Protein 4IV6 (pdb70)

Structure (mmCIF, N/CA/C/O backbone):
data_4IV6
#
_entry.id   4IV6
#
_cell.length_a   105.820
_cell.length_b   105.820
_cell.length_c   169.490
_cell.angle_alpha   90.000
_cell.angle_beta   90.000
_cell.angle_gamma   90.000
#
_symmetry.space_group_name_H-M   'P 41 21 2'
#
loop_
_entity.id
_entity.type
_entity.pdbx_description
1 polymer 'Acyl-CoA dehydrogenase FadE3'
2 non-polymer 'DIHYDROFLAVINE-ADENINE DINUCLEOTIDE'
3 water water
#
loop_
_atom_site.group_PDB
_atom_site.id
_atom_site.type_symbol
_atom_site.label_atom_id
_atom_site.label_alt_id
_atom_site.label_comp_id
_atom_site.label_asym_id
_atom_site.label_entity_id
_atom_site.label_seq_id
_atom_site.pdbx_PDB_ins_code
_atom_site.Cartn_x
_atom_site.Cartn_y
_atom_site.Cartn_z
_atom_site.occupancy
_atom_site.B_iso_or_equiv
_atom_site.auth_seq_id
_atom_site.auth_comp_id
_atom_site.auth_asym_id
_atom_site.auth_atom_id
_atom_site.pdbx_PDB_model_num
ATOM 1 N N . LEU A 1 7 ? 47.717 8.442 45.886 1.00 47.70 3 LEU A N 1
ATOM 2 C CA . LEU A 1 7 ? 46.663 8.335 44.830 1.00 45.89 3 LEU A CA 1
ATOM 3 C C . LEU A 1 7 ? 46.003 6.975 44.883 1.00 46.79 3 LEU A C 1
ATOM 4 O O . LEU A 1 7 ? 46.652 5.992 45.217 1.00 48.56 3 LEU A O 1
ATOM 9 N N . THR A 1 8 ? 44.735 6.908 44.493 1.00 47.19 4 THR A N 1
ATOM 10 C CA . THR A 1 8 ? 44.039 5.622 44.294 1.00 48.39 4 THR A CA 1
ATOM 11 C C . THR A 1 8 ? 44.639 4.826 43.125 1.00 47.08 4 THR A C 1
ATOM 12 O O . THR A 1 8 ? 45.269 5.399 42.218 1.00 44.49 4 THR A O 1
ATOM 16 N N . ALA A 1 9 ? 44.424 3.514 43.120 1.00 48.12 5 ALA A N 1
ATOM 17 C CA . ALA A 1 9 ? 44.934 2.664 42.038 1.00 48.09 5 ALA A CA 1
ATOM 18 C C . ALA A 1 9 ? 44.511 3.155 40.640 1.00 46.70 5 ALA A C 1
ATOM 19 O O . ALA A 1 9 ? 45.319 3.134 39.697 1.00 44.57 5 ALA A O 1
ATOM 21 N N . GLU A 1 10 ? 43.256 3.592 40.503 1.00 47.21 6 GLU A N 1
ATOM 22 C CA . GLU A 1 10 ? 42.775 4.102 39.215 1.00 45.92 6 GLU A CA 1
ATOM 23 C C . GLU A 1 10 ? 43.572 5.337 38.825 1.00 42.18 6 GLU A C 1
ATOM 24 O O . GLU A 1 10 ? 43.914 5.528 37.659 1.00 40.52 6 GLU A O 1
ATOM 26 N N . GLU A 1 11 ? 43.875 6.184 39.803 1.00 41.07 7 GLU A N 1
ATOM 27 C CA . GLU A 1 11 ? 44.600 7.410 39.504 1.00 37.84 7 GLU A CA 1
ATOM 28 C C . GLU A 1 11 ? 46.081 7.130 39.218 1.00 36.98 7 GLU A C 1
ATOM 29 O O . GLU A 1 11 ? 46.659 7.730 38.306 1.00 34.42 7 GLU A O 1
ATOM 35 N N . GLU A 1 12 ? 46.677 6.203 39.960 1.00 39.11 8 GLU A N 1
ATOM 36 C CA . GLU A 1 12 ? 48.037 5.746 39.670 1.00 40.00 8 GLU A CA 1
ATOM 37 C C . GLU A 1 12 ? 48.154 5.215 38.241 1.00 38.60 8 GLU A C 1
ATOM 38 O O . GLU A 1 12 ? 49.139 5.469 37.548 1.00 35.91 8 GLU A O 1
ATOM 44 N N . THR A 1 13 ? 47.144 4.452 37.825 1.00 39.04 9 THR A N 1
ATOM 45 C CA . THR A 1 13 ? 47.125 3.828 36.501 1.00 39.03 9 THR A CA 1
ATOM 46 C C . THR A 1 13 ? 47.072 4.875 35.391 1.00 36.41 9 THR A C 1
ATOM 47 O O . THR A 1 13 ? 47.750 4.751 34.378 1.00 35.13 9 THR A O 1
ATOM 51 N N . ILE A 1 14 ? 46.259 5.903 35.602 1.00 35.32 10 ILE A N 1
ATOM 52 C CA . ILE A 1 14 ? 46.175 7.029 34.667 1.00 33.78 10 ILE A CA 1
ATOM 53 C C . ILE A 1 14 ? 47.548 7.735 34.508 1.00 30.40 10 ILE A C 1
ATOM 54 O O . ILE A 1 14 ? 48.019 7.935 33.389 1.00 28.20 10 ILE A O 1
ATOM 59 N N . VAL A 1 15 ? 48.188 8.077 35.628 1.00 29.06 11 VAL A N 1
ATOM 60 C CA . VAL A 1 15 ? 49.518 8.693 35.580 1.00 27.44 11 VAL A CA 1
ATOM 61 C C . VAL A 1 15 ? 50.479 7.770 34.828 1.00 27.72 11 VAL A C 1
ATOM 62 O O . VAL A 1 15 ? 51.227 8.216 33.983 1.00 26.44 11 VAL A O 1
ATOM 66 N N . LYS A 1 16 ? 50.412 6.476 35.090 1.00 29.66 12 LYS A N 1
ATOM 67 C CA . LYS A 1 16 ? 51.308 5.545 34.417 1.00 31.77 12 LYS A CA 1
ATOM 68 C C . LYS A 1 16 ? 51.010 5.440 32.925 1.00 31.54 12 LYS A C 1
ATOM 69 O O . LYS A 1 16 ? 51.934 5.350 32.123 1.00 31.49 12 LYS A O 1
ATOM 75 N N . THR A 1 17 ? 49.734 5.440 32.549 1.00 31.72 13 THR A N 1
ATOM 76 C CA . THR A 1 17 ? 49.380 5.390 31.131 1.00 31.95 13 THR A CA 1
ATOM 77 C C . THR A 1 17 ? 49.970 6.609 30.414 1.00 29.01 13 THR A C 1
ATOM 78 O O . THR A 1 17 ? 50.498 6.480 29.322 1.00 28.62 13 THR A O 1
ATOM 82 N N . VAL A 1 18 ? 49.894 7.788 31.026 1.00 27.18 14 VAL A N 1
ATOM 83 C CA . VAL A 1 18 ? 50.463 8.984 30.401 1.00 25.53 14 VAL A CA 1
ATOM 84 C C . VAL A 1 18 ? 51.994 8.915 30.326 1.00 25.15 14 VAL A C 1
ATOM 85 O O . VAL A 1 18 ? 52.591 9.291 29.315 1.00 25.61 14 VAL A O 1
ATOM 89 N N . HIS A 1 19 ? 52.633 8.425 31.379 1.00 25.57 15 HIS A N 1
ATOM 90 C CA . HIS A 1 19 ? 54.092 8.302 31.381 1.00 26.10 15 HIS A CA 1
ATOM 91 C C . HIS A 1 19 ? 54.534 7.390 30.260 1.00 27.55 15 HIS A C 1
ATOM 92 O O . HIS A 1 19 ? 55.485 7.703 29.516 1.00 27.95 15 HIS A O 1
ATOM 99 N N . ASP A 1 20 ? 53.843 6.257 30.136 1.00 29.14 16 ASP A N 1
ATOM 100 C CA . ASP A 1 20 ? 54.164 5.283 29.094 1.00 31.31 16 ASP A CA 1
ATOM 101 C C . ASP A 1 20 ? 53.887 5.848 27.699 1.00 30.49 16 ASP A C 1
ATOM 102 O O . ASP A 1 20 ? 54.648 5.588 26.773 1.00 31.44 16 ASP A O 1
ATOM 107 N N . PHE A 1 21 ? 52.817 6.638 27.572 1.00 28.79 17 PHE A N 1
ATOM 108 C CA . PHE A 1 21 ? 52.487 7.337 26.325 1.00 28.47 17 PHE A CA 1
ATOM 109 C C . PHE A 1 21 ? 53.633 8.282 25.911 1.00 27.01 17 PHE A C 1
ATOM 110 O O . PHE A 1 21 ? 54.077 8.295 24.745 1.00 27.73 17 PHE A O 1
ATOM 118 N N . VAL A 1 22 ? 54.123 9.045 26.880 1.00 24.50 18 VAL A N 1
ATOM 119 C CA . VAL A 1 22 ? 55.243 9.936 26.650 1.00 23.83 18 VAL A CA 1
ATOM 120 C C . VAL A 1 22 ? 56.501 9.165 26.268 1.00 25.56 18 VAL A C 1
ATOM 121 O O . VAL A 1 22 ? 57.177 9.546 25.322 1.00 26.41 18 VAL A O 1
ATOM 125 N N . GLU A 1 23 ? 56.825 8.100 26.991 1.00 27.33 19 GLU A N 1
ATOM 126 C CA . GLU A 1 23 ? 58.033 7.344 26.690 1.00 30.21 19 GLU A CA 1
ATOM 127 C C . GLU A 1 23 ? 57.949 6.611 25.344 1.00 32.50 19 GLU A C 1
ATOM 128 O O . GLU A 1 23 ? 58.943 6.507 24.635 1.00 33.98 19 GLU A O 1
ATOM 134 N N . LYS A 1 24 ? 56.782 6.066 25.016 1.00 33.02 20 LYS A N 1
ATOM 135 C CA . LYS A 1 24 ? 56.672 5.161 23.865 1.00 36.55 20 LYS A CA 1
ATOM 136 C C . LYS A 1 24 ? 56.250 5.893 22.588 1.00 36.09 20 LYS A C 1
ATOM 137 O O . LYS A 1 24 ? 56.630 5.501 21.480 1.00 38.60 20 LYS A O 1
ATOM 139 N N . GLN A 1 25 ? 55.487 6.968 22.743 1.00 33.57 21 GLN A N 1
ATOM 140 C CA . GLN A 1 25 ? 54.884 7.653 21.601 1.00 33.98 21 GLN A CA 1
ATOM 141 C C . GLN A 1 25 ? 55.412 9.061 21.377 1.00 31.13 21 GLN A C 1
ATOM 142 O O . GLN A 1 25 ? 55.668 9.443 20.246 1.00 31.31 21 GLN A O 1
ATOM 148 N N . VAL A 1 26 ? 55.599 9.825 22.448 1.00 28.40 22 VAL A N 1
ATOM 149 C CA . VAL A 1 26 ? 55.978 11.219 22.292 1.00 26.61 22 VAL A CA 1
ATOM 150 C C . VAL A 1 26 ? 57.469 11.359 21.978 1.00 27.90 22 VAL A C 1
ATOM 151 O O . VAL A 1 26 ? 57.849 11.955 20.962 1.00 27.17 22 VAL A O 1
ATOM 155 N N . LYS A 1 27 ? 58.298 10.807 22.852 1.00 29.14 23 LYS A N 1
ATOM 156 C CA . LYS A 1 27 ? 59.710 11.082 22.816 1.00 31.47 23 LYS A CA 1
ATOM 157 C C . LYS A 1 27 ? 60.385 10.655 21.513 1.00 33.26 23 LYS A C 1
ATOM 158 O O . LYS A 1 27 ? 61.230 11.371 21.048 1.00 34.62 23 LYS A O 1
ATOM 164 N N . PRO A 1 28 ? 59.979 9.527 20.909 1.00 34.52 24 PRO A N 1
ATOM 165 C CA . PRO A 1 28 ? 60.553 9.181 19.600 1.00 37.43 24 PRO A CA 1
ATOM 166 C C . PRO A 1 28 ? 60.287 10.196 18.487 1.00 36.13 24 PRO A C 1
ATOM 167 O O . PRO A 1 28 ? 61.048 10.249 17.541 1.00 38.19 24 PRO A O 1
ATOM 171 N N . VAL A 1 29 ? 59.221 10.990 18.584 1.00 32.94 25 VAL A N 1
ATOM 172 C CA . VAL A 1 29 ? 58.840 11.858 17.456 1.00 32.57 25 VAL A CA 1
ATOM 173 C C . VAL A 1 29 ? 58.952 13.355 17.703 1.00 30.04 25 VAL A C 1
ATOM 174 O O . VAL A 1 29 ? 58.962 14.139 16.748 1.00 29.88 25 VAL A O 1
ATOM 178 N N . VAL A 1 30 ? 59.032 13.746 18.971 1.00 28.19 26 VAL A N 1
ATOM 179 C CA . VAL A 1 30 ? 58.959 15.158 19.329 1.00 27.04 26 VAL A CA 1
ATOM 180 C C . VAL A 1 30 ? 60.017 16.015 18.619 1.00 27.64 26 VAL A C 1
ATOM 181 O O . VAL A 1 30 ? 59.692 17.075 18.096 1.00 27.05 26 VAL A O 1
ATOM 185 N N . ARG A 1 31 ? 61.258 15.546 18.550 1.00 29.82 27 ARG A N 1
ATOM 186 C CA . ARG A 1 31 ? 62.311 16.356 17.948 1.00 30.82 27 ARG A CA 1
ATOM 187 C C . ARG A 1 31 ? 61.941 16.825 16.555 1.00 31.22 27 ARG A C 1
ATOM 188 O O . ARG A 1 31 ? 61.940 18.032 16.308 1.00 30.81 27 ARG A O 1
ATOM 190 N N . GLU A 1 32 ? 61.610 15.884 15.650 1.00 32.21 28 GLU A N 1
ATOM 191 C CA . GLU A 1 32 ? 61.254 16.204 14.265 1.00 32.56 28 GLU A CA 1
ATOM 192 C C . GLU A 1 32 ? 60.003 17.082 14.173 1.00 30.59 28 GLU A C 1
ATOM 193 O O . GLU A 1 32 ? 59.999 18.101 13.475 1.00 31.55 28 GLU A O 1
ATOM 195 N N . LEU A 1 33 ? 58.952 16.745 14.910 1.00 28.39 29 LEU A N 1
ATOM 196 C CA . LEU A 1 33 ? 57.753 17.574 14.862 1.00 27.09 29 LEU A CA 1
ATOM 197 C C . LEU A 1 33 ? 58.006 19.010 15.356 1.00 26.11 29 LEU A C 1
ATOM 198 O O . LEU A 1 33 ? 57.588 19.968 14.720 1.00 27.31 29 LEU A O 1
ATOM 203 N N . GLU A 1 34 ? 58.666 19.143 16.500 1.00 25.51 30 GLU A N 1
ATOM 204 C CA . GLU A 1 34 ? 58.877 20.482 17.170 1.00 24.64 30 GLU A CA 1
ATOM 205 C C . GLU A 1 34 ? 59.767 21.341 16.302 1.00 26.57 30 GLU A C 1
ATOM 206 O O . GLU A 1 34 ? 59.560 22.536 16.196 1.00 27.47 30 GLU A O 1
ATOM 212 N N . HIS A 1 35 ? 60.763 20.720 15.684 1.00 29.33 31 HIS A N 1
ATOM 213 C CA . HIS A 1 35 ? 61.656 21.415 14.739 1.00 32.54 31 HIS A CA 1
ATOM 214 C C . HIS A 1 35 ? 60.899 22.042 13.566 1.00 32.26 31 HIS A C 1
ATOM 215 O O . HIS A 1 35 ? 61.168 23.177 13.161 1.00 31.38 31 HIS A O 1
ATOM 222 N N . ALA A 1 36 ? 59.943 21.306 13.031 1.00 28.48 32 ALA A N 1
ATOM 223 C CA . ALA A 1 36 ? 59.202 21.784 11.844 1.00 28.83 32 ALA A CA 1
ATOM 224 C C . ALA A 1 36 ? 57.911 22.524 12.229 1.00 28.22 32 ALA A C 1
ATOM 225 O O . ALA A 1 36 ? 57.110 22.860 11.375 1.00 28.70 32 ALA A O 1
ATOM 227 N N . ASN A 1 37 ? 57.690 22.754 13.522 1.00 27.11 33 ASN A N 1
ATOM 228 C CA . ASN A 1 37 ? 56.446 23.370 13.965 1.00 26.79 33 ASN A CA 1
ATOM 229 C C . ASN A 1 37 ? 55.198 22.603 13.457 1.00 27.18 33 ASN A C 1
ATOM 230 O O . ASN A 1 37 ? 54.166 23.213 13.167 1.00 27.56 33 ASN A O 1
ATOM 235 N N . THR A 1 38 ? 55.305 21.275 13.363 1.00 27.00 34 THR A N 1
ATOM 236 C CA . THR A 1 38 ? 54.217 20.418 12.886 1.00 27.70 34 THR A CA 1
ATOM 237 C C . THR A 1 38 ? 53.198 20.185 13.983 1.00 27.28 34 THR A C 1
ATOM 238 O O . THR A 1 38 ? 53.546 19.782 15.093 1.00 25.85 34 THR A O 1
ATOM 242 N N . TYR A 1 39 ? 51.928 20.428 13.677 1.00 28.07 35 TYR A N 1
ATOM 243 C CA . TYR A 1 39 ? 50.864 20.176 14.643 1.00 27.47 35 TYR A CA 1
ATOM 244 C C . TYR A 1 39 ? 50.762 18.668 14.902 1.00 26.46 35 TYR A C 1
ATOM 245 O O . TYR A 1 39 ? 50.538 17.899 13.980 1.00 26.56 35 TYR A O 1
ATOM 254 N N . PRO A 1 40 ? 50.955 18.246 16.163 1.00 25.97 36 PRO A N 1
ATOM 255 C CA . PRO A 1 40 ? 51.030 16.816 16.490 1.00 25.86 36 PRO A CA 1
ATOM 256 C C . PRO A 1 40 ? 49.652 16.117 16.554 1.00 26.19 36 PRO A C 1
ATOM 257 O O . PRO A 1 40 ? 49.189 15.710 17.638 1.00 24.77 36 PRO A O 1
ATOM 261 N N . GLU A 1 41 ? 49.014 15.965 15.390 1.00 27.39 37 GLU A N 1
ATOM 262 C CA . GLU A 1 41 ? 47.653 15.469 15.325 1.00 28.91 37 GLU A CA 1
ATOM 263 C C . GLU A 1 41 ? 47.508 14.079 15.949 1.00 29.48 37 GLU A C 1
ATOM 264 O O . GLU A 1 41 ? 46.634 13.863 16.792 1.00 28.44 37 GLU A O 1
ATOM 270 N N . GLU A 1 42 ? 48.362 13.142 15.555 1.00 30.89 38 GLU A N 1
ATOM 271 C CA . GLU A 1 42 ? 48.282 11.783 16.092 1.00 33.14 38 GLU A CA 1
ATOM 272 C C . GLU A 1 42 ? 48.426 11.748 17.624 1.00 30.17 38 GLU A C 1
ATOM 273 O O . GLU A 1 42 ? 47.668 11.060 18.320 1.00 30.59 38 GLU A O 1
ATOM 279 N N . LEU A 1 43 ? 49.416 12.459 18.139 1.00 28.18 39 LEU A N 1
ATOM 280 C CA . LEU A 1 43 ? 49.647 12.484 19.589 1.00 27.36 39 LEU A CA 1
ATOM 281 C C . LEU A 1 43 ? 48.463 13.093 20.326 1.00 25.85 39 LEU A C 1
ATOM 282 O O . LEU A 1 43 ? 48.059 12.587 21.368 1.00 24.92 39 LEU A O 1
ATOM 287 N N . ILE A 1 44 ? 47.904 14.165 19.773 1.00 25.37 40 ILE A N 1
ATOM 288 C CA . ILE A 1 44 ? 46.754 14.815 20.391 1.00 25.46 40 ILE A CA 1
ATOM 289 C C . ILE A 1 44 ? 45.577 13.838 20.372 1.00 26.08 40 ILE A C 1
ATOM 290 O O . ILE A 1 44 ? 44.872 13.690 21.358 1.00 26.20 40 ILE A O 1
ATOM 295 N N . GLU A 1 45 ? 45.378 13.167 19.248 1.00 26.68 41 GLU A N 1
ATOM 296 C CA . GLU A 1 45 ? 44.288 12.205 19.134 1.00 28.59 41 GLU A CA 1
ATOM 297 C C . GLU A 1 45 ? 44.384 11.086 20.170 1.00 27.64 41 GLU A C 1
ATOM 298 O O . GLU A 1 45 ? 43.377 10.685 20.754 1.00 27.15 41 GLU A O 1
ATOM 304 N N . THR A 1 46 ? 45.600 10.599 20.414 1.00 26.70 42 THR A N 1
ATOM 305 C CA . THR A 1 46 ? 45.810 9.583 21.441 1.00 27.10 42 THR A CA 1
ATOM 306 C C . THR A 1 46 ? 45.453 10.163 22.818 1.00 25.89 42 THR A C 1
ATOM 307 O O . THR A 1 46 ? 44.850 9.495 23.665 1.00 26.16 42 THR A O 1
ATOM 311 N N . MET A 1 47 ? 45.805 11.423 23.016 1.00 24.41 43 MET A N 1
ATOM 312 C CA . MET A 1 47 ? 45.507 12.107 24.275 1.00 24.18 43 MET A CA 1
ATOM 313 C C . MET A 1 47 ? 43.993 12.172 24.518 1.00 24.14 43 MET A C 1
ATOM 314 O O . MET A 1 47 ? 43.525 11.932 25.643 1.00 24.54 43 MET A O 1
ATOM 319 N N . LYS A 1 48 ? 43.230 12.438 23.459 1.00 24.67 44 LYS A N 1
ATOM 320 C CA . LYS A 1 48 ? 41.775 12.412 23.545 1.00 25.61 44 LYS A CA 1
ATOM 321 C C . LYS A 1 48 ? 41.292 11.012 23.959 1.00 27.42 44 LYS A C 1
ATOM 322 O O . LYS A 1 48 ? 40.416 10.883 24.815 1.00 27.14 44 LYS A O 1
ATOM 328 N N . GLU A 1 49 ? 41.893 9.987 23.361 1.00 29.15 45 GLU A N 1
ATOM 329 C CA . GLU A 1 49 ? 41.480 8.611 23.588 1.00 32.02 45 GLU A CA 1
ATOM 330 C C . GLU A 1 49 ? 41.749 8.205 25.016 1.00 31.25 45 GLU A C 1
ATOM 331 O O . GLU A 1 49 ? 40.947 7.498 25.593 1.00 31.54 45 GLU A O 1
ATOM 337 N N . ILE A 1 50 ? 42.859 8.640 25.615 1.00 29.92 46 ILE A N 1
ATOM 338 C CA A ILE A 1 50 ? 43.152 8.214 26.987 0.50 30.56 46 ILE A CA 1
ATOM 339 C CA B ILE A 1 50 ? 43.167 8.216 26.992 0.50 30.63 46 ILE A CA 1
ATOM 340 C C . ILE A 1 50 ? 42.410 9.038 28.038 1.00 29.46 46 ILE A C 1
ATOM 341 O O . ILE A 1 50 ? 42.407 8.698 29.202 1.00 30.36 46 ILE A O 1
ATOM 350 N N . GLY A 1 51 ? 41.758 10.123 27.617 1.00 28.27 47 GLY A N 1
ATOM 351 C CA . GLY A 1 51 ? 40.928 10.920 28.508 1.00 27.77 47 GLY A CA 1
ATOM 352 C C . GLY A 1 51 ? 41.517 12.229 29.024 1.00 26.29 47 GLY A C 1
ATOM 353 O O . GLY A 1 51 ? 40.967 12.832 29.954 1.00 26.67 47 GLY A O 1
ATOM 354 N N . ILE A 1 52 ? 42.570 12.718 28.387 1.00 24.91 48 ILE A N 1
ATOM 355 C CA . ILE A 1 52 ? 43.262 13.916 28.876 1.00 24.74 48 ILE A CA 1
ATOM 356 C C . ILE A 1 52 ? 42.359 15.144 28.863 1.00 23.63 48 ILE A C 1
ATOM 357 O O . ILE A 1 52 ? 42.484 16.015 29.729 1.00 22.40 48 ILE A O 1
ATOM 362 N N . PHE A 1 53 ? 41.437 15.197 27.905 1.00 23.09 49 PHE A N 1
ATOM 363 C CA . PHE A 1 53 ? 40.570 16.360 27.764 1.00 22.93 49 PHE A CA 1
ATOM 364 C C . PHE A 1 53 ? 39.335 16.338 28.696 1.00 23.08 49 PHE A C 1
ATOM 365 O O . PHE A 1 53 ? 38.585 17.321 28.777 1.00 22.67 49 PHE A O 1
ATOM 373 N N . GLY A 1 54 ? 39.168 15.248 29.437 1.00 23.14 50 GLY A N 1
ATOM 374 C CA . GLY A 1 54 ? 38.113 15.160 30.448 1.00 24.16 50 GLY A CA 1
ATOM 375 C C . GLY A 1 54 ? 38.584 14.929 31.875 1.00 24.63 50 GLY A C 1
ATOM 376 O O . GLY A 1 54 ? 37.815 14.459 32.719 1.00 25.19 50 GLY A O 1
ATOM 377 N N . LEU A 1 55 ? 39.837 15.256 32.176 1.00 24.48 51 LEU A N 1
ATOM 378 C CA . LEU A 1 55 ? 40.366 15.002 33.516 1.00 25.15 51 LEU A CA 1
ATOM 379 C C . LEU A 1 55 ? 39.637 15.787 34.613 1.00 25.42 51 LEU A C 1
ATOM 380 O O . LEU A 1 55 ? 39.622 15.366 35.766 1.00 26.02 51 LEU A O 1
ATOM 385 N N . ALA A 1 56 ? 39.052 16.928 34.266 1.00 24.92 52 ALA A N 1
ATOM 386 C CA . ALA A 1 56 ? 38.308 17.738 35.259 1.00 26.58 52 ALA A CA 1
ATOM 387 C C . ALA A 1 56 ? 36.778 17.646 35.128 1.00 27.16 52 ALA A C 1
ATOM 388 O O . ALA A 1 56 ? 36.045 18.372 35.804 1.00 28.41 52 ALA A O 1
ATOM 390 N N . ILE A 1 57 ? 36.292 16.722 34.303 1.00 27.36 53 ILE A N 1
ATOM 391 C CA . ILE A 1 57 ? 34.875 16.653 33.989 1.00 27.64 53 ILE A CA 1
ATOM 392 C C . ILE A 1 57 ? 34.223 15.431 34.629 1.00 28.82 53 ILE A C 1
ATOM 393 O O . ILE A 1 57 ? 34.500 14.290 34.256 1.00 28.43 53 ILE A O 1
ATOM 398 N N . PRO A 1 58 ? 33.351 15.672 35.608 1.00 30.40 54 PRO A N 1
ATOM 399 C CA . PRO A 1 58 ? 32.739 14.571 36.321 1.00 32.31 54 PRO A CA 1
ATOM 400 C C . PRO A 1 58 ? 31.492 14.023 35.635 1.00 33.75 54 PRO A C 1
ATOM 401 O O . PRO A 1 58 ? 30.999 14.585 34.650 1.00 32.66 54 PRO A O 1
ATOM 405 N N . GLU A 1 59 ? 30.992 12.921 36.171 1.00 36.08 55 GLU A N 1
ATOM 406 C CA . GLU A 1 59 ? 29.688 12.410 35.797 1.00 38.31 55 GLU A CA 1
ATOM 407 C C . GLU A 1 59 ? 28.644 13.479 36.113 1.00 38.12 55 GLU A C 1
ATOM 408 O O . GLU A 1 59 ? 28.788 14.221 37.087 1.00 37.70 55 GLU A O 1
ATOM 414 N N . PRO A 1 60 ? 27.574 13.560 35.309 1.00 38.00 56 PRO A N 1
ATOM 415 C CA . PRO A 1 60 ? 27.211 12.678 34.195 1.00 38.48 56 PRO A CA 1
ATOM 416 C C . PRO A 1 60 ? 27.855 13.050 32.859 1.00 36.36 56 PRO A C 1
ATOM 417 O O . PRO A 1 60 ? 27.709 12.321 31.885 1.00 35.73 56 PRO A O 1
ATOM 421 N N . TYR A 1 61 ? 28.588 14.152 32.826 1.00 34.56 57 TYR A N 1
ATOM 422 C CA . TYR A 1 61 ? 29.077 14.688 31.555 1.00 34.29 57 TYR A CA 1
ATOM 423 C C . TYR A 1 61 ? 30.250 13.892 31.002 1.00 34.71 57 TYR A C 1
ATOM 424 O O . TYR A 1 61 ? 30.362 13.698 29.787 1.00 33.66 57 TYR A O 1
ATOM 433 N N . GLY A 1 62 ? 31.110 13.420 31.898 1.00 36.07 58 GLY A N 1
ATOM 434 C CA . GLY A 1 62 ? 32.294 12.656 31.505 1.00 38.15 58 GLY A CA 1
ATOM 435 C C . GLY A 1 62 ? 32.537 11.492 32.436 1.00 40.32 58 GLY A C 1
ATOM 436 O O . GLY A 1 62 ? 31.729 11.231 33.313 1.00 44.38 58 GLY A O 1
ATOM 437 N N . PHE A 1 63 ? 33.649 10.793 32.234 1.00 40.79 59 PHE A N 1
ATOM 438 C CA . PHE A 1 63 ? 33.968 9.598 33.006 1.00 44.54 59 PHE A CA 1
ATOM 439 C C . PHE A 1 63 ? 34.340 9.894 34.461 1.00 46.54 59 PHE A C 1
ATOM 440 O O . PHE A 1 63 ? 34.288 8.985 35.287 1.00 51.05 59 PHE A O 1
ATOM 442 N N . GLY A 1 64 ? 34.739 11.133 34.778 1.00 44.19 60 GLY A N 1
ATOM 443 C CA . GLY A 1 64 ? 35.117 11.492 36.149 1.00 43.11 60 GLY A CA 1
ATOM 444 C C . GLY A 1 64 ? 36.257 12.515 36.272 1.00 41.16 60 GLY A C 1
ATOM 445 O O . GLY A 1 64 ? 37.230 12.489 35.511 1.00 38.02 60 GLY A O 1
ATOM 446 N N . ALA A 1 65 ? 36.123 13.405 37.258 1.00 39.58 61 ALA A N 1
ATOM 447 C CA . ALA A 1 65 ? 37.121 14.420 37.554 1.00 39.58 61 ALA A CA 1
ATOM 448 C C . ALA A 1 65 ? 38.174 13.810 38.469 1.00 39.99 61 ALA A C 1
ATOM 449 O O . ALA A 1 65 ? 37.864 13.527 39.639 1.00 40.69 61 ALA A O 1
ATOM 451 N N . VAL A 1 66 ? 39.403 13.612 37.966 1.00 31.22 62 VAL A N 1
ATOM 452 C CA . VAL A 1 66 ? 40.463 13.074 38.819 1.00 28.68 62 VAL A CA 1
ATOM 453 C C . VAL A 1 66 ? 40.792 14.089 39.894 1.00 26.26 62 VAL A C 1
ATOM 454 O O . VAL A 1 66 ? 40.460 15.268 39.771 1.00 25.20 62 VAL A O 1
ATOM 458 N N . SER A 1 67 ? 41.462 13.649 40.948 1.00 24.36 63 SER A N 1
ATOM 459 C CA . SER A 1 67 ? 41.916 14.578 41.974 1.00 23.23 63 SER A CA 1
ATOM 460 C C . SER A 1 67 ? 42.995 15.517 41.395 1.00 22.29 63 SER A C 1
ATOM 461 O O . SER A 1 67 ? 43.675 15.189 40.399 1.00 21.39 63 SER A O 1
ATOM 464 N N . MET A 1 68 ? 43.140 16.682 42.021 1.00 21.21 64 MET A N 1
ATOM 465 C CA . MET A 1 68 ? 44.117 17.647 41.558 1.00 20.85 64 MET A CA 1
ATOM 466 C C . MET A 1 68 ? 45.541 17.076 41.647 1.00 20.09 64 MET A C 1
ATOM 467 O O . MET A 1 68 ? 46.322 17.280 40.743 1.00 19.41 64 MET A O 1
ATOM 472 N N . PRO A 1 69 ? 45.874 16.339 42.717 1.00 20.29 65 PRO A N 1
ATOM 473 C CA . PRO A 1 69 ? 47.208 15.711 42.724 1.00 20.37 65 PRO A CA 1
ATOM 474 C C . PRO A 1 69 ? 47.429 14.807 41.538 1.00 20.22 65 PRO A C 1
ATOM 475 O O . PRO A 1 69 ? 48.500 14.814 40.998 1.00 21.09 65 PRO A O 1
ATOM 479 N N . CYS A 1 70 ? 46.416 14.068 41.109 1.00 21.15 66 CYS A N 1
ATOM 480 C CA . CYS A 1 70 ? 46.507 13.234 39.915 1.00 21.22 66 CYS A CA 1
ATOM 481 C C . CYS A 1 70 ? 46.670 14.116 38.679 1.00 20.76 66 CYS A C 1
ATOM 482 O O . CYS A 1 70 ? 47.553 13.887 37.855 1.00 19.94 66 CYS A O 1
ATOM 485 N N . TYR A 1 71 ? 45.874 15.172 38.611 1.00 20.69 67 TYR A N 1
ATOM 486 C CA . TYR A 1 71 ? 45.903 16.086 37.471 1.00 20.66 67 TYR A CA 1
ATOM 487 C C . TYR A 1 71 ? 47.299 16.714 37.243 1.00 19.93 67 TYR A C 1
ATOM 488 O O . TYR A 1 71 ? 47.834 16.679 36.122 1.00 19.39 67 TYR A O 1
ATOM 497 N N . VAL A 1 72 ? 47.890 17.283 38.292 1.00 19.00 68 VAL A N 1
ATOM 498 C CA . VAL A 1 72 ? 49.209 17.884 38.158 1.00 18.32 68 VAL A CA 1
ATOM 499 C C . VAL A 1 72 ? 50.255 16.859 37.753 1.00 18.01 68 VAL A C 1
ATOM 500 O O . VAL A 1 72 ? 51.148 17.174 36.987 1.00 18.32 68 VAL A O 1
ATOM 504 N N . GLN A 1 73 ? 50.146 15.621 38.221 1.00 18.28 69 GLN A N 1
ATOM 505 C CA . GLN A 1 73 ? 51.086 14.594 37.782 1.00 18.57 69 GLN A CA 1
ATOM 506 C C . GLN A 1 73 ? 50.928 14.265 36.299 1.00 18.21 69 GLN A C 1
ATOM 507 O O . GLN A 1 73 ? 51.922 14.042 35.606 1.00 18.10 69 GLN A O 1
ATOM 513 N N . VAL A 1 74 ? 49.692 14.253 35.814 1.00 17.83 70 VAL A N 1
ATOM 514 C CA . VAL A 1 74 ? 49.423 14.030 34.390 1.00 18.02 70 VAL A CA 1
ATOM 515 C C . VAL A 1 74 ? 49.991 15.151 33.532 1.00 17.06 70 VAL A C 1
ATOM 516 O O . VAL A 1 74 ? 50.658 14.891 32.513 1.00 15.97 70 VAL A O 1
ATOM 520 N N . ALA A 1 75 ? 49.759 16.390 33.973 1.00 16.33 71 ALA A N 1
ATOM 521 C CA . ALA A 1 75 ? 50.212 17.532 33.229 1.00 16.03 71 ALA A CA 1
ATOM 522 C C . ALA A 1 75 ? 51.729 17.557 33.223 1.00 15.85 71 ALA A C 1
ATOM 523 O O . ALA A 1 75 ? 52.346 17.824 32.202 1.00 15.03 71 ALA A O 1
ATOM 525 N N . GLU A 1 76 ? 52.335 17.221 34.363 1.00 15.97 72 GLU A N 1
ATOM 526 C CA . GLU A 1 76 ? 53.787 17.157 34.470 1.00 15.80 72 GLU A CA 1
ATOM 527 C C . GLU A 1 76 ? 54.392 16.128 33.520 1.00 16.66 72 GLU A C 1
ATOM 528 O O . GLU A 1 76 ? 55.373 16.409 32.819 1.00 15.69 72 GLU A O 1
ATOM 534 N N . GLU A 1 77 ? 53.821 14.930 33.523 1.00 17.94 73 GLU A N 1
ATOM 535 C CA . GLU A 1 77 ? 54.271 13.883 32.619 1.00 19.35 73 GLU A CA 1
ATOM 536 C C . GLU A 1 77 ? 54.207 14.325 31.163 1.00 18.97 73 GLU A C 1
ATOM 537 O O . GLU A 1 77 ? 55.155 14.122 30.423 1.00 18.89 73 GLU A O 1
ATOM 543 N N . LEU A 1 78 ? 53.090 14.922 30.754 1.00 18.64 74 LEU A N 1
ATOM 544 C CA . LEU A 1 78 ? 52.963 15.398 29.385 1.00 18.53 74 LEU A CA 1
ATOM 545 C C . LEU A 1 78 ? 54.070 16.415 29.081 1.00 17.81 74 LEU A C 1
ATOM 546 O O . LEU A 1 78 ? 54.747 16.304 28.055 1.00 16.95 74 LEU A O 1
ATOM 551 N N . ALA A 1 79 ? 54.240 17.401 29.963 1.00 16.51 75 ALA A N 1
ATOM 552 C CA . ALA A 1 79 ? 55.206 18.461 29.723 1.00 15.92 75 ALA A CA 1
ATOM 553 C C . ALA A 1 79 ? 56.642 17.976 29.674 1.00 16.24 75 ALA A C 1
ATOM 554 O O . ALA A 1 79 ? 57.502 18.553 28.975 1.00 16.17 75 ALA A O 1
ATOM 556 N N . ARG A 1 80 ? 56.915 16.946 30.465 1.00 16.33 76 ARG A N 1
ATOM 557 C CA . ARG A 1 80 ? 58.203 16.323 30.466 1.00 17.07 76 ARG A CA 1
ATOM 558 C C . ARG A 1 80 ? 58.523 15.744 29.083 1.00 17.08 76 ARG A C 1
ATOM 559 O O . ARG A 1 80 ? 59.652 15.838 28.625 1.00 16.73 76 ARG A O 1
ATOM 567 N N . GLY A 1 81 ? 57.533 15.199 28.393 1.00 17.51 77 GLY A N 1
ATOM 568 C CA . GLY A 1 81 ? 57.771 14.756 27.009 1.00 17.86 77 GLY A CA 1
ATOM 569 C C . GLY A 1 81 ? 57.870 15.942 26.057 1.00 17.97 77 GLY A C 1
ATOM 570 O O . GLY A 1 81 ? 58.809 16.035 25.247 1.00 17.97 77 GLY A O 1
ATOM 571 N N . TRP A 1 82 ? 56.881 16.837 26.135 1.00 17.53 78 TRP A N 1
ATOM 572 C CA . TRP A 1 82 ? 56.835 18.032 25.280 1.00 17.78 78 TRP A CA 1
ATOM 573 C C . TRP A 1 82 ? 55.883 19.056 25.891 1.00 16.82 78 TRP A C 1
ATOM 574 O O . TRP A 1 82 ? 54.693 18.792 26.072 1.00 15.74 78 TRP A O 1
ATOM 585 N N . MET A 1 83 ? 56.414 20.221 26.239 1.00 16.14 79 MET A N 1
ATOM 586 C CA A MET A 1 83 ? 55.610 21.229 26.923 0.50 15.85 79 MET A CA 1
ATOM 587 C CA B MET A 1 83 ? 55.620 21.222 26.921 0.50 15.67 79 MET A CA 1
ATOM 588 C C . MET A 1 83 ? 54.324 21.545 26.143 1.00 15.84 79 MET A C 1
ATOM 589 O O . MET A 1 83 ? 53.235 21.708 26.719 1.00 15.24 79 MET A O 1
ATOM 598 N N . SER A 1 84 ? 54.441 21.596 24.832 1.00 16.56 80 SER A N 1
ATOM 599 C CA . SER A 1 84 ? 53.326 21.945 23.974 1.00 16.72 80 SER A CA 1
ATOM 600 C C . SER A 1 84 ? 52.116 21.037 24.166 1.00 17.44 80 SER A C 1
ATOM 601 O O . SER A 1 84 ? 50.955 21.477 23.989 1.00 17.06 80 SER A O 1
ATOM 604 N N . LEU A 1 85 ? 52.349 19.775 24.499 1.00 18.16 81 LEU A N 1
ATOM 605 C CA . LEU A 1 85 ? 51.226 18.851 24.679 1.00 19.01 81 LEU A CA 1
ATOM 606 C C . LEU A 1 85 ? 50.420 19.173 25.932 1.00 18.67 81 LEU A C 1
ATOM 607 O O . LEU A 1 85 ? 49.203 19.074 25.921 1.00 19.22 81 LEU A O 1
ATOM 612 N N . ALA A 1 86 ? 51.101 19.570 27.005 1.00 18.38 82 ALA A N 1
ATOM 613 C CA . ALA A 1 86 ? 50.426 20.012 28.208 1.00 18.84 82 ALA A CA 1
ATOM 614 C C . ALA A 1 86 ? 49.729 21.345 27.923 1.00 18.81 82 ALA A C 1
ATOM 615 O O . ALA A 1 86 ? 48.612 21.573 28.371 1.00 19.21 82 ALA A O 1
ATOM 617 N N . GLY A 1 87 ? 50.370 22.198 27.134 1.00 18.60 83 GLY A N 1
ATOM 618 C CA . GLY A 1 87 ? 49.749 23.458 26.714 1.00 18.57 83 GLY A CA 1
ATOM 619 C C . GLY A 1 87 ? 48.478 23.264 25.920 1.00 19.14 83 GLY A C 1
ATOM 620 O O . GLY A 1 87 ? 47.540 24.075 26.014 1.00 19.33 83 GLY A O 1
ATOM 621 N N . ALA A 1 88 ? 48.419 22.171 25.153 1.00 19.35 84 ALA A N 1
ATOM 622 C CA . ALA A 1 88 ? 47.241 21.860 24.320 1.00 19.81 84 ALA A CA 1
ATOM 623 C C . ALA A 1 88 ? 45.977 21.603 25.133 1.00 20.04 84 ALA A C 1
ATOM 624 O O . ALA A 1 88 ? 44.880 21.778 24.618 1.00 21.05 84 ALA A O 1
ATOM 626 N N . MET A 1 89 ? 46.125 21.216 26.392 1.00 20.50 85 MET A N 1
ATOM 627 C CA . MET A 1 89 ? 44.980 20.920 27.265 1.00 22.38 85 MET A CA 1
ATOM 628 C C . MET A 1 89 ? 44.817 21.842 28.471 1.00 21.73 85 MET A C 1
ATOM 629 O O . MET A 1 89 ? 43.829 21.714 29.200 1.00 22.05 85 MET A O 1
ATOM 634 N N . GLY A 1 90 ? 45.732 22.804 28.642 1.00 20.82 86 GLY A N 1
ATOM 635 C CA . GLY A 1 90 ? 45.725 23.695 29.790 1.00 19.74 86 GLY A CA 1
ATOM 636 C C . GLY A 1 90 ? 44.487 24.568 29.852 1.00 19.47 86 GLY A C 1
ATOM 637 O O . GLY A 1 90 ? 43.677 24.433 30.767 1.00 18.81 86 GLY A O 1
ATOM 638 N N . GLY A 1 91 ? 44.341 25.459 28.876 1.00 19.50 87 GLY A N 1
ATOM 639 C CA . GLY A 1 91 ? 43.170 26.317 28.784 1.00 19.17 87 GLY A CA 1
ATOM 640 C C . GLY A 1 91 ? 41.851 25.563 28.758 1.00 19.75 87 GLY A C 1
ATOM 641 O O . GLY A 1 91 ? 40.864 25.986 29.362 1.00 19.36 87 GLY A O 1
ATOM 642 N N . HIS A 1 92 ? 41.850 24.446 28.049 1.00 19.78 88 HIS A N 1
ATOM 643 C CA . HIS A 1 92 ? 40.700 23.564 27.978 1.00 20.83 88 HIS A CA 1
ATOM 644 C C . HIS A 1 92 ? 40.249 23.077 29.352 1.00 20.69 88 HIS A C 1
ATOM 645 O O . HIS A 1 92 ? 39.039 23.033 29.642 1.00 20.54 88 HIS A O 1
ATOM 652 N N . THR A 1 93 ? 41.211 22.731 30.201 1.00 20.26 89 THR A N 1
ATOM 653 C CA . THR A 1 93 ? 40.879 22.289 31.559 1.00 20.74 89 THR A CA 1
ATOM 654 C C . THR A 1 93 ? 40.271 23.475 32.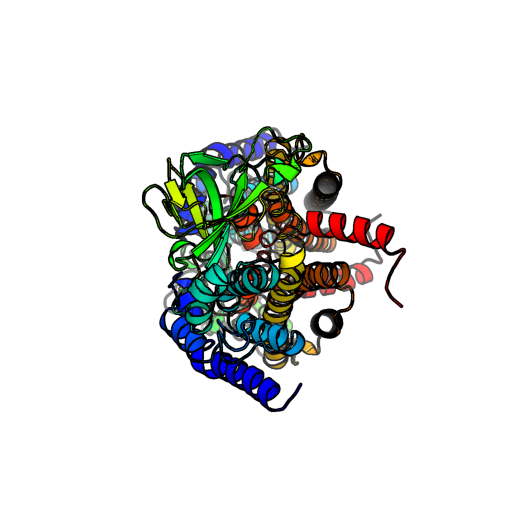330 1.00 20.12 89 THR A C 1
ATOM 655 O O . THR A 1 93 ? 39.318 23.307 33.086 1.00 19.63 89 THR A O 1
ATOM 659 N N . VAL A 1 94 ? 40.844 24.663 32.148 1.00 18.88 90 VAL A N 1
ATOM 660 C CA . VAL A 1 94 ? 40.327 25.858 32.852 1.00 18.77 90 VAL A CA 1
ATOM 661 C C . VAL A 1 94 ? 38.885 26.157 32.425 1.00 19.49 90 VAL A C 1
ATOM 662 O O . VAL A 1 94 ? 38.045 26.398 33.280 1.00 19.44 90 VAL A O 1
ATOM 666 N N . VAL A 1 95 ? 38.600 26.092 31.119 1.00 19.81 91 VAL A N 1
ATOM 667 C CA . VAL A 1 95 ? 37.232 26.307 30.615 1.00 20.35 91 VAL A CA 1
ATOM 668 C C . VAL A 1 95 ? 36.313 25.256 31.205 1.00 20.72 91 VAL A C 1
ATOM 669 O O . VAL A 1 95 ? 35.229 25.606 31.683 1.00 21.06 91 VAL A O 1
ATOM 673 N N . SER A 1 96 ? 36.743 23.984 31.201 1.00 20.58 92 SER A N 1
ATOM 674 C CA . SER A 1 96 ? 35.987 22.903 31.843 1.00 21.50 92 SER A CA 1
ATOM 675 C C . SER A 1 96 ? 35.592 23.314 33.261 1.00 21.32 92 SER A C 1
ATOM 676 O O . SER A 1 96 ? 34.422 23.300 33.627 1.00 21.35 92 SER A O 1
ATOM 679 N N . LYS A 1 97 ? 36.588 23.736 34.032 1.00 21.56 93 LYS A N 1
ATOM 680 C CA . LYS A 1 97 ? 36.375 24.138 35.412 1.00 22.74 93 LYS A CA 1
ATOM 681 C C . LYS A 1 97 ? 35.425 25.337 35.540 1.00 22.46 93 LYS A C 1
ATOM 682 O O . LYS A 1 97 ? 34.504 25.320 36.371 1.00 22.20 93 LYS A O 1
ATOM 688 N N . LEU A 1 98 ? 35.612 26.352 34.697 1.00 21.55 94 LEU A N 1
ATOM 689 C CA . LEU A 1 98 ? 34.692 27.495 34.686 1.00 21.91 94 LEU A CA 1
ATOM 690 C C . LEU A 1 98 ? 33.272 27.077 34.390 1.00 22.22 94 LEU A C 1
ATOM 691 O O . LEU A 1 98 ? 32.346 27.572 35.007 1.00 23.41 94 LEU A O 1
ATOM 696 N N . LEU A 1 99 ? 33.087 26.182 33.429 1.00 22.42 95 LEU A N 1
ATOM 697 C CA . LEU A 1 99 ? 31.738 25.676 33.140 1.00 23.25 95 LEU A CA 1
ATOM 698 C C . LEU A 1 99 ? 31.129 24.998 34.355 1.00 23.69 95 LEU A C 1
ATOM 699 O O . LEU A 1 99 ? 29.985 25.284 34.712 1.00 23.12 95 LEU A O 1
ATOM 704 N N . LEU A 1 100 ? 31.901 24.125 35.017 1.00 23.53 96 LEU A N 1
ATOM 705 C CA . LEU A 1 100 ? 31.380 23.420 36.167 1.00 24.35 96 LEU A CA 1
ATOM 706 C C . LEU A 1 100 ? 31.009 24.343 37.299 1.00 24.79 96 LEU A C 1
ATOM 707 O O . LEU A 1 100 ? 29.934 24.180 37.889 1.00 25.60 96 LEU A O 1
ATOM 712 N N . LEU A 1 101 ? 31.880 25.302 37.607 1.00 23.89 97 LEU A N 1
ATOM 713 C CA . LEU A 1 101 ? 31.629 26.239 38.700 1.00 24.35 97 LEU A CA 1
ATOM 714 C C . LEU A 1 101 ? 30.500 27.233 38.462 1.00 24.85 97 LEU A C 1
ATOM 715 O O . LEU A 1 101 ? 29.755 27.532 39.387 1.00 24.69 97 LEU A O 1
ATOM 720 N N . PHE A 1 102 ? 30.405 27.763 37.241 1.00 24.10 98 PHE A N 1
ATOM 721 C CA . PHE A 1 102 ? 29.573 28.949 36.970 1.00 24.46 98 PHE A CA 1
ATOM 722 C C . PHE A 1 102 ? 28.555 28.793 35.847 1.00 24.86 98 PHE A C 1
ATOM 723 O O . PHE A 1 102 ? 27.718 29.665 35.675 1.00 25.58 98 PHE A O 1
ATOM 731 N N . GLY A 1 103 ? 28.653 27.721 35.067 1.00 24.60 99 GLY A N 1
ATOM 732 C CA . GLY A 1 103 ? 27.800 27.537 33.898 1.00 25.52 99 GLY A CA 1
ATOM 733 C C . GLY A 1 103 ? 26.365 27.145 34.250 1.00 26.83 99 GLY A C 1
ATOM 734 O O . GLY A 1 103 ? 26.108 26.479 35.249 1.00 25.95 99 GLY A O 1
ATOM 735 N N . THR A 1 104 ? 25.421 27.569 33.419 1.00 27.91 100 THR A N 1
ATOM 736 C CA . THR A 1 104 ? 24.058 27.099 33.544 1.00 29.60 100 THR A CA 1
ATOM 737 C C . THR A 1 104 ? 24.029 25.589 33.299 1.00 30.53 100 THR A C 1
ATOM 738 O O . THR A 1 104 ? 24.962 25.000 32.751 1.00 28.88 100 THR A O 1
ATOM 742 N N . GLU A 1 105 ? 22.937 24.963 33.698 1.00 32.05 101 GLU A N 1
ATOM 743 C CA . GLU A 1 105 ? 22.724 23.556 33.386 1.00 33.42 101 GLU A CA 1
ATOM 744 C C . GLU A 1 105 ? 22.724 23.321 31.867 1.00 32.79 101 GLU A C 1
ATOM 745 O O . GLU A 1 105 ? 23.328 22.362 31.399 1.00 31.98 101 GLU A O 1
ATOM 751 N N . GLU A 1 106 ? 22.058 24.198 31.110 1.00 32.58 102 GLU A N 1
ATOM 752 C CA . GLU A 1 106 ? 22.038 24.104 29.650 1.00 32.40 102 GLU A CA 1
ATOM 753 C C . GLU A 1 106 ? 23.440 24.153 29.049 1.00 31.26 102 GLU A C 1
ATOM 754 O O . GLU A 1 106 ? 23.769 23.358 28.183 1.00 31.40 102 GLU A O 1
ATOM 756 N N . GLN A 1 107 ? 24.267 25.078 29.507 1.00 30.99 103 GLN A N 1
ATOM 757 C CA . GLN A 1 107 ? 25.630 25.217 28.966 1.00 31.26 103 GLN A CA 1
ATOM 758 C C . GLN A 1 107 ? 26.503 24.019 29.236 1.00 29.93 103 GLN A C 1
ATOM 759 O O . GLN A 1 107 ? 27.315 23.619 28.398 1.00 28.77 103 GLN A O 1
ATOM 765 N N . LYS A 1 108 ? 26.405 23.536 30.465 1.00 29.72 104 LYS A N 1
ATOM 766 C CA . LYS A 1 108 ? 27.193 22.404 30.924 1.00 29.61 104 LYS A CA 1
ATOM 767 C C . LYS A 1 108 ? 26.826 21.202 30.094 1.00 31.20 104 LYS A C 1
ATOM 768 O O . LYS A 1 108 ? 27.678 20.470 29.619 1.00 30.36 104 LYS A O 1
ATOM 774 N N . GLN A 1 109 ? 25.527 21.033 29.900 1.00 32.84 105 GLN A N 1
ATOM 775 C CA . GLN A 1 109 ? 25.015 19.931 29.135 1.00 35.57 105 GLN A CA 1
ATOM 776 C C . GLN A 1 109 ? 25.389 20.043 27.659 1.00 34.66 105 GLN A C 1
ATOM 777 O O . GLN A 1 109 ? 25.725 19.056 27.022 1.00 33.76 105 GLN A O 1
ATOM 783 N N . LYS A 1 110 ? 25.354 21.256 27.123 1.00 34.26 106 LYS A N 1
ATOM 784 C CA . LYS A 1 110 ? 25.704 21.479 25.724 1.00 33.86 106 LYS A CA 1
ATOM 785 C C . LYS A 1 110 ? 27.176 21.156 25.407 1.00 32.44 106 LYS A C 1
ATOM 786 O O . LYS A 1 110 ? 27.495 20.545 24.374 1.00 31.36 106 LYS A O 1
ATOM 792 N N . TYR A 1 111 ? 28.075 21.561 26.300 1.00 29.87 107 TYR A N 1
ATOM 793 C CA . TYR A 1 111 ? 29.494 21.555 25.988 1.00 28.64 107 TYR A CA 1
ATOM 794 C C . TYR A 1 111 ? 30.335 20.484 26.691 1.00 27.75 107 TYR A C 1
ATOM 795 O O . TYR A 1 111 ? 31.250 19.940 26.086 1.00 27.56 107 TYR A O 1
ATOM 804 N N . LEU A 1 112 ? 30.052 20.192 27.954 1.00 27.35 108 LEU A N 1
ATOM 805 C CA . LEU A 1 112 ? 30.951 19.331 28.729 1.00 27.19 108 LEU A CA 1
ATOM 806 C C . LEU A 1 112 ? 31.092 17.889 28.202 1.00 27.75 108 LEU A C 1
ATOM 807 O O . LEU A 1 112 ? 32.187 17.351 28.226 1.00 27.59 108 LEU A O 1
ATOM 812 N N . PRO A 1 113 ? 30.007 17.267 27.721 1.00 28.63 109 PRO A N 1
ATOM 813 C CA . PRO A 1 113 ? 30.190 15.904 27.221 1.00 29.37 109 PRO A CA 1
ATOM 814 C C . PRO A 1 113 ? 31.178 15.788 26.052 1.00 29.43 109 PRO A C 1
ATOM 815 O O . PRO A 1 113 ? 31.981 14.866 26.039 1.00 29.63 109 PRO A O 1
ATOM 819 N N . ARG A 1 114 ? 31.118 16.701 25.085 1.00 28.99 110 ARG A N 1
ATOM 820 C CA . ARG A 1 114 ? 32.059 16.677 23.954 1.00 29.19 110 ARG A CA 1
ATOM 821 C C . ARG A 1 114 ? 33.458 17.184 24.319 1.00 27.13 110 ARG A C 1
ATOM 822 O O . ARG A 1 114 ? 34.437 16.802 23.694 1.00 26.59 110 ARG A O 1
ATOM 830 N N . MET A 1 115 ? 33.538 18.082 25.292 1.00 25.86 111 MET A N 1
ATOM 831 C CA . MET A 1 115 ? 34.829 18.517 25.777 1.00 25.09 111 MET A CA 1
ATOM 832 C C . MET A 1 115 ? 35.571 17.367 26.435 1.00 25.01 111 MET A C 1
ATOM 833 O O . MET A 1 115 ? 36.789 17.241 26.249 1.00 24.54 111 MET A O 1
ATOM 838 N N . ALA A 1 116 ? 34.859 16.515 27.176 1.00 25.30 112 ALA A N 1
ATOM 839 C CA . ALA A 1 116 ? 35.512 15.402 27.890 1.00 25.79 112 ALA A CA 1
ATOM 840 C C . ALA A 1 116 ? 36.197 14.402 26.973 1.00 26.55 112 ALA A C 1
ATOM 841 O O . ALA A 1 116 ? 37.226 13.823 27.327 1.00 27.19 112 ALA A O 1
ATOM 843 N N . THR A 1 117 ? 35.652 14.204 25.784 1.00 27.52 113 THR A N 1
ATOM 844 C CA . THR A 1 117 ? 36.289 13.317 24.812 1.00 28.19 113 THR A CA 1
ATOM 845 C C . THR A 1 117 ? 37.298 14.045 23.950 1.00 27.91 113 THR A C 1
ATOM 846 O O . THR A 1 117 ? 38.007 13.419 23.164 1.00 28.05 113 THR A O 1
ATOM 850 N N . GLY A 1 118 ? 37.354 15.366 24.083 1.00 26.94 114 GLY A N 1
ATOM 851 C CA . GLY A 1 118 ? 38.147 16.167 23.190 1.00 26.95 114 GLY A CA 1
ATOM 852 C C . GLY A 1 118 ? 37.509 16.382 21.825 1.00 27.43 114 GLY A C 1
ATOM 853 O O . GLY A 1 118 ? 38.141 16.955 20.970 1.00 27.94 114 GLY A O 1
ATOM 854 N N . GLU A 1 119 ? 36.281 15.930 21.596 1.00 28.56 115 GLU A N 1
ATOM 855 C CA . GLU A 1 119 ? 35.595 16.241 20.339 1.00 29.47 115 GLU A CA 1
ATOM 856 C C . GLU A 1 119 ? 35.497 17.751 20.181 1.00 28.74 115 GLU A C 1
ATOM 857 O O . GLU A 1 119 ? 35.631 18.276 19.091 1.00 27.83 115 GLU A O 1
ATOM 863 N N . LEU A 1 120 ? 35.247 18.446 21.287 1.00 28.71 116 LEU A N 1
ATOM 864 C CA . LEU A 1 120 ? 35.185 19.905 21.314 1.00 28.39 116 LEU A CA 1
ATOM 865 C C . LEU A 1 120 ? 36.294 20.357 22.230 1.00 27.02 116 LEU A C 1
ATOM 866 O O . LEU A 1 120 ? 36.376 19.903 23.367 1.00 27.01 116 LEU A O 1
ATOM 871 N N . ARG A 1 121 ? 37.159 21.229 21.732 1.00 25.53 117 ARG A N 1
ATOM 872 C CA . ARG A 1 121 ? 38.214 21.779 22.551 1.00 24.43 117 ARG A CA 1
ATOM 873 C C . ARG A 1 121 ? 37.902 23.240 22.797 1.00 23.39 117 ARG A C 1
ATOM 874 O O . ARG A 1 121 ? 37.308 23.910 21.932 1.00 23.79 117 ARG A O 1
ATOM 882 N N . ALA A 1 122 ? 38.295 23.710 23.976 1.00 22.18 118 ALA A N 1
ATOM 883 C CA . ALA A 1 122 ? 38.117 25.078 24.408 1.00 21.49 118 ALA A CA 1
ATOM 884 C C . ALA A 1 122 ? 39.437 25.712 24.797 1.00 20.81 118 ALA A C 1
ATOM 885 O O . ALA A 1 122 ? 40.381 25.033 25.200 1.00 20.36 118 ALA A O 1
ATOM 887 N N . THR A 1 123 ? 39.470 27.039 24.728 1.00 20.65 119 THR A N 1
ATOM 888 C CA . THR A 1 123 ? 40.616 27.814 25.173 1.00 19.76 119 THR A CA 1
ATOM 889 C C . THR A 1 123 ? 40.142 29.143 25.743 1.00 19.53 119 THR A C 1
ATOM 890 O O . THR 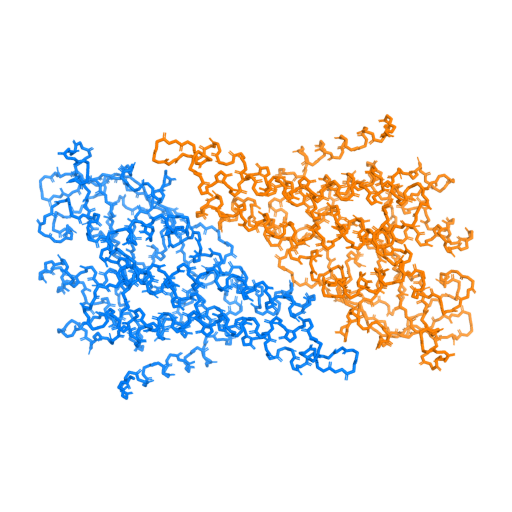A 1 123 ? 38.996 29.513 25.574 1.00 19.74 119 THR A O 1
ATOM 894 N N . MET A 1 124 ? 41.049 29.842 26.417 1.00 19.62 120 MET A N 1
ATOM 895 C CA . MET A 1 124 ? 40.753 31.076 27.167 1.00 20.09 120 MET A CA 1
ATOM 896 C C . MET A 1 124 ? 41.225 32.239 26.340 1.00 19.15 120 MET A C 1
ATOM 897 O O . MET A 1 124 ? 42.383 32.266 25.929 1.00 19.94 120 MET A O 1
ATOM 902 N N . ALA A 1 125 ? 40.367 33.217 26.099 1.00 18.37 121 ALA A N 1
ATOM 903 C CA . ALA A 1 125 ? 40.804 34.430 25.403 1.00 18.07 121 ALA A CA 1
ATOM 904 C C . ALA A 1 125 ? 40.640 35.674 26.256 1.00 17.66 121 ALA A C 1
ATOM 905 O O . ALA A 1 125 ? 39.561 36.296 26.278 1.00 18.24 121 ALA A O 1
ATOM 907 N N . LEU A 1 126 ? 41.705 36.026 26.968 1.00 17.34 122 LEU A N 1
ATOM 908 C CA . LEU A 1 126 ? 41.750 37.253 27.780 1.00 17.56 122 LEU A CA 1
ATOM 909 C C . LEU A 1 126 ? 42.587 38.368 27.162 1.00 16.77 122 LEU A C 1
ATOM 910 O O . LEU A 1 126 ? 42.135 39.501 27.031 1.00 17.11 122 LEU A O 1
ATOM 915 N N . THR A 1 127 ? 43.815 38.020 26.800 1.00 15.91 123 THR A N 1
ATOM 916 C CA . THR A 1 127 ? 44.835 38.967 26.384 1.00 15.46 123 THR A CA 1
ATOM 917 C C . THR A 1 127 ? 44.476 39.761 25.137 1.00 15.82 123 THR A C 1
ATOM 918 O O . THR A 1 127 ? 44.036 39.204 24.138 1.00 15.57 123 THR A O 1
ATOM 922 N N . GLU A 1 128 ? 44.664 41.073 25.230 1.00 16.38 124 GLU A N 1
ATOM 923 C CA . GLU A 1 128 ? 44.494 41.990 24.110 1.00 16.97 124 GLU A CA 1
ATOM 924 C C . GLU A 1 128 ? 45.853 42.471 23.633 1.00 17.36 124 GLU A C 1
ATOM 925 O O . GLU A 1 128 ? 46.836 42.467 24.390 1.00 16.32 124 GLU A O 1
ATOM 931 N N . PRO A 1 129 ? 45.927 42.937 22.379 1.00 18.80 125 PRO A N 1
ATOM 932 C CA . PRO A 1 129 ? 47.196 43.502 21.916 1.00 18.67 125 PRO A CA 1
ATOM 933 C C . PRO A 1 129 ? 47.646 44.652 22.826 1.00 18.38 125 PRO A C 1
ATOM 934 O O . PRO A 1 129 ? 48.826 44.811 23.071 1.00 18.91 125 PRO A O 1
ATOM 938 N N . GLY A 1 130 ? 46.703 45.435 23.339 1.00 19.15 126 GLY A N 1
ATOM 939 C CA . GLY A 1 130 ? 47.045 46.569 24.207 1.00 18.99 126 GLY A CA 1
ATOM 940 C C . GLY A 1 130 ? 47.456 46.173 25.619 1.00 18.36 126 GLY A C 1
ATOM 941 O O . GLY A 1 130 ? 47.906 47.017 26.409 1.00 18.29 126 GLY A O 1
ATOM 942 N N . GLY A 1 131 ? 47.303 44.908 25.964 1.00 17.78 127 GLY A N 1
ATOM 943 C CA . GLY A 1 131 ? 47.663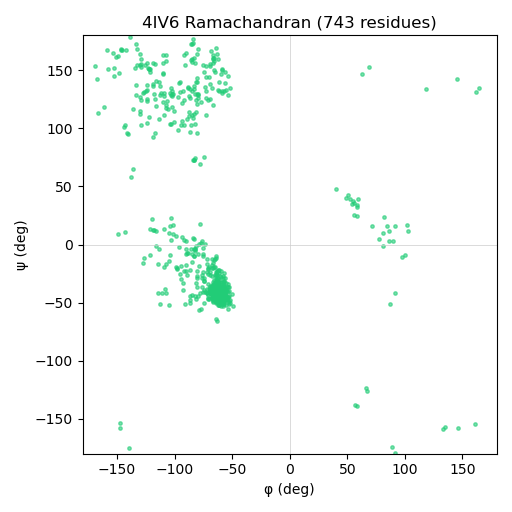 44.457 27.312 1.00 17.54 127 GLY A CA 1
ATOM 944 C C . GLY A 1 131 ? 47.074 43.134 27.763 1.00 16.87 127 GLY A C 1
ATOM 945 O O . GLY A 1 131 ? 45.874 42.885 27.642 1.00 16.60 127 GLY A O 1
ATOM 946 N N . GLY A 1 132 ? 47.946 42.287 28.285 1.00 16.52 128 GLY A N 1
ATOM 947 C CA . GLY A 1 132 ? 47.540 41.035 28.932 1.00 16.96 128 GLY A CA 1
ATOM 948 C C . GLY A 1 132 ? 47.454 41.098 30.450 1.00 16.83 128 GLY A C 1
ATOM 949 O O . GLY A 1 132 ? 46.808 40.242 31.070 1.00 17.74 128 GLY A O 1
ATOM 950 N N . SER A 1 133 ? 48.128 42.077 31.046 1.00 16.35 129 SER A N 1
ATOM 951 C CA . SER A 1 133 ? 48.142 42.255 32.497 1.00 15.92 129 SER A CA 1
ATOM 952 C C . SER A 1 133 ? 46.981 43.197 32.908 1.00 16.10 129 SER A C 1
ATOM 953 O O . SER A 1 133 ? 46.157 42.854 33.762 1.00 15.82 129 SER A O 1
ATOM 956 N N . ASP A 1 134 ? 46.905 44.347 32.251 1.00 15.81 130 ASP A N 1
ATOM 957 C CA . ASP A 1 134 ? 45.874 45.367 32.510 1.00 16.18 130 ASP A CA 1
ATOM 958 C C . ASP A 1 134 ? 44.600 45.025 31.753 1.00 16.11 130 ASP A C 1
ATOM 959 O O . ASP A 1 134 ? 44.260 45.675 30.774 1.00 16.85 130 ASP A O 1
ATOM 964 N N . LEU A 1 135 ? 43.895 44.004 32.214 1.00 16.05 131 LEU A N 1
ATOM 965 C CA . LEU A 1 135 ? 42.669 43.529 31.545 1.00 16.55 131 LEU A CA 1
ATOM 966 C C . LEU A 1 135 ? 41.479 44.499 31.630 1.00 17.01 131 LEU A C 1
ATOM 967 O O . LEU A 1 135 ? 40.604 44.513 30.743 1.00 16.70 131 LEU A O 1
ATOM 972 N N . GLN A 1 136 ? 41.452 45.330 32.670 1.00 17.54 132 GLN A N 1
ATOM 973 C CA . GLN A 1 136 ? 40.365 46.282 32.838 1.00 18.43 132 GLN A CA 1
ATOM 974 C C . GLN A 1 136 ? 40.384 47.287 31.695 1.00 18.41 132 GLN A C 1
ATOM 975 O O . GLN A 1 136 ? 39.339 47.837 31.337 1.00 18.20 132 GLN A O 1
ATOM 981 N N . ALA A 1 137 ? 41.563 47.507 31.105 1.00 17.60 133 ALA A N 1
ATOM 982 C CA . ALA A 1 137 ? 41.695 48.436 29.990 1.00 18.17 133 ALA A CA 1
ATOM 983 C C . ALA A 1 137 ? 41.320 47.796 28.650 1.00 18.40 133 ALA A C 1
ATOM 984 O O . ALA A 1 137 ? 41.469 48.443 27.629 1.00 18.34 133 ALA A O 1
ATOM 986 N N . MET A 1 138 ? 40.838 46.546 28.651 1.00 18.34 134 MET A N 1
ATOM 987 C CA . MET A 1 138 ? 40.523 45.838 27.405 1.00 19.34 134 MET A CA 1
ATOM 988 C C . MET A 1 138 ? 39.532 46.614 26.528 1.00 20.83 134 MET A C 1
ATOM 989 O O . MET A 1 138 ? 38.647 47.330 27.038 1.00 20.59 134 MET A O 1
ATOM 994 N N . ARG A 1 139 ? 39.664 46.458 25.210 1.00 23.32 135 ARG A N 1
ATOM 995 C CA . ARG A 1 139 ? 38.759 47.143 24.267 1.00 24.45 135 ARG A CA 1
ATOM 996 C C . ARG A 1 139 ? 37.670 46.263 23.631 1.00 23.07 135 ARG A C 1
ATOM 997 O O . ARG A 1 139 ? 36.815 46.774 22.926 1.00 23.29 135 ARG A O 1
ATOM 1005 N N . THR A 1 140 ? 37.725 44.952 23.818 1.00 21.35 136 THR A N 1
ATOM 1006 C CA . THR A 1 140 ? 36.738 44.068 23.211 1.00 21.73 136 THR A CA 1
ATOM 1007 C C . THR A 1 140 ? 35.405 44.228 23.932 1.00 22.13 136 THR A C 1
ATOM 1008 O O . THR A 1 140 ? 35.351 44.152 25.137 1.00 22.03 136 THR A O 1
ATOM 1012 N N . VAL A 1 141 ? 34.357 44.513 23.171 1.00 23.65 137 VAL A N 1
ATOM 1013 C CA . VAL A 1 141 ? 33.034 44.806 23.728 1.00 24.38 137 VAL A CA 1
ATOM 1014 C C . VAL A 1 141 ? 32.001 43.843 23.185 1.00 24.70 137 VAL A C 1
ATOM 1015 O O . VAL A 1 141 ? 32.136 43.345 22.074 1.00 25.23 137 VAL A O 1
ATOM 1019 N N . ALA A 1 142 ? 30.975 43.583 23.989 1.00 24.80 138 ALA A N 1
ATOM 1020 C CA . ALA A 1 142 ? 29.866 42.738 23.599 1.00 25.76 138 ALA A CA 1
ATOM 1021 C C . ALA A 1 142 ? 28.604 43.501 23.898 1.00 26.80 138 ALA A C 1
ATOM 1022 O O . ALA A 1 142 ? 28.183 43.603 25.056 1.00 26.55 138 ALA A O 1
ATOM 1024 N N . ARG A 1 143 ? 28.026 44.044 22.837 1.00 27.96 139 ARG A N 1
ATOM 1025 C CA . ARG A 1 143 ? 26.879 44.945 22.927 1.00 29.98 139 ARG A CA 1
ATOM 1026 C C . ARG A 1 143 ? 25.611 44.149 22.686 1.00 31.70 139 ARG A C 1
ATOM 1027 O O . ARG A 1 143 ? 25.473 43.447 21.675 1.00 32.01 139 ARG A O 1
ATOM 1029 N N . ARG A 1 144 ? 24.670 44.260 23.612 1.00 33.29 140 ARG A N 1
ATOM 1030 C CA . ARG A 1 144 ? 23.429 43.540 23.470 1.00 35.45 140 ARG A CA 1
ATOM 1031 C C . ARG A 1 144 ? 22.534 44.134 22.375 1.00 36.54 140 ARG A C 1
ATOM 1032 O O . ARG A 1 144 ? 22.312 45.330 22.334 1.00 37.13 140 ARG A O 1
ATOM 1040 N N . ASP A 1 145 ? 22.016 43.284 21.504 1.00 36.95 141 ASP A N 1
ATOM 1041 C CA . ASP A 1 145 ? 21.095 43.712 20.456 1.00 39.01 141 ASP A CA 1
ATOM 1042 C C . ASP A 1 145 ? 20.055 42.608 20.286 1.00 40.60 141 ASP A C 1
ATOM 1043 O O . ASP A 1 145 ? 20.340 41.572 19.705 1.00 41.28 141 ASP A O 1
ATOM 1048 N N . GLY A 1 146 ? 18.862 42.819 20.831 1.00 42.21 142 GLY A N 1
ATOM 1049 C CA . GLY A 1 146 ? 17.835 41.786 20.854 1.00 43.55 142 GLY A CA 1
ATOM 1050 C C . GLY A 1 146 ? 18.271 40.626 21.730 1.00 42.52 142 GLY A C 1
ATOM 1051 O O . GLY A 1 146 ? 18.591 40.819 22.911 1.00 42.12 142 GLY A O 1
ATOM 1052 N N . ASP A 1 147 ? 18.304 39.427 21.153 1.00 42.60 143 ASP A N 1
ATOM 1053 C CA . ASP A 1 147 ? 18.702 38.231 21.878 1.00 42.66 143 ASP A CA 1
ATOM 1054 C C . ASP A 1 147 ? 20.145 37.836 21.553 1.00 40.08 143 ASP A C 1
ATOM 1055 O O . ASP A 1 147 ? 20.539 36.710 21.823 1.00 39.09 143 ASP A O 1
ATOM 1060 N N . ASP A 1 148 ? 20.914 38.766 20.975 1.00 38.92 144 ASP A N 1
ATOM 1061 C CA . ASP A 1 148 ? 22.336 38.568 20.675 1.00 37.30 144 ASP A CA 1
ATOM 1062 C C . ASP A 1 148 ? 23.256 39.562 21.401 1.00 34.55 144 ASP A C 1
ATOM 1063 O O . ASP A 1 148 ? 22.843 40.675 21.759 1.00 34.42 144 ASP A O 1
ATOM 1068 N N . TYR A 1 149 ? 24.514 39.148 21.582 1.00 31.78 145 TYR A N 1
ATOM 1069 C CA . TYR A 1 149 ? 25.607 40.082 21.775 1.00 29.62 145 TYR A CA 1
ATOM 1070 C C . TYR A 1 149 ? 26.276 40.290 20.417 1.00 29.81 145 TYR A C 1
ATOM 1071 O O . TYR A 1 149 ? 26.483 39.321 19.667 1.00 30.28 145 TYR A O 1
ATOM 1080 N N . VAL A 1 150 ? 26.638 41.533 20.120 1.00 29.18 146 VAL A N 1
ATOM 1081 C CA . VAL A 1 150 ? 27.440 41.847 18.963 1.00 29.10 146 VAL A CA 1
ATOM 1082 C C . VAL A 1 150 ? 28.830 42.218 19.461 1.00 27.27 146 VAL A C 1
ATOM 1083 O O . VAL A 1 150 ? 28.989 43.218 20.172 1.00 27.59 146 VAL A O 1
ATOM 1087 N N . ILE A 1 151 ? 29.827 41.428 19.072 1.00 25.85 147 ILE A N 1
ATOM 1088 C CA . ILE A 1 151 ? 31.173 41.535 19.618 1.00 24.50 147 ILE A CA 1
ATOM 1089 C C . ILE A 1 151 ? 32.070 42.246 18.625 1.00 24.63 147 ILE A C 1
ATOM 1090 O O . ILE A 1 151 ? 32.116 41.874 17.450 1.00 25.24 147 ILE A O 1
ATOM 1095 N N . ASN A 1 152 ? 32.770 43.276 19.098 1.00 24.26 148 ASN A N 1
ATOM 1096 C CA . ASN A 1 152 ? 33.793 43.946 18.314 1.00 24.22 148 ASN A CA 1
ATOM 1097 C C . ASN A 1 152 ? 35.070 44.065 19.143 1.00 23.75 148 ASN A C 1
ATOM 1098 O O . ASN A 1 152 ? 35.041 44.568 20.263 1.00 24.02 148 ASN A O 1
ATOM 1103 N N . GLY A 1 153 ? 36.185 43.602 18.585 1.00 23.24 149 GLY A N 1
ATOM 1104 C CA . GLY A 1 153 ? 37.460 43.818 19.220 1.00 22.42 149 GLY A CA 1
ATOM 1105 C C . GLY A 1 153 ? 38.496 42.871 18.713 1.00 22.14 149 GLY A C 1
ATOM 1106 O O . GLY A 1 153 ? 38.417 42.391 17.579 1.00 22.30 149 GLY A O 1
ATOM 1107 N N . SER A 1 154 ? 39.490 42.628 19.562 1.00 20.99 150 SER A N 1
ATOM 1108 C CA . SER A 1 154 ? 40.580 41.766 19.210 1.00 20.49 150 SER A CA 1
ATOM 1109 C C . SER A 1 154 ? 41.259 41.214 20.453 1.00 19.74 150 SER A C 1
ATOM 1110 O O . SER A 1 154 ? 41.268 41.848 21.533 1.00 19.09 150 SER A O 1
ATOM 1113 N N . LYS A 1 155 ? 41.813 40.023 20.276 1.00 19.06 151 LYS A N 1
ATOM 1114 C CA . LYS A 1 155 ? 42.666 39.395 21.267 1.00 18.26 151 LYS A CA 1
ATOM 1115 C C . LYS A 1 155 ? 43.932 38.935 20.583 1.00 18.37 151 LYS A C 1
ATOM 1116 O O . LYS A 1 155 ? 44.002 38.889 19.338 1.00 18.38 151 LYS A O 1
ATOM 1122 N N . THR A 1 156 ? 44.965 38.642 21.378 1.00 17.79 152 THR A N 1
ATOM 1123 C CA . THR A 1 156 ? 46.172 38.060 20.810 1.00 18.01 152 THR A CA 1
ATOM 1124 C C . THR A 1 156 ? 46.849 37.077 21.768 1.00 17.73 152 THR A C 1
ATOM 1125 O O . THR A 1 156 ? 46.478 36.986 22.962 1.00 17.19 152 THR A O 1
ATOM 1129 N N . TRP A 1 157 ? 47.796 36.326 21.210 1.00 18.07 153 TRP A N 1
ATOM 1130 C CA . TRP A 1 157 ? 48.490 35.251 21.892 1.00 18.33 153 TRP A CA 1
ATOM 1131 C C . TRP A 1 157 ? 47.519 34.189 22.391 1.00 17.98 153 TRP A C 1
ATOM 1132 O O . TRP A 1 157 ? 47.778 33.519 23.389 1.00 18.39 153 TRP A O 1
ATOM 1143 N N . ILE A 1 158 ? 46.437 33.980 21.669 1.00 17.56 154 ILE A N 1
ATOM 1144 C CA . ILE A 1 158 ? 45.474 32.992 22.074 1.00 17.77 154 ILE A CA 1
ATOM 1145 C C . ILE A 1 158 ? 45.852 31.570 21.616 1.00 18.28 154 ILE A C 1
ATOM 1146 O O . ILE A 1 158 ? 45.774 31.241 20.427 1.00 19.09 154 ILE A O 1
ATOM 1151 N N . SER A 1 159 ? 46.250 30.738 22.581 1.00 18.07 155 SER A N 1
ATOM 1152 C CA . SER A 1 159 ? 46.743 29.402 22.304 1.00 18.25 155 SER A CA 1
ATOM 1153 C C . SER A 1 159 ? 45.615 28.475 21.890 1.00 18.40 155 SER A C 1
ATOM 1154 O O . SER A 1 159 ? 44.506 28.551 22.411 1.00 18.05 155 SER A O 1
ATOM 1157 N N . ASN A 1 160 ? 45.929 27.570 20.968 1.00 19.25 156 ASN A N 1
ATOM 1158 C CA . ASN A 1 160 ? 44.967 26.590 20.470 1.00 20.04 156 ASN A CA 1
ATOM 1159 C C . ASN A 1 160 ? 43.727 27.211 19.855 1.00 20.60 156 ASN A C 1
ATOM 1160 O O . ASN A 1 160 ? 42.664 26.584 19.805 1.00 20.74 156 ASN A O 1
ATOM 1165 N N . ALA A 1 161 ? 43.860 28.444 19.385 1.00 20.93 157 ALA A N 1
ATOM 1166 C CA . ALA A 1 161 ? 42.710 29.169 18.879 1.00 22.20 157 ALA A CA 1
ATOM 1167 C C . ALA A 1 161 ? 42.083 28.576 17.616 1.00 23.58 157 ALA A C 1
ATOM 1168 O O . ALA A 1 161 ? 40.880 28.652 17.473 1.00 23.74 157 ALA A O 1
ATOM 1170 N N . ARG A 1 162 ? 42.877 27.981 16.726 1.00 24.84 158 ARG A N 1
ATOM 1171 C CA . ARG A 1 162 ? 42.348 27.362 15.493 1.00 26.93 158 ARG A CA 1
ATOM 1172 C C . ARG A 1 162 ? 41.661 26.026 15.765 1.00 26.96 158 ARG A C 1
ATOM 1173 O O . ARG A 1 162 ? 40.600 25.741 15.212 1.00 26.28 158 ARG A O 1
ATOM 1181 N N . ARG A 1 163 ? 42.245 25.226 16.643 1.00 26.64 159 ARG A N 1
ATOM 1182 C CA . ARG A 1 163 ? 41.728 23.888 16.890 1.00 27.88 159 ARG A CA 1
ATOM 1183 C C . ARG A 1 163 ? 40.616 23.882 17.913 1.00 27.15 159 ARG A C 1
ATOM 1184 O O . ARG A 1 163 ? 39.929 22.878 18.028 1.00 27.89 159 ARG A O 1
ATOM 1192 N N . SER A 1 164 ? 40.461 24.975 18.666 1.00 25.42 160 SER A N 1
ATOM 1193 C CA . SER A 1 164 ? 39.395 25.096 19.657 1.00 25.55 160 SER A CA 1
ATOM 1194 C C . SER A 1 164 ? 38.166 25.735 19.038 1.00 26.48 160 SER A C 1
ATOM 1195 O O . SER A 1 164 ? 38.242 26.853 18.514 1.00 26.51 160 SER A O 1
ATOM 1198 N N . ASP A 1 165 ? 37.031 25.050 19.125 1.00 27.30 161 ASP A N 1
ATOM 1199 C CA . ASP A 1 165 ? 35.800 25.596 18.570 1.00 28.04 161 ASP A CA 1
ATOM 1200 C C . ASP A 1 165 ? 34.904 26.200 19.631 1.00 27.13 161 ASP A C 1
ATOM 1201 O O . ASP A 1 165 ? 33.788 26.595 19.339 1.00 26.45 161 ASP A O 1
ATOM 1206 N N . LEU A 1 166 ? 35.433 26.322 20.848 1.00 25.46 162 LEU A N 1
ATOM 1207 C CA . LEU A 1 166 ? 34.800 27.133 21.886 1.00 25.21 162 LEU A CA 1
ATOM 1208 C C . LEU A 1 166 ? 35.861 27.998 22.544 1.00 23.93 162 LEU A C 1
ATOM 1209 O O . LEU A 1 166 ? 36.890 27.498 22.991 1.00 23.14 162 LEU A O 1
ATOM 1214 N N . VAL A 1 167 ? 35.595 29.297 22.624 1.00 23.63 163 VAL A N 1
ATOM 1215 C CA . VAL A 1 167 ? 36.524 30.239 23.212 1.00 22.69 163 VAL A CA 1
ATOM 1216 C C . VAL A 1 167 ? 35.814 30.980 24.335 1.00 22.40 163 VAL A C 1
ATOM 1217 O O . VAL A 1 167 ? 34.715 31.529 24.131 1.00 23.20 163 VAL A O 1
ATOM 1221 N N . ALA A 1 168 ? 36.406 30.949 25.526 1.00 21.33 164 ALA A N 1
ATOM 1222 C CA . ALA A 1 168 ? 35.886 31.674 26.679 1.00 20.47 164 ALA A CA 1
ATOM 1223 C C . ALA A 1 168 ? 36.464 33.084 26.577 1.00 19.70 164 ALA A C 1
ATOM 1224 O O . ALA A 1 168 ? 37.651 33.305 26.840 1.00 18.76 164 ALA A O 1
ATOM 1226 N N . LEU A 1 169 ? 35.629 34.014 26.135 1.00 19.49 165 LEU A N 1
ATOM 1227 C CA . LEU A 1 169 ? 36.075 35.349 25.775 1.00 18.93 165 LEU A CA 1
ATOM 1228 C C . LEU A 1 169 ? 35.780 36.325 26.894 1.00 18.75 165 LEU A C 1
ATOM 1229 O O . LEU A 1 169 ? 34.620 36.590 27.185 1.00 18.35 165 LEU A O 1
ATOM 1234 N N . MET A 1 170 ? 36.823 36.887 27.505 1.00 18.35 166 MET A N 1
ATOM 1235 C CA . MET A 1 170 ? 36.600 37.947 28.472 1.00 18.71 166 MET A CA 1
ATOM 1236 C C . MET A 1 170 ? 36.437 39.228 27.679 1.00 18.34 166 MET A C 1
ATOM 1237 O O . MET A 1 170 ? 37.242 39.521 26.805 1.00 17.33 166 MET A O 1
ATOM 1242 N N . CYS A 1 171 ? 35.360 39.950 27.975 1.00 18.87 167 CYS A N 1
ATOM 1243 C CA . CYS A 1 171 ? 34.975 41.140 27.230 1.00 19.80 167 CYS A CA 1
ATOM 1244 C C . CYS A 1 1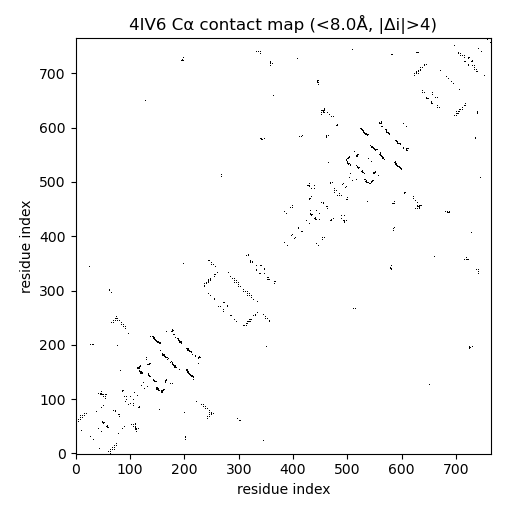71 ? 34.051 42.069 28.014 1.00 20.04 167 CYS A C 1
ATOM 1245 O O . CYS A 1 171 ? 33.519 41.707 29.066 1.00 19.85 167 CYS A O 1
ATOM 1248 N N . LYS A 1 172 ? 33.887 43.280 27.489 1.00 20.28 168 LYS A N 1
ATOM 1249 C CA . LYS A 1 172 ? 33.110 44.304 28.154 1.00 20.64 168 LYS A CA 1
ATOM 1250 C C . LYS A 1 172 ? 31.666 44.321 27.645 1.00 21.23 168 LYS A C 1
ATOM 1251 O O . LYS A 1 172 ? 31.370 44.833 26.539 1.00 21.78 168 LYS A O 1
ATOM 1257 N N . THR A 1 173 ? 30.781 43.751 28.455 1.00 21.46 169 THR A N 1
ATOM 1258 C CA . THR A 1 173 ? 29.351 43.790 28.201 1.00 22.75 169 THR A CA 1
ATOM 1259 C C . THR A 1 173 ? 28.789 45.171 28.524 1.00 24.11 169 THR A C 1
ATOM 1260 O O . THR A 1 173 ? 27.748 45.551 28.003 1.00 25.45 169 THR A O 1
ATOM 1264 N N . ASP A 1 174 ? 29.464 45.919 29.393 1.00 24.54 170 ASP A N 1
ATOM 1265 C CA . ASP A 1 174 ? 29.151 47.339 29.583 1.00 25.96 170 ASP A CA 1
ATOM 1266 C C . ASP A 1 174 ? 30.436 48.165 29.753 1.00 26.52 170 ASP A C 1
ATOM 1267 O O . ASP A 1 174 ? 30.967 48.289 30.866 1.00 26.28 170 ASP A O 1
ATOM 1272 N N . PRO A 1 175 ? 30.939 48.756 28.649 1.00 27.01 171 PRO A N 1
ATOM 1273 C CA . PRO A 1 175 ? 32.176 49.520 28.757 1.00 27.42 171 PRO A CA 1
ATOM 1274 C C . PRO A 1 175 ? 32.082 50.784 29.627 1.00 29.21 171 PRO A C 1
ATOM 1275 O O . PRO A 1 175 ? 33.116 51.339 29.983 1.00 28.88 171 PRO A O 1
ATOM 1279 N N . ASP A 1 176 ? 30.875 51.229 29.967 1.00 30.49 172 ASP A N 1
ATOM 1280 C CA . ASP A 1 176 ? 30.699 52.437 30.770 1.00 32.96 172 ASP A CA 1
ATOM 1281 C C . ASP A 1 176 ? 30.356 52.163 32.240 1.00 32.50 172 ASP A C 1
ATOM 1282 O O . ASP A 1 176 ? 30.115 53.098 32.995 1.00 33.45 172 ASP A O 1
ATOM 1287 N N . ALA A 1 177 ? 30.337 50.892 32.646 1.00 31.70 173 ALA A N 1
ATOM 1288 C CA . ALA A 1 177 ? 29.984 50.510 34.025 1.00 31.84 173 ALA A CA 1
ATOM 1289 C C . ALA A 1 177 ? 30.805 51.238 35.100 1.00 32.80 173 ALA A C 1
ATOM 1290 O O . ALA A 1 177 ? 31.975 51.527 34.913 1.00 32.07 173 ALA A O 1
ATOM 1292 N N . GLN A 1 178 ? 30.165 51.528 36.222 1.00 35.63 174 GLN A N 1
ATOM 1293 C CA . GLN A 1 178 ? 30.817 52.149 37.380 1.00 37.67 174 GLN A CA 1
ATOM 1294 C C . GLN A 1 178 ? 30.317 51.401 38.589 1.00 36.17 174 GLN A C 1
ATOM 1295 O O . GLN A 1 178 ? 29.130 51.418 38.833 1.00 38.27 174 GLN A O 1
ATOM 1301 N N . PRO A 1 179 ? 31.212 50.710 39.330 1.00 32.94 175 PRO A N 1
ATOM 1302 C CA . PRO A 1 179 ? 32.634 50.597 39.020 1.00 30.79 175 PRO A CA 1
ATOM 1303 C C . PRO A 1 179 ? 32.855 49.799 37.734 1.00 28.16 175 PRO A C 1
ATOM 1304 O O . PRO A 1 179 ? 31.979 49.062 37.295 1.00 27.59 175 PRO A O 1
ATOM 1308 N N . ALA A 1 180 ? 34.029 49.954 37.143 1.00 26.56 176 ALA A N 1
ATOM 1309 C CA . ALA A 1 180 ? 34.326 49.384 35.853 1.00 25.04 176 ALA A CA 1
ATOM 1310 C C . ALA A 1 180 ? 34.291 47.855 35.829 1.00 23.65 176 ALA A C 1
ATOM 1311 O O . ALA A 1 180 ? 33.929 47.267 34.811 1.00 22.33 176 ALA A O 1
ATOM 1313 N N . HIS A 1 181 ? 34.634 47.196 36.941 1.00 23.19 177 HIS A N 1
ATOM 1314 C CA . HIS A 1 181 ? 34.550 45.712 36.975 1.00 22.56 177 HIS A CA 1
ATOM 1315 C C . HIS A 1 181 ? 33.159 45.125 36.687 1.00 22.98 177 HIS A C 1
ATOM 1316 O O . HIS A 1 181 ? 33.060 44.014 36.180 1.00 22.78 177 HIS A O 1
ATOM 1323 N N . LYS A 1 182 ? 32.099 45.870 36.977 1.00 25.27 178 LYS A N 1
ATOM 1324 C CA . LYS A 1 182 ? 30.715 45.442 36.651 1.00 26.31 178 LYS A CA 1
ATOM 1325 C C . LYS A 1 182 ? 30.460 45.320 35.151 1.00 24.90 178 LYS A C 1
ATOM 1326 O O . LYS A 1 182 ? 29.451 44.788 34.750 1.00 24.12 178 LYS A O 1
ATOM 1332 N N . GLY A 1 183 ? 31.378 45.811 34.325 1.00 23.64 179 GLY A N 1
ATOM 1333 C CA . GLY A 1 183 ? 31.182 45.814 32.884 1.00 22.80 179 GLY A CA 1
ATOM 1334 C C . GLY A 1 183 ? 31.829 44.644 32.179 1.00 21.68 179 GLY A C 1
ATOM 1335 O O . GLY A 1 183 ? 31.698 44.516 30.960 1.00 21.11 179 GLY A O 1
ATOM 1336 N N . VAL A 1 184 ? 32.529 43.789 32.934 1.00 20.84 180 VAL A N 1
ATOM 1337 C CA . VAL A 1 184 ? 33.325 42.723 32.338 1.00 19.68 180 VAL A CA 1
ATOM 1338 C C . VAL A 1 184 ? 32.732 41.362 32.583 1.00 19.88 180 VAL A C 1
ATOM 1339 O O . VAL A 1 184 ? 32.477 40.970 33.730 1.00 20.58 180 VAL A O 1
ATOM 1343 N N . SER A 1 185 ? 32.557 40.619 31.498 1.00 19.38 181 SER A N 1
ATOM 1344 C CA . SER A 1 185 ? 31.907 39.313 31.532 1.00 19.90 181 SER A CA 1
ATOM 1345 C C . SER A 1 185 ? 32.719 38.298 30.755 1.00 19.16 181 SER A C 1
ATOM 1346 O O . SER A 1 185 ? 33.648 38.649 30.027 1.00 18.50 181 SER A O 1
ATOM 1349 N N . ILE A 1 186 ? 32.363 37.029 30.916 1.00 19.77 182 ILE A N 1
ATOM 1350 C CA . ILE A 1 186 ? 32.924 35.996 30.068 1.00 19.52 182 ILE A CA 1
ATOM 1351 C C . ILE A 1 186 ? 31.824 35.435 29.187 1.00 20.43 182 ILE A C 1
ATOM 1352 O O . ILE A 1 186 ? 30.751 35.082 29.684 1.00 20.87 182 ILE A O 1
ATOM 1357 N N . LEU A 1 187 ? 32.083 35.392 27.880 1.00 20.66 183 LEU A N 1
ATOM 1358 C CA . LEU A 1 187 ? 31.146 34.806 26.923 1.00 22.06 183 LEU A CA 1
ATOM 1359 C C . LEU A 1 187 ? 31.762 33.563 26.335 1.00 22.45 183 LEU A C 1
ATOM 1360 O O . LEU A 1 187 ? 32.947 33.551 26.019 1.00 21.46 183 LEU A O 1
ATOM 1365 N N . LEU A 1 188 ? 30.952 32.521 26.165 1.00 24.22 184 LEU A N 1
ATOM 1366 C CA . LEU A 1 188 ? 31.403 31.299 25.507 1.00 24.50 184 LEU A CA 1
ATOM 1367 C C . LEU A 1 188 ? 31.057 31.368 24.037 1.00 25.23 184 LEU A C 1
ATOM 1368 O O . LEU A 1 188 ? 29.906 31.201 23.636 1.00 26.02 184 LEU A O 1
ATOM 1373 N N . VAL A 1 189 ? 32.083 31.590 23.230 1.00 24.79 185 VAL A N 1
ATOM 1374 C CA . VAL A 1 189 ? 31.921 31.985 21.854 1.00 25.90 185 VAL A CA 1
ATOM 1375 C C . VAL A 1 189 ? 32.336 30.866 20.906 1.00 26.07 185 VAL A C 1
ATOM 1376 O O . VAL A 1 189 ? 33.492 30.402 20.944 1.00 24.58 185 VAL A O 1
ATOM 1380 N N . GLU A 1 190 ? 31.395 30.461 20.058 1.00 26.97 186 GLU A N 1
ATOM 1381 C CA . GLU A 1 190 ? 31.661 29.497 18.997 1.00 28.38 186 GLU A CA 1
ATOM 1382 C C . GLU A 1 190 ? 32.238 30.202 17.751 1.00 28.15 186 GLU A C 1
ATOM 1383 O O . GLU A 1 190 ? 32.384 31.418 17.745 1.00 27.51 186 GLU A O 1
ATOM 1389 N N . LYS A 1 191 ? 32.592 29.435 16.725 1.00 29.06 187 LYS A N 1
ATOM 1390 C CA . LYS A 1 191 ? 33.210 29.996 15.526 1.00 29.12 187 LYS A CA 1
ATOM 1391 C C . LYS A 1 191 ? 32.156 30.569 14.556 1.00 30.49 187 LYS A C 1
ATOM 1392 O O . LYS A 1 191 ? 31.897 30.014 13.497 1.00 31.37 187 LYS A O 1
ATOM 1398 N N . VAL A 1 192 ? 31.616 31.723 14.924 1.00 30.19 188 VAL A N 1
ATOM 1399 C CA . VAL A 1 192 ? 30.553 32.391 14.179 1.00 31.28 188 VAL A CA 1
ATOM 1400 C C . VAL A 1 192 ? 31.097 33.350 13.127 1.00 30.87 188 VAL A C 1
ATOM 1401 O O . VAL A 1 192 ? 32.259 33.723 13.177 1.00 29.16 188 VAL A O 1
ATOM 1405 N N . PRO A 1 193 ? 30.245 33.782 12.179 1.00 31.86 189 PRO A N 1
ATOM 1406 C CA . PRO A 1 193 ? 30.748 34.774 11.211 1.00 32.17 189 PRO A CA 1
ATOM 1407 C C . PRO A 1 193 ? 31.175 36.077 11.893 1.00 30.88 189 PRO A C 1
ATOM 1408 O O . PRO A 1 193 ? 30.547 36.502 12.845 1.00 30.02 189 PRO A O 1
ATOM 1412 N N . GLY A 1 194 ? 32.282 36.656 11.442 1.00 30.88 190 GLY A N 1
ATOM 1413 C CA . GLY A 1 194 ? 32.796 37.888 12.015 1.00 30.30 190 GLY A CA 1
ATOM 1414 C C . GLY A 1 194 ? 33.893 37.644 13.043 1.00 28.86 190 GLY A C 1
ATOM 1415 O O . GLY A 1 194 ? 34.556 38.578 13.481 1.00 27.77 190 GLY A O 1
ATOM 1416 N N . PHE A 1 195 ? 34.071 36.385 13.424 1.00 29.08 191 PHE A N 1
ATOM 1417 C CA . PHE A 1 195 ? 35.115 35.964 14.346 1.00 28.06 191 PHE A CA 1
ATOM 1418 C C . PHE A 1 195 ? 36.195 35.331 13.504 1.00 28.07 191 PHE A C 1
ATOM 1419 O O . PHE A 1 195 ? 36.041 34.214 13.067 1.00 28.02 191 PHE A O 1
ATOM 1427 N N . ASP A 1 196 ? 37.288 36.056 13.296 1.00 27.49 192 ASP A N 1
ATOM 1428 C CA A ASP A 1 196 ? 38.412 35.594 12.492 0.50 28.00 192 ASP A CA 1
ATOM 1429 C CA B ASP A 1 196 ? 38.383 35.540 12.507 0.50 27.73 192 ASP A CA 1
ATOM 1430 C C . ASP A 1 196 ? 39.572 35.194 13.395 1.00 26.66 192 ASP A C 1
ATOM 1431 O O . ASP A 1 196 ? 39.897 35.929 14.342 1.00 24.83 192 ASP A O 1
ATOM 1440 N N . VAL A 1 197 ? 40.183 34.047 13.096 1.00 27.00 193 VAL A N 1
ATOM 1441 C CA . VAL A 1 197 ? 41.450 33.628 13.704 1.00 27.21 193 VAL A CA 1
ATOM 1442 C C . VAL A 1 197 ? 42.462 34.057 12.666 1.00 29.00 193 VAL A C 1
ATOM 1443 O O . VAL A 1 197 ? 42.625 33.412 11.620 1.00 27.34 193 VAL A O 1
ATOM 1447 N N . SER A 1 198 ? 43.070 35.213 12.907 1.00 30.77 194 SER A N 1
ATOM 1448 C CA . SER A 1 198 ? 43.564 36.014 11.780 1.00 33.78 194 SER A CA 1
ATOM 1449 C C . SER A 1 198 ? 44.981 35.646 11.413 1.00 34.52 194 SER A C 1
ATOM 1450 O O . SER A 1 198 ? 45.396 35.850 10.253 1.00 36.15 194 SER A O 1
ATOM 1453 N N . ARG A 1 199 ? 45.737 35.133 12.377 1.00 32.85 195 ARG A N 1
ATOM 1454 C CA . ARG A 1 199 ? 47.168 34.911 12.149 1.00 34.54 195 ARG A CA 1
ATOM 1455 C C . ARG A 1 199 ? 47.786 34.047 13.238 1.00 32.73 195 ARG A C 1
ATOM 1456 O O . ARG A 1 199 ? 47.373 34.177 14.387 1.00 31.04 195 ARG A O 1
ATOM 1464 N N . ASP A 1 200 ? 48.717 33.168 12.841 1.00 31.59 196 ASP A N 1
ATOM 1465 C CA . ASP A 1 200 ? 49.549 32.382 13.750 1.00 32.92 196 ASP A CA 1
ATOM 1466 C C . ASP A 1 200 ? 50.827 33.160 14.106 1.00 30.52 196 ASP A C 1
ATOM 1467 O O . ASP A 1 200 ? 51.471 33.728 13.225 1.00 30.19 196 ASP A O 1
ATOM 1472 N N . LEU A 1 201 ? 51.204 33.181 15.379 1.00 25.62 197 LEU A N 1
ATOM 1473 C CA . LEU A 1 201 ? 52.330 33.998 15.788 1.00 23.83 197 LEU A CA 1
ATOM 1474 C C . LEU A 1 201 ? 53.571 33.130 15.977 1.00 22.92 197 LEU A C 1
ATOM 1475 O O . LEU A 1 201 ? 53.511 32.099 16.663 1.00 22.69 197 LEU A O 1
ATOM 1480 N N . PRO A 1 202 ? 54.711 33.552 15.409 1.00 22.40 198 PRO A N 1
ATOM 1481 C CA . PRO A 1 202 ? 55.925 32.745 15.474 1.00 21.27 198 PRO A CA 1
ATOM 1482 C C . PRO A 1 202 ? 56.629 32.928 16.815 1.00 19.79 198 PRO A C 1
ATOM 1483 O O . PRO A 1 202 ? 56.865 34.040 17.223 1.00 18.46 198 PRO A O 1
ATOM 1487 N N . LYS A 1 203 ? 56.960 31.811 17.447 1.00 18.94 199 LYS A N 1
ATOM 1488 C CA . LYS A 1 203 ? 57.312 31.725 18.848 1.00 18.77 199 LYS A CA 1
ATOM 1489 C C . LYS A 1 203 ? 58.700 31.094 18.984 1.00 17.50 199 LYS A C 1
ATOM 1490 O O . LYS A 1 203 ? 59.089 30.259 18.168 1.00 17.05 199 LYS A O 1
ATOM 1496 N N . LEU A 1 204 ? 59.381 31.457 20.059 1.00 16.15 200 LEU A N 1
ATOM 1497 C CA . LEU A 1 204 ? 60.666 30.851 20.481 1.00 15.75 200 LEU A CA 1
ATOM 1498 C C . LEU A 1 204 ? 60.601 29.344 20.754 1.00 15.77 200 LEU A C 1
ATOM 1499 O O . LEU A 1 204 ? 61.503 28.579 20.347 1.00 15.17 200 LEU A O 1
ATOM 1504 N N . GLY A 1 205 ? 59.539 28.933 21.460 1.00 15.54 201 GLY A N 1
ATOM 1505 C CA . GLY A 1 205 ? 59.292 27.526 21.788 1.00 16.06 201 GLY A CA 1
ATOM 1506 C C . GLY A 1 205 ? 57.779 27.346 21.807 1.00 16.85 201 GLY A C 1
ATOM 1507 O O . GLY A 1 205 ? 57.079 28.089 21.132 1.00 16.62 201 GLY A O 1
ATOM 1508 N N . TYR A 1 206 ? 57.267 26.379 22.572 1.00 17.53 202 TYR A N 1
ATOM 1509 C CA . TYR A 1 206 ? 55.819 26.062 22.576 1.00 18.53 202 TYR A CA 1
ATOM 1510 C C . TYR A 1 206 ? 55.354 25.781 21.134 1.00 19.95 202 TYR A C 1
ATOM 1511 O O . TYR A 1 206 ? 54.242 26.162 20.727 1.00 20.02 202 TYR A O 1
ATOM 1520 N N . LYS A 1 207 ? 56.217 25.128 20.361 1.00 20.88 203 LYS A N 1
ATOM 1521 C CA . LYS A 1 207 ? 55.953 24.914 18.934 1.00 23.37 203 LYS A CA 1
ATOM 1522 C C . LYS A 1 207 ? 54.999 23.734 18.716 1.00 24.01 203 LYS A C 1
ATOM 1523 O O . LYS A 1 207 ? 54.733 22.965 19.623 1.00 24.56 203 LYS A O 1
ATOM 1529 N N . GLY A 1 208 ? 54.425 23.636 17.536 1.00 25.37 204 GLY A N 1
ATOM 1530 C CA . GLY A 1 208 ? 53.418 22.595 17.284 1.00 27.01 204 GLY A CA 1
ATOM 1531 C C . GLY A 1 208 ? 52.006 23.072 17.581 1.00 27.88 204 GLY A C 1
ATOM 1532 O O . GLY A 1 208 ? 51.085 22.780 16.818 1.00 31.75 204 GLY A O 1
ATOM 1533 N N . VAL A 1 209 ? 51.849 23.805 18.683 1.00 26.48 205 VAL A N 1
ATOM 1534 C CA . VAL A 1 209 ? 50.594 24.461 19.070 1.00 25.62 205 VAL A CA 1
ATOM 1535 C C . VAL A 1 209 ? 50.569 25.897 18.548 1.00 24.19 205 VAL A C 1
ATOM 1536 O O . VAL A 1 209 ? 51.509 26.649 18.738 1.00 22.51 205 VAL A O 1
ATOM 1540 N N . GLU A 1 210 ? 49.463 26.265 17.934 1.00 23.74 206 GLU A N 1
ATOM 1541 C CA . GLU A 1 210 ? 49.288 27.580 17.397 1.00 23.58 206 GLU A CA 1
ATOM 1542 C C . GLU A 1 210 ? 48.872 28.583 18.505 1.00 22.73 206 GLU A C 1
ATOM 1543 O O . GLU A 1 210 ? 48.093 28.257 19.403 1.00 23.12 206 GLU A O 1
ATOM 1549 N N . SER A 1 211 ? 49.422 29.788 18.441 1.00 21.86 207 SER A N 1
ATOM 1550 C CA . SER A 1 211 ? 48.943 30.903 19.249 1.00 21.64 207 SER A CA 1
ATOM 1551 C C . SER A 1 211 ? 48.615 32.042 18.284 1.00 21.37 207 SER A C 1
ATOM 1552 O O . SER A 1 211 ? 49.397 32.332 17.395 1.00 20.52 207 SER A O 1
ATOM 1555 N N . CYS A 1 212 ? 47.443 32.653 18.443 1.00 21.46 208 CYS A N 1
ATOM 1556 C CA . CYS A 1 212 ? 46.848 33.455 17.366 1.00 21.92 208 CYS A CA 1
ATOM 1557 C C . CYS A 1 212 ? 46.338 34.825 17.793 1.00 21.66 208 CYS A C 1
ATOM 1558 O O . CYS A 1 212 ? 45.979 35.041 18.956 1.00 20.26 208 CYS A O 1
ATOM 1561 N N . GLU A 1 213 ? 46.296 35.734 16.818 1.00 21.98 209 GLU A N 1
ATOM 1562 C CA . GLU A 1 213 ? 45.496 36.938 16.901 1.00 23.09 209 GLU A CA 1
ATOM 1563 C C . GLU A 1 213 ? 44.059 36.590 16.552 1.00 23.14 209 GLU A C 1
ATOM 1564 O O . GLU A 1 213 ? 43.818 35.801 15.623 1.00 23.04 209 GLU A O 1
ATOM 1570 N N . LEU A 1 214 ? 43.124 37.184 17.294 1.00 22.76 210 LEU A N 1
ATOM 1571 C CA . LEU A 1 214 ? 41.685 37.061 17.065 1.00 23.13 210 LEU A CA 1
ATOM 1572 C C . LEU A 1 214 ? 41.113 38.442 16.758 1.00 23.82 210 LEU A C 1
ATOM 1573 O O . LEU A 1 214 ? 41.467 39.429 17.414 1.00 24.03 210 LEU A O 1
ATOM 1578 N N . ASN A 1 215 ? 40.248 38.502 15.764 1.00 24.50 211 ASN A N 1
ATOM 1579 C CA . ASN A 1 215 ? 39.531 39.723 15.421 1.00 26.14 211 ASN A CA 1
ATOM 1580 C C . ASN A 1 215 ? 38.048 39.476 15.376 1.00 25.39 211 ASN A C 1
ATOM 1581 O O . ASN A 1 215 ? 37.594 38.511 14.744 1.00 26.10 211 ASN A O 1
ATOM 1586 N N . PHE A 1 216 ? 37.298 40.347 16.037 1.00 24.65 212 PHE A N 1
ATOM 1587 C CA . PHE A 1 216 ? 35.849 40.260 16.055 1.00 24.99 212 PHE A CA 1
ATOM 1588 C C . PHE A 1 216 ? 35.290 41.487 15.371 1.00 25.55 212 PHE A C 1
ATOM 1589 O O . PHE A 1 216 ? 35.540 42.601 15.821 1.00 25.37 212 PHE A O 1
ATOM 1597 N N . THR A 1 217 ? 34.555 41.266 14.278 1.00 26.12 213 THR A N 1
ATOM 1598 C CA . THR A 1 217 ? 33.938 42.335 13.505 1.00 26.95 213 THR A CA 1
ATOM 1599 C C . THR A 1 217 ? 32.450 42.015 13.460 1.00 27.98 213 THR A C 1
ATOM 1600 O O . THR A 1 217 ? 32.036 41.058 12.790 1.00 28.07 213 THR A O 1
ATOM 1604 N N . ASP A 1 218 ? 31.684 42.760 14.263 1.00 28.64 214 ASP A N 1
ATOM 1605 C CA . ASP A 1 218 ? 30.267 42.529 14.477 1.00 29.84 214 ASP A CA 1
ATOM 1606 C C . ASP A 1 218 ? 29.900 41.062 14.594 1.00 30.11 214 ASP A C 1
ATOM 1607 O O . ASP A 1 218 ? 28.958 40.606 13.970 1.00 30.23 214 ASP A O 1
ATOM 1612 N N . ALA A 1 219 ? 30.642 40.309 15.399 1.00 29.26 215 ALA A N 1
ATOM 1613 C CA . ALA A 1 219 ? 30.363 38.894 15.523 1.00 29.65 215 ALA A CA 1
ATOM 1614 C C . ALA A 1 219 ? 29.197 38.703 16.488 1.00 29.86 215 ALA A C 1
ATOM 1615 O O . ALA A 1 219 ? 29.269 39.114 17.661 1.00 29.38 215 ALA A O 1
ATOM 1617 N N . ARG A 1 220 ? 28.123 38.088 15.990 1.00 30.83 216 ARG A N 1
ATOM 1618 C CA . ARG A 1 220 ? 26.890 37.919 16.760 1.00 31.09 216 ARG A CA 1
ATOM 1619 C C . ARG A 1 220 ? 26.868 36.567 17.424 1.00 30.60 216 ARG A C 1
ATOM 1620 O O . ARG A 1 220 ? 27.112 35.561 16.779 1.00 30.53 216 ARG A O 1
ATOM 1628 N N . VAL A 1 221 ? 26.559 36.538 18.713 1.00 30.58 217 VAL A N 1
ATOM 1629 C CA . VAL A 1 221 ? 26.316 35.287 19.413 1.00 31.10 217 VAL A CA 1
ATOM 1630 C C . VAL A 1 221 ? 25.077 35.425 20.253 1.00 31.57 217 VAL A C 1
ATOM 1631 O O . VAL A 1 221 ? 24.750 36.520 20.709 1.00 31.86 217 VAL A O 1
ATOM 1635 N N . PRO A 1 222 ? 24.377 34.313 20.485 1.00 32.76 218 PRO A N 1
ATOM 1636 C CA . PRO A 1 222 ? 23.217 34.393 21.358 1.00 32.70 218 PRO A CA 1
ATOM 1637 C C . PRO A 1 222 ? 23.602 34.903 22.740 1.00 32.25 218 PRO A C 1
ATOM 1638 O O . PRO A 1 222 ? 24.737 34.668 23.211 1.00 30.67 218 PRO A O 1
ATOM 1642 N N . VAL A 1 223 ? 22.667 35.585 23.394 1.00 32.33 219 VAL A N 1
ATOM 1643 C CA . VAL A 1 223 ? 22.912 36.061 24.740 1.00 32.17 219 VAL A CA 1
ATOM 1644 C C . VAL A 1 223 ? 23.092 34.921 25.725 1.00 31.85 219 VAL A C 1
ATOM 1645 O O . VAL A 1 223 ? 23.687 35.110 26.772 1.00 30.15 219 VAL A O 1
ATOM 1649 N N . SER A 1 224 ? 22.628 33.726 25.354 1.00 32.32 220 SER A N 1
ATOM 1650 C CA . SER A 1 224 ? 22.871 32.513 26.144 1.00 32.61 220 SER A CA 1
ATOM 1651 C C . SER A 1 224 ? 24.365 32.135 26.199 1.00 30.54 220 SER A C 1
ATOM 1652 O O . SER A 1 224 ? 24.787 31.290 27.005 1.00 30.67 220 SER A O 1
ATOM 1655 N N . SER A 1 225 ? 25.182 32.765 25.357 1.00 29.43 221 SER A N 1
ATOM 1656 C CA A SER A 1 225 ? 26.631 32.555 25.404 0.50 28.11 221 SER A CA 1
ATOM 1657 C CA B SER A 1 225 ? 26.635 32.572 25.398 0.50 28.23 221 SER A CA 1
ATOM 1658 C C . SER A 1 225 ? 27.257 33.041 26.721 1.00 27.23 221 SER A C 1
ATOM 1659 O O . SER A 1 225 ? 28.358 32.620 27.084 1.00 25.91 221 SER A O 1
ATOM 1664 N N . LEU A 1 226 ? 26.576 33.925 27.445 1.00 26.80 222 LEU A N 1
ATOM 1665 C CA . LEU A 1 226 ? 27.092 34.366 28.762 1.00 25.84 222 LEU A CA 1
ATOM 1666 C C . LEU A 1 226 ? 27.394 33.192 29.667 1.00 25.74 222 LEU A C 1
ATOM 1667 O O . LEU A 1 226 ? 26.539 32.333 29.874 1.00 25.11 222 LEU A O 1
ATOM 1672 N N . LEU A 1 227 ? 28.607 33.159 30.227 1.00 24.77 223 LEU A N 1
ATOM 1673 C CA . LEU A 1 227 ? 28.922 32.217 31.288 1.00 24.83 223 LEU A CA 1
ATOM 1674 C C . LEU A 1 227 ? 28.221 32.648 32.584 1.00 25.57 223 LEU A C 1
ATOM 1675 O O . LEU A 1 227 ? 28.566 33.675 33.180 1.00 25.55 223 LEU A O 1
ATOM 1680 N N . GLY A 1 228 ? 27.244 31.849 33.005 1.00 27.27 224 GLY A N 1
ATOM 1681 C CA . GLY A 1 228 ? 26.454 32.116 34.205 1.00 28.07 224 GLY A CA 1
ATOM 1682 C C . GLY A 1 228 ? 25.241 32.974 33.887 1.00 29.44 224 GLY A C 1
ATOM 1683 O O . GLY A 1 228 ? 24.985 33.281 32.735 1.00 30.41 224 GLY A O 1
ATOM 1684 N N . ASP A 1 229 ? 24.517 33.368 34.924 1.00 30.85 225 ASP A N 1
ATOM 1685 C CA . ASP A 1 229 ? 23.253 34.092 34.777 1.00 32.56 225 ASP A CA 1
ATOM 1686 C C . ASP A 1 229 ? 23.470 35.599 34.736 1.00 32.11 225 ASP A C 1
ATOM 1687 O O . ASP A 1 229 ? 22.617 36.317 34.209 1.00 31.51 225 ASP A O 1
ATOM 1692 N N . ASP A 1 230 ? 24.596 36.070 35.288 1.00 29.56 226 ASP A N 1
ATOM 1693 C CA . ASP A 1 230 ? 24.813 37.501 35.490 1.00 29.35 226 ASP A CA 1
ATOM 1694 C C . ASP A 1 230 ? 26.014 38.061 34.734 1.00 28.12 226 ASP A C 1
ATOM 1695 O O . ASP A 1 230 ? 27.109 37.461 34.724 1.00 26.33 226 ASP A O 1
ATOM 1700 N N . GLU A 1 231 ? 25.815 39.250 34.164 1.00 26.81 227 GLU A N 1
ATOM 1701 C CA . GLU A 1 231 ? 26.901 40.027 33.574 1.00 26.17 227 GLU A CA 1
ATOM 1702 C C . GLU A 1 231 ? 27.730 40.646 34.692 1.00 25.60 227 GLU A C 1
ATOM 1703 O O . GLU A 1 231 ? 27.229 40.831 35.804 1.00 26.24 227 GLU A O 1
ATOM 1709 N N . GLY A 1 232 ? 29.001 40.930 34.410 1.00 24.39 228 GLY A N 1
ATOM 1710 C CA . GLY A 1 232 ? 29.888 41.591 35.360 1.00 24.18 228 GLY A CA 1
ATOM 1711 C C . GLY A 1 232 ? 30.544 40.734 36.436 1.00 23.95 228 GLY A C 1
ATOM 1712 O O . GLY A 1 232 ? 30.901 41.253 37.492 1.00 23.80 228 GLY A O 1
ATOM 1713 N N . ARG A 1 233 ? 30.688 39.429 36.199 1.00 23.94 229 ARG A N 1
ATOM 1714 C CA A ARG A 1 233 ? 31.332 38.518 37.139 0.50 24.07 229 ARG A CA 1
ATOM 1715 C CA B ARG A 1 233 ? 31.373 38.571 37.173 0.50 24.04 229 ARG A CA 1
ATOM 1716 C C . ARG A 1 233 ? 32.637 37.953 36.547 1.00 23.30 229 ARG A C 1
ATOM 1717 O O . ARG A 1 233 ? 33.239 37.083 37.117 1.00 22.78 229 ARG A O 1
ATOM 1732 N N . GLY A 1 234 ? 33.035 38.453 35.381 1.00 22.26 230 GLY A N 1
ATOM 1733 C CA . GLY A 1 234 ? 34.162 37.938 34.630 1.00 21.90 230 GLY A CA 1
ATOM 1734 C C . GLY A 1 234 ? 35.457 37.886 35.405 1.00 21.26 230 GLY A C 1
ATOM 1735 O O . GLY A 1 234 ? 36.142 36.859 35.382 1.00 21.01 230 GLY A O 1
ATOM 1736 N N . PHE A 1 235 ? 35.795 38.972 36.095 1.00 20.87 231 PHE A N 1
ATOM 1737 C CA . PHE A 1 235 ? 37.020 38.992 36.891 1.00 20.99 231 PHE A CA 1
ATOM 1738 C C . PHE A 1 235 ? 37.008 37.972 38.021 1.00 20.27 231 PHE A C 1
ATOM 1739 O O . PHE A 1 235 ? 37.952 37.227 38.184 1.00 19.13 231 PHE A O 1
ATOM 1747 N N . ALA A 1 236 ? 35.932 37.956 38.796 1.00 19.90 232 ALA A N 1
ATOM 1748 C CA . ALA A 1 236 ? 35.808 37.008 39.907 1.00 19.97 232 ALA A CA 1
ATOM 1749 C C . ALA A 1 236 ? 35.860 35.584 39.396 1.00 20.34 232 ALA A C 1
ATOM 1750 O O . ALA A 1 236 ? 36.546 34.754 39.951 1.00 20.18 232 ALA A O 1
ATOM 1752 N N . GLN A 1 237 ? 35.141 35.314 38.315 1.00 20.74 233 GLN A N 1
ATOM 1753 C CA . GLN A 1 237 ? 35.231 34.007 37.666 1.00 21.01 233 GLN A CA 1
ATOM 1754 C C . GLN A 1 237 ? 36.649 33.631 37.232 1.00 21.51 233 GLN A C 1
ATOM 1755 O O . GLN A 1 237 ? 37.099 32.516 37.537 1.00 20.90 233 GLN A O 1
ATOM 1761 N N . MET A 1 238 ? 37.325 34.521 36.497 1.00 21.89 234 MET A N 1
ATOM 1762 C CA A MET A 1 238 ? 38.715 34.287 36.054 0.50 22.49 234 MET A CA 1
ATOM 1763 C CA B MET A 1 238 ? 38.677 34.225 36.061 0.50 22.94 234 MET A CA 1
ATOM 1764 C C . MET A 1 238 ? 39.593 33.950 37.252 1.00 22.80 234 MET A C 1
ATOM 1765 O O . MET A 1 238 ? 40.396 33.036 37.208 1.00 22.17 234 MET A O 1
ATOM 1774 N N . MET A 1 239 ? 39.462 34.735 38.309 1.00 24.46 235 MET A N 1
ATOM 1775 C CA . MET A 1 239 ? 40.317 34.571 39.476 1.00 25.91 235 MET A CA 1
ATOM 1776 C C . MET A 1 239 ? 40.167 33.171 40.060 1.00 25.36 235 MET A C 1
ATOM 1777 O O . MET A 1 239 ? 41.157 32.550 40.428 1.00 25.31 235 MET A O 1
ATOM 1782 N N . LYS A 1 240 ? 38.951 32.635 40.085 1.00 24.47 236 LYS A N 1
ATOM 1783 C CA . LYS A 1 240 ? 38.735 31.268 40.513 1.00 23.84 236 LYS A CA 1
ATOM 1784 C C . LYS A 1 240 ? 39.319 30.264 39.508 1.00 23.44 236 LYS A C 1
ATOM 1785 O O . LYS A 1 240 ? 39.935 29.279 39.895 1.00 22.99 236 LYS A O 1
ATOM 1791 N N . GLY A 1 241 ? 39.140 30.533 38.220 1.00 21.96 237 GLY A N 1
ATOM 1792 C CA . GLY A 1 241 ? 39.760 29.729 37.166 1.00 22.02 237 GLY A CA 1
ATOM 1793 C C . GLY A 1 241 ? 41.284 29.594 37.314 1.00 21.27 237 GLY A C 1
ATOM 1794 O O . GLY A 1 241 ? 41.851 28.555 36.984 1.00 20.49 237 GLY A O 1
ATOM 1795 N N . LEU A 1 242 ? 41.918 30.635 37.822 1.00 21.27 238 LEU A N 1
ATOM 1796 C CA . LEU A 1 242 ? 43.372 30.672 37.978 1.00 21.99 238 LEU A CA 1
ATOM 1797 C C . LEU A 1 242 ? 43.926 29.771 39.087 1.00 20.88 238 LEU A C 1
ATOM 1798 O O . LEU A 1 242 ? 45.119 29.482 39.073 1.00 20.19 238 LEU A O 1
ATOM 1803 N N . GLU A 1 243 ? 43.095 29.306 40.017 1.00 19.78 239 GLU A N 1
ATOM 1804 C CA . GLU A 1 243 ? 43.561 28.263 40.926 1.00 19.91 239 GLU A CA 1
ATOM 1805 C C . GLU A 1 243 ? 44.020 27.044 40.102 1.00 19.53 239 GLU A C 1
ATOM 1806 O O . GLU A 1 243 ? 45.132 26.574 40.266 1.00 19.30 239 GLU A O 1
ATOM 1812 N N . VAL A 1 244 ? 43.179 26.586 39.175 1.00 18.87 240 VAL A N 1
ATOM 1813 C CA . VAL A 1 244 ? 43.508 25.450 38.310 1.00 18.80 240 VAL A CA 1
ATOM 1814 C C . VAL A 1 244 ? 44.559 25.878 37.292 1.00 18.06 240 VAL A C 1
ATOM 1815 O O . VAL A 1 244 ? 45.507 25.125 37.042 1.00 17.93 240 VAL A O 1
ATOM 1819 N N . GLY A 1 245 ? 44.414 27.076 36.732 1.00 17.30 241 GLY A N 1
ATOM 1820 C CA . GLY A 1 245 ? 45.375 27.567 35.735 1.00 17.14 241 GLY A CA 1
ATOM 1821 C C . GLY A 1 245 ? 46.808 27.632 36.244 1.00 16.67 241 GLY A C 1
ATOM 1822 O O . GLY A 1 245 ? 47.753 27.131 35.606 1.00 16.15 241 GLY A O 1
ATOM 1823 N N . ARG A 1 246 ? 46.971 28.218 37.416 1.00 16.06 242 ARG A N 1
ATOM 1824 C CA . ARG A 1 246 ? 48.280 28.330 38.018 1.00 16.20 242 ARG A CA 1
ATOM 1825 C C . ARG A 1 246 ? 48.885 26.954 38.396 1.00 15.75 242 ARG A C 1
ATOM 1826 O O . ARG A 1 246 ? 50.091 26.740 38.191 1.00 15.07 242 ARG A O 1
ATOM 1834 N N . LEU A 1 247 ? 48.067 26.053 38.941 1.00 15.35 243 LEU A N 1
ATOM 1835 C CA . LEU A 1 247 ? 48.525 24.691 39.214 1.00 15.50 243 LEU A CA 1
ATOM 1836 C C . LEU A 1 247 ? 48.981 23.957 37.951 1.00 16.09 243 LEU A C 1
ATOM 1837 O O . LEU A 1 247 ? 50.024 23.281 37.984 1.00 15.22 243 LEU A O 1
ATOM 1842 N N . GLN A 1 248 ? 48.231 24.081 36.845 1.00 16.81 244 GLN A N 1
ATOM 1843 C CA . GLN A 1 248 ? 48.642 23.374 35.596 1.00 17.82 244 GLN A CA 1
ATOM 1844 C C . GLN A 1 248 ? 49.919 23.936 34.976 1.00 16.86 244 GLN A C 1
ATOM 1845 O O . GLN A 1 248 ? 50.755 23.183 34.480 1.00 16.20 244 GLN A O 1
ATOM 1851 N N . VAL A 1 249 ? 50.083 25.260 35.031 1.00 16.10 245 VAL A N 1
ATOM 1852 C CA . VAL A 1 249 ? 51.299 25.899 34.540 1.00 15.42 245 VAL A CA 1
ATOM 1853 C C . VAL A 1 249 ? 52.495 25.492 35.402 1.00 14.89 245 VAL A C 1
ATOM 1854 O O . VAL A 1 249 ? 53.581 25.226 34.885 1.00 14.95 245 VAL A O 1
ATOM 1858 N N . ALA A 1 250 ? 52.282 25.411 36.708 1.00 14.22 246 ALA A N 1
ATOM 1859 C CA . ALA A 1 250 ? 53.333 24.962 37.615 1.00 13.97 246 ALA A CA 1
ATOM 1860 C C . ALA A 1 250 ? 53.732 23.523 37.282 1.00 14.02 246 ALA A C 1
ATOM 1861 O O . ALA A 1 250 ? 54.922 23.204 37.264 1.00 14.20 246 ALA A O 1
ATOM 1863 N N . ALA A 1 251 ? 52.751 22.665 37.039 1.00 14.13 247 ALA A N 1
ATOM 1864 C CA . ALA A 1 251 ? 53.045 21.287 36.625 1.00 14.68 247 ALA A CA 1
ATOM 1865 C C . ALA A 1 251 ? 53.780 21.226 35.277 1.00 14.87 247 ALA A C 1
ATOM 1866 O O . ALA A 1 251 ? 54.626 20.377 35.057 1.00 15.10 247 ALA A O 1
ATOM 1868 N N . ARG A 1 252 ? 53.460 22.135 34.370 1.00 15.13 248 ARG A N 1
ATOM 1869 C CA . ARG A 1 252 ? 54.170 22.208 33.116 1.00 15.95 248 ARG A CA 1
ATOM 1870 C C . ARG A 1 252 ? 55.664 22.522 33.360 1.00 14.77 248 ARG A C 1
ATOM 1871 O O . ARG A 1 252 ? 56.547 21.943 32.731 1.00 14.44 248 ARG A O 1
ATOM 1879 N N . ALA A 1 253 ? 55.929 23.421 34.306 1.00 13.64 249 ALA A N 1
ATOM 1880 C CA . ALA A 1 253 ? 57.260 23.823 34.608 1.00 13.17 249 ALA A CA 1
ATOM 1881 C C . ALA A 1 253 ? 58.022 22.690 35.298 1.00 12.88 249 ALA A C 1
ATOM 1882 O O . ALA A 1 253 ? 59.167 22.444 34.976 1.00 12.65 249 ALA A O 1
ATOM 1884 N N . THR A 1 254 ? 57.429 22.040 36.294 1.00 12.79 250 THR A N 1
ATOM 1885 C CA . THR A 1 254 ? 58.158 20.933 36.919 1.00 12.79 250 THR A CA 1
ATOM 1886 C C . THR A 1 254 ? 58.369 19.822 35.895 1.00 12.96 250 THR A C 1
ATOM 1887 O O . THR A 1 254 ? 59.342 19.082 35.981 1.00 12.89 250 THR A O 1
ATOM 1891 N N . GLY A 1 255 ? 57.495 19.724 34.911 1.00 12.94 251 GLY A N 1
ATOM 1892 C CA . GLY A 1 255 ? 57.660 18.748 33.849 1.00 13.31 251 GLY A CA 1
ATOM 1893 C C . GLY A 1 255 ? 58.854 19.015 32.966 1.00 13.24 251 GLY A C 1
ATOM 1894 O O . GLY A 1 255 ? 59.678 18.131 32.741 1.00 13.69 251 GLY A O 1
ATOM 1895 N N . VAL A 1 256 ? 58.978 20.250 32.502 1.00 13.03 252 VAL A N 1
ATOM 1896 C CA . VAL A 1 256 ? 60.120 20.642 31.701 1.00 13.09 252 VAL A CA 1
ATOM 1897 C C . VAL A 1 256 ? 61.398 20.523 32.548 1.00 13.03 252 VAL A C 1
ATOM 1898 O O . VAL A 1 256 ? 62.462 20.085 32.069 1.00 12.88 252 VAL A O 1
ATOM 1902 N N . ALA A 1 257 ? 61.299 20.893 33.825 1.00 12.80 253 ALA A N 1
ATOM 1903 C CA . ALA A 1 257 ? 62.453 20.765 34.695 1.00 12.66 253 ALA A CA 1
ATOM 1904 C C . ALA A 1 257 ? 62.904 19.330 34.869 1.00 12.88 253 ALA A C 1
ATOM 1905 O O . ALA A 1 257 ? 64.095 19.087 34.928 1.00 13.22 253 ALA A O 1
ATOM 1907 N N . ARG A 1 258 ? 61.967 18.399 35.002 1.00 13.19 254 ARG A N 1
ATOM 1908 C CA . ARG A 1 258 ? 62.295 16.979 35.120 1.00 13.48 254 ARG A CA 1
ATOM 1909 C C . ARG A 1 258 ? 63.047 16.516 33.890 1.00 13.47 254 ARG A C 1
ATOM 1910 O O . ARG A 1 258 ? 64.053 15.830 33.984 1.00 13.24 254 ARG A O 1
ATOM 1918 N N . ALA A 1 259 ? 62.546 16.895 32.722 1.00 13.70 255 ALA A N 1
ATOM 1919 C CA . ALA A 1 259 ? 63.206 16.488 31.459 1.00 13.95 255 ALA A CA 1
ATOM 1920 C C . ALA A 1 259 ? 64.641 16.981 31.407 1.00 13.73 255 ALA A C 1
ATOM 1921 O O . ALA A 1 259 ? 65.535 16.235 31.050 1.00 13.98 255 ALA A O 1
ATOM 1923 N N . ALA A 1 260 ? 64.847 18.262 31.699 1.00 13.43 256 ALA A N 1
ATOM 1924 C CA . ALA A 1 260 ? 66.172 18.850 31.615 1.00 13.11 256 ALA A CA 1
ATOM 1925 C C . ALA A 1 260 ? 67.110 18.232 32.657 1.00 13.07 256 ALA A C 1
ATOM 1926 O O . ALA A 1 260 ? 68.271 17.947 32.352 1.00 12.97 256 ALA A O 1
ATOM 1928 N N . PHE A 1 261 ? 66.612 18.035 33.868 1.00 13.20 257 PHE A N 1
ATOM 1929 C CA . PHE A 1 261 ? 67.433 17.461 34.945 1.00 13.65 257 PHE A CA 1
ATOM 1930 C C . PHE A 1 261 ? 67.840 16.026 34.603 1.00 14.20 257 PHE A C 1
ATOM 1931 O O . PHE A 1 261 ? 68.994 15.653 34.768 1.00 14.21 257 PHE A O 1
ATOM 1939 N N . GLU A 1 262 ? 66.892 15.246 34.093 1.00 14.85 258 GLU A N 1
ATOM 1940 C CA . GLU A 1 262 ? 67.134 13.850 33.714 1.00 15.85 258 GLU A CA 1
ATOM 1941 C C . GLU A 1 262 ? 68.209 13.729 32.627 1.00 15.20 258 GLU A C 1
ATOM 1942 O O . GLU A 1 262 ? 69.110 12.934 32.776 1.00 14.73 258 GLU A O 1
ATOM 1948 N N . ASP A 1 263 ? 68.105 14.526 31.567 1.00 14.69 259 ASP A N 1
ATOM 1949 C CA . ASP A 1 263 ? 69.140 14.576 30.532 1.00 14.82 259 ASP A CA 1
ATOM 1950 C C . ASP A 1 263 ? 70.498 14.992 31.068 1.00 13.90 259 ASP A C 1
ATOM 1951 O O . ASP A 1 263 ? 71.487 14.395 30.755 1.00 13.77 259 ASP A O 1
ATOM 1956 N N . ALA A 1 264 ? 70.529 16.025 31.892 1.00 13.16 260 ALA A N 1
ATOM 1957 C CA . ALA A 1 264 ? 71.765 16.474 32.501 1.00 12.75 260 ALA A CA 1
ATOM 1958 C C . ALA A 1 264 ? 72.408 15.398 33.378 1.00 12.78 260 ALA A C 1
ATOM 1959 O O . ALA A 1 264 ? 73.599 15.110 33.236 1.00 12.75 260 ALA A O 1
ATOM 1961 N N . LEU A 1 265 ? 71.631 14.814 34.282 1.00 12.81 261 LEU A N 1
ATOM 1962 C CA . LEU A 1 265 ? 72.154 13.763 35.163 1.00 13.20 261 LEU A CA 1
ATOM 1963 C C . LEU A 1 265 ? 72.674 12.570 34.335 1.00 13.85 261 LEU A C 1
ATOM 1964 O O . LEU A 1 265 ? 73.783 12.036 34.602 1.00 13.71 261 LEU A O 1
ATOM 1969 N N . ARG A 1 266 ? 71.914 12.167 33.317 1.00 14.63 262 ARG A N 1
ATOM 1970 C CA . ARG A 1 266 ? 72.343 11.051 32.468 1.00 16.08 262 ARG A CA 1
ATOM 1971 C C . ARG A 1 266 ? 73.666 11.396 31.751 1.00 15.04 262 ARG A C 1
ATOM 1972 O O . ARG A 1 266 ? 74.612 10.627 31.799 1.00 14.84 262 ARG A O 1
ATOM 1980 N N . TYR A 1 267 ? 73.712 12.553 31.081 1.00 14.44 263 TYR A N 1
ATOM 1981 C CA . TYR A 1 267 ? 74.904 12.978 30.318 1.00 13.96 263 TYR A CA 1
ATOM 1982 C C . TYR A 1 267 ? 76.158 13.065 31.223 1.00 13.80 263 TYR A C 1
ATOM 1983 O O . TYR A 1 267 ? 77.277 12.688 30.808 1.00 13.45 263 TYR A O 1
ATOM 1992 N N . SER A 1 268 ? 75.961 13.496 32.468 1.00 13.37 264 SER A N 1
ATOM 1993 C CA . SER A 1 268 ? 77.080 13.653 33.417 1.00 13.55 264 SER A CA 1
ATOM 1994 C C . SER A 1 268 ? 77.710 12.332 33.818 1.00 14.12 264 SER A C 1
ATOM 1995 O O . SER A 1 268 ? 78.818 12.320 34.368 1.00 14.13 264 SER A O 1
ATOM 1998 N N . GLN A 1 269 ? 76.994 11.231 33.594 1.00 14.73 265 GLN A N 1
ATOM 1999 C CA . GLN A 1 269 ? 77.559 9.900 33.812 1.00 15.58 265 GLN A CA 1
ATOM 2000 C C . GLN A 1 269 ? 78.186 9.327 32.563 1.00 16.41 265 GLN A C 1
ATOM 2001 O O . GLN A 1 269 ? 79.054 8.463 32.666 1.00 17.64 265 GLN A O 1
ATOM 2007 N N . GLU A 1 270 ? 77.781 9.803 31.400 1.00 16.59 266 GLU A N 1
ATOM 2008 C CA . GLU A 1 270 ? 78.207 9.201 30.140 1.00 17.89 266 GLU A CA 1
ATOM 2009 C C . GLU A 1 270 ? 79.374 9.969 29.514 1.00 17.38 266 GLU A C 1
ATOM 2010 O O . GLU A 1 270 ? 80.135 9.431 28.772 1.00 17.84 266 GLU A O 1
ATOM 2016 N N . ARG A 1 271 ? 79.565 11.222 29.889 1.00 16.23 267 ARG A N 1
ATOM 2017 C CA . ARG A 1 271 ? 80.625 12.021 29.335 1.00 15.82 267 ARG A CA 1
ATOM 2018 C C . ARG A 1 271 ? 81.729 12.083 30.383 1.00 15.68 267 ARG A C 1
ATOM 2019 O O . ARG A 1 271 ? 81.450 12.297 31.554 1.00 15.47 267 ARG A O 1
ATOM 2027 N N . GLU A 1 272 ? 82.967 11.890 29.965 1.00 15.76 268 GLU A N 1
ATOM 2028 C CA . GLU A 1 272 ? 84.105 11.931 30.881 1.00 16.30 268 GLU A CA 1
ATOM 2029 C C . GLU A 1 272 ? 85.073 13.003 30.427 1.00 15.76 268 GLU A C 1
ATOM 2030 O O . GLU A 1 272 ? 85.118 13.358 29.243 1.00 15.32 268 GLU A O 1
ATOM 2036 N N . SER A 1 273 ? 85.792 13.566 31.402 1.00 15.39 269 SER A N 1
ATOM 2037 C CA . SER A 1 273 ? 86.895 14.464 31.125 1.00 15.28 269 SER A CA 1
ATOM 2038 C C . SER A 1 273 ? 87.927 14.294 32.242 1.00 15.44 269 SER A C 1
ATOM 2039 O O . SER A 1 273 ? 87.589 13.989 33.388 1.00 15.15 269 SER A O 1
ATOM 2042 N N . PHE A 1 274 ? 89.183 14.464 31.887 1.00 15.58 270 PHE A N 1
ATOM 2043 C CA . PHE A 1 274 ? 90.296 14.287 32.830 1.00 16.03 270 PHE A CA 1
ATOM 2044 C C . PHE A 1 274 ? 90.203 12.979 33.603 1.00 16.99 270 PHE A C 1
ATOM 2045 O O . PHE A 1 274 ? 90.519 12.904 34.807 1.00 17.07 270 PHE A O 1
ATOM 2053 N N . GLY A 1 275 ? 89.805 11.925 32.891 1.00 17.16 271 GLY A N 1
ATOM 2054 C CA . GLY A 1 275 ? 89.839 10.582 33.449 1.00 17.44 271 GLY A CA 1
ATOM 2055 C C . GLY A 1 275 ? 88.621 10.159 34.242 1.00 17.46 271 GLY A C 1
ATOM 2056 O O . GLY A 1 275 ? 88.586 9.065 34.780 1.00 17.38 271 GLY A O 1
ATOM 2057 N N . LYS A 1 276 ? 87.596 10.987 34.334 1.00 17.24 272 LYS A N 1
ATOM 2058 C CA . LYS A 1 276 ? 86.410 10.532 35.060 1.00 17.23 272 LYS A CA 1
ATOM 2059 C C . LYS A 1 276 ? 85.101 11.091 34.574 1.00 16.19 272 LYS A C 1
ATOM 2060 O O . LYS A 1 276 ? 85.093 12.101 33.873 1.00 15.64 272 LYS A O 1
ATOM 2066 N N . PRO A 1 277 ? 83.984 10.434 34.944 1.00 15.44 273 PRO A N 1
ATOM 2067 C CA . PRO A 1 277 ? 82.664 10.975 34.591 1.00 14.94 273 PRO A CA 1
ATOM 2068 C C . PRO A 1 277 ? 82.518 12.399 35.115 1.00 14.05 273 PRO A C 1
ATOM 2069 O O . PRO A 1 277 ? 82.997 12.701 36.210 1.00 13.82 273 PRO A O 1
ATOM 2073 N N . ILE A 1 278 ? 81.925 13.276 34.320 1.00 13.41 274 ILE A N 1
ATOM 2074 C CA . ILE A 1 278 ? 82.006 14.706 34.630 1.00 12.94 274 ILE A CA 1
ATOM 2075 C C . ILE A 1 278 ? 81.245 15.095 35.899 1.00 12.88 274 ILE A C 1
ATOM 2076 O O . ILE A 1 278 ? 81.598 16.113 36.517 1.00 12.78 274 ILE A O 1
ATOM 2081 N N . TRP A 1 279 ? 80.287 14.273 36.346 1.00 12.99 275 TRP A N 1
ATOM 2082 C CA . TRP A 1 279 ? 79.625 14.553 37.625 1.00 13.18 275 TRP A CA 1
ATOM 2083 C C . TRP A 1 279 ? 80.585 14.575 38.796 1.00 13.51 275 TRP A C 1
ATOM 2084 O O . TRP A 1 279 ? 80.292 15.203 39.808 1.00 13.42 275 TRP A O 1
ATOM 2095 N N . GLN A 1 280 ? 81.731 13.918 38.639 1.00 14.11 276 GLN A N 1
ATOM 2096 C CA . GLN A 1 280 ? 82.738 13.824 39.703 1.00 14.62 276 GLN A CA 1
ATOM 2097 C C . GLN A 1 280 ? 83.639 15.054 39.758 1.00 14.24 276 GLN A C 1
ATOM 2098 O O . GLN A 1 280 ? 84.402 15.229 40.713 1.00 14.67 276 GLN A O 1
ATOM 2104 N N . HIS A 1 281 ? 83.550 15.932 38.764 1.00 13.73 277 HIS A N 1
ATOM 2105 C CA . HIS A 1 281 ? 84.049 17.302 38.928 1.00 13.46 277 HIS A CA 1
ATOM 2106 C C . HIS A 1 281 ? 83.025 18.082 39.751 1.00 12.98 277 HIS A C 1
ATOM 2107 O O . HIS A 1 281 ? 81.846 18.170 39.389 1.00 12.73 277 HIS A O 1
ATOM 2114 N N . GLN A 1 282 ? 83.463 18.635 40.877 1.00 12.91 278 GLN A N 1
ATOM 2115 C CA . GLN A 1 282 ? 82.540 19.312 41.804 1.00 12.57 278 GLN A CA 1
ATOM 2116 C C . GLN A 1 282 ? 81.759 20.400 41.141 1.00 12.15 278 GLN A C 1
ATOM 2117 O O . GLN A 1 282 ? 80.565 20.610 41.446 1.00 12.03 278 GLN A O 1
ATOM 2123 N N . SER A 1 283 ? 82.384 21.121 40.227 1.00 12.03 279 SER A N 1
ATOM 2124 C CA . SER A 1 283 ? 81.631 22.157 39.496 1.00 11.90 279 SER A CA 1
ATOM 2125 C C . SER A 1 283 ? 80.360 21.627 38.818 1.00 11.81 279 SER A C 1
ATOM 2126 O O . SER A 1 283 ? 79.327 22.315 38.814 1.00 11.81 279 SER A O 1
ATOM 2129 N N . VAL A 1 284 ? 80.423 20.429 38.239 1.00 11.87 280 VAL A N 1
ATOM 2130 C CA . VAL A 1 284 ? 79.258 19.801 37.600 1.00 11.78 280 VAL A CA 1
ATOM 2131 C C . VAL A 1 284 ? 78.348 19.115 38.650 1.00 11.82 280 VAL A C 1
ATOM 2132 O O . VAL A 1 284 ? 77.139 19.281 38.631 1.00 11.34 280 VAL A O 1
ATOM 2136 N N . GLY A 1 285 ? 78.937 18.344 39.561 1.00 12.09 281 GLY A N 1
ATOM 2137 C CA . GLY A 1 285 ? 78.183 17.759 40.654 1.00 12.28 281 GLY A CA 1
ATOM 2138 C C . GLY A 1 285 ? 77.367 18.772 41.464 1.00 12.19 281 GLY A C 1
ATOM 2139 O O . GLY A 1 285 ? 76.213 18.517 41.820 1.00 12.04 281 GLY A O 1
ATOM 2140 N N . ASN A 1 286 ? 77.949 19.933 41.714 1.00 12.23 282 ASN A N 1
ATOM 2141 C CA . ASN A 1 286 ? 77.290 21.020 42.433 1.00 12.28 282 ASN A CA 1
ATOM 2142 C C . ASN A 1 286 ? 76.038 21.493 41.681 1.00 12.58 282 ASN A C 1
ATOM 2143 O O . ASN A 1 286 ? 74.955 21.654 42.284 1.00 12.34 282 ASN A O 1
ATOM 2148 N N . MET A 1 287 ? 76.154 21.657 40.354 1.00 12.89 283 MET A N 1
ATOM 2149 C CA . MET A 1 287 ? 74.991 21.967 39.527 1.00 13.17 283 MET A CA 1
ATOM 2150 C C . MET A 1 287 ? 73.922 20.891 39.632 1.00 13.15 283 MET A C 1
ATOM 2151 O O . MET A 1 287 ? 72.740 21.205 39.784 1.00 13.18 283 MET A O 1
ATOM 2156 N N . LEU A 1 288 ? 74.322 19.631 39.527 1.00 12.94 284 LEU A N 1
ATOM 2157 C CA . LEU A 1 288 ? 73.367 18.555 39.628 1.00 12.93 284 LEU A CA 1
ATOM 2158 C C . LEU A 1 288 ? 72.687 18.577 40.993 1.00 12.55 284 LEU A C 1
ATOM 2159 O O . LEU A 1 288 ? 71.489 18.439 41.068 1.00 12.29 284 LEU A O 1
ATOM 2164 N N . ALA A 1 289 ? 73.460 18.754 42.056 1.00 12.64 285 ALA A N 1
ATOM 2165 C CA . ALA A 1 289 ? 72.887 18.800 43.411 1.00 12.76 285 ALA A CA 1
ATOM 2166 C C . ALA A 1 289 ? 71.885 19.952 43.533 1.00 12.69 285 ALA A C 1
ATOM 2167 O O . ALA A 1 289 ? 70.791 19.784 44.058 1.00 12.61 285 ALA A O 1
ATOM 2169 N N . ASP A 1 290 ? 72.259 21.119 43.042 1.00 12.79 286 ASP A N 1
ATOM 2170 C CA A ASP A 1 290 ? 71.353 22.278 43.117 0.50 12.58 286 ASP A CA 1
ATOM 2171 C CA B ASP A 1 290 ? 71.415 22.327 43.049 0.50 13.31 286 ASP A CA 1
ATOM 2172 C C . ASP A 1 290 ? 70.095 22.069 42.304 1.00 12.95 286 ASP A C 1
ATOM 2173 O O . ASP A 1 290 ? 68.987 22.330 42.798 1.00 12.50 286 ASP A O 1
ATOM 2182 N N . MET A 1 291 ? 70.238 21.556 41.090 1.00 12.76 287 MET A N 1
ATOM 2183 C CA . MET A 1 291 ? 69.096 21.282 40.221 1.00 12.73 287 MET A CA 1
ATOM 2184 C C . MET A 1 291 ? 68.113 20.302 40.848 1.00 12.63 287 MET A C 1
ATOM 2185 O O . MET A 1 291 ? 66.912 20.520 40.824 1.00 12.78 287 MET A O 1
ATOM 2190 N N . GLY A 1 292 ? 68.625 19.204 41.380 1.00 12.53 288 GLY A N 1
ATOM 2191 C CA . GLY A 1 292 ? 67.795 18.184 41.955 1.00 12.58 288 GLY A CA 1
ATOM 2192 C C . GLY A 1 292 ? 67.089 18.688 43.186 1.00 12.48 288 GLY A C 1
ATOM 2193 O O . GLY A 1 292 ? 65.900 18.413 43.383 1.00 12.39 288 GLY A O 1
ATOM 2194 N N . THR A 1 293 ? 67.832 19.422 44.019 1.00 12.19 289 THR A N 1
ATOM 2195 C CA . THR A 1 293 ? 67.293 19.966 45.265 1.00 12.25 289 THR A CA 1
ATOM 2196 C C . THR A 1 293 ? 66.185 20.979 44.957 1.00 12.60 289 THR A C 1
ATOM 2197 O O . THR A 1 293 ? 65.122 20.926 45.551 1.00 12.24 289 THR A O 1
ATOM 2201 N N . LYS A 1 294 ? 66.434 21.933 44.058 1.00 13.08 290 LYS A N 1
ATOM 2202 C CA . LYS A 1 294 ? 65.373 22.877 43.702 1.00 14.03 290 LYS A CA 1
ATOM 2203 C C . LYS A 1 294 ? 64.173 22.202 43.052 1.00 13.62 290 LYS A C 1
ATOM 2204 O O . LYS A 1 294 ? 63.052 22.592 43.291 1.00 14.10 290 LYS A O 1
ATOM 2210 N N . LEU A 1 295 ? 64.397 21.221 42.183 1.00 13.29 291 LEU A N 1
ATOM 2211 C CA . LEU A 1 295 ? 63.279 20.478 41.600 1.00 13.20 291 LEU A CA 1
ATOM 2212 C C . LEU A 1 295 ? 62.449 19.740 42.678 1.00 13.29 291 LEU A C 1
ATOM 2213 O O . LEU A 1 295 ? 61.217 19.764 42.654 1.00 13.06 291 LEU A O 1
ATOM 2218 N N . TYR A 1 296 ? 63.123 19.132 43.643 1.00 13.28 292 TYR A N 1
ATOM 2219 C CA . TYR A 1 296 ? 62.415 18.483 44.758 1.00 13.73 292 TYR A CA 1
ATOM 2220 C C . TYR A 1 296 ? 61.599 19.518 45.534 1.00 13.45 292 TYR A C 1
ATOM 2221 O O . TYR A 1 296 ? 60.456 19.275 45.895 1.00 13.57 292 TYR A O 1
ATOM 2230 N N . ALA A 1 297 ? 62.174 20.703 45.761 1.00 13.18 293 ALA A N 1
ATOM 2231 C CA . ALA A 1 297 ? 61.415 21.753 46.446 1.00 12.94 293 ALA A CA 1
ATOM 2232 C C . ALA A 1 297 ? 60.174 22.126 45.647 1.00 12.82 293 ALA A C 1
ATOM 2233 O O . ALA A 1 297 ? 59.074 22.231 46.204 1.00 12.43 293 ALA A O 1
ATOM 2235 N N . ALA A 1 298 ? 60.358 22.286 44.339 1.00 12.41 294 ALA A N 1
ATOM 2236 C CA . ALA A 1 298 ? 59.286 22.735 43.454 1.00 12.31 294 ALA A CA 1
ATOM 2237 C C . ALA A 1 298 ? 58.133 21.757 43.374 1.00 12.97 294 ALA A C 1
ATOM 2238 O O . ALA A 1 298 ? 56.962 22.167 43.458 1.00 13.05 294 ALA A O 1
ATOM 2240 N N . ARG A 1 299 ? 58.453 20.477 43.255 1.00 13.14 295 ARG A N 1
ATOM 2241 C CA . ARG A 1 299 ? 57.425 19.453 43.205 1.00 13.66 295 ARG A CA 1
ATOM 2242 C C . ARG A 1 299 ? 56.724 19.311 44.551 1.00 13.81 295 ARG A C 1
ATOM 2243 O O . ARG A 1 299 ? 55.530 19.087 44.609 1.00 13.89 295 ARG A O 1
ATOM 2251 N N . SER A 1 300 ? 57.482 19.454 45.633 1.00 13.77 296 SER A N 1
ATOM 2252 C CA . SER A 1 300 ? 56.944 19.354 46.978 1.00 13.98 296 SER A CA 1
ATOM 2253 C C . SER A 1 300 ? 55.940 20.440 47.225 1.00 14.04 296 SER A C 1
ATOM 2254 O O . SER A 1 300 ? 54.863 20.176 47.769 1.00 13.98 296 SER A O 1
ATOM 2257 N N . LEU A 1 301 ? 56.288 21.664 46.845 1.00 13.71 297 LEU A N 1
ATOM 2258 C CA . LEU A 1 301 ? 55.353 22.764 46.928 1.00 14.06 297 LEU A CA 1
ATOM 2259 C C . LEU A 1 301 ? 54.091 22.504 46.053 1.00 14.71 297 LEU A C 1
ATOM 2260 O O . LEU A 1 301 ? 52.928 22.615 46.531 1.00 14.23 297 LEU A O 1
ATOM 2265 N N . LEU A 1 302 ? 54.317 22.130 44.790 1.00 15.10 298 LEU A N 1
ATOM 2266 C CA . LEU A 1 302 ? 53.217 21.850 43.853 1.00 15.70 298 LEU A CA 1
ATOM 2267 C C . LEU A 1 302 ? 52.270 20.828 44.442 1.00 16.20 298 LEU A C 1
ATOM 2268 O O . LEU A 1 302 ? 51.056 21.053 44.469 1.00 16.08 298 LEU A O 1
ATOM 2273 N N . LEU A 1 303 ? 52.822 19.721 44.933 1.00 16.75 299 LEU A N 1
ATOM 2274 C CA . LEU A 1 303 ? 52.002 18.654 45.480 1.00 17.67 299 LEU A CA 1
ATOM 2275 C C . LEU A 1 303 ? 51.250 19.140 46.709 1.00 17.46 299 LEU A C 1
ATOM 2276 O O . LEU A 1 303 ? 50.075 18.804 46.868 1.00 17.38 299 LEU A O 1
ATOM 2281 N N . SER A 1 304 ? 51.892 19.965 47.540 1.00 16.50 300 SER A N 1
ATOM 2282 C CA . SER A 1 304 ? 51.218 20.521 48.709 1.00 16.39 300 SER A CA 1
ATOM 2283 C C . SER A 1 304 ? 50.020 21.418 48.304 1.00 15.95 300 SER A C 1
ATOM 2284 O O . SER A 1 304 ? 48.916 21.317 48.885 1.00 15.58 300 SER A O 1
ATOM 2287 N N . ALA A 1 305 ? 50.209 22.254 47.287 1.00 15.18 301 ALA A N 1
ATOM 2288 C CA . ALA A 1 305 ? 49.144 23.160 46.831 1.00 15.47 301 ALA A CA 1
ATOM 2289 C C . ALA A 1 305 ? 47.967 22.372 46.244 1.00 16.08 301 ALA A C 1
ATOM 2290 O O . ALA A 1 305 ? 46.769 22.674 46.489 1.00 16.09 301 ALA A O 1
ATOM 2292 N N . ALA A 1 306 ? 48.311 21.322 45.507 1.00 16.50 302 ALA A N 1
ATOM 2293 C CA . ALA A 1 306 ? 47.316 20.459 44.896 1.00 17.45 302 ALA A CA 1
ATOM 2294 C C . ALA A 1 306 ? 46.470 19.763 45.967 1.00 18.29 302 ALA A C 1
ATOM 2295 O O . ALA A 1 306 ? 45.265 19.641 45.801 1.00 17.97 302 ALA A O 1
ATOM 2297 N N . GLU A 1 307 ? 47.097 19.307 47.050 1.00 19.62 303 GLU A N 1
ATOM 2298 C CA . GLU A 1 307 ? 46.359 18.686 48.144 1.00 21.49 303 GLU A CA 1
ATOM 2299 C C . GLU A 1 307 ? 45.428 19.664 48.817 1.00 21.55 303 GLU A C 1
ATOM 2300 O O . GLU A 1 307 ? 44.317 19.293 49.185 1.00 20.75 303 GLU A O 1
ATOM 2306 N N . LYS A 1 308 ? 45.882 20.907 48.990 1.00 21.48 304 LYS A N 1
ATOM 2307 C CA . LYS A 1 308 ? 45.023 21.928 49.579 1.00 22.65 304 LYS A CA 1
ATOM 2308 C C . LYS A 1 308 ? 43.791 22.154 48.711 1.00 22.61 304 LYS A C 1
ATOM 2309 O O . LYS A 1 308 ? 42.676 22.213 49.211 1.00 22.04 304 LYS A O 1
ATOM 2315 N N . PHE A 1 309 ? 44.016 22.290 47.409 1.00 22.32 305 PHE A N 1
ATOM 2316 C CA . PHE A 1 309 ? 42.943 22.433 46.439 1.00 23.14 305 PHE A CA 1
ATOM 2317 C C . PHE A 1 309 ? 41.960 21.308 46.631 1.00 25.28 305 PHE A C 1
ATOM 2318 O O . PHE A 1 309 ? 40.761 21.553 46.777 1.00 25.72 305 PHE A O 1
ATOM 2326 N N . ASP A 1 310 ? 42.472 20.080 46.657 1.00 26.48 306 ASP A N 1
ATOM 2327 C CA . ASP A 1 310 ? 41.621 18.894 46.755 1.00 28.85 306 ASP A CA 1
ATOM 2328 C C . ASP A 1 310 ? 40.850 18.861 48.050 1.00 28.01 306 ASP A C 1
ATOM 2329 O O . ASP A 1 310 ? 39.702 18.468 48.067 1.00 28.37 306 ASP A O 1
ATOM 2334 N N . ALA A 1 311 ? 41.483 19.251 49.147 1.00 27.22 307 ALA A N 1
ATOM 2335 C CA . ALA A 1 311 ? 40.812 19.271 50.441 1.00 27.95 307 ALA A CA 1
ATOM 2336 C C . ALA A 1 311 ? 39.796 20.425 50.581 1.00 29.91 307 ALA A C 1
ATOM 2337 O O . ALA A 1 311 ? 39.176 20.563 51.621 1.00 29.58 307 ALA A O 1
ATOM 2339 N N . GLY A 1 312 ? 39.646 21.244 49.537 1.00 34.20 308 GLY A N 1
ATOM 2340 C CA . GLY A 1 312 ? 38.720 22.375 49.541 1.00 34.63 308 GLY A CA 1
ATOM 2341 C C . GLY A 1 312 ? 39.159 23.527 50.425 1.00 33.64 308 GLY A C 1
ATOM 2342 O O . GLY A 1 312 ? 38.362 24.376 50.757 1.00 34.15 308 GLY A O 1
ATOM 2343 N N . GLN A 1 313 ? 40.422 23.560 50.826 1.00 33.49 309 GLN A N 1
ATOM 2344 C CA . GLN A 1 313 ? 40.938 24.697 51.580 1.00 32.99 309 GLN A CA 1
ATOM 2345 C C . GLN A 1 313 ? 41.389 25.822 50.649 1.00 29.39 309 GLN A C 1
ATOM 2346 O O . GLN A 1 313 ? 41.700 25.600 49.481 1.00 27.94 309 GLN A O 1
ATOM 2352 N N . ARG A 1 314 ? 41.477 27.023 51.195 1.00 26.92 310 ARG A N 1
ATOM 2353 C CA . ARG A 1 314 ? 41.967 28.151 50.424 1.00 24.54 310 ARG A CA 1
ATOM 2354 C C . ARG A 1 314 ? 43.391 27.827 49.934 1.00 21.91 310 ARG A C 1
ATOM 2355 O O . ARG A 1 314 ? 44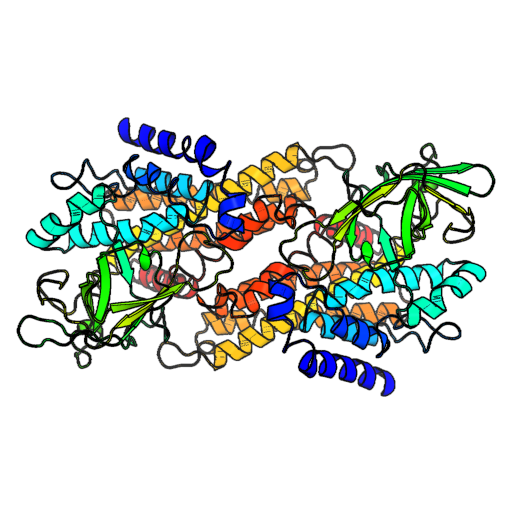.247 27.294 50.650 1.00 21.72 310 ARG A O 1
ATOM 2363 N N . CYS A 1 315 ? 43.590 28.069 48.662 1.00 20.02 311 CYS A N 1
ATOM 2364 C CA . CYS A 1 315 ? 44.776 27.583 47.976 1.00 19.21 311 CYS A CA 1
ATOM 2365 C C . CYS A 1 315 ? 45.167 28.531 46.861 1.00 18.28 311 CYS A C 1
ATOM 2366 O O . CYS A 1 315 ? 46.065 28.214 46.107 1.00 17.74 311 CYS A O 1
ATOM 2369 N N . ASP A 1 316 ? 44.530 29.706 46.779 1.00 17.97 312 ASP A N 1
ATOM 2370 C CA . ASP A 1 316 ? 44.831 30.621 45.703 1.00 17.82 312 ASP A CA 1
ATOM 2371 C C . ASP A 1 316 ? 46.268 31.161 45.735 1.00 16.63 312 ASP A C 1
ATOM 2372 O O . ASP A 1 316 ? 46.952 31.151 44.697 1.00 17.17 312 ASP A O 1
ATOM 2377 N N . MET A 1 317 ? 46.719 31.589 46.911 1.00 15.56 313 MET A N 1
ATOM 2378 C CA . MET A 1 317 ? 48.099 32.016 47.103 1.00 14.62 313 MET A CA 1
ATOM 2379 C C . MET A 1 317 ? 49.105 30.892 46.831 1.00 13.96 313 MET A C 1
ATOM 2380 O O . MET A 1 317 ? 50.127 31.096 46.162 1.00 13.17 313 MET A O 1
ATOM 2385 N N . GLU A 1 318 ? 48.791 29.710 47.336 1.00 13.80 314 GLU A N 1
ATOM 2386 C CA . GLU A 1 318 ? 49.618 28.543 47.196 1.00 13.62 314 GLU A CA 1
ATOM 2387 C C . GLU A 1 318 ? 49.795 28.148 45.738 1.00 13.41 314 GLU A C 1
ATOM 2388 O O . GLU A 1 318 ? 50.898 27.787 45.335 1.00 13.19 314 GLU A O 1
ATOM 2394 N N . ALA A 1 319 ? 48.726 28.200 44.950 1.00 13.34 315 ALA A N 1
ATOM 2395 C CA . ALA A 1 319 ? 48.779 27.892 43.538 1.00 13.54 315 ALA A CA 1
ATOM 2396 C C . ALA A 1 319 ? 49.652 28.890 42.776 1.00 13.20 315 ALA A C 1
ATOM 2397 O O . ALA A 1 319 ? 50.462 28.513 41.904 1.00 13.00 315 ALA A O 1
ATOM 2399 N N . GLY A 1 320 ? 49.551 30.150 43.181 1.00 13.11 316 GLY A N 1
ATOM 2400 C CA . GLY A 1 320 ? 50.388 31.213 42.614 1.00 12.92 316 GLY A CA 1
ATOM 2401 C C . GLY A 1 320 ? 51.859 31.046 42.958 1.00 12.45 316 GLY A C 1
ATOM 2402 O O . GLY A 1 320 ? 52.730 31.256 42.105 1.00 12.20 316 GLY A O 1
ATOM 2403 N N . MET A 1 321 ? 52.129 30.711 44.214 1.00 12.30 317 MET A N 1
ATOM 2404 C CA . MET A 1 321 ? 53.493 30.437 44.666 1.00 12.04 317 MET A CA 1
ATOM 2405 C C . MET A 1 321 ? 54.070 29.232 43.908 1.00 12.00 317 MET A C 1
ATOM 2406 O O . MET A 1 321 ? 55.241 29.232 43.511 1.00 11.72 317 MET A O 1
ATOM 2411 N N . ALA A 1 322 ? 53.237 28.228 43.673 1.00 12.20 318 ALA A N 1
ATOM 2412 C CA . ALA A 1 322 ? 53.635 27.058 42.894 1.00 12.33 318 ALA A CA 1
ATOM 2413 C C . ALA A 1 322 ? 54.056 27.445 41.490 1.00 12.35 318 ALA A C 1
ATOM 2414 O O . ALA A 1 322 ? 55.118 27.032 41.016 1.00 12.36 318 ALA A O 1
ATOM 2416 N N . LYS A 1 323 ? 53.251 28.292 40.858 1.00 12.59 319 LYS A N 1
ATOM 2417 C CA . LYS A 1 323 ? 53.520 28.757 39.513 1.00 12.68 319 LYS A CA 1
ATOM 2418 C C . LYS A 1 323 ? 54.805 29.606 39.430 1.00 12.27 319 LYS A C 1
ATOM 2419 O O . LYS A 1 323 ? 55.663 29.397 38.551 1.00 12.26 319 LYS A O 1
ATOM 2425 N N . LEU A 1 324 ? 54.945 30.559 40.348 1.00 12.32 320 LEU A N 1
ATOM 2426 C CA . LEU A 1 324 ? 56.124 31.390 40.423 1.00 12.16 320 LEU A CA 1
ATOM 2427 C C . LEU A 1 324 ? 57.402 30.584 40.655 1.00 11.94 320 LEU A C 1
ATOM 2428 O O . LEU A 1 324 ? 58.364 30.701 39.913 1.00 11.66 320 LEU A O 1
ATOM 2433 N N . PHE A 1 325 ? 57.394 29.744 41.684 1.00 12.04 321 PHE A N 1
ATOM 2434 C CA . PHE A 1 325 ? 58.555 28.970 42.034 1.00 11.68 321 PHE A CA 1
ATOM 2435 C C . PHE A 1 325 ? 58.938 27.936 40.975 1.00 11.68 321 PHE A C 1
ATOM 2436 O O . PHE A 1 325 ? 60.117 27.822 40.607 1.00 11.78 321 PHE A O 1
ATOM 2444 N N . ALA A 1 326 ? 57.973 27.184 40.483 1.00 11.60 322 ALA A N 1
ATOM 2445 C CA . ALA A 1 326 ? 58.256 26.151 39.467 1.00 11.88 322 ALA A CA 1
ATOM 2446 C C . ALA A 1 326 ? 58.770 26.746 38.188 1.00 11.89 322 ALA A C 1
ATOM 2447 O O . ALA A 1 326 ? 59.658 26.205 37.553 1.00 11.78 322 ALA A O 1
ATOM 2449 N N . SER A 1 327 ? 58.159 27.846 37.773 1.00 12.25 323 SER A N 1
ATOM 2450 C CA . SER A 1 327 ? 58.509 28.449 36.496 1.00 12.44 323 SER A CA 1
ATOM 2451 C C . SER A 1 327 ? 59.929 29.025 36.531 1.00 12.69 323 SER A C 1
ATOM 2452 O O . SER A 1 327 ? 60.717 28.788 35.595 1.00 12.67 323 SER A O 1
ATOM 2455 N N . GLU A 1 328 ? 60.261 29.759 37.596 1.00 12.70 324 GLU A N 1
ATOM 2456 C CA . GLU A 1 328 ? 61.632 30.242 37.776 1.00 12.83 324 GLU A CA 1
ATOM 2457 C C . GLU A 1 328 ? 62.618 29.091 37.912 1.00 12.63 324 GLU A C 1
ATOM 2458 O O . GLU A 1 328 ? 63.718 29.132 37.362 1.00 11.95 324 GLU A O 1
ATOM 2464 N N . THR A 1 329 ? 62.223 28.060 38.652 1.00 13.01 325 THR A N 1
ATOM 2465 C CA . THR A 1 329 ? 63.073 26.890 38.829 1.00 13.45 325 THR A CA 1
ATOM 2466 C C . THR A 1 329 ? 63.391 26.164 37.532 1.00 13.22 325 THR A C 1
ATOM 2467 O O . THR A 1 329 ? 64.532 25.754 37.309 1.00 13.15 325 THR A O 1
ATOM 2471 N N . ALA A 1 330 ? 62.384 26.008 36.678 1.00 13.00 326 ALA A N 1
ATOM 2472 C CA . ALA A 1 330 ? 62.550 25.298 35.397 1.00 12.83 326 ALA A CA 1
ATOM 2473 C C . ALA A 1 330 ? 63.518 26.054 34.465 1.00 12.83 326 ALA A C 1
ATOM 2474 O O . ALA A 1 330 ? 64.317 25.459 33.787 1.00 12.49 326 ALA A O 1
ATOM 2476 N N . MET A 1 331 ? 63.436 27.386 34.479 1.00 13.21 327 MET A N 1
ATOM 2477 C CA . MET A 1 331 ? 64.343 28.231 33.709 1.00 13.70 327 MET A CA 1
ATOM 2478 C C . MET A 1 331 ? 65.779 28.031 34.203 1.00 13.26 327 MET A C 1
ATOM 2479 O O . MET A 1 331 ? 66.673 27.827 33.411 1.00 12.63 327 MET A O 1
ATOM 2484 N N . GLN A 1 332 ? 65.977 28.062 35.517 1.00 13.03 328 GLN A N 1
ATOM 2485 C CA . GLN A 1 332 ? 67.307 27.883 36.080 1.00 13.43 328 GLN A CA 1
ATOM 2486 C C . GLN A 1 332 ? 67.880 26.493 35.710 1.00 12.95 328 GLN A C 1
ATOM 2487 O O . GLN A 1 332 ? 69.031 26.382 35.278 1.00 12.50 328 GLN A O 1
ATOM 2493 N N . ILE A 1 333 ? 67.071 25.465 35.921 1.00 12.35 329 ILE A N 1
ATOM 2494 C CA . ILE A 1 333 ? 67.436 24.067 35.614 1.00 12.59 329 ILE A CA 1
ATOM 2495 C C . ILE A 1 333 ? 67.744 23.904 34.117 1.00 12.41 329 ILE A C 1
ATOM 2496 O O . ILE A 1 333 ? 68.742 23.298 33.787 1.00 12.05 329 ILE A O 1
ATOM 2501 N N . ALA A 1 334 ? 66.899 24.463 33.238 1.00 12.31 330 ALA A N 1
ATOM 2502 C CA . ALA A 1 334 ? 67.132 24.393 31.803 1.00 12.20 330 ALA A CA 1
ATOM 2503 C C . ALA A 1 334 ? 68.480 24.979 31.400 1.00 12.20 330 ALA A C 1
ATOM 2504 O O . ALA A 1 334 ? 69.188 24.362 30.597 1.00 12.05 330 ALA A O 1
ATOM 2506 N N . LEU A 1 335 ? 68.831 26.160 31.918 1.00 12.32 331 LEU A N 1
ATOM 2507 C CA . LEU A 1 335 ? 70.120 26.748 31.560 1.00 12.78 331 LEU A CA 1
ATOM 2508 C C . LEU A 1 335 ? 71.239 25.863 32.090 1.00 12.77 331 LEU A C 1
ATOM 2509 O O . LEU A 1 335 ? 72.239 25.610 31.395 1.00 12.51 331 LEU A O 1
ATOM 2514 N N . ASP A 1 336 ? 71.109 25.398 33.334 1.00 13.06 332 ASP A N 1
ATOM 2515 C CA . ASP A 1 336 ? 72.191 24.571 33.897 1.00 13.47 332 ASP A CA 1
ATOM 2516 C C . ASP A 1 336 ? 72.333 23.229 33.164 1.00 13.01 332 ASP A C 1
ATOM 2517 O O . ASP A 1 336 ? 73.453 22.685 33.052 1.00 13.12 332 ASP A O 1
ATOM 2522 N N . ALA A 1 337 ? 71.231 22.705 32.642 1.00 12.22 333 ALA A N 1
ATOM 2523 C CA . ALA A 1 337 ? 71.308 21.473 31.847 1.00 12.28 333 ALA A CA 1
ATOM 2524 C C . ALA A 1 337 ? 72.112 21.696 30.590 1.00 12.14 333 ALA A C 1
ATOM 2525 O O . ALA A 1 337 ? 72.882 20.812 30.191 1.00 12.79 333 ALA A O 1
ATOM 2527 N N . VAL A 1 338 ? 71.926 22.868 29.973 1.00 11.82 334 VAL A N 1
ATOM 2528 C CA . VAL A 1 338 ? 72.745 23.291 28.844 1.00 11.67 334 VAL A CA 1
ATOM 2529 C C . VAL A 1 338 ? 74.233 23.356 29.265 1.00 11.82 334 VAL A C 1
ATOM 2530 O O . VAL A 1 338 ? 75.069 22.774 28.599 1.00 11.79 334 VAL A O 1
ATOM 2534 N N . ARG A 1 339 ? 74.551 24.020 30.381 1.00 11.70 335 ARG A N 1
ATOM 2535 C CA . ARG A 1 339 ? 75.937 24.070 30.850 1.00 12.08 335 ARG A CA 1
ATOM 2536 C C . ARG A 1 339 ? 76.569 22.683 30.993 1.00 12.26 335 ARG A C 1
ATOM 2537 O O . ARG A 1 339 ? 77.728 22.472 30.628 1.00 12.41 335 ARG A O 1
ATOM 2545 N N . VAL A 1 340 ? 75.827 21.765 31.584 1.00 12.30 336 VAL A N 1
ATOM 2546 C CA . VAL A 1 340 ? 76.334 20.410 31.837 1.00 12.64 336 VAL A CA 1
ATOM 2547 C C . VAL A 1 340 ? 76.754 19.710 30.522 1.00 12.69 336 VAL A C 1
ATOM 2548 O O . VAL A 1 340 ? 77.698 18.926 30.527 1.00 13.12 336 VAL A O 1
ATOM 2552 N N . HIS A 1 341 ? 76.075 20.009 29.411 1.00 12.55 337 HIS A N 1
ATOM 2553 C CA . HIS A 1 341 ? 76.372 19.388 28.123 1.00 12.90 337 HIS A CA 1
ATOM 2554 C C . HIS A 1 341 ? 77.551 20.072 27.401 1.00 13.04 337 HIS A C 1
ATOM 2555 O O . HIS A 1 341 ? 77.955 19.633 26.340 1.00 12.93 337 HIS A O 1
ATOM 2562 N N . GLY A 1 342 ? 78.078 21.156 27.976 1.00 12.94 338 GLY A N 1
ATOM 2563 C CA . GLY A 1 342 ? 79.140 21.885 27.311 1.00 13.44 338 GLY A CA 1
ATOM 2564 C C . GLY A 1 342 ? 78.656 22.357 25.962 1.00 13.05 338 GLY A C 1
ATOM 2565 O O . GLY A 1 342 ? 77.503 22.774 25.832 1.00 12.92 338 GLY A O 1
ATOM 2566 N N . GLY A 1 343 ? 79.518 22.263 24.954 1.00 13.20 339 GLY A N 1
ATOM 2567 C CA . GLY A 1 343 ? 79.158 22.700 23.620 1.00 13.16 339 GLY A CA 1
ATOM 2568 C C . GLY A 1 343 ? 77.924 22.019 23.052 1.00 13.13 339 GLY A C 1
ATOM 2569 O O . GLY A 1 343 ? 77.192 22.625 22.271 1.00 12.54 339 GLY A O 1
ATOM 2570 N N . TYR A 1 344 ? 77.698 20.759 23.432 1.00 13.52 340 TYR A N 1
ATOM 2571 C CA . TYR A 1 344 ? 76.561 19.994 22.908 1.00 13.99 340 TYR A CA 1
ATOM 2572 C C . TYR A 1 344 ? 75.211 20.496 23.431 1.00 13.79 340 TYR A C 1
ATOM 2573 O O . TYR A 1 344 ? 74.169 20.282 22.811 1.00 13.51 340 TYR A O 1
ATOM 2582 N N . GLY A 1 345 ? 75.249 21.231 24.543 1.00 13.70 341 GLY A N 1
ATOM 2583 C CA . GLY A 1 345 ? 74.090 21.933 25.019 1.00 13.61 341 GLY A CA 1
ATOM 2584 C C . GLY A 1 345 ? 73.508 22.892 23.992 1.00 13.52 341 GLY A C 1
ATOM 2585 O O . GLY A 1 345 ? 72.293 23.169 24.008 1.00 13.71 341 GLY A O 1
ATOM 2586 N N . TYR A 1 346 ? 74.382 23.391 23.122 1.00 13.30 342 TYR A N 1
ATOM 2587 C CA . TYR A 1 346 ? 74.033 24.380 22.094 1.00 13.70 342 TYR A CA 1
ATOM 2588 C C . TYR A 1 346 ? 73.578 23.710 20.778 1.00 14.09 342 TYR A C 1
ATOM 2589 O O . TYR A 1 346 ? 73.100 24.384 19.865 1.00 14.48 342 TYR A O 1
ATOM 2598 N N . SER A 1 347 ? 73.698 22.389 20.705 1.00 14.33 343 SER A N 1
ATOM 2599 C CA . SER A 1 347 ? 73.303 21.622 19.513 1.00 15.10 343 SER A CA 1
ATOM 2600 C C . SER A 1 347 ? 71.830 21.232 19.520 1.00 15.71 343 SER A C 1
ATOM 2601 O O . SER A 1 347 ? 71.303 20.714 20.520 1.00 15.40 343 SER A O 1
ATOM 2604 N N . THR A 1 348 ? 71.174 21.442 18.382 1.00 17.13 344 THR A N 1
ATOM 2605 C CA . THR A 1 348 ? 69.788 21.041 18.228 1.00 18.31 344 THR A CA 1
ATOM 2606 C C . THR A 1 348 ? 69.620 19.537 18.020 1.00 20.14 344 THR A C 1
ATOM 2607 O O . THR A 1 348 ? 68.492 19.049 17.838 1.00 20.12 344 THR A O 1
ATOM 2611 N N . GLU A 1 349 ? 70.713 18.786 18.068 1.00 21.50 345 GLU A N 1
ATOM 2612 C CA . GLU A 1 349 ? 70.596 17.334 18.073 1.00 24.18 345 GLU A CA 1
ATOM 2613 C C . GLU A 1 349 ? 70.509 16.801 19.512 1.00 23.01 345 GLU A C 1
ATOM 2614 O O . GLU A 1 349 ? 70.284 15.619 19.719 1.00 23.25 345 GLU A O 1
ATOM 2620 N N . TYR A 1 350 ? 70.633 17.678 20.502 1.00 20.53 346 TYR A N 1
ATOM 2621 C CA . TYR A 1 350 ? 70.331 17.314 21.882 1.00 20.50 346 TYR A CA 1
ATOM 2622 C C . TYR A 1 350 ? 69.037 18.045 22.300 1.00 19.02 346 TYR A C 1
ATOM 2623 O O . TYR A 1 350 ? 68.624 18.982 21.630 1.00 18.53 346 TYR A O 1
ATOM 2632 N N . ASP A 1 351 ? 68.391 17.604 23.376 1.00 18.06 347 ASP A N 1
ATOM 2633 C CA . ASP A 1 351 ? 67.064 18.130 23.754 1.00 17.71 347 ASP A CA 1
ATOM 2634 C C . ASP A 1 351 ? 67.119 19.342 24.693 1.00 16.05 347 ASP A C 1
ATOM 2635 O O . ASP A 1 351 ? 66.144 20.074 24.798 1.00 15.61 347 ASP A O 1
ATOM 2640 N N . VAL A 1 352 ? 68.254 19.577 25.341 1.00 14.72 348 VAL A N 1
ATOM 2641 C CA . VAL A 1 352 ? 68.318 20.616 26.370 1.00 13.93 348 VAL A CA 1
ATOM 2642 C C . VAL A 1 352 ? 68.071 22.031 25.815 1.00 13.40 348 VAL A C 1
ATOM 2643 O O . VAL A 1 352 ? 67.491 22.866 26.498 1.00 13.08 348 VAL A O 1
ATOM 2647 N N . GLU A 1 353 ? 68.453 22.280 24.570 1.00 13.47 349 GLU A N 1
ATOM 2648 C CA . GLU A 1 353 ? 68.199 23.569 23.948 1.00 13.21 349 GLU A CA 1
ATOM 2649 C C . GLU A 1 353 ? 66.703 23.816 23.824 1.00 13.26 349 GLU A C 1
ATOM 2650 O O . GLU A 1 353 ? 66.245 24.930 24.018 1.00 13.06 349 GLU A O 1
ATOM 2656 N N . ARG A 1 354 ? 65.956 22.779 23.515 1.00 13.58 350 ARG A N 1
ATOM 2657 C CA . ARG A 1 354 ? 64.501 22.886 23.456 1.00 14.33 350 ARG A CA 1
ATOM 2658 C C . ARG A 1 354 ? 63.889 23.221 24.835 1.00 13.73 350 ARG A C 1
ATOM 2659 O O . ARG A 1 354 ? 63.005 24.079 24.945 1.00 13.74 350 ARG A O 1
ATOM 2667 N N . TYR A 1 355 ? 64.351 22.568 25.894 1.00 13.32 351 TYR A N 1
ATOM 2668 C CA . TYR A 1 355 ? 63.796 22.894 27.224 1.00 13.21 351 TYR A CA 1
ATOM 2669 C C . TYR A 1 355 ? 64.087 24.343 27.592 1.00 12.44 351 TYR A C 1
ATOM 2670 O O . TYR A 1 355 ? 63.257 25.016 28.199 1.00 12.49 351 TYR A O 1
ATOM 2679 N N . PHE A 1 356 ? 65.269 24.808 27.189 1.00 12.28 352 PHE A N 1
ATOM 2680 C CA . PHE A 1 356 ? 65.746 26.197 27.366 1.00 12.24 352 PHE A CA 1
ATOM 2681 C C . PHE A 1 356 ? 64.859 27.195 26.631 1.00 12.47 352 PHE A C 1
ATOM 2682 O O . PHE A 1 356 ? 64.554 28.247 27.175 1.00 12.19 352 PHE A O 1
ATOM 2690 N N . ARG A 1 357 ? 64.405 26.830 25.431 1.00 12.66 353 ARG A N 1
ATOM 2691 C CA . ARG A 1 357 ? 63.487 27.649 24.658 1.00 13.16 353 ARG A CA 1
ATOM 2692 C C . ARG A 1 357 ? 62.051 27.637 25.198 1.00 13.40 353 ARG A C 1
ATOM 2693 O O . ARG A 1 357 ? 61.337 28.627 25.092 1.00 13.68 353 ARG A O 1
ATOM 2701 N N . ASP A 1 358 ? 61.652 26.518 25.793 1.00 13.57 354 ASP A N 1
ATOM 2702 C CA . ASP A 1 358 ? 60.309 26.310 26.287 1.00 13.63 354 ASP A CA 1
ATOM 2703 C C . ASP A 1 358 ? 60.091 26.976 27.656 1.00 13.39 354 ASP A C 1
ATOM 2704 O O . ASP A 1 358 ? 59.013 27.520 27.922 1.00 13.37 354 ASP A O 1
ATOM 2709 N N . ALA A 1 359 ? 61.108 26.970 28.511 1.00 12.85 355 ALA A N 1
ATOM 2710 C CA . ALA A 1 359 ? 60.950 27.438 29.913 1.00 12.67 355 ALA A CA 1
ATOM 2711 C C . ALA A 1 359 ? 60.421 28.861 30.072 1.00 12.87 355 ALA A C 1
ATOM 2712 O O . ALA A 1 359 ? 59.572 29.115 30.935 1.00 13.23 355 ALA A O 1
ATOM 2714 N N . PRO A 1 360 ? 60.877 29.791 29.235 1.00 13.08 356 PRO A N 1
ATOM 2715 C CA . PRO A 1 360 ? 60.419 31.167 29.419 1.00 13.37 356 PRO A CA 1
ATOM 2716 C C . PRO A 1 360 ? 58.917 31.343 29.232 1.00 13.91 356 PRO A C 1
ATOM 2717 O O . PRO A 1 360 ? 58.343 32.297 29.766 1.00 14.14 356 PRO A O 1
ATOM 2721 N N . LEU A 1 361 ? 58.282 30.443 28.480 1.00 15.22 357 LEU A N 1
ATOM 2722 C CA . LEU A 1 361 ? 56.844 30.553 28.229 1.00 15.95 357 LEU A CA 1
ATOM 2723 C C . LEU A 1 361 ? 56.060 30.681 29.540 1.00 15.86 357 LEU A C 1
ATOM 2724 O O . LEU A 1 361 ? 55.155 31.533 29.676 1.00 15.67 357 LEU A O 1
ATOM 2729 N N . MET A 1 362 ? 56.432 29.861 30.517 1.00 15.91 358 MET A N 1
ATOM 2730 C CA A MET A 1 362 ? 55.722 29.784 31.803 0.50 15.82 358 MET A CA 1
ATOM 2731 C CA B MET A 1 362 ? 55.682 29.827 31.760 0.50 16.35 358 MET A CA 1
ATOM 2732 C C . MET A 1 362 ? 56.005 31.006 32.672 1.00 15.80 358 MET A C 1
ATOM 2733 O O . MET A 1 362 ? 55.266 31.279 33.595 1.00 16.09 358 MET A O 1
ATOM 2742 N N . ILE A 1 363 ? 57.074 31.744 32.356 1.00 16.36 359 ILE A N 1
ATOM 2743 C CA . ILE A 1 363 ? 57.460 32.975 33.077 1.00 16.50 359 ILE A CA 1
ATOM 2744 C C . ILE A 1 363 ? 56.745 34.230 32.522 1.00 17.69 359 ILE A C 1
ATOM 2745 O O . ILE A 1 363 ? 56.264 35.092 33.291 1.00 17.91 359 ILE A O 1
ATOM 2750 N N . VAL A 1 364 ? 56.698 34.354 31.197 1.00 18.35 360 VAL A N 1
ATOM 2751 C CA . VAL A 1 364 ? 56.203 35.578 30.545 1.00 19.01 360 VAL A CA 1
ATOM 2752 C C . VAL A 1 364 ? 54.878 35.426 29.858 1.00 19.38 360 VAL A C 1
ATOM 2753 O O . VAL A 1 364 ? 54.231 36.429 29.606 1.00 20.02 360 VAL A O 1
ATOM 2757 N N . GLY A 1 365 ? 54.490 34.181 29.565 1.00 19.96 361 GLY A N 1
ATOM 2758 C CA . GLY A 1 365 ? 53.375 33.888 28.668 1.00 20.82 361 GLY A CA 1
ATOM 2759 C C . GLY A 1 365 ? 52.203 33.151 29.287 1.00 21.26 361 GLY A C 1
ATOM 2760 O O . GLY A 1 365 ? 51.331 32.657 28.564 1.00 22.56 361 GLY A O 1
ATOM 2761 N N . GLU A 1 366 ? 52.170 33.058 30.610 1.00 20.39 362 GLU A N 1
ATOM 2762 C CA . GLU A 1 366 ? 51.039 32.415 31.296 1.00 20.21 362 GLU A CA 1
ATOM 2763 C C . GLU A 1 366 ? 50.718 33.283 32.499 1.00 19.69 362 GLU A C 1
ATOM 2764 O O . GLU A 1 366 ? 50.784 32.837 33.675 1.00 20.00 362 GLU A O 1
ATOM 2770 N N . GLY A 1 367 ? 50.425 34.544 32.199 1.00 18.88 363 GLY A N 1
ATOM 2771 C CA . GLY A 1 367 ? 50.552 35.644 33.162 1.00 17.57 363 GLY A CA 1
ATOM 2772 C C . GLY A 1 367 ? 52.049 35.849 33.431 1.00 16.15 363 GLY A C 1
ATOM 2773 O O . GLY A 1 367 ? 52.850 34.904 33.296 1.00 16.45 363 GLY A O 1
ATOM 2774 N N . THR A 1 368 ? 52.452 37.062 33.797 1.00 14.38 364 THR A N 1
ATOM 2775 C CA . THR A 1 368 ? 53.879 37.294 34.067 1.00 13.45 364 THR A CA 1
ATOM 2776 C C . THR A 1 368 ? 54.176 37.059 35.536 1.00 12.81 364 THR A C 1
ATOM 2777 O O . THR A 1 368 ? 53.314 37.216 36.406 1.00 12.26 364 THR A O 1
ATOM 2781 N N . ASN A 1 369 ? 55.420 36.716 35.819 1.00 12.56 365 ASN A N 1
ATOM 2782 C CA . ASN A 1 369 ? 55.820 36.544 37.186 1.00 12.55 365 ASN A CA 1
ATOM 2783 C C . ASN A 1 369 ? 55.871 37.848 37.978 1.00 12.56 365 ASN A C 1
ATOM 2784 O O . ASN A 1 369 ? 55.777 37.824 39.235 1.00 12.79 365 ASN A O 1
ATOM 2789 N N . GLU A 1 370 ? 56.030 38.987 37.297 1.00 12.60 366 GLU A N 1
ATOM 2790 C CA . GLU A 1 370 ? 55.978 40.258 38.029 1.00 12.94 366 GLU A CA 1
ATOM 2791 C C . GLU A 1 370 ? 54.554 40.461 38.579 1.00 13.12 366 GLU A C 1
ATOM 2792 O O . GLU A 1 370 ? 54.377 40.897 39.727 1.00 13.22 366 GLU A O 1
ATOM 2798 N N . ILE A 1 371 ? 53.551 40.159 37.757 1.00 13.21 367 ILE A N 1
ATOM 2799 C CA . ILE A 1 371 ? 52.167 40.280 38.186 1.00 13.80 367 ILE A CA 1
ATOM 2800 C C . ILE A 1 371 ? 51.935 39.231 39.285 1.00 13.74 367 ILE A C 1
ATOM 2801 O O . ILE A 1 371 ? 51.293 39.509 40.292 1.00 14.10 367 ILE A O 1
ATOM 2806 N N . GLN A 1 372 ? 52.469 38.042 39.089 1.00 13.48 368 GLN A N 1
ATOM 2807 C CA . GLN A 1 372 ? 52.274 36.963 40.054 1.00 14.18 368 GLN A CA 1
ATOM 2808 C C . GLN A 1 372 ? 52.809 37.343 41.465 1.00 14.03 368 GLN A C 1
ATOM 2809 O O . GLN A 1 372 ? 52.166 37.026 42.476 1.00 13.81 368 GLN A O 1
ATOM 2815 N N . ARG A 1 373 ? 53.961 38.018 41.511 1.00 14.17 369 ARG A N 1
ATOM 2816 C CA . ARG A 1 373 ? 54.501 38.526 42.769 1.00 14.25 369 ARG A CA 1
ATOM 2817 C C . ARG A 1 373 ? 53.596 39.596 43.418 1.00 13.76 369 ARG A C 1
ATOM 2818 O O . ARG A 1 373 ? 53.356 39.580 44.636 1.00 13.54 369 ARG A O 1
ATOM 2826 N N . ASN A 1 374 ? 53.081 40.512 42.619 1.00 13.44 370 ASN A N 1
ATOM 2827 C CA . ASN A 1 374 ? 52.161 41.501 43.127 1.00 13.56 370 ASN A CA 1
ATOM 2828 C C . ASN A 1 374 ? 50.942 40.833 43.778 1.00 13.13 370 ASN A C 1
ATOM 2829 O O . ASN A 1 374 ? 50.509 41.272 44.842 1.00 13.13 370 ASN A O 1
ATOM 2834 N N . VAL A 1 375 ? 50.403 39.792 43.129 1.00 12.65 371 VAL A N 1
ATOM 2835 C CA . VAL A 1 375 ? 49.212 39.095 43.618 1.00 12.94 371 VAL A CA 1
ATOM 2836 C C . VAL A 1 375 ? 49.527 38.362 44.952 1.00 12.48 371 VAL A C 1
ATOM 2837 O O . VAL A 1 375 ? 48.770 38.433 45.908 1.00 12.49 371 VAL A O 1
ATOM 2841 N N . ILE A 1 376 ? 50.678 37.712 45.005 1.00 11.98 372 ILE A N 1
ATOM 2842 C CA . ILE A 1 376 ? 51.125 37.002 46.198 1.00 11.97 372 ILE A CA 1
ATOM 2843 C C . ILE A 1 376 ? 51.326 37.977 47.370 1.00 12.20 372 ILE A C 1
ATOM 2844 O O . ILE A 1 376 ? 50.934 37.685 48.489 1.00 12.11 372 ILE A O 1
ATOM 2849 N N . ALA A 1 377 ? 51.865 39.163 47.105 1.00 12.55 373 ALA A N 1
ATOM 2850 C CA . ALA A 1 377 ? 52.056 40.130 48.184 1.00 13.07 373 ALA A CA 1
ATOM 2851 C C . ALA A 1 377 ? 50.706 40.559 48.794 1.00 13.67 373 ALA A C 1
ATOM 2852 O O . ALA A 1 377 ? 50.556 40.613 50.011 1.00 13.33 373 ALA A O 1
ATOM 2854 N N . LYS A 1 378 ? 49.740 40.875 47.930 1.00 14.38 374 LYS A N 1
ATOM 2855 C CA . LYS A 1 378 ? 48.390 41.186 48.376 1.00 15.36 374 LYS A CA 1
ATOM 2856 C C . LYS A 1 378 ? 47.812 40.027 49.185 1.00 14.53 374 LYS A C 1
ATOM 2857 O O . LYS A 1 378 ? 47.148 40.241 50.198 1.00 14.43 374 LYS A O 1
ATOM 2863 N N . GLN A 1 379 ? 48.019 38.809 48.702 1.00 13.76 375 GLN A N 1
ATOM 2864 C CA . GLN A 1 379 ? 47.475 37.627 49.405 1.00 13.72 375 GLN A CA 1
ATOM 2865 C C . GLN A 1 379 ? 48.105 37.407 50.773 1.00 13.44 375 GLN A C 1
ATOM 2866 O O . GLN A 1 379 ? 47.407 37.091 51.754 1.00 13.68 375 GLN A O 1
ATOM 2872 N N . LEU A 1 380 ? 49.418 37.584 50.862 1.00 13.11 376 LEU A N 1
ATOM 2873 C CA . LEU A 1 380 ? 50.100 37.481 52.147 1.00 13.22 376 LEU A CA 1
ATOM 2874 C C . LEU A 1 380 ? 49.548 38.465 53.170 1.00 13.49 376 LEU A C 1
ATOM 2875 O O . LEU A 1 380 ? 49.337 38.089 54.317 1.00 13.43 376 LEU A O 1
ATOM 2880 N N . VAL A 1 381 ? 49.311 39.705 52.745 1.00 13.61 377 VAL A N 1
ATOM 2881 C CA . VAL A 1 381 ? 48.731 40.725 53.624 1.00 14.09 377 VAL A CA 1
ATOM 2882 C C . VAL A 1 381 ? 47.290 40.365 54.033 1.00 14.66 377 VAL A C 1
ATOM 2883 O O . VAL A 1 381 ? 46.909 40.470 55.208 1.00 14.88 377 VAL A O 1
ATOM 2887 N N . ALA A 1 382 ? 46.498 39.905 53.082 1.00 14.94 378 ALA A N 1
ATOM 2888 C CA . ALA A 1 382 ? 45.151 39.464 53.392 1.00 15.56 378 ALA A CA 1
ATOM 2889 C C . ALA A 1 382 ? 45.097 38.282 54.402 1.00 16.07 378 ALA A C 1
ATOM 2890 O O . ALA A 1 382 ? 44.222 38.243 55.265 1.00 16.36 378 ALA A O 1
ATOM 2892 N N . ARG A 1 383 ? 45.986 37.322 54.230 1.00 16.27 379 ARG A N 1
ATOM 2893 C CA . ARG A 1 383 ? 46.049 36.124 55.065 1.00 17.45 379 ARG A CA 1
ATOM 2894 C C . ARG A 1 383 ? 46.751 36.369 56.380 1.00 17.60 379 ARG A C 1
ATOM 2895 O O . ARG A 1 383 ? 46.526 35.645 57.321 1.00 17.67 379 ARG A O 1
ATOM 2903 N N . GLY A 1 384 ? 47.684 37.311 56.397 1.00 17.29 380 GLY A N 1
ATOM 2904 C CA . GLY A 1 384 ? 48.553 37.528 57.562 1.00 17.75 380 GLY A CA 1
ATOM 2905 C C . GLY A 1 384 ? 49.770 36.612 57.590 1.00 18.11 380 GLY A C 1
ATOM 2906 O O . GLY A 1 384 ? 50.407 36.476 58.608 1.00 18.97 380 GLY A O 1
ATOM 2907 N N . GLY A 1 385 ? 50.102 35.975 56.475 1.00 17.84 381 GLY A N 1
ATOM 2908 C CA . GLY A 1 385 ? 51.258 35.111 56.423 1.00 18.29 381 GLY A CA 1
ATOM 2909 C C . GLY A 1 385 ? 50.965 33.780 55.757 1.00 18.80 381 GLY A C 1
ATOM 2910 O O . GLY A 1 385 ? 49.984 33.636 54.989 1.00 18.20 381 GLY A O 1
ATOM 2911 N N . LEU A 1 386 ? 51.807 32.804 56.050 1.00 19.71 382 LEU A N 1
ATOM 2912 C CA . LEU A 1 386 ? 51.608 31.468 55.517 1.00 21.36 382 LEU A CA 1
ATOM 2913 C C . LEU A 1 386 ? 50.661 30.717 56.396 1.00 23.29 382 LEU A C 1
ATOM 2914 O O . LEU A 1 386 ? 50.540 31.036 57.580 1.00 22.96 382 LEU A O 1
ATOM 2919 N N . ASP A 1 387 ? 50.013 29.699 55.837 1.00 26.19 383 ASP A N 1
ATOM 2920 C CA . ASP A 1 387 ? 49.079 28.889 56.625 1.00 30.34 383 ASP A CA 1
ATOM 2921 C C . ASP A 1 387 ? 49.895 27.795 57.291 1.00 32.20 383 ASP A C 1
ATOM 2922 O O . ASP A 1 387 ? 50.188 26.777 56.668 1.00 34.22 383 ASP A O 1
ATOM 2927 N N . ILE A 1 388 ? 50.270 28.020 58.550 1.00 32.96 384 ILE A N 1
ATOM 2928 C CA . ILE A 1 388 ? 51.129 27.090 59.285 1.00 34.15 384 ILE A CA 1
ATOM 2929 C C . ILE A 1 388 ? 50.411 26.638 60.542 1.00 37.34 384 ILE A C 1
ATOM 2930 O O . ILE A 1 388 ? 50.066 25.467 60.624 1.00 38.27 384 ILE A O 1
ATOM 2936 N N . ALA B 1 6 ? 93.497 57.243 25.782 1.00 57.32 2 ALA B N 1
ATOM 2937 C CA . ALA B 1 6 ? 92.562 57.780 24.730 1.00 54.41 2 ALA B CA 1
ATOM 2938 C C . ALA B 1 6 ? 92.727 57.054 23.399 1.00 50.91 2 ALA B C 1
ATOM 2939 O O . ALA B 1 6 ? 93.855 56.723 23.002 1.00 49.62 2 ALA B O 1
ATOM 2941 N N . LEU B 1 7 ? 91.601 56.801 22.722 1.00 47.39 3 LEU B N 1
ATOM 2942 C CA . LEU B 1 7 ? 91.617 56.304 21.347 1.00 42.97 3 LEU B CA 1
ATOM 2943 C C . LEU B 1 7 ? 92.129 57.399 20.439 1.00 43.14 3 LEU B C 1
ATOM 2944 O O . LEU B 1 7 ? 91.770 58.556 20.586 1.00 43.59 3 LEU B O 1
ATOM 2949 N N . THR B 1 8 ? 92.978 57.019 19.496 1.00 42.70 4 THR B N 1
ATOM 2950 C CA . THR B 1 8 ? 93.394 57.920 18.463 1.00 41.28 4 THR B CA 1
ATOM 2951 C C . THR B 1 8 ? 92.168 58.260 17.642 1.00 39.84 4 THR B C 1
ATOM 2952 O O . THR B 1 8 ? 91.107 57.638 17.770 1.00 36.91 4 THR B O 1
ATOM 2956 N N . ALA B 1 9 ? 92.352 59.255 16.787 1.00 39.46 5 ALA B N 1
ATOM 2957 C CA . ALA B 1 9 ? 91.342 59.740 15.876 1.00 38.53 5 ALA B CA 1
ATOM 2958 C C . ALA B 1 9 ? 90.807 58.627 15.026 1.00 35.90 5 ALA B C 1
ATOM 2959 O O . ALA B 1 9 ? 89.586 58.437 14.950 1.00 35.74 5 ALA B O 1
ATOM 2961 N N . GLU B 1 10 ? 91.732 57.905 14.387 1.00 34.87 6 GLU B N 1
ATOM 2962 C CA . GLU B 1 10 ? 91.405 56.807 13.493 1.00 33.86 6 GLU B CA 1
ATOM 2963 C C . GLU B 1 10 ? 90.689 55.699 14.245 1.00 31.42 6 GLU B C 1
ATOM 2964 O O . GLU B 1 10 ? 89.842 55.009 13.690 1.00 30.33 6 GLU B O 1
ATOM 2966 N N . GLU B 1 11 ? 91.034 55.528 15.509 1.00 30.45 7 GLU B N 1
ATOM 2967 C CA . GLU B 1 11 ? 90.442 54.454 16.271 1.00 29.04 7 GLU B CA 1
ATOM 2968 C C . GLU B 1 11 ? 88.991 54.773 16.614 1.00 28.31 7 GLU B C 1
ATOM 2969 O O . GLU B 1 11 ? 88.127 53.917 16.504 1.00 26.53 7 GLU B O 1
ATOM 2975 N N . GLU B 1 12 ? 88.717 56.023 16.973 1.00 29.49 8 GLU B N 1
ATOM 2976 C CA . GLU B 1 12 ? 87.343 56.444 17.244 1.00 30.03 8 GLU B CA 1
ATOM 2977 C C . GLU B 1 12 ? 86.502 56.285 15.995 1.00 27.51 8 GLU B C 1
ATOM 2978 O O . GLU B 1 12 ? 85.358 55.844 16.040 1.00 25.52 8 GLU B O 1
ATOM 2984 N N . THR B 1 13 ? 87.088 56.674 14.876 1.00 26.82 9 THR B N 1
ATOM 2985 C CA . THR B 1 13 ? 86.417 56.603 13.602 1.00 26.14 9 THR B CA 1
ATOM 2986 C C . THR B 1 13 ? 86.032 55.171 13.245 1.00 24.94 9 THR B C 1
ATOM 2987 O O . THR B 1 13 ? 84.914 54.947 12.754 1.00 24.51 9 THR B O 1
ATOM 2991 N N . ILE B 1 14 ? 86.937 54.215 13.451 1.00 24.62 10 ILE B N 1
ATOM 2992 C CA . ILE B 1 14 ? 86.632 52.814 13.103 1.00 24.53 10 ILE B CA 1
ATOM 2993 C C . ILE B 1 14 ? 85.429 52.328 13.940 1.00 22.45 10 ILE B C 1
ATOM 2994 O O . ILE B 1 14 ? 84.502 51.722 13.396 1.00 21.19 10 ILE B O 1
ATOM 2999 N N . VAL B 1 15 ? 85.417 52.641 15.233 1.00 22.17 11 VAL B N 1
ATOM 3000 C CA . VAL B 1 15 ? 84.295 52.252 16.089 1.00 21.71 11 VAL B CA 1
ATOM 3001 C C . VAL B 1 15 ? 83.004 52.848 15.524 1.00 22.30 11 VAL B C 1
ATOM 3002 O O . VAL B 1 15 ? 82.023 52.134 15.358 1.00 21.58 11 VAL B O 1
ATOM 3006 N N . LYS B 1 16 ? 83.023 54.136 15.153 1.00 23.62 12 LYS B N 1
ATOM 3007 C CA . LYS B 1 16 ? 81.826 54.779 14.597 1.00 25.02 12 LYS B CA 1
ATOM 3008 C C . LYS B 1 16 ? 81.382 54.176 13.285 1.00 24.31 12 LYS B C 1
ATOM 3009 O O . LYS B 1 16 ? 80.192 54.015 13.029 1.00 23.88 12 LYS B O 1
ATOM 3015 N N . THR B 1 17 ? 82.356 53.870 12.442 1.00 24.28 13 THR B N 1
ATOM 3016 C CA . THR B 1 17 ? 82.092 53.233 11.164 1.00 24.03 13 THR B CA 1
ATOM 3017 C C . THR B 1 17 ? 81.402 51.897 11.352 1.00 22.02 13 THR B C 1
ATOM 3018 O O . THR B 1 17 ? 80.460 51.576 10.633 1.00 22.29 13 THR B O 1
ATOM 3022 N N . VAL B 1 18 ? 81.863 51.113 12.325 1.00 20.52 14 VAL B N 1
ATOM 3023 C CA . VAL B 1 18 ? 81.295 49.805 12.580 1.00 19.08 14 VAL B CA 1
ATOM 3024 C C . VAL B 1 18 ? 79.867 49.944 13.171 1.00 19.22 14 VAL B C 1
ATOM 3025 O O . VAL B 1 18 ? 78.960 49.245 12.750 1.00 18.62 14 VAL B O 1
ATOM 3029 N N . HIS B 1 19 ? 79.663 50.902 14.076 1.00 20.22 15 HIS B N 1
ATOM 3030 C CA . HIS B 1 19 ? 78.331 51.229 14.598 1.00 20.85 15 HIS B CA 1
ATOM 3031 C C . HIS B 1 19 ? 77.336 51.594 13.492 1.00 21.62 15 HIS B C 1
ATOM 3032 O O . HIS B 1 19 ? 76.196 51.126 13.484 1.00 21.29 15 HIS B O 1
ATOM 3039 N N . ASP B 1 20 ? 77.781 52.448 12.566 1.00 22.69 16 ASP B N 1
ATOM 3040 C CA A ASP B 1 20 ? 76.959 52.862 11.431 0.50 24.09 16 ASP B CA 1
ATOM 3041 C CA B ASP B 1 20 ? 76.948 52.875 11.450 0.50 23.78 16 ASP B CA 1
ATOM 3042 C C . ASP B 1 20 ? 76.620 51.695 10.521 1.00 23.38 16 ASP B C 1
ATOM 3043 O O . ASP B 1 20 ? 75.493 51.563 10.069 1.00 24.55 16 ASP B O 1
ATOM 3052 N N . PHE B 1 21 ? 77.606 50.847 10.259 1.00 22.39 17 PHE B N 1
ATOM 3053 C CA . PHE B 1 21 ? 77.427 49.627 9.470 1.00 22.13 17 PHE B CA 1
ATOM 3054 C C . PHE B 1 21 ? 76.379 48.744 10.132 1.00 21.51 17 PHE B C 1
ATOM 3055 O O . PHE B 1 21 ? 75.504 48.195 9.461 1.00 21.48 17 PHE B O 1
ATOM 3063 N N . VAL B 1 22 ? 76.437 48.664 11.459 1.00 20.93 18 VAL B N 1
ATOM 3064 C CA . VAL B 1 22 ? 75.478 47.851 12.201 1.00 20.57 18 VAL B CA 1
ATOM 3065 C C . VAL B 1 22 ? 74.064 48.448 12.087 1.00 21.76 18 VAL B C 1
ATOM 3066 O O . VAL B 1 22 ? 73.126 47.729 11.765 1.00 21.73 18 VAL B O 1
ATOM 3070 N N . GLU B 1 23 ? 73.935 49.745 12.329 1.00 22.65 19 GLU B N 1
ATOM 3071 C CA . GLU B 1 23 ? 72.656 50.410 12.250 1.00 24.83 19 GLU B CA 1
ATOM 3072 C C . GLU B 1 23 ? 72.053 50.398 10.838 1.00 25.88 19 GLU B C 1
ATOM 3073 O O . GLU B 1 23 ? 70.897 50.113 10.698 1.00 26.30 19 GLU B O 1
ATOM 3079 N N . LYS B 1 24 ? 72.844 50.679 9.808 1.00 26.42 20 LYS B N 1
ATOM 3080 C CA . LYS B 1 24 ? 72.293 50.862 8.450 1.00 28.71 20 LYS B CA 1
ATOM 3081 C C . LYS B 1 24 ? 72.272 49.587 7.608 1.00 27.95 20 LYS B C 1
ATOM 3082 O O . LYS B 1 24 ? 71.368 49.386 6.792 1.00 27.83 20 LYS B O 1
ATOM 3088 N N . GLN B 1 25 ? 73.258 48.717 7.803 1.00 26.44 21 GLN B N 1
ATOM 3089 C CA . GLN B 1 25 ? 73.379 47.529 6.951 1.00 26.40 21 GLN B CA 1
ATOM 3090 C C . GLN B 1 25 ? 73.004 46.241 7.652 1.00 24.87 21 GLN B C 1
ATOM 3091 O O . GLN B 1 25 ? 72.348 45.400 7.065 1.00 24.84 21 GLN B O 1
ATOM 3097 N N . VAL B 1 26 ? 73.403 46.059 8.902 1.00 23.79 22 VAL B N 1
ATOM 3098 C CA . VAL B 1 26 ? 73.141 44.788 9.573 1.00 22.73 22 VAL B CA 1
ATOM 3099 C C . VAL B 1 26 ? 71.697 44.655 10.046 1.00 24.09 22 VAL B C 1
ATOM 3100 O O . VAL B 1 26 ? 70.984 43.704 9.681 1.00 24.33 22 VAL B O 1
ATOM 3104 N N . LYS B 1 27 ? 71.253 45.608 10.841 1.00 25.58 23 LYS B N 1
ATOM 3105 C CA . LYS B 1 27 ? 69.935 45.502 11.482 1.00 27.41 23 LYS B CA 1
ATOM 3106 C C . LYS B 1 27 ? 68.732 45.322 10.562 1.00 29.03 23 LYS B C 1
ATOM 3107 O O . LYS B 1 27 ? 67.799 44.617 10.911 1.00 30.21 23 LYS B O 1
ATOM 3113 N N . PRO B 1 28 ? 68.743 45.941 9.392 1.00 30.61 24 PRO B N 1
ATOM 3114 C CA . PRO B 1 28 ? 67.606 45.727 8.499 1.00 32.44 24 PRO B CA 1
ATOM 3115 C C . PRO B 1 28 ? 67.522 44.347 7.839 1.00 31.30 24 PRO B C 1
ATOM 3116 O O . PRO B 1 28 ? 66.489 44.037 7.249 1.00 32.97 24 PRO B O 1
ATOM 3120 N N . VAL B 1 29 ? 68.576 43.534 7.899 1.00 27.89 25 VAL B N 1
ATOM 3121 C CA . VAL B 1 29 ? 68.540 42.230 7.233 1.00 27.26 25 VAL B CA 1
ATOM 3122 C C . VAL B 1 29 ? 68.760 41.057 8.166 1.00 25.42 25 VAL B C 1
ATOM 3123 O O . VAL B 1 29 ? 68.594 39.899 7.765 1.00 25.08 25 VAL B O 1
ATOM 3127 N N . VAL B 1 30 ? 69.140 41.339 9.407 1.00 24.63 26 VAL B N 1
ATOM 3128 C CA . VAL B 1 30 ? 69.563 40.288 10.323 1.00 23.21 26 VAL B CA 1
ATOM 3129 C C . VAL B 1 30 ? 68.447 39.269 10.604 1.00 23.68 26 VAL B C 1
ATOM 3130 O O . VAL B 1 30 ? 68.684 38.065 10.560 1.00 22.02 26 VAL B O 1
ATOM 3134 N N . ARG B 1 31 ? 67.209 39.724 10.805 1.00 26.02 27 ARG B N 1
ATOM 3135 C CA . ARG B 1 31 ? 66.155 38.768 11.124 1.00 27.56 27 ARG B CA 1
ATOM 3136 C C . ARG B 1 31 ? 65.993 37.734 10.033 1.00 27.56 27 ARG B C 1
ATOM 3137 O O . ARG B 1 31 ? 65.993 36.558 10.314 1.00 27.03 27 ARG B O 1
ATOM 3145 N N . GLU B 1 32 ? 65.854 38.180 8.791 1.00 28.66 28 GLU B N 1
ATOM 3146 C CA . GLU B 1 32 ? 65.615 37.268 7.688 1.00 29.92 28 GLU B CA 1
ATOM 3147 C C . GLU B 1 32 ? 66.801 36.326 7.523 1.00 28.45 28 GLU B C 1
ATOM 3148 O O . GLU B 1 32 ? 66.624 35.123 7.372 1.00 30.67 28 GLU B O 1
ATOM 3150 N N . LEU B 1 33 ? 68.010 36.857 7.547 1.00 26.80 29 LEU B N 1
ATOM 3151 C CA . LEU B 1 33 ? 69.182 36.022 7.351 1.00 26.10 29 LEU B CA 1
ATOM 3152 C C . LEU B 1 33 ? 69.317 35.004 8.490 1.00 26.04 29 LEU B C 1
ATOM 3153 O O . LEU B 1 33 ? 69.466 33.828 8.216 1.00 26.84 29 LEU B O 1
ATOM 3158 N N . GLU B 1 34 ? 69.240 35.486 9.744 1.00 26.44 30 GLU B N 1
ATOM 3159 C CA . GLU B 1 34 ? 69.510 34.679 10.976 1.00 25.89 30 GLU B CA 1
ATOM 3160 C C . GLU B 1 34 ? 68.466 33.601 11.081 1.00 27.61 30 GLU B C 1
ATOM 3161 O O . GLU B 1 34 ? 68.799 32.444 11.344 1.00 28.32 30 GLU B O 1
ATOM 3167 N N . HIS B 1 35 ? 67.211 33.976 10.844 1.00 30.37 31 HIS B N 1
ATOM 3168 C CA . HIS B 1 35 ? 66.117 33.009 10.874 1.00 34.04 31 HIS B CA 1
ATOM 3169 C C . HIS B 1 35 ? 66.346 31.924 9.810 1.00 32.75 31 HIS B C 1
ATOM 3170 O O . HIS B 1 35 ? 66.086 30.754 10.064 1.00 32.76 31 HIS B O 1
ATOM 3177 N N . ALA B 1 36 ? 66.865 32.298 8.649 1.00 30.41 32 ALA B N 1
ATOM 3178 C CA . ALA B 1 36 ? 67.055 31.318 7.538 1.00 30.02 32 ALA B CA 1
ATOM 3179 C C . ALA B 1 36 ? 68.421 30.616 7.560 1.00 28.17 32 ALA B C 1
ATOM 3180 O O . ALA B 1 36 ? 68.736 29.835 6.682 1.00 27.60 32 ALA B O 1
ATOM 3182 N N . ASN B 1 37 ? 69.234 30.906 8.566 1.00 27.54 33 ASN B N 1
ATOM 3183 C CA . ASN B 1 37 ? 70.614 30.413 8.642 1.00 26.07 33 ASN B CA 1
ATOM 3184 C C . ASN B 1 37 ? 71.414 30.709 7.375 1.00 26.00 33 ASN B C 1
ATOM 3185 O O . ASN B 1 37 ? 72.203 29.885 6.939 1.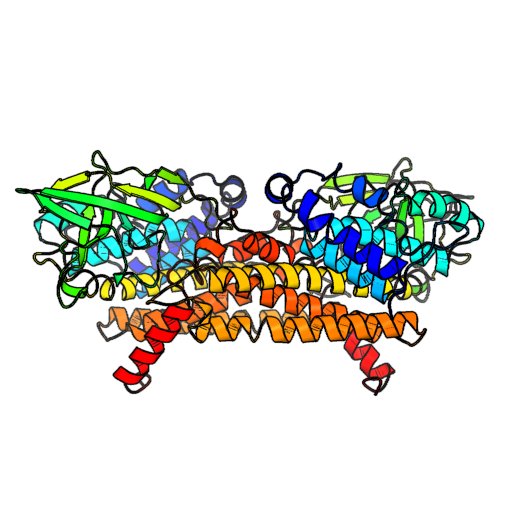00 25.09 33 ASN B O 1
ATOM 3190 N N . THR B 1 38 ? 71.211 31.900 6.799 1.00 25.16 34 THR B N 1
ATOM 3191 C CA . THR B 1 38 ? 71.863 32.292 5.553 1.00 24.73 34 THR B CA 1
ATOM 3192 C C . THR B 1 38 ? 73.233 32.867 5.838 1.00 23.34 34 THR B C 1
ATOM 3193 O O . THR B 1 38 ? 73.400 33.710 6.717 1.00 22.17 34 THR B O 1
ATOM 3197 N N . TYR B 1 39 ? 74.238 32.415 5.104 1.00 23.82 35 TYR B N 1
ATOM 3198 C CA . TYR B 1 39 ? 75.587 32.929 5.334 1.00 22.95 35 TYR B CA 1
ATOM 3199 C C . TYR B 1 39 ? 75.590 34.385 4.873 1.00 22.15 35 TYR B C 1
ATOM 3200 O O . TYR B 1 39 ? 75.163 34.667 3.772 1.00 22.43 35 TYR B O 1
ATOM 3209 N N . PRO B 1 40 ? 75.992 35.329 5.755 1.00 20.77 36 PRO B N 1
ATOM 3210 C CA . PRO B 1 40 ? 75.862 36.743 5.393 1.00 20.89 36 PRO B CA 1
ATOM 3211 C C . PRO B 1 40 ? 77.040 37.236 4.540 1.00 21.29 36 PRO B C 1
ATOM 3212 O O . PRO B 1 40 ? 77.901 37.989 5.004 1.00 20.36 36 PRO B O 1
ATOM 3216 N N . GLU B 1 41 ? 77.066 36.804 3.293 1.00 22.20 37 GLU B N 1
ATOM 3217 C CA . GLU B 1 41 ? 78.202 37.050 2.441 1.00 23.28 37 GLU B CA 1
ATOM 3218 C C . GLU B 1 41 ? 78.430 38.542 2.170 1.00 22.74 37 GLU B C 1
ATOM 3219 O O . GLU B 1 41 ? 79.554 39.014 2.243 1.00 22.64 37 GLU B O 1
ATOM 3225 N N . GLU B 1 42 ? 77.363 39.288 1.918 1.00 22.80 38 GLU B N 1
ATOM 3226 C CA . GLU B 1 42 ? 77.464 40.718 1.647 1.00 22.92 38 GLU B CA 1
ATOM 3227 C C . GLU B 1 42 ? 77.967 41.495 2.871 1.00 21.97 38 GLU B C 1
ATOM 3228 O O . GLU B 1 42 ? 78.854 42.336 2.759 1.00 21.66 38 GLU B O 1
ATOM 3230 N N . LEU B 1 43 ? 77.393 41.214 4.039 1.00 20.98 39 LEU B N 1
ATOM 3231 C CA . LEU B 1 43 ? 77.819 41.857 5.276 1.00 20.17 39 LEU B CA 1
ATOM 3232 C C . LEU B 1 43 ? 79.312 41.562 5.565 1.00 19.79 39 LEU B C 1
ATOM 3233 O O . LEU B 1 43 ? 80.072 42.462 5.917 1.00 19.52 39 LEU B O 1
ATOM 3238 N N . ILE B 1 44 ? 79.722 40.313 5.398 1.00 19.10 40 ILE B N 1
ATOM 3239 C CA A ILE B 1 44 ? 81.095 39.939 5.692 0.50 19.03 40 ILE B CA 1
ATOM 3240 C CA B ILE B 1 44 ? 81.098 39.894 5.654 0.50 19.10 40 ILE B CA 1
ATOM 3241 C C . ILE B 1 44 ? 82.063 40.624 4.708 1.00 19.81 40 ILE B C 1
ATOM 3242 O O . ILE B 1 44 ? 83.141 41.069 5.102 1.00 19.08 40 ILE B O 1
ATOM 3251 N N . GLU B 1 45 ? 81.654 40.748 3.455 1.00 21.12 41 GLU B N 1
ATOM 3252 C CA . GLU B 1 45 ? 82.460 41.432 2.453 1.00 23.49 41 GLU B CA 1
ATOM 3253 C C . GLU B 1 45 ? 82.659 42.909 2.821 1.00 22.77 41 GLU B C 1
ATOM 3254 O O . GLU B 1 45 ? 83.760 43.421 2.719 1.00 21.96 41 GLU B O 1
ATOM 3260 N N . THR B 1 46 ? 81.609 43.562 3.293 1.00 22.28 42 THR B N 1
ATOM 3261 C CA . THR B 1 46 ? 81.724 44.928 3.767 1.00 23.08 42 THR B CA 1
ATOM 3262 C C . THR B 1 46 ? 82.669 44.977 4.970 1.00 22.46 42 THR B C 1
ATOM 3263 O O . THR B 1 46 ? 83.463 45.895 5.102 1.00 22.47 42 THR B O 1
ATOM 3267 N N . MET B 1 47 ? 82.618 43.966 5.832 1.00 21.45 43 MET B N 1
ATOM 3268 C CA . MET B 1 47 ? 83.555 43.904 6.962 1.00 21.13 43 MET B CA 1
ATOM 3269 C C . MET B 1 47 ? 84.987 43.805 6.498 1.00 21.16 43 MET B C 1
ATOM 3270 O O . MET B 1 47 ? 85.876 44.475 7.038 1.00 21.08 43 MET B O 1
ATOM 3275 N N . LYS B 1 48 ? 85.219 43.012 5.465 1.00 22.00 44 LYS B N 1
ATOM 3276 C CA . LYS B 1 48 ? 86.551 42.958 4.883 1.00 22.49 44 LYS B CA 1
ATOM 3277 C C . LYS B 1 48 ? 87.038 44.356 4.413 1.00 23.88 44 LYS B C 1
ATOM 3278 O O . LYS B 1 48 ? 88.156 44.763 4.740 1.00 23.33 44 LYS B O 1
ATOM 3284 N N . GLU B 1 49 ? 86.204 45.083 3.680 1.00 25.02 45 GLU B N 1
ATOM 3285 C CA . GLU B 1 49 ? 86.566 46.418 3.169 1.00 27.40 45 GLU B CA 1
ATOM 3286 C C . GLU B 1 49 ? 86.859 47.416 4.307 1.00 26.53 45 GLU B C 1
ATOM 3287 O O . GLU B 1 49 ? 87.778 48.219 4.233 1.00 25.88 45 GLU B O 1
ATOM 3293 N N . ILE B 1 50 ? 86.041 47.344 5.349 1.00 26.13 46 ILE B N 1
ATOM 3294 C CA A ILE B 1 50 ? 86.196 48.158 6.563 0.50 25.88 46 ILE B CA 1
ATOM 3295 C CA B ILE B 1 50 ? 86.199 48.171 6.554 0.50 26.07 46 ILE B CA 1
ATOM 3296 C C . ILE B 1 50 ? 87.565 47.926 7.217 1.00 25.30 46 ILE B C 1
ATOM 3297 O O . ILE B 1 50 ? 88.084 48.796 7.882 1.00 24.90 46 ILE B O 1
ATOM 3306 N N . GLY B 1 51 ? 88.139 46.734 7.034 1.00 23.82 47 GLY B N 1
ATOM 3307 C CA . GLY B 1 51 ? 89.422 46.375 7.683 1.00 22.96 47 GLY B CA 1
ATOM 3308 C C . GLY B 1 51 ? 89.279 45.450 8.906 1.00 21.67 47 GLY B C 1
ATOM 3309 O O . GLY B 1 51 ? 90.246 45.250 9.639 1.00 20.43 47 GLY B O 1
ATOM 3310 N N . ILE B 1 52 ? 88.095 44.870 9.125 1.00 20.94 48 ILE B N 1
ATOM 3311 C CA . ILE B 1 52 ? 87.825 44.082 10.340 1.00 20.46 48 ILE B CA 1
ATOM 3312 C C . ILE B 1 52 ? 88.803 42.894 10.518 1.00 19.82 48 ILE B C 1
ATOM 3313 O O . ILE B 1 52 ? 89.204 42.522 11.649 1.00 19.09 48 ILE B O 1
ATOM 3318 N N . PHE B 1 53 ? 89.185 42.276 9.402 1.00 19.12 49 PHE B N 1
ATOM 3319 C CA . PHE B 1 53 ? 90.049 41.123 9.451 1.00 18.62 49 PHE B CA 1
ATOM 3320 C C . PHE B 1 53 ? 91.539 41.459 9.597 1.00 19.19 49 PHE B C 1
ATOM 3321 O O . PHE B 1 53 ? 92.359 40.537 9.696 1.00 19.89 49 PHE B O 1
ATOM 3329 N N . GLY B 1 54 ? 91.882 42.753 9.642 1.00 19.12 50 GLY B N 1
ATOM 3330 C CA . GLY B 1 54 ? 93.262 43.224 9.774 1.00 19.59 50 GLY B CA 1
ATOM 3331 C C . GLY B 1 54 ? 93.490 44.036 11.035 1.00 20.07 50 GLY B C 1
ATOM 3332 O O . GLY B 1 54 ? 94.519 44.677 11.191 1.00 20.98 50 GLY B O 1
ATOM 3333 N N . LEU B 1 55 ? 92.536 44.003 11.962 1.00 20.37 51 LEU B N 1
ATOM 3334 C CA . LEU B 1 55 ? 92.611 44.838 13.171 1.00 20.90 51 LEU B CA 1
ATOM 3335 C C . LEU B 1 55 ? 93.794 44.523 14.078 1.00 20.54 51 LEU B C 1
ATOM 3336 O O . LEU B 1 55 ? 94.179 45.350 14.879 1.00 20.36 51 LEU B O 1
ATOM 3341 N N . ALA B 1 56 ? 94.345 43.321 13.995 1.00 20.17 52 ALA B N 1
ATOM 3342 C CA . ALA B 1 56 ? 95.508 42.996 14.800 1.00 20.98 52 ALA B CA 1
ATOM 3343 C C . ALA B 1 56 ? 96.811 42.858 13.979 1.00 21.28 52 ALA B C 1
ATOM 3344 O O . ALA B 1 56 ? 97.812 42.381 14.491 1.00 22.04 52 ALA B O 1
ATOM 3346 N N . ILE B 1 57 ? 96.803 43.308 12.733 1.00 21.08 53 ILE B N 1
ATOM 3347 C CA . ILE B 1 57 ? 97.930 43.055 11.819 1.00 21.68 53 ILE B CA 1
ATOM 3348 C C . ILE B 1 57 ? 98.647 44.363 11.454 1.00 22.97 53 ILE B C 1
ATOM 3349 O O . ILE B 1 57 ? 98.112 45.182 10.704 1.00 22.77 53 ILE B O 1
ATOM 3354 N N . PRO B 1 58 ? 99.867 44.560 11.983 1.00 24.65 54 PRO B N 1
ATOM 3355 C CA . PRO B 1 58 ? 100.589 45.811 11.753 1.00 26.64 54 PRO B CA 1
ATOM 3356 C C . PRO B 1 58 ? 101.348 45.819 10.440 1.00 28.30 54 PRO B C 1
ATOM 3357 O O . PRO B 1 58 ? 101.428 44.803 9.757 1.00 27.24 54 PRO B O 1
ATOM 3361 N N . GLU B 1 59 ? 101.907 46.980 10.106 1.00 29.96 55 GLU B N 1
ATOM 3362 C CA . GLU B 1 59 ? 102.842 47.101 8.997 1.00 31.94 55 GLU B CA 1
ATOM 3363 C C . GLU B 1 59 ? 104.078 46.293 9.345 1.00 31.46 55 GLU B C 1
ATOM 3364 O O . GLU B 1 59 ? 104.433 46.192 10.499 1.00 31.22 55 GLU B O 1
ATOM 3370 N N . PRO B 1 60 ? 104.752 45.718 8.348 1.00 32.32 56 PRO B N 1
ATOM 3371 C CA . PRO B 1 60 ? 104.524 45.867 6.925 1.00 32.67 56 PRO B CA 1
ATOM 3372 C C . PRO B 1 60 ? 103.415 44.999 6.340 1.00 32.18 56 PRO B C 1
ATOM 3373 O O . PRO B 1 60 ? 103.084 45.163 5.174 1.00 32.23 56 PRO B O 1
ATOM 3377 N N . TYR B 1 61 ? 102.826 44.105 7.133 1.00 31.22 57 TYR B N 1
ATOM 3378 C CA . TYR B 1 61 ? 101.881 43.128 6.596 1.00 30.89 57 TYR B CA 1
ATOM 3379 C C . TYR B 1 61 ? 100.508 43.727 6.329 1.00 30.95 57 TYR B C 1
ATOM 3380 O O . TYR B 1 61 ? 99.879 43.415 5.334 1.00 32.07 57 TYR B O 1
ATOM 3389 N N . GLY B 1 62 ? 100.031 44.558 7.231 1.00 31.29 58 GLY B N 1
ATOM 3390 C CA . GLY B 1 62 ? 98.727 45.185 7.061 1.00 32.79 58 GLY B CA 1
ATOM 3391 C C . GLY B 1 62 ? 98.743 46.639 7.480 1.00 33.83 58 GLY B C 1
ATOM 3392 O O . GLY B 1 62 ? 99.741 47.138 7.987 1.00 36.41 58 GLY B O 1
ATOM 3393 N N . PHE B 1 63 ? 97.609 47.302 7.326 1.00 34.26 59 PHE B N 1
ATOM 3394 C CA . PHE B 1 63 ? 97.534 48.736 7.467 1.00 35.68 59 PHE B CA 1
ATOM 3395 C C . PHE B 1 63 ? 97.521 49.265 8.901 1.00 38.82 59 PHE B C 1
ATOM 3396 O O . PHE B 1 63 ? 97.091 50.423 9.098 1.00 39.66 59 PHE B O 1
ATOM 3398 N N . GLY B 1 64 ? 97.946 48.439 9.890 1.00 38.44 60 GLY B N 1
ATOM 3399 C CA . GLY B 1 64 ? 98.037 48.826 11.316 1.00 35.50 60 GLY B CA 1
ATOM 3400 C C . GLY B 1 64 ? 97.149 48.035 12.305 1.00 35.54 60 GLY B C 1
ATOM 3401 O O . GLY B 1 64 ? 95.953 47.801 12.078 1.00 30.76 60 GLY B O 1
ATOM 3402 N N . ALA B 1 65 ? 97.772 47.625 13.410 1.00 34.33 61 ALA B N 1
ATOM 3403 C CA . ALA B 1 65 ? 97.111 46.966 14.521 1.00 34.08 61 ALA B CA 1
ATOM 3404 C C . ALA B 1 65 ? 96.464 48.005 15.466 1.00 33.36 61 ALA B C 1
ATOM 3405 O O . ALA B 1 65 ? 97.220 48.721 16.151 1.00 36.27 61 ALA B O 1
ATOM 3407 N N . VAL B 1 66 ? 95.116 48.072 15.548 1.00 26.91 62 VAL B N 1
ATOM 3408 C CA . VAL B 1 66 ? 94.489 49.005 16.492 1.00 24.19 62 VAL B CA 1
ATOM 3409 C C . VAL B 1 66 ? 94.822 48.581 17.944 1.00 22.59 62 VAL B C 1
ATOM 3410 O O . VAL B 1 66 ? 95.225 47.441 18.202 1.00 21.85 62 VAL B O 1
ATOM 3414 N N . SER B 1 67 ? 94.683 49.499 18.886 1.00 20.77 63 SER B N 1
ATOM 3415 C CA . SER B 1 67 ? 94.870 49.143 20.279 1.00 20.04 63 SER B CA 1
ATOM 3416 C C . SER B 1 67 ? 93.813 48.090 20.702 1.00 18.36 63 SER B C 1
ATOM 3417 O O . SER B 1 67 ? 92.764 47.955 20.078 1.00 17.35 63 SER B O 1
ATOM 3420 N N . MET B 1 68 ? 94.090 47.369 21.775 1.00 17.83 64 MET B N 1
ATOM 3421 C CA . MET B 1 68 ? 93.142 46.406 22.298 1.00 16.99 64 MET B CA 1
ATOM 3422 C C . MET B 1 68 ? 91.855 47.076 22.800 1.00 16.77 64 MET B C 1
ATOM 3423 O O . MET B 1 68 ? 90.778 46.547 22.552 1.00 16.13 64 MET B O 1
ATOM 3428 N N . PRO B 1 69 ? 91.943 48.232 23.474 1.00 17.04 65 PRO B N 1
ATOM 3429 C CA . PRO B 1 69 ? 90.675 48.893 23.797 1.00 17.14 65 PRO B CA 1
ATOM 3430 C C . PRO B 1 69 ? 89.832 49.215 22.556 1.00 17.07 65 PRO B C 1
ATOM 3431 O O . PRO B 1 69 ? 88.608 49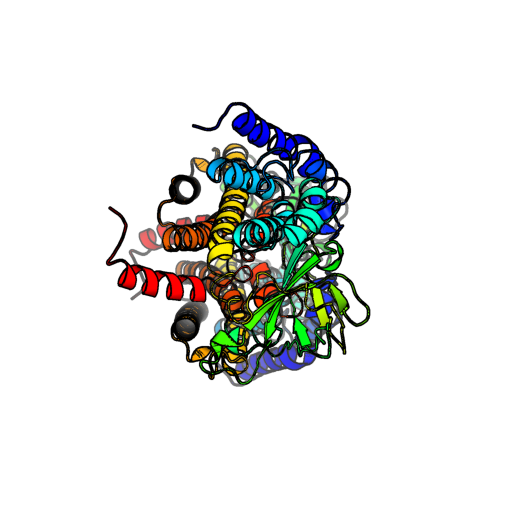.098 22.590 1.00 16.77 65 PRO B O 1
ATOM 3435 N N . CYS B 1 70 ? 90.468 49.548 21.445 1.00 17.51 66 CYS B N 1
ATOM 3436 C CA . CYS B 1 70 ? 89.714 49.821 20.217 1.00 17.57 66 CYS B CA 1
ATOM 3437 C C . CYS B 1 70 ? 89.146 48.515 19.686 1.00 17.14 66 CYS B C 1
ATOM 3438 O O . CYS B 1 70 ? 87.978 48.445 19.294 1.00 16.92 66 CYS B O 1
ATOM 3441 N N . TYR B 1 71 ? 89.964 47.477 19.698 1.00 16.93 67 TYR B N 1
ATOM 3442 C CA . TYR B 1 71 ? 89.550 46.178 19.174 1.00 16.73 67 TYR B CA 1
ATOM 3443 C C . TYR B 1 71 ? 88.271 45.667 19.897 1.00 16.10 67 TYR B C 1
ATOM 3444 O O . TYR B 1 71 ? 87.305 45.223 19.255 1.00 15.22 67 TYR B O 1
ATOM 3453 N N . VAL B 1 72 ? 88.264 45.740 21.225 1.00 15.89 68 VAL B N 1
ATOM 3454 C CA . VAL B 1 72 ? 87.109 45.227 21.977 1.00 15.86 68 VAL B CA 1
ATOM 3455 C C . VAL B 1 72 ? 85.858 46.042 21.684 1.00 16.05 68 VAL B C 1
ATOM 3456 O O . VAL B 1 72 ? 84.766 45.496 21.614 1.00 15.61 68 VAL B O 1
ATOM 3460 N N . GLN B 1 73 ? 86.021 47.346 21.485 1.00 17.01 69 GLN B N 1
ATOM 3461 C CA . GLN B 1 73 ? 84.889 48.171 21.131 1.00 17.39 69 GLN B CA 1
ATOM 3462 C C . GLN B 1 73 ? 84.359 47.824 19.737 1.00 16.30 69 GLN B C 1
ATOM 3463 O O . GLN B 1 73 ? 83.154 47.829 19.523 1.00 16.37 69 GLN B O 1
ATOM 3469 N N . VAL B 1 74 ? 85.240 47.483 18.809 1.00 15.81 70 VAL B N 1
ATOM 3470 C CA . VAL B 1 74 ? 84.799 47.083 17.454 1.00 15.38 70 VAL B CA 1
ATOM 3471 C C . VAL B 1 74 ? 84.055 45.760 17.536 1.00 14.33 70 VAL B C 1
ATOM 3472 O O . VAL B 1 74 ? 82.975 45.593 16.953 1.00 14.02 70 VAL B O 1
ATOM 3476 N N . ALA B 1 75 ? 84.621 44.823 18.277 1.00 13.39 71 ALA B N 1
ATOM 3477 C CA . ALA B 1 75 ? 83.983 43.512 18.443 1.00 13.13 71 ALA B CA 1
ATOM 3478 C C . ALA B 1 75 ? 82.615 43.647 19.134 1.00 13.03 71 ALA B C 1
ATOM 3479 O O . ALA B 1 75 ? 81.631 43.016 18.733 1.00 12.88 71 ALA B O 1
ATOM 3481 N N . GLU B 1 76 ? 82.532 44.541 20.111 1.00 13.28 72 GLU B N 1
ATOM 3482 C CA . GLU B 1 76 ? 81.299 44.762 20.836 1.00 13.30 72 GLU B CA 1
ATOM 3483 C C . GLU B 1 76 ? 80.223 45.359 19.903 1.00 13.85 72 GLU B C 1
ATOM 3484 O O . GLU B 1 76 ? 79.082 44.937 19.944 1.00 13.58 72 GLU B O 1
ATOM 3490 N N . GLU B 1 77 ? 80.604 46.322 19.057 1.00 14.68 73 GLU B N 1
ATOM 3491 C CA . GLU B 1 77 ? 79.665 46.942 18.139 1.00 15.33 73 GLU B CA 1
ATOM 3492 C C . GLU B 1 77 ? 79.101 45.926 17.185 1.00 15.21 73 GLU B C 1
ATOM 3493 O O . GLU B 1 77 ? 77.895 45.903 16.936 1.00 15.38 73 GLU B O 1
ATOM 3499 N N . LEU B 1 78 ? 79.981 45.101 16.632 1.00 14.86 74 LEU B N 1
ATOM 3500 C CA . LEU B 1 78 ? 79.568 44.038 15.725 1.00 14.77 74 LEU B CA 1
ATOM 3501 C C . LEU B 1 78 ? 78.569 43.118 16.391 1.00 14.67 74 LEU B C 1
ATOM 3502 O O . LEU B 1 78 ? 77.497 42.829 15.817 1.00 14.31 74 LEU B O 1
ATOM 3507 N N . ALA B 1 79 ? 78.909 42.677 17.608 1.00 14.45 75 ALA B N 1
ATOM 3508 C CA . ALA B 1 79 ? 78.057 41.722 18.349 1.00 14.25 75 ALA B CA 1
ATOM 3509 C C . ALA B 1 79 ? 76.731 42.290 18.771 1.00 14.94 75 ALA B C 1
ATOM 3510 O O . ALA B 1 79 ? 75.726 41.565 18.800 1.00 15.09 75 ALA B O 1
ATOM 3512 N N . ARG B 1 80 ? 76.715 43.585 19.090 1.00 15.04 76 ARG B N 1
ATOM 3513 C CA . ARG B 1 80 ? 75.495 44.288 19.331 1.00 16.10 76 ARG B CA 1
ATOM 3514 C C . ARG B 1 80 ? 74.505 44.127 18.164 1.00 16.37 76 ARG B C 1
ATOM 3515 O O . ARG B 1 80 ? 73.321 43.860 18.374 1.00 16.19 76 ARG B O 1
ATOM 3523 N N . GLY B 1 81 ? 74.991 44.269 16.934 1.00 16.21 77 GLY B N 1
ATOM 3524 C CA . GLY B 1 81 ? 74.126 44.030 15.769 1.00 16.27 77 GLY B CA 1
ATOM 3525 C C . GLY B 1 81 ? 73.781 42.558 15.554 1.00 15.97 77 GLY B C 1
ATOM 3526 O O . GLY B 1 81 ? 72.634 42.196 15.322 1.00 15.97 77 GLY B O 1
ATOM 3527 N N . TRP B 1 82 ? 74.783 41.705 15.630 1.00 15.61 78 TRP B N 1
ATOM 3528 C CA . TRP B 1 82 ? 74.602 40.272 15.406 1.00 15.54 78 TRP B CA 1
ATOM 3529 C C . TRP B 1 82 ? 75.843 39.548 15.895 1.00 15.00 78 TRP B C 1
ATOM 3530 O O . TRP B 1 82 ? 76.925 39.736 15.332 1.00 15.02 78 TRP B O 1
ATOM 3541 N N . MET B 1 83 ? 75.677 38.745 16.958 1.00 14.76 79 MET B N 1
ATOM 3542 C CA A MET B 1 83 ? 76.794 38.061 17.604 0.50 14.41 79 MET B CA 1
ATOM 3543 C CA B MET B 1 83 ? 76.814 38.101 17.590 0.50 14.13 79 MET B CA 1
ATOM 3544 C C . MET B 1 83 ? 77.640 37.327 16.564 1.00 14.16 79 MET B C 1
ATOM 3545 O O . MET B 1 83 ? 78.874 37.330 16.628 1.00 13.38 79 MET B O 1
ATOM 3554 N N . SER B 1 84 ? 76.954 36.693 15.614 1.00 14.36 80 SER B N 1
ATOM 3555 C CA . SER B 1 84 ? 77.619 35.895 14.583 1.00 14.66 80 SER B CA 1
ATOM 3556 C C . SER B 1 84 ? 78.686 36.681 13.782 1.00 14.62 80 SER B C 1
ATOM 3557 O O . SER B 1 84 ? 79.667 36.097 13.317 1.00 14.34 80 SER B O 1
ATOM 3560 N N . LEU B 1 85 ? 78.483 37.975 13.571 1.00 14.91 81 LEU B N 1
ATOM 3561 C CA . LEU B 1 85 ? 79.455 38.759 12.815 1.00 15.22 81 LEU B CA 1
ATOM 3562 C C . LEU B 1 85 ? 80.752 38.975 13.605 1.00 15.09 81 LEU B C 1
ATOM 3563 O O . LEU B 1 85 ? 81.857 38.984 13.021 1.00 15.23 81 LEU B O 1
ATOM 3568 N N . ALA B 1 86 ? 80.652 39.102 14.924 1.00 14.95 82 ALA B N 1
ATOM 3569 C CA . ALA B 1 86 ? 81.859 39.127 15.756 1.00 14.84 82 ALA B CA 1
ATOM 3570 C C . ALA B 1 86 ? 82.523 37.759 15.735 1.00 14.76 82 ALA B C 1
ATOM 3571 O O . ALA B 1 86 ? 83.743 37.640 15.645 1.00 14.60 82 ALA B O 1
ATOM 3573 N N . GLY B 1 87 ? 81.714 36.715 15.769 1.00 15.06 83 GLY B N 1
ATOM 3574 C CA . GLY B 1 87 ? 82.243 35.329 15.737 1.00 15.19 83 GLY B CA 1
ATOM 3575 C C . GLY B 1 87 ? 82.998 35.056 14.456 1.00 15.47 83 GLY B C 1
ATOM 3576 O O . GLY B 1 87 ? 83.980 34.317 14.436 1.00 15.49 83 GLY B O 1
ATOM 3577 N N . ALA B 1 88 ? 82.551 35.675 13.374 1.00 15.95 84 ALA B N 1
ATOM 3578 C CA . ALA B 1 88 ? 83.191 35.513 12.068 1.00 16.34 84 ALA B CA 1
ATOM 3579 C C . ALA B 1 88 ? 84.650 35.903 12.061 1.00 16.92 84 ALA B C 1
ATOM 3580 O O . ALA B 1 88 ? 85.426 35.361 11.259 1.00 17.23 84 ALA B O 1
ATOM 3582 N N . MET B 1 89 ? 85.034 36.842 12.924 1.00 17.42 85 MET B N 1
ATOM 3583 C CA . MET B 1 89 ? 86.415 37.373 12.932 1.00 18.82 85 MET B CA 1
ATOM 3584 C C . MET B 1 89 ? 87.254 37.049 14.185 1.00 17.65 85 MET B C 1
ATOM 3585 O O . MET B 1 89 ? 88.435 37.361 14.227 1.00 17.59 85 MET B O 1
ATOM 3590 N N . GLY B 1 90 ? 86.664 36.400 15.177 1.00 16.98 86 GLY B N 1
ATOM 3591 C CA . GLY B 1 90 ? 87.348 36.117 16.446 1.00 17.01 86 GLY B CA 1
ATOM 3592 C C . GLY B 1 90 ? 88.553 35.194 16.355 1.00 16.46 86 GLY B C 1
ATOM 3593 O O . GLY B 1 90 ? 89.697 35.602 16.632 1.00 16.06 86 GLY B O 1
ATOM 3594 N N . GLY B 1 91 ? 88.314 33.950 15.956 1.00 16.40 87 GLY B N 1
ATOM 3595 C CA . GLY B 1 91 ? 89.410 33.028 15.682 1.00 16.07 87 GLY B CA 1
ATOM 3596 C C . GLY B 1 91 ? 90.453 33.542 14.699 1.00 15.75 87 GLY B C 1
ATOM 3597 O O . GLY B 1 91 ? 91.645 33.284 14.862 1.00 15.57 87 GLY B O 1
ATOM 3598 N N . HIS B 1 92 ? 90.016 34.284 13.681 1.00 15.60 88 HIS B N 1
ATOM 3599 C CA . HIS B 1 92 ? 90.924 34.885 12.716 1.00 15.28 88 HIS B CA 1
ATOM 3600 C C . HIS B 1 92 ? 91.875 35.840 13.413 1.00 15.66 88 HIS B C 1
ATOM 3601 O O . HIS B 1 92 ? 93.074 35.837 13.164 1.00 15.39 88 HIS B O 1
ATOM 3608 N N . THR B 1 93 ? 91.347 36.651 14.313 1.00 15.57 89 THR B N 1
ATOM 3609 C CA . THR B 1 93 ? 92.195 37.547 15.111 1.00 16.05 89 THR B CA 1
ATOM 3610 C C . THR B 1 93 ? 93.208 36.779 15.990 1.00 16.10 89 THR B C 1
ATOM 3611 O O . THR B 1 93 ? 94.390 37.137 16.085 1.00 16.34 89 THR B O 1
ATOM 3615 N N . VAL B 1 94 ? 92.740 35.729 16.632 1.00 15.53 90 VAL B N 1
ATOM 3616 C CA . VAL B 1 94 ? 93.614 34.936 17.479 1.00 15.99 90 VAL B CA 1
ATOM 3617 C C . VAL B 1 94 ? 94.746 34.348 16.631 1.00 16.21 90 VAL B C 1
ATOM 3618 O O . VAL B 1 94 ? 95.898 34.411 17.033 1.00 16.32 90 VAL B O 1
ATOM 3622 N N . VAL B 1 95 ? 94.428 33.820 15.442 1.00 15.86 91 VAL B N 1
ATOM 3623 C CA . VAL B 1 95 ? 95.479 33.260 14.578 1.00 16.18 91 VAL B CA 1
ATOM 3624 C C . VAL B 1 95 ? 96.440 34.352 14.135 1.00 16.70 91 VAL B C 1
ATOM 3625 O O . VAL B 1 95 ? 97.662 34.118 14.096 1.00 16.97 91 VAL B O 1
ATOM 3629 N N . SER B 1 96 ? 95.906 35.535 13.790 1.00 17.15 92 SER B N 1
ATOM 3630 C CA . SER B 1 96 ? 96.737 36.674 13.447 1.00 17.52 92 SER B CA 1
ATOM 3631 C C . SER B 1 96 ? 97.761 36.911 14.553 1.00 18.38 92 SER B C 1
ATOM 3632 O O . SER B 1 96 ? 98.948 37.072 14.297 1.00 18.51 92 SER B O 1
ATOM 3635 N N . LYS B 1 97 ? 97.308 36.927 15.793 1.00 19.20 93 LYS B N 1
ATOM 3636 C CA . LYS B 1 97 ? 98.213 37.155 16.917 1.00 20.29 93 LYS B CA 1
ATOM 3637 C C . LYS B 1 97 ? 99.243 36.047 17.103 1.00 19.84 93 LYS B C 1
ATOM 3638 O O . LYS B 1 97 ? 100.408 36.317 17.385 1.00 19.47 93 LYS B O 1
ATOM 3644 N N . LEU B 1 98 ? 98.820 34.790 17.001 1.00 19.39 94 LEU B N 1
ATOM 3645 C CA . LEU B 1 98 ? 99.760 33.685 17.108 1.00 19.79 94 LEU B CA 1
ATOM 3646 C C . LEU B 1 98 ? 100.890 33.764 16.061 1.00 20.06 94 LEU B C 1
ATOM 3647 O O . LEU B 1 98 ? 102.058 33.507 16.376 1.00 19.73 94 LEU B O 1
ATOM 3652 N N . LEU B 1 99 ? 100.531 34.113 14.832 1.00 19.50 95 LEU B N 1
ATOM 3653 C CA . LEU B 1 99 ? 101.513 34.311 13.773 1.00 20.30 95 LEU B CA 1
ATOM 3654 C C . LEU B 1 99 ? 102.490 35.424 14.135 1.00 20.96 95 LEU B C 1
ATOM 3655 O O . LEU B 1 99 ? 103.698 35.259 14.006 1.00 21.64 95 LEU B O 1
ATOM 3660 N N . LEU B 1 100 ? 101.978 36.558 14.592 1.00 20.87 96 LEU B N 1
ATOM 3661 C CA . LEU B 1 100 ? 102.865 37.639 14.989 1.00 21.43 96 LEU B CA 1
ATOM 3662 C C . LEU B 1 100 ? 103.764 37.227 16.151 1.00 21.60 96 LEU B C 1
ATOM 3663 O O . LEU B 1 100 ? 104.941 37.507 16.118 1.00 21.82 96 LEU B O 1
ATOM 3668 N N . LEU B 1 101 ? 103.219 36.541 17.146 1.00 21.23 97 LEU B N 1
ATOM 3669 C CA . LEU B 1 101 ? 104.005 36.192 18.349 1.00 22.04 97 LEU B CA 1
ATOM 3670 C C . LEU B 1 101 ? 105.048 35.120 18.106 1.00 21.93 97 LEU B C 1
ATOM 3671 O O . LEU B 1 101 ? 106.149 35.204 18.631 1.00 22.23 97 LEU B O 1
ATOM 3676 N N . PHE B 1 102 ? 104.702 34.129 17.287 1.00 21.30 98 PHE B N 1
ATOM 3677 C CA . PHE B 1 102 ? 105.427 32.874 17.201 1.00 21.46 98 PHE B CA 1
ATOM 3678 C C . PHE B 1 102 ? 105.862 32.451 15.773 1.00 21.71 98 PHE B C 1
ATOM 3679 O O . PHE B 1 102 ? 106.669 31.548 15.613 1.00 21.83 98 PHE B O 1
ATOM 3687 N N . GLY B 1 103 ? 105.292 33.045 14.735 1.00 21.62 99 GLY B N 1
ATOM 3688 C CA . GLY B 1 103 ? 105.579 32.600 13.392 1.00 22.08 99 GLY B CA 1
ATOM 3689 C C . GLY B 1 103 ? 106.979 32.986 12.928 1.00 23.67 99 GLY B C 1
ATOM 3690 O O . GLY B 1 103 ? 107.539 33.989 13.369 1.00 22.78 99 GLY B O 1
ATOM 3691 N N . THR B 1 104 ? 107.520 32.212 11.998 1.00 24.28 100 THR B N 1
ATOM 3692 C CA . THR B 1 104 ? 108.710 32.626 11.276 1.00 26.13 100 THR B CA 1
ATOM 3693 C C . THR B 1 104 ? 108.378 33.816 10.370 1.00 26.85 100 THR B C 1
ATOM 3694 O O . THR B 1 104 ? 107.193 34.105 10.071 1.00 24.35 100 THR B O 1
ATOM 3698 N N . GLU B 1 105 ? 109.430 34.464 9.881 1.00 28.07 101 GLU B N 1
ATOM 3699 C CA . GLU B 1 105 ? 109.283 35.576 8.950 1.00 30.42 101 GLU B CA 1
ATOM 3700 C C . GLU B 1 105 ? 108.568 35.131 7.677 1.00 29.46 101 GLU B C 1
ATOM 3701 O O . GLU B 1 105 ? 107.715 35.844 7.147 1.00 29.21 101 GLU B O 1
ATOM 3707 N N . GLU B 1 106 ? 108.893 33.924 7.231 1.00 29.73 102 GLU B N 1
ATOM 3708 C CA . GLU B 1 106 ? 108.295 33.306 6.049 1.00 29.94 102 GLU B CA 1
ATOM 3709 C C . GLU B 1 106 ? 106.798 33.112 6.220 1.00 27.15 102 GLU B C 1
ATOM 3710 O O . GLU B 1 106 ? 106.036 33.418 5.313 1.00 25.45 102 GLU B O 1
ATOM 3716 N N . GLN B 1 107 ? 106.395 32.601 7.381 1.00 25.80 103 GLN B N 1
ATOM 3717 C CA . GLN B 1 107 ? 104.969 32.349 7.662 1.00 24.80 103 GLN B CA 1
ATOM 3718 C C . GLN B 1 107 ? 104.169 33.625 7.743 1.00 24.01 103 GLN B C 1
ATOM 3719 O O . GLN B 1 107 ? 103.060 33.719 7.194 1.00 23.33 103 GLN B O 1
ATOM 3725 N N . LYS B 1 108 ? 104.721 34.586 8.484 1.00 24.33 104 LYS B N 1
ATOM 3726 C CA . LYS B 1 108 ? 104.122 35.897 8.623 1.00 24.65 104 LYS B CA 1
ATOM 3727 C C . LYS B 1 108 ? 103.915 36.540 7.248 1.00 25.40 104 LYS B C 1
ATOM 3728 O O . LYS B 1 108 ? 102.813 37.011 6.946 1.00 24.41 104 LYS B O 1
ATOM 3734 N N . GLN B 1 109 ? 104.950 36.502 6.405 1.00 26.49 105 GLN B N 1
ATOM 3735 C CA . GLN B 1 109 ? 104.868 37.042 5.074 1.00 28.39 105 GLN B CA 1
ATOM 3736 C C . GLN B 1 109 ? 103.924 36.270 4.163 1.00 27.24 105 GLN B C 1
ATOM 3737 O O . GLN B 1 109 ? 103.261 36.849 3.321 1.00 25.63 105 GLN B O 1
ATOM 3743 N N . LYS B 1 110 ? 103.877 34.955 4.324 1.00 26.30 106 LYS B N 1
ATOM 3744 C CA . LYS B 1 110 ? 103.013 34.129 3.489 1.00 26.58 106 LYS B CA 1
ATOM 3745 C C . LYS B 1 110 ? 101.523 34.392 3.725 1.00 25.02 106 LYS B C 1
ATOM 3746 O O . LYS B 1 110 ? 100.735 34.387 2.780 1.00 25.60 106 LYS B O 1
ATOM 3752 N N . TYR B 1 111 ? 101.147 34.609 4.984 1.00 22.93 107 TYR B N 1
ATOM 3753 C CA . TYR B 1 111 ? 99.742 34.609 5.399 1.00 21.66 107 TYR B CA 1
ATOM 3754 C C . TYR B 1 111 ? 99.138 35.964 5.826 1.00 20.94 107 TYR B C 1
ATOM 3755 O O . TYR B 1 111 ? 97.994 36.261 5.478 1.00 20.32 107 TYR B O 1
ATOM 3764 N N . LEU B 1 112 ? 99.889 36.770 6.591 1.00 20.95 108 LEU B N 1
ATOM 3765 C CA . LEU B 1 112 ? 99.340 37.997 7.189 1.00 20.50 108 LEU B CA 1
ATOM 3766 C C . LEU B 1 112 ? 98.847 39.069 6.218 1.00 20.83 108 LEU B C 1
ATOM 3767 O O . LEU B 1 112 ? 97.815 39.701 6.508 1.00 19.88 108 LEU B O 1
ATOM 3772 N N . PRO B 1 113 ? 99.530 39.266 5.070 1.00 21.47 109 PRO B N 1
ATOM 3773 C CA . PRO B 1 113 ? 98.983 40.266 4.146 1.00 22.11 109 PRO B CA 1
ATOM 3774 C C . PRO B 1 113 ? 97.590 39.932 3.589 1.00 22.27 109 PRO B C 1
ATOM 3775 O O . PRO B 1 113 ? 96.724 40.803 3.557 1.00 22.28 109 PRO B O 1
ATOM 3779 N N . ARG B 1 114 ? 97.350 38.682 3.201 1.00 22.49 110 ARG B N 1
ATOM 3780 C CA . ARG B 1 114 ? 96.036 38.295 2.722 1.00 22.71 110 ARG B CA 1
ATOM 3781 C C . ARG B 1 114 ? 95.032 38.123 3.860 1.00 21.27 110 ARG B C 1
ATOM 3782 O O . ARG B 1 114 ? 93.835 38.288 3.659 1.00 21.13 110 ARG B O 1
ATOM 3790 N N . MET B 1 115 ? 95.509 37.813 5.052 1.00 19.93 111 MET B N 1
ATOM 3791 C CA . MET B 1 115 ? 94.621 37.795 6.224 1.00 19.29 111 MET B CA 1
ATOM 3792 C C . MET B 1 115 ? 94.092 39.186 6.566 1.00 19.40 111 MET B C 1
ATOM 3793 O O . MET B 1 115 ? 92.929 39.347 6.897 1.00 19.83 111 MET B O 1
ATOM 3798 N N . ALA B 1 116 ? 94.941 40.195 6.474 1.00 20.17 112 ALA B N 1
ATOM 3799 C CA . ALA B 1 116 ? 94.540 41.557 6.853 1.00 20.46 112 ALA B CA 1
ATOM 3800 C C . ALA B 1 116 ? 93.400 42.096 6.019 1.00 20.66 112 ALA B C 1
ATOM 3801 O O . ALA B 1 116 ? 92.616 42.892 6.512 1.00 20.71 112 ALA B O 1
ATOM 3803 N N . THR B 1 117 ? 93.307 41.665 4.761 1.00 21.31 113 THR B N 1
ATOM 3804 C CA . THR B 1 117 ? 92.238 42.094 3.860 1.00 21.89 113 THR B CA 1
ATOM 3805 C C . THR B 1 117 ? 91.012 41.209 3.909 1.00 21.45 113 THR B C 1
ATOM 3806 O O . THR B 1 117 ? 89.977 41.529 3.327 1.00 21.01 113 THR B O 1
ATOM 3810 N N . GLY B 1 118 ? 91.122 40.086 4.606 1.00 20.76 114 GLY B N 1
ATOM 3811 C CA . GLY B 1 118 ? 90.081 39.095 4.584 1.00 20.50 114 GLY B CA 1
ATOM 3812 C C . GLY B 1 118 ? 90.126 38.185 3.366 1.00 21.26 114 GLY B C 1
ATOM 3813 O O . GLY B 1 118 ? 89.315 37.300 3.288 1.00 21.19 114 GLY B O 1
ATOM 3814 N N . GLU B 1 119 ? 91.065 38.386 2.435 1.00 21.75 115 GLU B N 1
ATOM 3815 C CA . GLU B 1 119 ? 91.170 37.531 1.245 1.00 23.29 115 GLU B CA 1
ATOM 3816 C C . GLU B 1 119 ? 91.424 36.098 1.696 1.00 22.48 115 GLU B C 1
ATOM 3817 O O . GLU B 1 119 ? 90.854 35.175 1.141 1.00 21.39 115 GLU B O 1
ATOM 3823 N N . LEU B 1 120 ? 92.279 35.943 2.713 1.00 21.69 116 LEU B N 1
ATOM 3824 C CA . LEU B 1 120 ? 92.421 34.682 3.415 1.00 21.34 116 LEU B CA 1
ATOM 3825 C C . LEU B 1 120 ? 91.890 34.818 4.831 1.00 20.31 116 LEU B C 1
ATOM 3826 O O . LEU B 1 120 ? 92.291 35.716 5.544 1.00 20.71 116 LEU B O 1
ATOM 3831 N N . ARG B 1 121 ? 91.034 33.894 5.239 1.00 19.28 117 ARG B N 1
ATOM 3832 C CA . ARG B 1 121 ? 90.548 33.810 6.599 1.00 18.56 117 ARG B CA 1
ATOM 3833 C C . ARG B 1 121 ? 91.092 32.587 7.334 1.00 18.24 117 ARG B C 1
ATOM 3834 O O . ARG B 1 121 ? 91.335 31.525 6.727 1.00 17.72 117 ARG B O 1
ATOM 3842 N N . ALA B 1 122 ? 91.292 32.742 8.642 1.00 17.63 118 ALA B N 1
ATOM 3843 C CA . ALA B 1 122 ? 91.818 31.682 9.479 1.00 17.03 118 ALA B CA 1
ATOM 3844 C C . ALA B 1 122 ? 90.908 31.429 10.654 1.00 16.77 118 ALA B C 1
ATOM 3845 O O . ALA B 1 122 ? 90.174 32.317 11.120 1.00 16.08 118 ALA B O 1
ATOM 3847 N N . THR B 1 123 ? 90.984 30.201 11.167 1.00 16.18 119 THR B N 1
ATOM 3848 C CA . THR B 1 123 ? 90.264 29.851 12.378 1.00 15.69 119 THR B CA 1
ATOM 3849 C C . THR B 1 123 ? 91.108 28.921 13.249 1.00 15.68 119 THR B C 1
ATOM 3850 O O . THR B 1 123 ? 92.139 28.402 12.789 1.00 15.12 119 THR B O 1
ATOM 3854 N N . MET B 1 124 ? 90.679 28.732 14.498 1.00 16.35 120 MET B N 1
ATOM 3855 C CA . MET B 1 124 ? 91.383 27.864 15.464 1.00 17.43 120 MET B CA 1
ATOM 3856 C C . MET B 1 124 ? 90.700 26.521 15.581 1.00 16.19 120 MET B C 1
ATOM 3857 O O . MET B 1 124 ? 89.523 26.487 15.872 1.00 15.72 120 MET B O 1
ATOM 3862 N N . ALA B 1 125 ? 91.450 25.432 15.457 1.00 15.56 121 ALA B N 1
ATOM 3863 C CA . ALA B 1 125 ? 90.912 24.095 15.649 1.00 14.70 121 ALA B CA 1
ATOM 3864 C C . ALA B 1 125 ? 91.563 23.350 16.819 1.00 14.26 121 ALA B C 1
ATOM 3865 O O . ALA B 1 125 ? 92.620 22.713 16.675 1.00 14.10 121 ALA B O 1
ATOM 3867 N N . LEU B 1 126 ? 90.902 23.407 17.968 1.00 14.48 122 LEU B N 1
ATOM 3868 C CA . LEU B 1 126 ? 91.360 22.736 19.185 1.00 14.63 122 LEU B CA 1
ATOM 3869 C C . LEU B 1 126 ? 90.420 21.599 19.574 1.00 13.70 122 LEU B C 1
ATOM 3870 O O . LEU B 1 126 ? 90.866 20.498 19.809 1.00 13.71 122 LEU B O 1
ATOM 3875 N N . THR B 1 127 ? 89.120 21.901 19.646 1.00 13.38 123 THR B N 1
ATOM 3876 C CA . THR B 1 127 ? 88.124 21.004 20.198 1.00 13.13 123 THR B CA 1
ATOM 3877 C C . THR B 1 127 ? 88.008 19.703 19.426 1.00 13.00 123 THR B C 1
ATOM 3878 O O . THR B 1 127 ? 87.953 19.694 18.202 1.00 12.82 123 THR B O 1
ATOM 3882 N N . GLU B 1 128 ? 87.987 18.602 20.173 1.00 13.05 124 GLU B N 1
ATOM 3883 C CA . GLU B 1 128 ? 87.791 17.282 19.617 1.00 13.36 124 GLU B CA 1
ATOM 3884 C C . GLU B 1 128 ? 86.421 16.744 20.015 1.00 13.70 124 GLU B C 1
ATOM 3885 O O . GLU B 1 128 ? 85.899 17.136 21.049 1.00 13.59 124 GLU B O 1
ATOM 3891 N N . PRO B 1 129 ? 85.854 15.806 19.241 1.00 14.24 125 PRO B N 1
ATOM 3892 C CA . PRO B 1 129 ? 84.569 15.213 19.655 1.00 14.50 125 PRO B CA 1
ATOM 3893 C C . PRO B 1 129 ? 84.619 14.632 21.071 1.00 14.47 125 PRO B C 1
ATOM 3894 O O . PRO B 1 129 ? 83.638 14.740 21.810 1.00 14.47 125 PRO B O 1
ATOM 3898 N N . GLY B 1 130 ? 85.756 14.046 21.438 1.00 14.10 126 GLY B N 1
ATOM 3899 C CA . GLY B 1 130 ? 85.953 13.450 22.771 1.00 14.75 126 GLY B CA 1
ATOM 3900 C C . GLY B 1 130 ? 86.177 14.439 23.912 1.00 14.55 126 GLY B C 1
ATOM 3901 O O . GLY B 1 130 ? 86.149 14.048 25.085 1.00 15.32 126 GLY B O 1
ATOM 3902 N N . GLY B 1 131 ? 86.374 15.707 23.577 1.00 13.88 127 GLY B N 1
ATOM 3903 C CA . GLY B 1 131 ? 86.524 16.785 24.587 1.00 13.80 127 GLY B CA 1
ATOM 3904 C C . GLY B 1 131 ? 87.111 18.094 24.057 1.00 13.61 127 GLY B C 1
ATOM 3905 O O . GLY B 1 131 ? 88.144 18.132 23.340 1.00 13.53 127 GLY B O 1
ATOM 3906 N N . GLY B 1 132 ? 86.497 19.194 24.450 1.00 13.81 128 GLY B N 1
ATOM 3907 C CA . GLY B 1 132 ? 87.076 20.499 24.250 1.00 13.97 128 GLY B CA 1
ATOM 3908 C C . GLY B 1 132 ? 87.779 21.049 25.473 1.00 14.68 128 GLY B C 1
ATOM 3909 O O . GLY B 1 132 ? 88.625 21.946 25.347 1.00 14.94 128 GLY B O 1
ATOM 3910 N N . SER B 1 133 ? 87.476 20.518 26.657 1.00 14.96 129 SER B N 1
ATOM 3911 C CA . SER B 1 133 ? 88.183 20.958 27.865 1.00 15.42 129 SER B CA 1
ATOM 3912 C C . SER B 1 133 ? 89.473 20.187 28.083 1.00 15.85 129 SER B C 1
ATOM 3913 O O . SER B 1 133 ? 90.509 20.783 28.370 1.00 16.35 129 SER B O 1
ATOM 3916 N N . ASP B 1 134 ? 89.389 18.853 28.024 1.00 15.71 130 ASP B N 1
ATOM 3917 C CA . ASP B 1 134 ? 90.517 17.973 28.231 1.00 16.10 130 ASP B CA 1
ATOM 3918 C C . ASP B 1 134 ? 91.285 17.817 26.943 1.00 15.70 130 ASP B C 1
ATOM 3919 O O . ASP B 1 134 ? 91.232 16.767 26.277 1.00 15.74 130 ASP B O 1
ATOM 3924 N N . LEU B 1 135 ? 91.996 18.863 26.573 1.00 15.96 131 LEU B N 1
ATOM 3925 C CA . LEU B 1 135 ? 92.728 18.868 25.306 1.00 16.20 131 LEU B CA 1
ATOM 3926 C C . LEU B 1 135 ? 93.946 17.932 25.302 1.00 16.70 131 LEU B C 1
ATOM 3927 O O . LEU B 1 135 ? 94.366 17.447 24.227 1.00 16.00 131 LEU B O 1
ATOM 3932 N N . GLN B 1 136 ? 94.503 17.661 26.485 1.00 17.19 132 GLN B N 1
ATOM 3933 C CA . GLN B 1 136 ? 95.625 16.725 26.585 1.00 18.68 132 GLN B CA 1
ATOM 3934 C C . GLN B 1 136 ? 95.232 15.342 26.095 1.00 18.40 132 GLN B C 1
ATOM 3935 O O . GLN B 1 136 ? 96.080 14.586 25.637 1.00 18.52 132 GLN B O 1
ATOM 3941 N N . ALA B 1 137 ? 93.943 15.014 26.188 1.00 17.60 133 ALA B N 1
ATOM 3942 C CA . ALA B 1 137 ? 93.452 13.722 25.738 1.00 17.61 133 ALA B CA 1
ATOM 3943 C C . ALA B 1 137 ? 93.152 13.674 24.239 1.00 16.81 133 ALA B C 1
ATOM 3944 O O . ALA B 1 137 ? 92.649 12.663 23.766 1.00 16.54 133 ALA B O 1
ATOM 3946 N N . MET B 1 138 ? 93.466 14.735 23.490 1.00 16.64 134 MET B N 1
ATOM 3947 C CA . MET B 1 138 ? 93.118 14.803 22.081 1.00 16.15 134 MET B CA 1
ATOM 3948 C C . MET B 1 138 ? 93.738 13.640 21.297 1.00 16.72 134 MET B C 1
ATOM 3949 O O . MET B 1 138 ? 94.800 13.117 21.660 1.00 17.24 134 MET B O 1
ATOM 3954 N N . ARG B 1 139 ? 93.061 13.258 20.231 1.00 16.56 135 ARG B N 1
ATOM 3955 C CA . ARG B 1 139 ? 93.448 12.098 19.430 1.00 17.39 135 ARG B CA 1
ATOM 3956 C C . ARG B 1 139 ? 94.097 12.513 18.105 1.00 16.26 135 ARG B C 1
ATOM 3957 O O . ARG B 1 139 ? 94.751 11.693 17.443 1.00 15.67 135 ARG B O 1
ATOM 3965 N N . THR B 1 140 ? 93.969 13.784 17.722 1.00 14.68 136 THR B N 1
ATOM 3966 C CA . THR B 1 140 ? 94.553 14.214 16.464 1.00 14.29 136 THR B CA 1
ATOM 3967 C C . THR B 1 140 ? 96.067 14.238 16.584 1.00 14.76 136 THR B C 1
ATOM 3968 O O . THR B 1 140 ? 96.641 14.920 17.451 1.00 14.38 136 THR B O 1
ATOM 3972 N N . VAL B 1 141 ? 96.712 13.512 15.681 1.00 15.67 137 VAL B N 1
ATOM 3973 C CA . VAL B 1 141 ? 98.159 13.337 15.663 1.00 16.61 137 VAL B CA 1
ATOM 3974 C C . VAL B 1 141 ? 98.758 13.819 14.345 1.00 16.91 137 VAL B C 1
ATOM 3975 O O . VAL B 1 141 ? 98.116 13.724 13.281 1.00 16.40 137 VAL B O 1
ATOM 3979 N N . ALA B 1 142 ? 99.991 14.320 14.422 1.00 17.31 138 ALA B N 1
ATOM 3980 C CA . ALA B 1 142 ? 100.726 14.719 13.251 1.00 18.29 138 ALA B CA 1
ATOM 3981 C C . ALA B 1 142 ? 102.098 14.082 13.338 1.00 20.48 138 ALA B C 1
ATOM 3982 O O . ALA B 1 142 ? 102.897 14.419 14.212 1.00 21.83 138 ALA B O 1
ATOM 3984 N N . ARG B 1 143 ? 102.353 13.143 12.446 1.00 22.05 139 ARG B N 1
ATOM 3985 C CA A ARG B 1 143 ? 103.567 12.347 12.507 0.50 24.20 139 ARG B CA 1
ATOM 3986 C CA B ARG B 1 143 ? 103.556 12.310 12.482 0.50 24.17 139 ARG B CA 1
ATOM 3987 C C . ARG B 1 143 ? 104.496 12.699 11.350 1.00 24.98 139 ARG B C 1
ATOM 3988 O O . ARG B 1 143 ? 104.082 12.765 10.193 1.00 23.01 139 ARG B O 1
ATOM 4003 N N . ARG B 1 144 ? 105.758 12.951 11.682 1.00 26.65 140 ARG B N 1
ATOM 4004 C CA . ARG B 1 144 ? 106.719 13.338 10.675 1.00 29.35 140 ARG B CA 1
ATOM 4005 C C . ARG B 1 144 ? 106.997 12.168 9.729 1.00 29.11 140 ARG B C 1
ATOM 4006 O O . ARG B 1 144 ? 107.127 11.027 10.156 1.00 30.35 140 ARG B O 1
ATOM 4014 N N . ASP B 1 145 ? 107.008 12.456 8.434 1.00 28.14 141 ASP B N 1
ATOM 4015 C CA . ASP B 1 145 ? 107.407 11.499 7.415 1.00 28.35 141 ASP B CA 1
ATOM 4016 C C . ASP B 1 145 ? 108.134 12.313 6.351 1.00 28.40 141 ASP B C 1
ATOM 4017 O O . ASP B 1 145 ? 107.504 13.012 5.549 1.00 26.55 141 ASP B O 1
ATOM 4022 N N . GLY B 1 146 ? 109.465 12.255 6.381 1.00 29.47 142 GLY B N 1
ATOM 4023 C CA . GLY B 1 146 ? 110.292 13.044 5.478 1.00 29.49 142 GLY B CA 1
ATOM 4024 C C . GLY B 1 146 ? 110.128 14.505 5.831 1.00 29.19 142 GLY B C 1
ATOM 4025 O O . GLY B 1 146 ? 110.285 14.888 6.986 1.00 29.96 142 GLY B O 1
ATOM 4026 N N . ASP B 1 147 ? 109.766 15.323 4.855 1.00 29.04 143 ASP B N 1
ATOM 4027 C CA . ASP B 1 147 ? 109.538 16.732 5.113 1.00 29.35 143 ASP B CA 1
ATOM 4028 C C . ASP B 1 147 ? 108.082 17.094 5.182 1.00 26.68 143 ASP B C 1
ATOM 4029 O O . ASP B 1 147 ? 107.741 18.256 5.000 1.00 25.18 143 ASP B O 1
ATOM 4034 N N . ASP B 1 148 ? 107.235 16.102 5.473 1.00 24.73 144 ASP B N 1
ATOM 4035 C CA . ASP B 1 148 ? 105.820 16.320 5.753 1.00 22.74 144 ASP B CA 1
ATOM 4036 C C . ASP B 1 148 ? 105.461 15.912 7.173 1.00 21.09 144 ASP B C 1
ATOM 4037 O O . ASP B 1 148 ? 106.107 15.067 7.780 1.00 21.65 144 ASP B O 1
ATOM 4042 N N . TYR B 1 149 ? 104.396 16.516 7.675 1.00 19.14 145 TYR B N 1
ATOM 4043 C CA . TYR B 1 149 ? 103.603 15.914 8.732 1.00 18.48 145 TYR B CA 1
ATOM 4044 C C . TYR B 1 149 ? 102.437 15.184 8.066 1.00 17.72 145 TYR B C 1
ATOM 4045 O O . TYR B 1 149 ? 101.861 15.685 7.102 1.00 17.98 145 TYR B O 1
ATOM 4054 N N . VAL B 1 150 ? 102.126 14.005 8.590 1.00 17.35 146 VAL B N 1
ATOM 4055 C CA . VAL B 1 150 ? 100.949 13.263 8.234 1.00 16.97 146 VAL B CA 1
ATOM 4056 C C . VAL B 1 150 ? 99.962 13.368 9.379 1.00 15.97 146 VAL B C 1
ATOM 4057 O O . VAL B 1 150 ? 100.224 12.885 10.483 1.00 16.20 146 VAL B O 1
ATOM 4061 N N . ILE B 1 151 ? 98.822 13.987 9.077 1.00 14.91 147 ILE B N 1
ATOM 4062 C CA . ILE B 1 151 ? 97.782 14.271 10.065 1.00 14.18 147 ILE B CA 1
ATOM 4063 C C . ILE B 1 151 ? 96.624 13.281 9.962 1.00 13.80 147 ILE B C 1
ATOM 4064 O O . ILE B 1 151 ? 96.042 13.076 8.870 1.00 13.03 147 ILE B O 1
ATOM 4069 N N . ASN B 1 152 ? 96.276 12.710 11.132 1.00 13.74 148 ASN B N 1
ATOM 4070 C CA . ASN B 1 152 ? 95.115 11.871 11.295 1.00 13.76 148 ASN B CA 1
ATOM 4071 C C . ASN B 1 152 ? 94.321 12.239 12.529 1.00 13.52 148 ASN B C 1
ATOM 4072 O O . ASN B 1 152 ? 94.890 12.454 13.600 1.00 13.57 148 ASN B O 1
ATOM 4077 N N . GLY B 1 153 ? 93.003 12.274 12.419 1.00 13.42 149 GLY B N 1
ATOM 4078 C CA . GLY B 1 153 ? 92.181 12.523 13.563 1.00 13.32 149 GLY B CA 1
ATOM 4079 C C . GLY B 1 153 ? 90.925 13.305 13.239 1.00 13.88 149 GLY B C 1
ATOM 4080 O O . GLY B 1 153 ? 90.442 13.295 12.093 1.00 14.45 149 GLY B O 1
ATOM 4081 N N . SER B 1 154 ? 90.369 13.960 14.248 1.00 13.64 150 SER B N 1
ATOM 4082 C CA . SER B 1 154 ? 89.150 14.757 14.041 1.00 13.90 150 SER B CA 1
ATOM 4083 C C . SER B 1 154 ? 89.045 15.899 15.044 1.00 13.43 150 SER B C 1
ATOM 4084 O O . SER B 1 154 ? 89.560 15.801 16.156 1.00 13.40 150 SER B O 1
ATOM 4087 N N . LYS B 1 155 ? 88.373 16.961 14.611 1.00 13.08 151 LYS B N 1
ATOM 4088 C CA . LYS B 1 155 ? 88.015 18.112 15.456 1.00 12.88 151 LYS B CA 1
ATOM 4089 C C . LYS B 1 155 ? 86.527 18.359 15.257 1.00 13.06 151 LYS B C 1
ATOM 4090 O O . LYS B 1 155 ? 85.946 17.915 14.279 1.00 13.46 151 LYS B O 1
ATOM 4096 N N . THR B 1 156 ? 85.894 19.053 16.184 1.00 13.12 152 THR B N 1
ATOM 4097 C CA . THR B 1 156 ? 84.525 19.447 15.966 1.00 13.53 152 THR B CA 1
ATOM 4098 C C . THR B 1 156 ? 84.222 20.786 16.612 1.00 13.89 152 THR B C 1
ATOM 4099 O O . THR B 1 156 ? 85.034 21.316 17.382 1.00 13.47 152 THR B O 1
ATOM 4103 N N . TRP B 1 157 ? 83.060 21.323 16.255 1.00 14.70 153 TRP B N 1
ATOM 4104 C CA . TRP B 1 157 ? 82.635 22.680 16.606 1.00 15.29 153 TRP B CA 1
ATOM 4105 C C . TRP B 1 157 ? 83.594 23.738 16.101 1.00 15.32 153 TRP B C 1
ATOM 4106 O O . TRP B 1 157 ? 83.756 24.781 16.738 1.00 16.03 153 TRP B O 1
ATOM 4117 N N . ILE B 1 158 ? 84.207 23.524 14.945 1.00 14.89 154 ILE B N 1
ATOM 4118 C CA . ILE B 1 158 ? 85.180 24.492 14.467 1.00 14.78 154 ILE B CA 1
ATOM 4119 C C . ILE B 1 158 ? 84.483 25.583 13.663 1.00 15.91 154 ILE B C 1
ATOM 4120 O O . ILE B 1 158 ? 83.969 25.340 12.571 1.00 15.98 154 ILE B O 1
ATOM 4125 N N . SER B 1 159 ? 84.448 26.786 14.234 1.00 13.97 155 SER B N 1
ATOM 4126 C CA . SER B 1 159 ? 83.751 27.901 13.614 1.00 14.95 155 SER B CA 1
ATOM 4127 C C . SER B 1 159 ? 84.472 28.399 12.363 1.00 14.88 155 SER B C 1
ATOM 4128 O O . SER B 1 159 ? 85.700 28.427 12.290 1.00 14.40 155 SER B O 1
ATOM 4131 N N . ASN B 1 160 ? 83.674 28.811 11.389 1.00 15.79 156 ASN B N 1
ATOM 4132 C CA . ASN B 1 160 ? 84.165 29.332 10.129 1.00 16.35 156 ASN B CA 1
ATOM 4133 C C . ASN B 1 160 ? 85.110 28.378 9.386 1.00 16.32 156 ASN B C 1
ATOM 4134 O O . ASN B 1 160 ? 85.920 28.816 8.570 1.00 16.51 156 ASN B O 1
ATOM 4139 N N . ALA B 1 161 ? 84.998 27.074 9.638 1.00 17.05 157 ALA B N 1
ATOM 4140 C CA . ALA B 1 161 ? 85.888 26.097 9.020 1.00 17.05 157 ALA B CA 1
ATOM 4141 C C . ALA B 1 161 ? 85.799 25.997 7.507 1.00 17.63 157 ALA B C 1
ATOM 4142 O O . ALA B 1 161 ? 86.792 25.642 6.860 1.00 17.39 157 ALA B O 1
ATOM 4144 N N . ARG B 1 162 ? 84.637 26.272 6.939 1.00 19.08 158 ARG B N 1
ATOM 4145 C CA . ARG B 1 162 ? 84.424 26.168 5.492 1.00 21.88 158 ARG B CA 1
ATOM 4146 C C . ARG B 1 162 ? 84.983 27.414 4.780 1.00 21.73 158 ARG B C 1
ATOM 4147 O O . ARG B 1 162 ? 85.679 27.320 3.774 1.00 20.84 158 ARG B O 1
ATOM 4155 N N . ARG B 1 163 ? 84.696 28.577 5.339 1.00 21.76 159 ARG B N 1
ATOM 4156 C CA . ARG B 1 163 ? 85.112 29.854 4.747 1.00 22.27 159 ARG B CA 1
ATOM 4157 C C . ARG B 1 163 ? 86.595 30.166 5.028 1.00 20.77 159 ARG B C 1
ATOM 4158 O O . ARG B 1 163 ? 87.161 31.015 4.364 1.00 20.70 159 ARG B O 1
ATOM 4166 N N . SER B 1 164 ? 87.208 29.508 6.026 1.00 18.93 160 SER B N 1
ATOM 4167 C CA . SER B 1 164 ? 88.601 29.744 6.380 1.00 18.90 160 SER B CA 1
ATOM 4168 C C . SER B 1 164 ? 89.531 28.766 5.668 1.00 19.92 160 SER B C 1
ATOM 4169 O O . SER B 1 164 ? 89.416 27.548 5.847 1.00 20.60 160 SER B O 1
ATOM 4172 N N . ASP B 1 165 ? 90.471 29.278 4.890 1.00 19.89 161 ASP B N 1
ATOM 4173 C CA . ASP B 1 165 ? 91.395 28.377 4.227 1.00 21.02 161 ASP B CA 1
ATOM 4174 C C . ASP B 1 165 ? 92.758 28.213 4.911 1.00 19.48 161 ASP B C 1
ATOM 4175 O O . ASP B 1 165 ? 93.638 27.554 4.361 1.00 18.57 161 ASP B O 1
ATOM 4180 N N . LEU B 1 166 ? 92.914 28.784 6.106 1.00 18.21 162 LEU B N 1
ATOM 4181 C CA . LEU B 1 166 ? 94.030 28.419 6.995 1.00 17.84 162 LEU B CA 1
ATOM 4182 C C . LEU B 1 166 ? 93.468 28.062 8.350 1.00 17.57 162 LEU B C 1
ATOM 4183 O O . LEU B 1 166 ? 92.671 28.801 8.909 1.00 17.51 162 LEU B O 1
ATOM 4188 N N . VAL B 1 167 ? 93.877 26.919 8.879 1.00 16.80 163 VAL B N 1
ATOM 4189 C CA . VAL B 1 167 ? 93.373 26.445 10.167 1.00 16.36 163 VAL B CA 1
ATOM 4190 C C . VAL B 1 167 ? 94.582 26.217 11.082 1.00 15.63 163 VAL B C 1
ATOM 4191 O O . VAL B 1 167 ? 95.533 25.525 10.709 1.00 16.16 163 VAL B O 1
ATOM 4195 N N . ALA B 1 168 ? 94.583 26.875 12.230 1.00 15.08 164 ALA B N 1
ATOM 4196 C CA . ALA B 1 168 ? 95.584 26.643 13.251 1.00 14.93 164 ALA B CA 1
ATOM 4197 C C . ALA B 1 168 ? 95.154 25.418 14.061 1.00 14.23 164 ALA B C 1
ATOM 4198 O O . ALA B 1 168 ? 94.260 25.484 14.903 1.00 13.53 164 ALA B O 1
ATOM 4200 N N . LEU B 1 169 ? 95.810 24.299 13.788 1.00 14.23 165 LEU B N 1
ATOM 4201 C CA . LEU B 1 169 ? 95.386 22.999 14.293 1.00 13.90 165 LEU B CA 1
ATOM 4202 C C . LEU B 1 169 ? 96.250 22.582 15.462 1.00 14.34 165 LEU B C 1
ATOM 4203 O O . LEU B 1 169 ? 97.445 22.376 15.288 1.00 14.50 165 LEU B O 1
ATOM 4208 N N . MET B 1 170 ? 95.650 22.413 16.635 1.00 14.79 166 MET B N 1
ATOM 4209 C CA . MET B 1 170 ? 96.391 21.897 17.786 1.00 15.69 166 MET B CA 1
ATOM 4210 C C . MET B 1 170 ? 96.318 20.388 17.703 1.00 15.12 166 MET B C 1
ATOM 4211 O O . MET B 1 170 ? 95.223 19.814 17.582 1.00 15.05 166 MET B O 1
ATOM 4216 N N . CYS B 1 171 ? 97.485 19.757 17.729 1.00 14.77 167 CYS B N 1
ATOM 4217 C CA . CYS B 1 171 ? 97.599 18.318 17.504 1.00 14.78 167 CYS B CA 1
ATOM 4218 C C . CYS B 1 171 ? 98.831 17.753 18.188 1.00 14.75 167 CYS B C 1
ATOM 4219 O O . CYS B 1 171 ? 99.691 18.495 18.626 1.00 15.40 167 CYS B O 1
ATOM 4222 N N . LYS B 1 172 ? 98.883 16.432 18.332 1.00 15.28 168 LYS B N 1
ATOM 4223 C CA . LYS B 1 172 ? 100.000 15.764 18.972 1.00 15.73 168 LYS B CA 1
ATOM 4224 C C . LYS B 1 172 ? 101.079 15.420 17.964 1.00 16.05 168 LYS B C 1
ATOM 4225 O O . LYS B 1 172 ? 100.914 14.493 17.151 1.00 15.57 168 LYS B O 1
ATOM 4231 N N . THR B 1 173 ? 102.190 16.152 18.034 1.00 16.97 169 THR B N 1
ATOM 4232 C CA . THR B 1 173 ? 103.392 15.814 17.252 1.00 18.50 169 THR B CA 1
ATOM 4233 C C . THR B 1 173 ? 104.186 14.706 17.912 1.00 19.97 169 THR B C 1
ATOM 4234 O O . THR B 1 173 ? 104.962 14.043 17.237 1.00 20.11 169 THR B O 1
ATOM 4238 N N . ASP B 1 174 ? 104.014 14.522 19.217 1.00 20.59 170 ASP B N 1
ATOM 4239 C CA . ASP B 1 174 ? 104.584 13.352 19.884 1.00 23.01 170 ASP B CA 1
ATOM 4240 C C . ASP B 1 174 ? 103.609 12.823 20.923 1.00 24.26 170 ASP B C 1
ATOM 4241 O O . ASP B 1 174 ? 103.594 13.308 22.057 1.00 24.28 170 ASP B O 1
ATOM 4246 N N . PRO B 1 175 ? 102.807 11.805 20.549 1.00 26.00 171 PRO B N 1
ATOM 4247 C CA . PRO B 1 175 ? 101.846 11.280 21.518 1.00 27.56 171 PRO B CA 1
ATOM 4248 C C . PRO B 1 175 ? 102.489 10.559 22.715 1.00 29.59 171 PRO B C 1
ATOM 4249 O O . PRO B 1 175 ? 101.815 10.312 23.702 1.00 30.61 171 PRO B O 1
ATOM 4253 N N . ASP B 1 176 ? 103.777 10.260 22.644 1.00 31.43 172 ASP B N 1
ATOM 4254 C CA . ASP B 1 176 ? 104.479 9.557 23.714 1.00 34.20 172 ASP B CA 1
ATOM 4255 C C . ASP B 1 176 ? 105.357 10.486 24.554 1.00 36.03 172 ASP B C 1
ATOM 4256 O O . ASP B 1 176 ? 106.227 10.003 25.288 1.00 37.49 172 ASP B O 1
ATOM 4261 N N . ALA B 1 177 ? 105.158 11.805 24.456 1.00 34.15 173 ALA B N 1
ATOM 4262 C CA . ALA B 1 177 ? 106.083 12.753 25.083 1.00 35.17 173 ALA B CA 1
ATOM 4263 C C . ALA B 1 177 ? 106.085 12.678 26.607 1.00 37.40 173 ALA B C 1
ATOM 4264 O O . ALA B 1 177 ? 105.091 12.329 27.230 1.00 35.72 173 ALA B O 1
ATOM 4266 N N . GLN B 1 178 ? 107.236 13.002 27.195 1.00 41.27 174 GLN B N 1
ATOM 4267 C CA . GLN B 1 178 ? 107.376 13.081 28.641 1.00 43.60 174 GLN B CA 1
ATOM 4268 C C . GLN B 1 178 ? 108.030 14.407 28.999 1.00 43.36 174 GLN B C 1
ATOM 4269 O O . GLN B 1 178 ? 109.165 14.645 28.614 1.00 44.17 174 GLN B O 1
ATOM 4275 N N . PRO B 1 179 ? 107.303 15.296 29.699 1.00 43.36 175 PRO B N 1
ATOM 4276 C CA . PRO B 1 179 ? 105.882 15.162 30.070 1.00 42.29 175 PRO B CA 1
ATOM 4277 C C . PRO B 1 179 ? 104.944 15.203 28.847 1.00 40.15 175 PRO B C 1
ATOM 4278 O O . PRO B 1 179 ? 105.321 15.714 27.771 1.00 36.89 175 PRO B O 1
ATOM 4282 N N . ALA B 1 180 ? 103.730 14.684 29.028 1.00 37.76 176 ALA B N 1
ATOM 4283 C CA . ALA B 1 180 ? 102.808 14.497 27.923 1.00 34.28 176 ALA B CA 1
ATOM 4284 C C . ALA B 1 180 ? 102.411 15.821 27.239 1.00 32.55 176 ALA B C 1
ATOM 4285 O O . ALA B 1 180 ? 102.115 15.863 26.025 1.00 29.15 176 ALA B O 1
ATOM 4287 N N . HIS B 1 181 ? 102.414 16.908 27.999 1.00 31.85 177 HIS B N 1
ATOM 4288 C CA . HIS B 1 181 ? 101.976 18.186 27.435 1.00 30.83 177 HIS B CA 1
ATOM 4289 C C . HIS B 1 181 ? 102.998 18.736 26.429 1.00 28.78 177 HIS B C 1
ATOM 4290 O O . HIS B 1 181 ? 102.650 19.536 25.546 1.00 26.54 177 HIS B O 1
ATOM 4297 N N . LYS B 1 182 ? 104.242 18.260 26.530 1.00 28.33 178 LYS B N 1
ATOM 4298 C CA . LYS B 1 182 ? 105.277 18.631 25.576 1.00 28.30 178 LYS B CA 1
ATOM 4299 C C . LYS B 1 182 ? 105.164 17.905 24.231 1.00 25.84 178 LYS B C 1
ATOM 4300 O O . LYS B 1 182 ? 105.979 18.115 23.357 1.00 26.46 178 LYS B O 1
ATOM 4306 N N . GLY B 1 183 ? 104.165 17.057 24.060 1.00 23.46 179 GLY B N 1
ATOM 4307 C CA . GLY B 1 183 ? 103.908 16.443 22.758 1.00 22.13 179 GLY B CA 1
ATOM 4308 C C . GLY B 1 183 ? 102.920 17.183 21.852 1.00 20.18 179 GLY B C 1
ATOM 4309 O O . GLY B 1 183 ? 102.583 16.691 20.772 1.00 19.02 179 GLY B O 1
ATOM 4310 N N . VAL B 1 184 ? 102.449 18.346 22.283 1.00 18.92 180 VAL B N 1
ATOM 4311 C CA . VAL B 1 184 ? 101.380 19.085 21.578 1.00 17.68 180 VAL B CA 1
ATOM 4312 C C . VAL B 1 184 ? 101.913 20.333 20.912 1.00 17.41 180 VAL B C 1
ATOM 4313 O O . VAL B 1 184 ? 102.601 21.134 21.557 1.00 18.16 180 VAL B O 1
ATOM 4317 N N . SER B 1 185 ? 101.579 20.505 19.636 1.00 16.48 181 SER B N 1
ATOM 4318 C CA . SER B 1 185 ? 102.035 21.620 18.835 1.00 16.81 181 SER B CA 1
ATOM 4319 C C . SER B 1 185 ? 100.875 22.207 18.075 1.00 16.78 181 SER B C 1
ATOM 4320 O O . SER B 1 185 ? 99.778 21.650 18.071 1.00 17.19 181 SER B O 1
ATOM 4323 N N . ILE B 1 186 ? 101.121 23.331 17.423 1.00 17.17 182 ILE B N 1
ATOM 4324 C CA . ILE B 1 186 ? 100.142 23.936 16.545 1.00 16.99 182 ILE B CA 1
ATOM 4325 C C . ILE B 1 186 ? 100.708 23.970 15.130 1.00 17.05 182 ILE B C 1
ATOM 4326 O O . ILE B 1 186 ? 101.846 24.390 14.927 1.00 17.93 182 ILE B O 1
ATOM 4331 N N . LEU B 1 187 ? 99.926 23.490 14.170 1.00 16.91 183 LEU B N 1
ATOM 4332 C CA . LEU B 1 187 ? 100.308 23.501 12.772 1.00 17.42 183 LEU B CA 1
ATOM 4333 C C . LEU B 1 187 ? 99.342 24.392 12.017 1.00 17.46 183 LEU B C 1
ATOM 4334 O O . LEU B 1 187 ? 98.134 24.396 12.306 1.00 16.33 183 LEU B O 1
ATOM 4339 N N . LEU B 1 188 ? 99.874 25.155 11.064 1.00 18.01 184 LEU B N 1
ATOM 4340 C CA . LEU B 1 188 ? 99.072 26.002 10.202 1.00 18.71 184 LEU B CA 1
ATOM 4341 C C . LEU B 1 188 ? 98.734 25.177 8.966 1.00 18.18 184 LEU B C 1
ATOM 4342 O O . LEU B 1 188 ? 99.549 24.993 8.117 1.00 18.58 184 LEU B O 1
ATOM 4347 N N . VAL B 1 189 ? 97.513 24.686 8.897 1.00 17.49 185 VAL B N 1
ATOM 4348 C CA . VAL B 1 189 ? 97.076 23.725 7.895 1.00 17.10 185 VAL B CA 1
ATOM 4349 C C . VAL B 1 189 ? 96.180 24.378 6.853 1.00 17.45 185 VAL B C 1
ATOM 4350 O O . VAL B 1 189 ? 95.142 24.954 7.189 1.00 16.61 185 VAL B O 1
ATOM 4354 N N . GLU B 1 190 ? 96.579 24.265 5.598 1.00 17.54 186 GLU B N 1
ATOM 4355 C CA . GLU B 1 190 ? 95.735 24.649 4.487 1.00 18.33 186 GLU B CA 1
ATOM 4356 C C . GLU B 1 190 ? 94.781 23.499 4.089 1.00 17.64 186 GLU B C 1
ATOM 4357 O O . GLU B 1 190 ? 94.888 22.375 4.580 1.00 17.54 186 GLU B O 1
ATOM 4363 N N . LYS B 1 191 ? 93.857 23.798 3.192 1.00 18.35 187 LYS B N 1
ATOM 4364 C CA . LYS B 1 191 ? 92.877 22.823 2.720 1.00 18.56 187 LYS B CA 1
ATOM 4365 C C . LYS B 1 191 ? 93.505 21.784 1.753 1.00 18.94 187 LYS B C 1
ATOM 4366 O O . LYS B 1 191 ? 93.299 21.832 0.548 1.00 22.07 187 LYS B O 1
ATOM 4372 N N . VAL B 1 192 ? 94.263 20.846 2.312 1.00 17.69 188 VAL B N 1
ATOM 4373 C CA . VAL B 1 192 ? 94.989 19.842 1.568 1.00 17.67 188 VAL B CA 1
ATOM 4374 C C . VAL B 1 192 ? 94.154 18.555 1.391 1.00 16.98 188 VAL B C 1
ATOM 4375 O O . VAL B 1 192 ? 93.160 18.352 2.097 1.00 15.70 188 VAL B O 1
ATOM 4379 N N . PRO B 1 193 ? 94.554 17.697 0.441 1.00 17.20 189 PRO B N 1
ATOM 4380 C CA . PRO B 1 193 ? 93.883 16.417 0.292 1.00 17.59 189 PRO B CA 1
ATOM 4381 C C . PRO B 1 193 ? 93.898 15.653 1.621 1.00 16.90 189 PRO B C 1
ATOM 4382 O O . PRO B 1 193 ? 94.909 15.635 2.303 1.00 16.81 189 PRO B O 1
ATOM 4386 N N . GLY B 1 194 ? 92.759 15.117 2.025 1.00 16.73 190 GLY B N 1
ATOM 4387 C CA . GLY B 1 194 ? 92.680 14.381 3.281 1.00 16.46 190 GLY B CA 1
ATOM 4388 C C . GLY B 1 194 ? 92.088 15.216 4.420 1.00 15.88 190 GLY B C 1
ATOM 4389 O O . GLY B 1 194 ? 91.831 14.692 5.498 1.00 14.80 190 GLY B O 1
ATOM 4390 N N . PHE B 1 195 ? 91.902 16.515 4.193 1.00 15.97 191 PHE B N 1
ATOM 4391 C CA . PHE B 1 195 ? 91.329 17.402 5.211 1.00 15.89 191 PHE B CA 1
ATOM 4392 C C . PHE B 1 195 ? 89.880 17.653 4.790 1.00 16.22 191 PHE B C 1
ATOM 4393 O O . PHE B 1 195 ? 89.630 18.434 3.868 1.00 15.87 191 PHE B O 1
ATOM 4401 N N . ASP B 1 196 ? 88.944 17.002 5.463 1.00 15.63 192 ASP B N 1
ATOM 4402 C CA . ASP B 1 196 ? 87.536 17.097 5.120 1.00 17.10 192 ASP B CA 1
ATOM 4403 C C . ASP B 1 196 ? 86.815 17.999 6.115 1.00 16.78 192 ASP B C 1
ATOM 4404 O O . ASP B 1 196 ? 86.981 17.862 7.340 1.00 15.78 192 ASP B O 1
ATOM 4409 N N . VAL B 1 197 ? 86.055 18.948 5.580 1.00 17.92 193 VAL B N 1
ATOM 4410 C CA . VAL B 1 197 ? 85.172 19.796 6.381 1.00 18.77 193 VAL B CA 1
ATOM 4411 C C . VAL B 1 197 ? 83.794 19.194 6.201 1.00 21.12 193 VAL B C 1
ATOM 4412 O O . VAL B 1 197 ? 83.161 19.294 5.137 1.00 19.75 193 VAL B O 1
ATOM 4416 N N . SER B 1 198 ? 83.360 18.518 7.250 1.00 25.06 194 SER B N 1
ATOM 4417 C CA . SER B 1 198 ? 82.518 17.340 7.070 1.00 30.76 194 SER B CA 1
ATOM 4418 C C . SER B 1 198 ? 81.059 17.671 7.121 1.00 34.80 194 SER B C 1
ATOM 4419 O O . SER B 1 198 ? 80.281 17.066 6.356 1.00 41.44 194 SER B O 1
ATOM 4422 N N . ARG B 1 199 ? 80.649 18.579 8.003 1.00 36.29 195 ARG B N 1
ATOM 4423 C CA . ARG B 1 199 ? 79.227 19.047 7.992 1.00 38.47 195 ARG B CA 1
ATOM 4424 C C . ARG B 1 199 ? 79.019 20.269 8.900 1.00 32.79 195 ARG B C 1
ATOM 4425 O O . ARG B 1 199 ? 79.825 20.463 9.812 1.00 37.08 195 ARG B O 1
ATOM 4433 N N . ASP B 1 200 ? 78.024 21.094 8.593 1.00 27.23 196 ASP B N 1
ATOM 4434 C CA . ASP B 1 200 ? 77.614 22.231 9.438 1.00 28.13 196 ASP B CA 1
ATOM 4435 C C . ASP B 1 200 ? 76.756 21.730 10.583 1.00 24.85 196 ASP B C 1
ATOM 4436 O O . ASP B 1 200 ? 75.763 21.077 10.338 1.00 24.03 196 ASP B O 1
ATOM 4441 N N . LEU B 1 201 ? 77.119 22.049 11.818 1.00 22.13 197 LEU B N 1
ATOM 4442 C CA . LEU B 1 201 ? 76.422 21.497 12.955 1.00 21.17 197 LEU B CA 1
ATOM 4443 C C . LEU B 1 201 ? 75.216 22.389 13.304 1.00 21.16 197 LEU B C 1
ATOM 4444 O O . LEU B 1 201 ? 75.367 23.575 13.441 1.00 22.08 197 LEU B O 1
ATOM 4449 N N . PRO B 1 202 ? 74.011 21.823 13.426 1.00 21.14 198 PRO B N 1
ATOM 4450 C CA . PRO B 1 202 ? 72.880 22.693 13.736 1.00 20.67 198 PRO B CA 1
ATOM 4451 C C . PRO B 1 202 ? 72.867 23.182 15.191 1.00 19.08 198 PRO B C 1
ATOM 4452 O O . PRO B 1 202 ? 73.128 22.406 16.134 1.00 17.32 198 PRO B O 1
ATOM 4456 N N . LYS B 1 203 ? 72.591 24.477 15.344 1.00 18.96 199 LYS B N 1
ATOM 4457 C CA . LYS B 1 203 ? 72.872 25.234 16.580 1.00 18.20 199 LYS B CA 1
ATOM 4458 C C . LYS B 1 203 ? 71.642 26.016 17.060 1.00 16.76 199 LYS B C 1
ATOM 4459 O O . LYS B 1 203 ? 70.822 26.444 16.261 1.00 16.31 199 LYS B O 1
ATOM 4465 N N . LEU B 1 204 ? 71.593 26.297 18.362 1.00 15.08 200 LEU B N 1
ATOM 4466 C CA . LEU B 1 204 ? 70.533 27.104 18.973 1.00 15.11 200 LEU B CA 1
ATOM 4467 C C . LEU B 1 204 ? 70.567 28.567 18.505 1.00 15.11 200 LEU B C 1
ATOM 4468 O O . LEU B 1 204 ? 69.523 29.184 18.281 1.00 15.54 200 LEU B O 1
ATOM 4473 N N . GLY B 1 205 ? 71.779 29.108 18.406 1.00 14.89 201 GLY B N 1
ATOM 4474 C CA . GLY B 1 205 ? 72.025 30.494 17.957 1.00 15.46 201 GLY B CA 1
ATOM 4475 C C . GLY B 1 205 ? 73.361 30.531 17.217 1.00 15.78 201 GLY B C 1
ATOM 4476 O O . GLY B 1 205 ? 73.809 29.507 16.683 1.00 14.60 201 GLY B O 1
ATOM 4477 N N . TYR B 1 206 ? 73.971 31.714 17.140 1.00 16.45 202 TYR B N 1
ATOM 4478 C CA . TYR B 1 206 ? 75.222 31.872 16.409 1.00 17.15 202 TYR B CA 1
ATOM 4479 C C . TYR B 1 206 ? 74.983 31.458 14.961 1.00 17.63 202 TYR B C 1
ATOM 4480 O O . TYR B 1 206 ? 75.821 30.824 14.359 1.00 17.30 202 TYR B O 1
ATOM 4489 N N . LYS B 1 207 ? 73.832 31.813 14.419 1.00 18.53 203 LYS B N 1
ATOM 4490 C CA . LYS B 1 207 ? 73.457 31.352 13.085 1.00 20.67 203 LYS B CA 1
ATOM 4491 C C . LYS B 1 207 ? 74.149 32.163 11.971 1.00 21.83 203 LYS B C 1
ATOM 4492 O O . LYS B 1 207 ? 74.766 33.182 12.231 1.00 21.31 203 LYS B O 1
ATOM 4498 N N . GLY B 1 208 ? 74.078 31.683 10.746 1.00 23.39 204 GLY B N 1
ATOM 4499 C CA . GLY B 1 208 ? 74.786 32.355 9.631 1.00 26.22 204 GLY B CA 1
ATOM 4500 C C . GLY B 1 208 ? 76.230 31.892 9.468 1.00 26.87 204 GLY B C 1
ATOM 4501 O O . GLY B 1 208 ? 76.641 31.522 8.358 1.00 30.07 204 GLY B O 1
ATOM 4502 N N . VAL B 1 209 ? 76.984 31.922 10.569 1.00 26.15 205 VAL B N 1
ATOM 4503 C CA . VAL B 1 209 ? 78.337 31.326 10.669 1.00 25.38 205 VAL B CA 1
ATOM 4504 C C . VAL B 1 209 ? 78.292 29.815 10.879 1.00 22.76 205 VAL B C 1
ATOM 4505 O O . VAL B 1 209 ? 77.616 29.331 11.786 1.00 21.56 205 VAL B O 1
ATOM 4509 N N . GLU B 1 210 ? 79.038 29.080 10.056 1.00 22.01 206 GLU B N 1
ATOM 4510 C CA . GLU B 1 210 ? 79.090 27.626 10.157 1.00 20.41 206 GLU B CA 1
ATOM 4511 C C . GLU B 1 210 ? 80.049 27.201 11.272 1.00 18.76 206 GLU B C 1
ATOM 4512 O O . GLU B 1 210 ? 81.040 27.865 11.498 1.00 18.27 206 GLU B O 1
ATOM 4518 N N . SER B 1 211 ? 79.696 26.134 11.992 1.00 17.87 207 SER B N 1
ATOM 4519 C CA . SER B 1 211 ? 80.612 25.399 12.851 1.00 18.49 207 SER B CA 1
ATOM 4520 C C . SER B 1 211 ? 80.597 23.961 12.406 1.00 17.67 207 SER B C 1
ATOM 4521 O O . SER B 1 211 ? 79.518 23.397 12.198 1.00 17.80 207 SER B O 1
ATOM 4524 N N . CYS B 1 212 ? 81.778 23.382 12.252 1.00 16.86 208 CYS B N 1
ATOM 4525 C CA . CYS B 1 212 ? 81.928 22.113 11.553 1.00 17.51 208 CYS B CA 1
ATOM 4526 C C . CYS B 1 212 ? 82.734 21.033 12.257 1.00 16.69 208 CYS B C 1
ATOM 4527 O O . CYS B 1 212 ? 83.629 21.319 13.073 1.00 16.06 208 CYS B O 1
ATOM 4530 N N . GLU B 1 213 ? 82.419 19.798 11.898 1.00 16.58 209 GLU B N 1
ATOM 4531 C CA . GLU B 1 213 ? 83.297 18.678 12.146 1.00 17.94 209 GLU B CA 1
ATOM 4532 C C . GLU B 1 213 ? 84.354 18.571 11.049 1.00 16.27 209 GLU B C 1
ATOM 4533 O O . GLU B 1 213 ? 84.040 18.692 9.869 1.00 16.28 209 GLU B O 1
ATOM 4539 N N . LEU B 1 214 ? 85.591 18.381 11.479 1.00 14.67 210 LEU B N 1
ATOM 4540 C CA . LEU B 1 214 ? 86.740 18.176 10.620 1.00 14.64 210 LEU B CA 1
ATOM 4541 C C . LEU B 1 214 ? 87.289 16.757 10.780 1.00 14.83 210 LEU B C 1
ATOM 4542 O O . LEU B 1 214 ? 87.493 16.286 11.898 1.00 14.32 210 LEU B O 1
ATOM 4547 N N . ASN B 1 215 ? 87.617 16.123 9.661 1.00 14.93 211 ASN B N 1
ATOM 4548 C CA . ASN B 1 215 ? 88.207 14.794 9.661 1.00 15.08 211 ASN B CA 1
ATOM 4549 C C . ASN B 1 215 ? 89.458 14.782 8.812 1.00 15.06 211 ASN B C 1
ATOM 4550 O O . ASN B 1 215 ? 89.404 15.183 7.666 1.00 15.17 211 ASN B O 1
ATOM 4555 N N . PHE B 1 216 ? 90.577 14.367 9.410 1.00 14.48 212 PHE B N 1
ATOM 4556 C CA . PHE B 1 216 ? 91.863 14.262 8.750 1.00 14.50 212 PHE B CA 1
ATOM 4557 C C . PHE B 1 216 ? 92.209 12.789 8.530 1.00 15.08 212 PHE B C 1
ATOM 4558 O O . PHE B 1 216 ? 92.267 11.989 9.492 1.00 15.01 212 PHE B O 1
ATOM 4566 N N . THR B 1 217 ? 92.386 12.434 7.263 1.00 15.11 213 THR B N 1
ATOM 4567 C CA . THR B 1 217 ? 92.809 11.099 6.852 1.00 15.61 213 THR B CA 1
ATOM 4568 C C . THR B 1 217 ? 94.075 11.212 6.048 1.00 15.64 213 THR B C 1
ATOM 4569 O O . THR B 1 217 ? 94.051 11.699 4.936 1.00 15.16 213 THR B O 1
ATOM 4573 N N . ASP B 1 218 ? 95.193 10.763 6.619 1.00 16.11 214 ASP B N 1
ATOM 4574 C CA . ASP B 1 218 ? 96.480 10.709 5.902 1.00 16.09 214 ASP B CA 1
ATOM 4575 C C . ASP B 1 218 ? 96.758 12.065 5.249 1.00 16.30 214 ASP B C 1
ATOM 4576 O O . ASP B 1 218 ? 97.237 12.139 4.103 1.00 16.85 214 ASP B O 1
ATOM 4581 N N . ALA B 1 219 ? 96.486 13.137 5.982 1.00 15.63 215 ALA B N 1
ATOM 4582 C CA . ALA B 1 219 ? 96.546 14.503 5.408 1.00 16.00 215 ALA B CA 1
ATOM 4583 C C . ALA B 1 219 ? 97.957 15.045 5.538 1.00 16.36 215 ALA B C 1
ATOM 4584 O O . ALA B 1 219 ? 98.449 15.289 6.664 1.00 15.97 215 ALA B O 1
ATOM 4586 N N . ARG B 1 220 ? 98.605 15.244 4.394 1.00 17.15 216 ARG B N 1
ATOM 4587 C CA A ARG B 1 220 ? 100.011 15.636 4.349 0.50 18.08 216 ARG B CA 1
ATOM 4588 C CA B ARG B 1 220 ? 100.009 15.641 4.383 0.50 17.66 216 ARG B CA 1
ATOM 4589 C C . ARG B 1 220 ? 100.177 17.149 4.259 1.00 17.62 216 ARG B C 1
ATOM 4590 O O . ARG B 1 220 ? 99.616 17.777 3.374 1.00 17.76 216 ARG B O 1
ATOM 4605 N N . VAL B 1 221 ? 100.942 17.720 5.174 1.00 17.32 217 VAL B N 1
ATOM 4606 C CA . VAL B 1 221 ? 101.339 19.124 5.102 1.00 17.70 217 VAL B CA 1
ATOM 4607 C C . VAL B 1 221 ? 102.851 19.174 5.269 1.00 18.80 217 VAL B C 1
ATOM 4608 O O . VAL B 1 221 ? 103.432 18.306 5.877 1.00 18.31 217 VAL B O 1
ATOM 4612 N N . PRO B 1 222 ? 103.502 20.189 4.708 1.00 20.45 218 PRO B N 1
ATOM 4613 C CA . PRO B 1 222 ? 104.930 20.257 4.904 1.00 21.45 218 PRO B CA 1
ATOM 4614 C C . PRO B 1 222 ? 105.288 20.592 6.352 1.00 21.07 218 PRO B C 1
ATOM 4615 O O . PRO B 1 222 ? 104.481 21.214 7.073 1.00 19.66 218 PRO B O 1
ATOM 4619 N N . VAL B 1 223 ? 106.476 20.167 6.781 1.00 21.53 219 VAL B N 1
ATOM 4620 C CA . VAL B 1 223 ? 106.908 20.412 8.179 1.00 22.21 219 VAL B CA 1
ATOM 4621 C C . VAL B 1 223 ? 107.025 21.887 8.503 1.00 22.28 219 VAL B C 1
ATOM 4622 O O . VAL B 1 223 ? 106.894 22.273 9.667 1.00 21.15 219 VAL B O 1
ATOM 4626 N N . SER B 1 224 ? 107.190 22.720 7.465 1.00 22.68 220 SER B N 1
ATOM 4627 C CA . SER B 1 224 ? 107.188 24.182 7.636 1.00 23.14 220 SER B CA 1
ATOM 4628 C C . SER B 1 224 ? 105.839 24.733 8.126 1.00 22.15 220 SER B C 1
ATOM 4629 O O . SER B 1 224 ? 105.741 25.897 8.510 1.00 22.00 220 SER B O 1
ATOM 4632 N N . SER B 1 225 ? 104.797 23.901 8.144 1.00 20.63 221 SER B N 1
ATOM 4633 C CA A SER B 1 225 ? 103.503 24.323 8.694 0.50 19.69 221 SER B CA 1
ATOM 4634 C CA B SER B 1 225 ? 103.492 24.280 8.705 0.50 19.99 221 SER B CA 1
ATOM 4635 C C . SER B 1 225 ? 103.535 24.513 10.208 1.00 19.53 221 SER B C 1
ATOM 4636 O O . SER B 1 225 ? 102.618 25.108 10.765 1.00 18.58 221 SER B O 1
ATOM 4641 N N . LEU B 1 226 ? 104.561 23.979 10.868 1.00 19.50 222 LEU B N 1
ATOM 4642 C CA . LEU B 1 226 ? 104.699 24.098 12.312 1.00 19.60 222 LEU B CA 1
ATOM 4643 C C . LEU B 1 226 ? 104.719 25.553 12.698 1.00 20.06 222 LEU B C 1
ATOM 4644 O O . LEU B 1 226 ? 105.423 26.352 12.087 1.00 21.09 222 LEU B O 1
ATOM 4649 N N . LEU B 1 227 ? 103.936 25.924 13.701 1.00 20.14 223 LEU B N 1
ATOM 4650 C CA . LEU B 1 227 ? 103.978 27.299 14.211 1.00 21.09 223 LEU B CA 1
ATOM 4651 C C . LEU B 1 227 ? 105.150 27.401 15.165 1.00 22.51 223 LEU B C 1
ATOM 4652 O O . LEU B 1 227 ? 105.141 26.792 16.225 1.00 24.14 223 LEU B O 1
ATOM 4657 N N . GLY B 1 228 ? 106.137 28.184 14.786 1.00 25.89 224 GLY B N 1
ATOM 4658 C CA . GLY B 1 228 ? 107.383 28.348 15.539 1.00 27.83 224 GLY B CA 1
ATOM 4659 C C . GLY B 1 228 ? 108.432 27.353 15.077 1.00 28.51 224 GLY B C 1
ATOM 4660 O O . GLY B 1 228 ? 108.176 26.537 14.177 1.00 27.92 224 GLY B O 1
ATOM 4661 N N . ASP B 1 229 ? 109.608 27.412 15.705 1.00 29.72 225 ASP B N 1
ATOM 4662 C CA . ASP B 1 229 ? 110.726 26.548 15.338 1.00 30.49 225 ASP B CA 1
ATOM 4663 C C . ASP B 1 229 ? 110.716 25.197 16.035 1.00 29.37 225 ASP B C 1
ATOM 4664 O O . ASP B 1 229 ? 111.329 24.281 15.528 1.00 28.38 225 ASP B O 1
ATOM 4669 N N . ASP B 1 230 ? 110.038 25.076 17.184 1.00 28.05 226 ASP B N 1
ATOM 4670 C CA . ASP B 1 230 ? 110.122 23.872 18.019 1.00 27.91 226 ASP B CA 1
ATOM 4671 C C . ASP B 1 230 ? 108.749 23.273 18.260 1.00 26.32 226 ASP B C 1
ATOM 4672 O O . ASP B 1 230 ? 107.788 23.999 18.516 1.00 25.23 226 ASP B O 1
ATOM 4677 N N . GLU B 1 231 ? 108.672 21.946 18.160 1.00 25.00 227 GLU B N 1
ATOM 4678 C CA . GLU B 1 231 ? 107.493 21.185 18.564 1.00 23.94 227 GLU B CA 1
ATOM 4679 C C . GLU B 1 231 ? 107.323 21.218 20.069 1.00 23.04 227 GLU B C 1
ATOM 4680 O O . GLU B 1 231 ? 108.300 21.409 20.801 1.00 23.25 227 GLU B O 1
ATOM 4686 N N . GLY B 1 232 ? 106.089 21.036 20.528 1.00 21.05 228 GLY B N 1
ATOM 4687 C CA . GLY B 1 232 ? 105.821 20.890 21.932 1.00 21.50 228 GLY B CA 1
ATOM 4688 C C . GLY B 1 232 ? 105.512 22.148 22.719 1.00 21.84 228 GLY B C 1
ATOM 4689 O O . GLY B 1 232 ? 105.562 22.110 23.962 1.00 22.57 228 GLY B O 1
ATOM 4690 N N . ARG B 1 233 ? 105.185 23.246 22.026 1.00 21.53 229 ARG B N 1
ATOM 4691 C CA . ARG B 1 233 ? 104.867 24.513 22.679 1.00 22.42 229 ARG B CA 1
ATOM 4692 C C . ARG B 1 233 ? 103.435 24.975 22.460 1.00 21.48 229 ARG B C 1
ATOM 4693 O O . ARG B 1 233 ? 103.064 26.139 22.780 1.00 20.64 229 ARG B O 1
ATOM 4701 N N . GLY B 1 234 ? 102.630 24.064 21.929 1.00 19.87 230 GLY B N 1
ATOM 4702 C CA . GLY B 1 234 ? 101.256 24.350 21.606 1.00 19.22 230 GLY B CA 1
ATOM 4703 C C . GLY B 1 234 ? 100.430 24.937 22.732 1.00 19.04 230 GLY B C 1
ATOM 4704 O O . GLY B 1 234 ? 99.747 25.920 22.515 1.00 18.30 230 GLY B O 1
ATOM 4705 N N . PHE B 1 235 ? 100.487 24.341 23.926 1.00 19.82 231 PHE B N 1
ATOM 4706 C CA . PHE B 1 235 ? 99.720 24.850 25.068 1.00 20.73 231 PHE B CA 1
ATOM 4707 C C . PHE B 1 235 ? 100.176 26.240 25.506 1.00 21.14 231 PHE B C 1
ATOM 4708 O O . PHE B 1 235 ? 99.355 27.116 25.756 1.00 20.49 231 PHE B O 1
ATOM 4716 N N . ALA B 1 236 ? 101.482 26.451 25.568 1.00 21.19 232 ALA B N 1
ATOM 4717 C CA . ALA B 1 236 ? 102.012 27.753 25.930 1.00 22.31 232 ALA B CA 1
ATOM 4718 C C . ALA B 1 236 ? 101.566 28.812 24.934 1.00 22.09 232 ALA B C 1
ATOM 4719 O O . ALA B 1 236 ? 101.145 29.910 25.316 1.00 22.30 232 ALA B O 1
ATOM 4721 N N . GLN B 1 237 ? 101.647 28.483 23.648 1.00 21.48 233 GLN B N 1
ATOM 4722 C CA . GLN B 1 237 ? 101.229 29.404 22.593 1.00 20.89 233 GLN B CA 1
ATOM 4723 C C . GLN B 1 237 ? 99.735 29.697 22.693 1.00 20.96 233 GLN B C 1
ATOM 4724 O O . GLN B 1 237 ? 99.350 30.872 22.651 1.00 21.21 233 GLN B O 1
ATOM 4730 N N . MET B 1 238 ? 98.918 28.657 22.848 1.00 24.04 234 MET B N 1
ATOM 4731 C CA A MET B 1 238 ? 97.481 28.872 22.994 0.50 24.48 234 MET B CA 1
ATOM 4732 C CA B MET B 1 238 ? 97.445 28.795 23.051 0.50 24.81 234 MET B CA 1
ATOM 4733 C C . MET B 1 238 ? 97.157 29.754 24.205 1.00 24.95 234 MET B C 1
ATOM 4734 O O . MET B 1 238 ? 96.350 30.658 24.086 1.00 25.17 234 MET B O 1
ATOM 4743 N N . MET B 1 239 ? 97.800 29.537 25.349 1.00 27.60 235 MET B N 1
ATOM 4744 C CA . MET B 1 239 ? 97.549 30.412 26.508 1.00 29.99 235 MET B CA 1
ATOM 4745 C C . MET B 1 239 ? 97.662 31.881 26.141 1.00 28.25 235 MET B C 1
ATOM 4746 O O . MET B 1 239 ? 96.853 32.699 26.550 1.00 26.12 235 MET B O 1
ATOM 4751 N N . LYS B 1 240 ? 98.677 32.199 25.345 1.00 27.44 236 LYS B N 1
ATOM 4752 C CA . LYS B 1 240 ? 98.953 33.552 24.921 1.00 28.00 236 LYS B CA 1
ATOM 4753 C C . LYS B 1 240 ? 97.873 34.052 23.947 1.00 26.28 236 LYS B C 1
ATOM 4754 O O . LYS B 1 240 ? 97.365 35.171 24.069 1.00 26.35 236 LYS B O 1
ATOM 4760 N N . GLY B 1 241 ? 97.467 33.182 23.032 1.00 23.90 237 GLY B N 1
ATOM 4761 C CA . GLY B 1 241 ? 96.350 33.450 22.149 1.00 23.85 237 GLY B CA 1
ATOM 4762 C C . GLY B 1 241 ? 95.018 33.635 22.880 1.00 24.02 237 GLY B C 1
ATOM 4763 O O . GLY B 1 241 ? 94.200 34.442 22.443 1.00 22.79 237 GLY B O 1
ATOM 4764 N N . LEU B 1 242 ? 94.819 32.912 23.992 1.00 24.50 238 LEU B N 1
ATOM 4765 C CA . LEU B 1 242 ? 93.596 33.049 24.808 1.00 25.86 238 LEU B CA 1
ATOM 4766 C C . LEU B 1 242 ? 93.426 34.405 25.508 1.00 24.07 238 LEU B C 1
ATOM 4767 O O . LEU B 1 242 ? 92.334 34.768 25.898 1.00 23.60 238 LEU B O 1
ATOM 4772 N N . GLU B 1 243 ? 94.497 35.148 25.681 1.00 23.91 239 GLU B N 1
ATOM 4773 C CA . GLU B 1 243 ? 94.360 36.530 26.154 1.00 22.65 239 GLU B CA 1
ATOM 4774 C C . GLU B 1 243 ? 93.467 37.318 25.181 1.00 21.06 239 GLU B C 1
ATOM 4775 O O . GLU B 1 243 ? 92.464 37.918 25.586 1.00 20.52 239 GLU B O 1
ATOM 4781 N N . VAL B 1 244 ? 93.815 37.281 23.892 1.00 19.56 240 VAL B N 1
ATOM 4782 C CA . VAL B 1 244 ? 93.004 37.912 22.838 1.00 18.85 240 VAL B CA 1
ATOM 4783 C C . VAL B 1 244 ? 91.630 37.252 22.759 1.00 18.11 240 VAL B C 1
ATOM 4784 O O . VAL B 1 244 ? 90.589 37.937 22.689 1.00 17.46 240 VAL B O 1
ATOM 4788 N N . GLY B 1 245 ? 91.612 35.924 22.777 1.00 17.75 241 GLY B N 1
ATOM 4789 C CA . GLY B 1 245 ? 90.365 35.197 22.611 1.00 18.12 241 GLY B CA 1
ATOM 4790 C C . GLY B 1 245 ? 89.345 35.485 23.712 1.00 17.73 241 GLY B C 1
ATOM 4791 O O . GLY B 1 245 ? 88.176 35.725 23.445 1.00 17.64 241 GLY B O 1
ATOM 4792 N N . ARG B 1 246 ? 89.785 35.464 24.951 1.00 17.20 242 ARG B N 1
ATOM 4793 C CA . ARG B 1 246 ? 88.892 35.745 26.052 1.00 17.18 242 ARG B CA 1
ATOM 4794 C C . ARG B 1 246 ? 88.377 37.205 26.009 1.00 15.85 242 ARG B C 1
ATOM 4795 O O . ARG B 1 246 ? 87.217 37.454 26.281 1.00 14.17 242 ARG B O 1
ATOM 4803 N N . LEU B 1 247 ? 89.247 38.155 25.668 1.00 15.44 243 LEU B N 1
ATOM 4804 C CA . LEU B 1 247 ? 88.818 39.564 25.546 1.00 15.16 243 LEU B CA 1
ATOM 4805 C C . LEU B 1 247 ? 87.786 39.744 24.438 1.00 15.23 243 LEU B C 1
ATOM 4806 O O . LEU B 1 247 ? 86.793 40.457 24.625 1.00 15.12 243 LEU B O 1
ATOM 4811 N N . GLN B 1 248 ? 87.996 39.096 23.294 1.00 15.46 244 GLN B N 1
ATOM 4812 C CA . GLN B 1 248 ? 87.032 39.196 22.208 1.00 15.97 244 GLN B CA 1
ATOM 4813 C C . GLN B 1 248 ? 85.703 38.534 22.552 1.00 14.66 244 GLN B C 1
ATOM 4814 O O . GLN B 1 248 ? 84.652 39.059 22.221 1.00 14.06 244 GLN B O 1
ATOM 4820 N N . VAL B 1 249 ? 85.740 37.411 23.255 1.00 13.63 245 VAL B N 1
ATOM 4821 C CA . VAL B 1 249 ? 84.497 36.787 23.678 1.00 13.13 245 VAL B CA 1
ATOM 4822 C C . VAL B 1 249 ? 83.771 37.651 24.703 1.00 12.51 245 VAL B C 1
ATOM 4823 O O . VAL B 1 249 ? 82.541 37.772 24.620 1.00 12.32 245 VAL B O 1
ATOM 4827 N N . ALA B 1 250 ? 84.507 38.242 25.653 1.00 12.00 246 ALA B N 1
ATOM 4828 C CA . ALA B 1 250 ? 83.901 39.177 26.604 1.00 11.92 246 ALA B CA 1
ATOM 4829 C C . ALA B 1 250 ? 83.196 40.328 25.876 1.00 11.96 246 ALA B C 1
ATOM 4830 O O . ALA B 1 250 ? 82.097 40.724 26.244 1.00 12.06 246 ALA B O 1
ATOM 4832 N N . ALA B 1 251 ? 83.843 40.872 24.854 1.00 12.22 247 ALA B N 1
ATOM 4833 C CA . ALA B 1 251 ? 83.259 41.930 24.018 1.00 12.43 247 ALA B CA 1
ATOM 4834 C C . ALA B 1 251 ? 82.015 41.474 23.268 1.00 12.86 247 ALA B C 1
ATOM 4835 O O . ALA B 1 251 ? 81.073 42.247 23.116 1.00 12.96 247 ALA B O 1
ATOM 4837 N N . ARG B 1 252 ? 82.005 40.234 22.764 1.00 13.31 248 ARG B N 1
ATOM 4838 C CA . ARG B 1 252 ? 80.789 39.716 22.191 1.00 14.07 248 ARG B CA 1
ATOM 4839 C C . ARG B 1 252 ? 79.634 39.756 23.151 1.00 13.21 248 ARG B C 1
ATOM 4840 O O . ARG B 1 252 ? 78.501 40.055 22.767 1.00 13.06 248 ARG B O 1
ATOM 4848 N N . ALA B 1 253 ? 79.931 39.389 24.390 1.00 12.63 249 ALA B N 1
ATOM 4849 C CA . ALA B 1 253 ? 78.935 39.290 25.426 1.00 12.40 249 ALA B CA 1
ATOM 4850 C C . ALA B 1 253 ? 78.464 40.691 25.850 1.00 12.04 249 ALA B C 1
ATOM 4851 O O . ALA B 1 253 ? 77.272 40.915 26.017 1.00 11.91 249 ALA B O 1
ATOM 4853 N N . THR B 1 254 ? 79.367 41.663 25.985 1.00 11.94 250 THR B N 1
ATOM 4854 C CA . THR B 1 254 ? 78.887 42.993 26.291 1.00 11.71 250 THR B CA 1
ATOM 4855 C C . THR B 1 254 ? 78.094 43.599 25.137 1.00 11.77 250 THR B C 1
ATOM 4856 O O . THR B 1 254 ? 77.208 44.389 25.368 1.00 11.76 250 THR B O 1
ATOM 4860 N N . GLY B 1 255 ? 78.382 43.181 23.908 1.00 12.01 251 GLY B N 1
ATOM 4861 C CA . GLY B 1 255 ? 77.675 43.676 22.734 1.00 12.23 251 GLY B CA 1
ATOM 4862 C C . GLY B 1 255 ? 76.268 43.139 22.696 1.00 12.36 251 GLY B C 1
ATOM 4863 O O . GLY B 1 255 ? 75.314 43.906 22.504 1.00 12.23 251 GLY B O 1
ATOM 4864 N N . VAL B 1 256 ? 76.130 41.827 22.927 1.00 12.36 252 VAL B N 1
ATOM 4865 C CA . VAL B 1 256 ? 74.812 41.208 23.000 1.00 12.69 252 VAL B CA 1
ATOM 4866 C C . VAL B 1 256 ? 73.992 41.808 24.168 1.00 12.50 252 VAL B C 1
ATOM 4867 O O . VAL B 1 256 ? 72.827 42.152 24.011 1.00 12.40 252 VAL B O 1
ATOM 4871 N N . ALA B 1 257 ? 74.635 41.974 25.316 1.00 12.45 253 ALA B N 1
ATOM 4872 C CA . ALA B 1 257 ? 74.020 42.665 26.451 1.00 12.36 253 ALA B CA 1
ATOM 4873 C C . ALA B 1 257 ? 73.560 44.085 26.121 1.00 12.65 253 ALA B C 1
ATOM 4874 O O . ALA B 1 257 ? 72.452 44.475 26.534 1.00 12.94 253 ALA B O 1
ATOM 4876 N N . ARG B 1 258 ? 74.370 44.851 25.380 1.00 12.70 254 ARG B N 1
ATOM 4877 C CA . ARG B 1 258 ? 74.006 46.229 25.024 1.00 12.98 254 ARG B CA 1
ATOM 4878 C C . ARG B 1 258 ? 72.735 46.189 24.197 1.00 13.10 254 ARG B C 1
ATOM 4879 O O . ARG B 1 258 ? 71.831 46.979 24.418 1.00 12.76 254 ARG B O 1
ATOM 4887 N N . ALA B 1 259 ? 72.654 45.224 23.285 1.00 13.40 255 ALA B N 1
ATOM 4888 C CA . ALA B 1 259 ? 71.488 45.115 22.391 1.00 13.81 255 ALA B CA 1
ATOM 4889 C C . ALA B 1 259 ? 70.221 44.752 23.180 1.00 13.66 255 ALA B C 1
ATOM 4890 O O . ALA B 1 259 ? 69.179 45.355 22.995 1.00 13.77 255 ALA B O 1
ATOM 4892 N N . ALA B 1 260 ? 70.309 43.750 24.047 1.00 13.34 256 ALA B N 1
ATOM 4893 C CA . ALA B 1 260 ? 69.163 43.349 24.835 1.00 13.24 256 ALA B CA 1
ATOM 4894 C C . ALA B 1 260 ? 68.705 44.482 25.774 1.00 13.11 256 ALA B C 1
ATOM 4895 O O . ALA B 1 260 ? 67.517 44.790 25.860 1.00 13.11 256 ALA B O 1
ATOM 4897 N N . PHE B 1 261 ? 69.657 45.100 26.462 1.00 13.16 257 PHE B N 1
ATOM 4898 C CA . PHE B 1 261 ? 69.359 46.228 27.336 1.00 13.38 257 PHE B CA 1
ATOM 4899 C C . PHE B 1 261 ? 68.742 47.421 26.607 1.00 13.91 257 PHE B C 1
ATOM 4900 O O . PHE B 1 261 ? 67.727 47.966 27.061 1.00 13.66 257 PHE B O 1
ATOM 4908 N N . GLU B 1 262 ? 69.321 47.829 25.483 1.00 14.34 258 GLU B N 1
ATOM 4909 C CA . GLU B 1 262 ? 68.715 48.916 24.696 1.00 15.10 258 GLU B CA 1
ATOM 4910 C C . GLU B 1 262 ? 67.255 48.635 24.327 1.00 14.98 258 GLU B C 1
ATOM 4911 O O . GLU B 1 262 ? 66.394 49.522 24.473 1.00 14.76 258 GLU B O 1
ATOM 4917 N N . ASP B 1 263 ? 66.970 47.418 23.847 1.00 14.85 259 ASP B N 1
ATOM 4918 C CA . ASP B 1 263 ? 65.615 47.062 23.445 1.00 14.92 259 ASP B CA 1
ATOM 4919 C C . ASP B 1 263 ? 64.660 47.093 24.630 1.00 13.85 259 ASP B C 1
ATOM 4920 O O . ASP B 1 263 ? 63.548 47.588 24.528 1.00 13.82 259 ASP B O 1
ATOM 4925 N N . ALA B 1 264 ? 65.094 46.550 25.758 1.00 13.06 260 ALA B N 1
ATOM 4926 C CA . ALA B 1 264 ? 64.279 46.522 26.957 1.00 12.66 260 ALA B CA 1
ATOM 4927 C C . ALA B 1 264 ? 63.972 47.941 27.467 1.00 12.51 260 ALA B C 1
ATOM 4928 O O . ALA B 1 264 ? 62.844 48.254 27.810 1.00 12.38 260 ALA B O 1
ATOM 4930 N N . LEU B 1 265 ? 64.978 48.798 27.490 1.00 12.44 261 LEU B N 1
ATOM 4931 C CA . LEU B 1 265 ? 64.788 50.169 27.976 1.00 12.89 261 LEU B CA 1
ATOM 4932 C C . LEU B 1 265 ? 63.863 50.955 27.078 1.00 13.82 261 LEU B C 1
ATOM 4933 O O . LEU B 1 265 ? 62.965 51.640 27.562 1.00 13.91 261 LEU B O 1
ATOM 4938 N N . ARG B 1 266 ? 64.064 50.831 25.771 1.00 14.61 262 ARG B N 1
ATOM 4939 C CA . ARG B 1 266 ? 63.177 51.456 24.812 1.00 16.05 262 ARG B CA 1
ATOM 4940 C C . ARG B 1 266 ? 61.759 50.927 24.951 1.00 15.29 262 ARG B C 1
ATOM 4941 O O . ARG B 1 266 ? 60.812 51.702 25.059 1.00 15.34 262 ARG B O 1
ATOM 4949 N N . TYR B 1 267 ? 61.597 49.604 24.934 1.00 14.75 263 TYR B N 1
ATOM 4950 C CA . TYR B 1 267 ? 60.253 49.045 25.056 1.00 14.62 263 TYR B CA 1
ATOM 4951 C C . TYR B 1 267 ? 59.548 49.525 26.328 1.00 13.93 263 TYR B C 1
ATOM 4952 O O . TYR B 1 267 ? 58.361 49.774 26.296 1.00 14.09 263 TYR B O 1
ATOM 4961 N N . SER B 1 268 ? 60.282 49.652 27.424 1.00 13.28 264 SER B N 1
ATOM 4962 C CA . SER B 1 268 ? 59.710 50.018 28.733 1.00 13.06 264 SER B CA 1
ATOM 4963 C C . SER B 1 268 ? 59.156 51.448 28.782 1.00 13.75 264 SER B C 1
ATOM 4964 O O . SER B 1 268 ? 58.376 51.810 29.678 1.00 13.25 264 SER B O 1
ATOM 4967 N N . GLN B 1 269 ? 59.557 52.243 27.798 1.00 14.39 265 GLN B N 1
ATOM 4968 C CA . GLN B 1 269 ? 59.026 53.570 27.618 1.00 15.41 265 GLN B CA 1
ATOM 4969 C C . GLN B 1 269 ? 57.862 53.597 26.606 1.00 16.57 265 GLN B C 1
ATOM 4970 O O . GLN B 1 269 ? 57.030 54.459 26.682 1.00 16.95 265 GLN B O 1
ATOM 4976 N N . GLU B 1 270 ? 57.818 52.646 25.678 1.00 17.39 266 GLU B N 1
ATOM 4977 C CA . GLU B 1 270 ? 56.790 52.611 24.658 1.00 18.69 266 GLU B CA 1
ATOM 4978 C C . GLU B 1 270 ? 55.531 51.916 25.171 1.00 18.03 266 GLU B C 1
ATOM 4979 O O . GLU B 1 270 ? 54.465 52.366 24.920 1.00 18.60 266 GLU B O 1
ATOM 4985 N N . ARG B 1 271 ? 55.677 50.806 25.873 1.00 16.94 267 ARG B N 1
ATOM 4986 C CA . ARG B 1 271 ? 54.567 50.038 26.383 1.00 16.41 267 ARG B CA 1
ATOM 4987 C C . ARG B 1 271 ? 54.090 50.637 27.698 1.00 16.26 267 ARG B C 1
ATOM 4988 O O . ARG B 1 271 ? 54.923 50.953 28.574 1.00 15.25 267 ARG B O 1
ATOM 4996 N N . GLU B 1 272 ? 52.757 50.740 27.836 1.00 16.62 268 GLU B N 1
ATOM 4997 C CA . GLU B 1 272 ? 52.120 51.258 29.042 1.00 16.89 268 GLU B CA 1
ATOM 4998 C C . GLU B 1 272 ? 51.163 50.211 29.608 1.00 16.36 268 GLU B C 1
ATOM 4999 O O . GLU B 1 272 ? 50.644 49.367 28.875 1.00 16.75 268 GLU B O 1
ATOM 5005 N N . SER B 1 273 ? 50.969 50.245 30.916 1.00 15.39 269 SER B N 1
ATOM 5006 C CA . SER B 1 273 ? 49.974 49.436 31.582 1.00 15.41 269 SER B CA 1
ATOM 5007 C C . SER B 1 273 ? 49.535 50.153 32.843 1.00 15.41 269 SER B C 1
ATOM 5008 O O . SER B 1 273 ? 50.330 50.847 33.489 1.00 15.04 269 SER B O 1
ATOM 5011 N N . PHE B 1 274 ? 48.258 50.003 33.161 1.00 15.83 270 PHE B N 1
ATOM 5012 C CA . PHE B 1 274 ? 47.670 50.587 34.379 1.00 16.63 270 PHE B CA 1
ATOM 5013 C C . PHE B 1 274 ? 47.899 52.081 34.407 1.00 16.82 270 PHE B C 1
ATOM 5014 O O . PHE B 1 274 ? 48.135 52.635 35.440 1.00 17.20 270 PHE B O 1
ATOM 5022 N N . GLY B 1 275 ? 47.861 52.723 33.239 1.00 17.38 271 GLY B N 1
ATOM 5023 C CA . GLY B 1 275 ? 47.955 54.172 33.162 1.00 17.97 271 GLY B CA 1
ATOM 5024 C C . GLY B 1 275 ? 49.356 54.765 33.034 1.00 18.53 271 GLY B C 1
ATOM 5025 O O . GLY B 1 275 ? 49.492 55.983 33.014 1.00 18.67 271 GLY B O 1
ATOM 5026 N N . LYS B 1 276 ? 50.405 53.941 32.941 1.00 18.52 272 LYS B N 1
ATOM 5027 C CA . LYS B 1 276 ? 51.752 54.503 32.767 1.00 18.93 272 LYS B CA 1
ATOM 5028 C C . LYS B 1 276 ? 52.752 53.628 32.018 1.00 17.03 272 LYS B C 1
ATOM 5029 O O . LYS B 1 276 ? 52.546 52.422 31.889 1.00 16.18 272 LYS B O 1
ATOM 5035 N N . PRO B 1 277 ? 53.828 54.266 31.516 1.00 16.31 273 PRO B N 1
ATOM 5036 C CA . PRO B 1 277 ? 54.966 53.533 30.936 1.00 15.65 273 PRO B CA 1
ATOM 5037 C C . PRO B 1 277 ? 55.439 52.492 31.932 1.00 14.14 273 PRO B C 1
ATOM 5038 O O . PRO B 1 277 ? 55.519 52.772 33.127 1.00 13.74 273 PRO B O 1
ATOM 5042 N N . ILE B 1 278 ? 55.687 51.289 31.436 1.00 13.35 274 ILE B N 1
ATOM 5043 C CA . ILE B 1 278 ? 55.926 50.174 32.321 1.00 12.76 274 ILE B CA 1
ATOM 5044 C C . ILE B 1 278 ? 57.174 50.309 33.161 1.00 12.41 274 ILE B C 1
ATOM 5045 O O . ILE B 1 278 ? 57.222 49.700 34.234 1.00 12.36 274 ILE B O 1
ATOM 5050 N N . TRP B 1 279 ? 58.175 51.082 32.718 1.00 12.40 275 TRP B N 1
ATOM 5051 C CA . TRP B 1 279 ? 59.348 51.332 33.576 1.00 12.46 275 TRP B CA 1
ATOM 5052 C C . TRP B 1 279 ? 58.986 51.954 34.913 1.00 12.73 275 TRP B C 1
ATOM 5053 O O . TRP B 1 279 ? 59.724 51.806 35.879 1.00 12.60 275 TRP B O 1
ATOM 5064 N N . GLN B 1 280 ? 57.848 52.635 34.973 1.00 13.49 276 GLN B N 1
ATOM 5065 C CA . GLN B 1 280 ? 57.422 53.290 36.197 1.00 14.13 276 GLN B CA 1
ATOM 5066 C C . GLN B 1 280 ? 56.781 52.308 37.180 1.00 13.80 276 GLN B C 1
ATOM 5067 O O . GLN B 1 280 ? 56.482 52.694 38.302 1.00 13.88 276 GLN B O 1
ATOM 5073 N N . HIS B 1 281 ? 56.540 51.064 36.777 1.00 13.31 277 HIS B N 1
ATOM 5074 C CA . HIS B 1 281 ? 56.266 49.995 37.780 1.00 13.33 277 HIS B CA 1
ATOM 5075 C C . HIS B 1 281 ? 57.635 49.524 38.298 1.00 12.69 277 HIS B C 1
ATOM 5076 O O . HIS B 1 281 ? 58.518 49.152 37.496 1.00 12.04 277 HIS B O 1
ATOM 5083 N N . GLN B 1 282 ? 57.812 49.576 39.613 1.00 12.52 278 GLN B N 1
ATOM 5084 C CA . GLN B 1 282 ? 59.102 49.224 40.231 1.00 12.67 278 GLN B CA 1
ATOM 5085 C C . GLN B 1 282 ? 59.619 47.856 39.802 1.00 12.44 278 GLN B C 1
ATOM 5086 O O . GLN B 1 282 ? 60.807 47.679 39.624 1.00 12.33 278 GLN B O 1
ATOM 5092 N N . SER B 1 283 ? 58.736 46.883 39.616 1.00 12.23 279 SER B N 1
ATOM 5093 C CA . SER B 1 283 ? 59.197 45.553 39.210 1.00 12.19 279 SER B CA 1
ATOM 5094 C C . SER B 1 283 ? 59.968 45.614 37.895 1.00 11.90 279 SER B C 1
ATOM 5095 O O . SER B 1 283 ? 60.975 44.927 37.721 1.00 12.01 279 SER B O 1
ATOM 5098 N N . VAL B 1 284 ? 59.524 46.480 36.983 1.00 11.57 280 VAL B N 1
ATOM 5099 C CA . VAL B 1 284 ? 60.220 46.663 35.713 1.00 11.32 280 VAL B CA 1
ATOM 5100 C C . VAL B 1 284 ? 61.410 47.595 35.805 1.00 11.20 280 VAL B C 1
ATOM 5101 O O . VAL B 1 284 ? 62.485 47.308 35.284 1.00 11.03 280 VAL B O 1
ATOM 5105 N N . GLY B 1 285 ? 61.227 48.711 36.486 1.00 11.49 281 GLY B N 1
ATOM 5106 C CA . GLY B 1 285 ? 62.295 49.674 36.672 1.00 11.70 281 GLY B CA 1
ATOM 5107 C C . GLY B 1 285 ? 63.485 49.086 37.403 1.00 11.73 281 GLY B C 1
ATOM 5108 O O . GLY B 1 285 ? 64.637 49.397 37.101 1.00 11.69 281 GLY B O 1
ATOM 5109 N N . ASN B 1 286 ? 63.206 48.201 38.350 1.00 11.95 282 ASN B N 1
ATOM 5110 C CA . ASN B 1 286 ? 64.257 47.519 39.080 1.00 12.20 282 ASN B CA 1
ATOM 5111 C C . ASN B 1 286 ? 65.073 46.608 38.180 1.00 12.21 282 ASN B C 1
ATOM 5112 O O . ASN B 1 286 ? 66.312 46.516 38.313 1.00 12.26 282 ASN B O 1
ATOM 5117 N N . MET B 1 287 ? 64.401 45.899 37.282 1.00 12.28 283 MET B N 1
ATOM 5118 C CA . MET B 1 287 ? 65.120 45.058 36.323 1.00 12.56 283 MET B CA 1
ATOM 5119 C C . MET B 1 287 ? 66.015 45.939 35.461 1.00 12.25 283 MET B C 1
ATOM 5120 O O . MET B 1 287 ? 67.165 45.607 35.235 1.00 11.88 283 MET B O 1
ATOM 5125 N N . LEU B 1 288 ? 65.487 47.063 34.964 1.00 12.52 284 LEU B N 1
ATOM 5126 C CA . LEU B 1 288 ? 66.309 47.960 34.128 1.00 12.31 284 LEU B CA 1
ATOM 5127 C C . LEU B 1 288 ? 67.533 48.471 34.892 1.00 12.37 284 LEU B C 1
ATOM 5128 O O . LEU B 1 288 ? 68.633 48.564 34.336 1.00 11.84 284 LEU B O 1
ATOM 5133 N N . ALA B 1 289 ? 67.327 48.866 36.149 1.00 12.66 285 ALA B N 1
ATOM 5134 C CA . ALA B 1 289 ? 68.428 49.370 36.961 1.00 12.78 285 ALA B CA 1
ATOM 5135 C C . ALA B 1 289 ? 69.505 48.300 37.155 1.00 12.78 285 ALA B C 1
ATOM 5136 O O . ALA B 1 289 ? 70.692 48.587 37.040 1.00 12.37 285 ALA B O 1
ATOM 5138 N N . ASP B 1 290 ? 69.072 47.071 37.438 1.00 13.22 286 ASP B N 1
ATOM 5139 C CA A ASP B 1 290 ? 70.008 45.966 37.658 0.50 13.24 286 ASP B CA 1
ATOM 5140 C CA B ASP B 1 290 ? 69.971 45.949 37.667 0.50 13.81 286 ASP B CA 1
ATOM 5141 C C . ASP B 1 290 ? 70.744 45.637 36.369 1.00 13.27 286 ASP B C 1
ATOM 5142 O O . ASP B 1 290 ? 71.961 45.473 36.379 1.00 12.26 286 ASP B O 1
ATOM 5151 N N . MET B 1 291 ? 70.013 45.596 35.260 1.00 13.11 287 MET B N 1
ATOM 5152 C CA . MET B 1 291 ? 70.597 45.327 33.941 1.00 13.68 287 MET B CA 1
ATOM 5153 C C . MET B 1 291 ? 71.659 46.374 33.565 1.00 13.30 287 MET B C 1
ATOM 5154 O O . MET B 1 291 ? 72.791 46.044 33.144 1.00 13.78 287 MET B O 1
ATOM 5159 N N . GLY B 1 292 ? 71.289 47.642 33.697 1.00 13.05 288 GLY B N 1
ATOM 5160 C CA . GLY B 1 292 ? 72.174 48.728 33.333 1.00 12.77 288 GLY B CA 1
ATOM 5161 C C . GLY B 1 292 ? 73.400 48.773 34.228 1.00 12.78 288 GLY B C 1
ATOM 5162 O O . GLY B 1 292 ? 74.513 49.030 33.766 1.00 12.71 288 GLY B O 1
ATOM 5163 N N . THR B 1 293 ? 73.191 48.531 35.516 1.00 12.67 289 THR B N 1
ATOM 5164 C CA . THR B 1 293 ? 74.288 48.516 36.486 1.00 12.98 289 THR B CA 1
ATOM 5165 C C . THR B 1 293 ? 75.304 47.375 36.201 1.00 13.07 289 THR B C 1
ATOM 5166 O O . THR B 1 293 ? 76.516 47.598 36.204 1.00 12.98 289 THR B O 1
ATOM 5170 N N . LYS B 1 294 ? 74.806 46.162 35.994 1.00 13.64 290 LYS B N 1
ATOM 5171 C CA . LYS B 1 294 ? 75.657 45.013 35.632 1.00 14.44 290 LYS B CA 1
ATOM 5172 C C . LYS B 1 294 ? 76.373 45.235 34.308 1.00 13.25 290 LYS B C 1
ATOM 5173 O O . LYS B 1 294 ? 77.556 44.882 34.169 1.00 12.96 290 LYS B O 1
ATOM 5179 N N . LEU B 1 295 ? 75.680 45.824 33.340 1.00 12.60 291 LEU B N 1
ATOM 5180 C CA . LEU B 1 295 ? 76.289 46.070 32.026 1.00 12.66 291 LEU B CA 1
ATOM 5181 C C . LEU B 1 295 ? 77.446 47.053 32.175 1.00 12.64 291 LEU B C 1
ATOM 5182 O O . LEU B 1 295 ? 78.499 46.847 31.606 1.00 12.32 291 LEU B O 1
ATOM 5187 N N . TYR B 1 296 ? 77.229 48.126 32.950 1.00 12.97 292 TYR B N 1
ATOM 5188 C CA . TYR B 1 296 ? 78.278 49.112 33.237 1.00 13.30 292 TYR B CA 1
ATOM 5189 C C . TYR B 1 296 ? 79.450 48.430 33.933 1.00 12.99 292 TYR B C 1
ATOM 5190 O O . TYR B 1 296 ? 80.614 48.665 33.577 1.00 13.75 292 TYR B O 1
ATOM 5199 N N . ALA B 1 297 ? 79.162 47.565 34.898 1.00 12.55 293 ALA B N 1
ATOM 5200 C CA . ALA B 1 297 ? 80.245 46.812 35.579 1.00 12.53 293 ALA B CA 1
ATOM 5201 C C . ALA B 1 297 ? 81.051 45.977 34.592 1.00 12.22 293 ALA B C 1
ATOM 5202 O O . ALA B 1 297 ? 82.286 45.961 34.609 1.00 12.30 293 ALA B O 1
ATOM 5204 N N . ALA B 1 298 ? 80.345 45.287 33.708 1.00 11.93 294 ALA B N 1
ATOM 5205 C CA . ALA B 1 298 ? 80.984 44.382 32.778 1.00 11.77 294 ALA B CA 1
ATOM 5206 C C . ALA B 1 298 ? 81.808 45.117 31.756 1.00 11.96 294 ALA B C 1
ATOM 5207 O O . ALA B 1 298 ? 82.937 44.675 31.427 1.00 11.97 294 ALA B O 1
ATOM 5209 N N . ARG B 1 299 ? 81.294 46.251 31.248 1.00 12.21 295 ARG B N 1
ATOM 5210 C CA . ARG B 1 299 ? 82.081 47.024 30.279 1.00 12.54 295 ARG B CA 1
ATOM 5211 C C . ARG B 1 299 ? 83.300 47.667 30.963 1.00 12.79 295 ARG B C 1
ATOM 5212 O O . ARG B 1 299 ? 84.372 47.753 30.371 1.00 12.42 295 ARG B O 1
ATOM 5220 N N . SER B 1 300 ? 83.140 48.100 32.216 1.00 13.27 296 SER B N 1
ATOM 5221 C CA . SER B 1 300 ? 84.249 48.711 32.944 1.00 13.76 296 SER B CA 1
ATOM 5222 C C . SER B 1 300 ? 85.373 47.709 33.143 1.00 13.78 296 SER B C 1
ATOM 5223 O O . SER B 1 300 ? 86.559 48.012 32.905 1.00 13.86 296 SER B O 1
ATOM 5226 N N . LEU B 1 301 ? 85.001 46.498 33.532 1.00 13.60 297 LEU B N 1
ATOM 5227 C CA . LEU B 1 301 ? 85.959 45.413 33.691 1.00 13.81 297 LEU B CA 1
ATOM 5228 C C . LEU B 1 301 ? 86.676 45.096 32.354 1.00 13.57 297 LEU B C 1
ATOM 5229 O O . LEU B 1 301 ? 87.912 45.063 32.287 1.00 13.59 297 LEU B O 1
ATOM 5234 N N . LEU B 1 302 ? 85.895 44.942 31.295 1.00 13.50 298 LEU B N 1
ATOM 5235 C CA . LEU B 1 302 ? 86.421 44.695 29.956 1.00 14.01 298 LEU B CA 1
ATOM 5236 C C . LEU B 1 302 ? 87.448 45.751 29.492 1.00 14.58 298 LEU B C 1
ATOM 5237 O O . LEU B 1 302 ? 88.537 45.410 29.006 1.00 14.33 298 LEU B O 1
ATOM 5242 N N . LEU B 1 303 ? 87.101 47.026 29.663 1.00 14.99 299 LEU B N 1
ATOM 5243 C CA . LEU B 1 303 ? 87.956 48.100 29.203 1.00 15.90 299 LEU B CA 1
ATOM 5244 C C . LEU B 1 303 ? 89.214 48.140 30.076 1.00 15.77 299 LEU B C 1
ATOM 5245 O O . LEU B 1 303 ? 90.309 48.346 29.553 1.00 15.09 299 LEU B O 1
ATOM 5250 N N . SER B 1 304 ? 89.067 47.890 31.383 1.00 15.63 300 SER B N 1
ATOM 5251 C CA . SER B 1 304 ? 90.249 47.792 32.265 1.00 16.20 300 SER B CA 1
ATOM 5252 C C . SER B 1 304 ? 91.198 46.688 31.812 1.00 15.91 300 SER B C 1
ATOM 5253 O O . SER B 1 304 ? 92.426 46.899 31.668 1.00 15.82 300 SER B O 1
ATOM 5256 N N . ALA B 1 305 ? 90.648 45.506 31.558 1.00 15.78 301 ALA B N 1
ATOM 5257 C CA . ALA B 1 305 ? 91.471 44.406 31.075 1.00 16.16 301 ALA B CA 1
ATOM 5258 C C . ALA B 1 305 ? 92.089 44.692 29.710 1.00 16.55 301 ALA B C 1
ATOM 5259 O O . ALA B 1 305 ? 93.248 44.363 29.506 1.00 16.82 301 ALA B O 1
ATOM 5261 N N . ALA B 1 306 ? 91.362 45.346 28.792 1.00 17.11 302 ALA B N 1
ATOM 5262 C CA . ALA B 1 306 ? 91.941 45.699 27.506 1.00 17.26 302 ALA B CA 1
ATOM 5263 C C . ALA B 1 306 ? 93.121 46.672 27.638 1.00 18.84 302 ALA B C 1
ATOM 5264 O O . ALA B 1 306 ? 94.106 46.546 26.925 1.00 17.69 302 ALA B O 1
ATOM 5266 N N . GLU B 1 307 ? 93.000 47.667 28.517 1.00 20.02 303 GLU B N 1
ATOM 5267 C CA . GLU B 1 307 ? 94.084 48.616 28.728 1.00 22.31 303 GLU B CA 1
ATOM 5268 C C . GLU B 1 307 ? 95.297 47.911 29.320 1.00 22.32 303 GLU B C 1
ATOM 5269 O O . GLU B 1 307 ? 96.423 48.203 28.931 1.00 22.59 303 GLU B O 1
ATOM 5275 N N . LYS B 1 308 ? 95.092 46.997 30.269 1.00 22.04 304 LYS B N 1
ATOM 5276 C CA . LYS B 1 308 ? 96.235 46.243 30.835 1.00 23.29 304 LYS B CA 1
ATOM 5277 C C . LYS B 1 308 ? 96.974 45.470 29.745 1.00 24.03 304 LYS B C 1
ATOM 5278 O O . LYS B 1 308 ? 98.212 45.461 29.703 1.00 24.35 304 LYS B O 1
ATOM 5284 N N . PHE B 1 309 ? 96.204 44.812 28.873 1.00 23.20 305 PHE B N 1
ATOM 5285 C CA . PHE B 1 309 ? 96.774 44.081 27.742 1.00 23.50 305 PHE B CA 1
ATOM 5286 C C . PHE B 1 309 ? 97.698 45.027 26.999 1.00 25.10 305 PHE B C 1
ATOM 5287 O O . PHE B 1 309 ? 98.827 44.687 26.720 1.00 25.55 305 PHE B O 1
ATOM 5295 N N . ASP B 1 310 ? 97.181 46.209 26.691 1.00 27.51 306 ASP B N 1
ATOM 5296 C CA . ASP B 1 310 ? 97.839 47.153 25.811 1.00 31.69 306 ASP B CA 1
ATOM 5297 C C . ASP B 1 310 ? 99.018 47.852 26.474 1.00 34.52 306 ASP B C 1
ATOM 5298 O O . ASP B 1 310 ? 99.978 48.202 25.800 1.00 34.96 306 ASP B O 1
ATOM 5303 N N . ALA B 1 311 ? 98.940 48.049 27.792 1.00 35.90 307 ALA B N 1
ATOM 5304 C CA . ALA B 1 311 ? 100.027 48.655 28.547 1.00 37.68 307 ALA B CA 1
ATOM 5305 C C . ALA B 1 311 ? 101.167 47.655 28.745 1.00 37.84 307 ALA B C 1
ATOM 5306 O O . ALA B 1 311 ? 102.185 47.994 29.317 1.00 40.49 307 ALA B O 1
ATOM 5308 N N . GLY B 1 312 ? 100.994 46.423 28.294 1.00 43.48 308 GLY B N 1
ATOM 5309 C CA . GLY B 1 312 ? 102.042 45.417 28.407 1.00 43.58 308 GLY B CA 1
ATOM 5310 C C . GLY B 1 312 ? 102.073 44.803 29.786 1.00 43.55 308 GLY B C 1
ATOM 5311 O O . GLY B 1 312 ? 102.996 44.074 30.117 1.00 43.76 308 GLY B O 1
ATOM 5312 N N . GLN B 1 313 ? 101.062 45.093 30.596 1.00 43.39 309 GLN B N 1
ATOM 5313 C CA . GLN B 1 313 ? 100.981 44.538 31.941 1.00 43.22 309 GLN B CA 1
ATOM 5314 C C . GLN B 1 313 ? 100.376 43.129 31.876 1.00 40.05 309 GLN B C 1
ATOM 5315 O O . GLN B 1 313 ? 99.732 42.768 30.900 1.00 38.72 309 GLN B O 1
ATOM 5321 N N . ARG B 1 314 ? 100.593 42.340 32.913 1.00 36.22 310 ARG B N 1
ATOM 5322 C CA . ARG B 1 314 ? 99.956 41.036 33.005 1.00 35.24 310 ARG B CA 1
ATOM 5323 C C . ARG B 1 314 ? 98.435 41.202 32.979 1.00 30.60 310 ARG B C 1
ATOM 5324 O O . ARG B 1 314 ? 97.878 42.058 33.652 1.00 30.96 310 ARG B O 1
ATOM 5332 N N . CYS B 1 315 ? 97.798 40.424 32.125 1.00 27.03 311 CYS B N 1
ATOM 5333 C CA . CYS B 1 315 ? 96.369 40.554 31.866 1.00 25.84 311 CYS B CA 1
ATOM 5334 C C . CYS B 1 315 ? 95.703 39.209 31.640 1.00 23.45 311 CYS B C 1
ATOM 5335 O O . CYS B 1 315 ? 94.542 39.177 31.228 1.00 21.94 311 CYS B O 1
ATOM 5338 N N . ASP B 1 316 ? 96.412 38.101 31.909 1.00 22.23 312 ASP B N 1
ATOM 5339 C CA . ASP B 1 316 ? 95.871 36.790 31.600 1.00 21.63 312 ASP B CA 1
ATOM 5340 C C . ASP B 1 316 ? 94.662 36.456 32.498 1.00 19.23 312 ASP B C 1
ATOM 5341 O O . ASP B 1 316 ? 93.620 36.016 32.014 1.00 19.39 312 ASP B O 1
ATOM 5346 N N . MET B 1 317 ? 94.789 36.703 33.787 1.00 17.24 313 MET B N 1
ATOM 5347 C CA . MET B 1 317 ? 93.682 36.494 34.728 1.00 15.68 313 MET B CA 1
ATOM 5348 C C . MET B 1 317 ? 92.541 37.490 34.446 1.00 15.16 313 MET B C 1
ATOM 5349 O O . MET B 1 317 ? 91.365 37.139 34.481 1.00 14.38 313 MET B O 1
ATOM 5354 N N . GLU B 1 318 ? 92.904 38.731 34.169 1.00 14.95 314 GLU B N 1
ATOM 5355 C CA . GLU B 1 318 ? 91.923 39.784 33.975 1.00 14.91 314 GLU B CA 1
ATOM 5356 C C . GLU B 1 318 ? 91.068 39.520 32.714 1.00 14.21 314 GLU B C 1
ATOM 5357 O O . GLU B 1 318 ? 89.865 39.755 32.717 1.00 13.66 314 GLU B O 1
ATOM 5363 N N . ALA B 1 319 ? 91.701 39.003 31.661 1.00 14.12 315 ALA B N 1
ATOM 5364 C CA . ALA B 1 319 ? 90.976 38.575 30.465 1.00 13.72 315 ALA B CA 1
ATOM 5365 C C . ALA B 1 319 ? 89.961 37.464 30.736 1.00 13.01 315 ALA B C 1
ATOM 5366 O O . ALA B 1 319 ? 88.842 37.512 30.239 1.00 12.48 315 ALA B O 1
ATOM 5368 N N . GLY B 1 320 ? 90.352 36.457 31.506 1.00 12.79 316 GLY B N 1
ATOM 5369 C CA . GLY B 1 320 ? 89.435 35.390 31.909 1.00 12.27 316 GLY B CA 1
ATOM 5370 C C . GLY B 1 320 ? 88.294 35.914 32.783 1.00 12.01 316 GLY B C 1
ATOM 5371 O O . GLY B 1 320 ? 87.133 35.510 32.620 1.00 11.93 316 GLY B O 1
ATOM 5372 N N . MET B 1 321 ? 88.609 36.840 33.689 1.00 11.90 317 MET B N 1
ATOM 5373 C CA . MET B 1 321 ? 87.575 37.468 34.514 1.00 11.74 317 MET B CA 1
ATOM 5374 C C . MET B 1 321 ? 86.577 38.243 33.645 1.00 11.86 317 MET B C 1
ATOM 5375 O O . MET B 1 321 ? 85.354 38.177 33.868 1.00 11.53 317 MET B O 1
ATOM 5380 N N . ALA B 1 322 ? 87.098 38.933 32.630 1.00 12.23 318 ALA B N 1
ATOM 5381 C CA . ALA B 1 322 ? 86.251 39.698 31.749 1.00 12.49 318 ALA B CA 1
ATOM 5382 C C . ALA B 1 322 ? 85.304 38.762 31.009 1.00 12.40 318 ALA B C 1
ATOM 5383 O O . ALA B 1 322 ? 84.099 39.033 30.880 1.00 11.96 318 ALA B O 1
ATOM 5385 N N . LYS B 1 323 ? 85.849 37.646 30.529 1.00 12.50 319 LYS B N 1
ATOM 5386 C CA . LYS B 1 323 ? 85.035 36.682 29.780 1.00 12.51 319 LYS B CA 1
ATOM 5387 C C . LYS B 1 323 ? 83.958 36.070 30.665 1.00 11.97 319 LYS B C 1
ATOM 5388 O O . LYS B 1 323 ? 82.807 35.954 30.274 1.00 11.74 319 LYS B O 1
ATOM 5394 N N . LEU B 1 324 ? 84.353 35.636 31.859 1.00 11.62 320 LEU B N 1
ATOM 5395 C CA . LEU B 1 324 ? 83.432 35.024 32.811 1.00 11.41 320 LEU B CA 1
ATOM 5396 C C . LEU B 1 324 ? 82.335 36.008 33.215 1.00 11.21 320 LEU B C 1
ATOM 5397 O O . LEU B 1 324 ? 81.146 35.700 33.110 1.00 11.03 320 LEU B O 1
ATOM 5402 N N . PHE B 1 325 ? 82.724 37.202 33.649 1.00 11.17 321 PHE B N 1
ATOM 5403 C CA . PHE B 1 325 ? 81.742 38.155 34.111 1.00 11.14 321 PHE B CA 1
ATOM 5404 C C . PHE B 1 325 ? 80.804 38.614 32.986 1.00 11.19 321 PHE B C 1
ATOM 5405 O O . PHE B 1 325 ? 79.584 38.699 33.175 1.00 10.61 321 PHE B O 1
ATOM 5413 N N . ALA B 1 326 ? 81.374 38.957 31.833 1.00 11.31 322 ALA B N 1
ATOM 5414 C CA . ALA B 1 326 ? 80.556 39.505 30.768 1.00 11.73 322 ALA B CA 1
ATOM 5415 C C . ALA B 1 326 ? 79.569 38.465 30.218 1.00 11.83 322 ALA B C 1
ATOM 5416 O O . ALA B 1 326 ? 78.426 38.793 29.910 1.00 12.09 322 ALA B O 1
ATOM 5418 N N . SER B 1 327 ? 80.027 37.239 30.025 1.00 12.24 323 SER B N 1
ATOM 5419 C CA . SER B 1 327 ? 79.175 36.177 29.484 1.00 12.43 323 SER B CA 1
ATOM 5420 C C . SER B 1 327 ? 78.006 35.823 30.425 1.00 12.27 323 SER B C 1
ATOM 5421 O O . SER B 1 327 ? 76.858 35.646 29.952 1.00 12.14 323 SER B O 1
ATOM 5424 N N . GLU B 1 328 ? 78.271 35.750 31.731 1.00 12.28 324 GLU B N 1
ATOM 5425 C CA . GLU B 1 328 ? 77.200 35.477 32.707 1.00 12.52 324 GLU B CA 1
ATOM 5426 C C . GLU B 1 328 ? 76.235 36.669 32.735 1.00 12.75 324 GLU B C 1
ATOM 5427 O O . GLU B 1 328 ? 75.004 36.491 32.740 1.00 12.31 324 GLU B O 1
ATOM 5433 N N . THR B 1 329 ? 76.801 37.891 32.721 1.00 12.66 325 THR B N 1
ATOM 5434 C CA . THR B 1 329 ? 76.000 39.105 32.696 1.00 13.02 325 THR B CA 1
ATOM 5435 C C . THR B 1 329 ? 75.111 39.164 31.450 1.00 12.77 325 THR B C 1
ATOM 5436 O O . THR B 1 329 ? 73.930 39.485 31.562 1.00 12.49 325 THR B O 1
ATOM 5440 N N . ALA B 1 330 ? 75.657 38.856 30.273 1.00 12.51 326 ALA B N 1
ATOM 5441 C CA . ALA B 1 330 ? 74.840 38.907 29.044 1.00 12.56 326 ALA B CA 1
ATOM 5442 C C . ALA B 1 330 ? 73.658 37.947 29.091 1.00 12.55 326 ALA B C 1
ATOM 5443 O O . ALA B 1 330 ? 72.569 38.283 28.643 1.00 12.56 326 ALA B O 1
ATOM 5445 N N . MET B 1 331 ? 73.867 36.746 29.630 1.00 12.68 327 MET B N 1
ATOM 5446 C CA . MET B 1 331 ? 72.779 35.764 29.792 1.00 13.22 327 MET B CA 1
ATOM 5447 C C . MET B 1 331 ? 71.695 36.287 30.730 1.00 12.90 327 MET B C 1
ATOM 5448 O O . MET B 1 331 ? 70.496 36.180 30.429 1.00 13.02 327 MET B O 1
ATOM 5453 N N . GLN B 1 332 ? 72.103 36.890 31.845 1.00 12.52 328 GLN B N 1
ATOM 5454 C CA . GLN B 1 332 ? 71.135 37.472 32.799 1.00 12.61 328 GLN B CA 1
ATOM 5455 C C . GLN B 1 332 ? 70.328 38.608 32.157 1.00 12.03 328 GLN B C 1
ATOM 5456 O O . GLN B 1 332 ? 69.086 38.659 32.265 1.00 11.59 328 GLN B O 1
ATOM 5462 N N . ILE B 1 333 ? 71.036 39.500 31.465 1.00 11.54 329 ILE B N 1
ATOM 5463 C CA . ILE B 1 333 ? 70.398 40.620 30.817 1.00 11.83 329 ILE B CA 1
ATOM 5464 C C . ILE B 1 333 ? 69.479 40.146 29.691 1.00 12.03 329 ILE B C 1
ATOM 5465 O O . ILE B 1 333 ? 68.363 40.704 29.516 1.00 12.61 329 ILE B O 1
ATOM 5470 N N . ALA B 1 334 ? 69.905 39.124 28.933 1.00 11.93 330 ALA B N 1
ATOM 5471 C CA . ALA B 1 334 ? 69.077 38.630 27.824 1.00 11.90 330 ALA B CA 1
ATOM 5472 C C . ALA B 1 334 ? 67.741 38.097 28.339 1.00 12.03 330 ALA B C 1
ATOM 5473 O O . ALA B 1 334 ? 66.707 38.420 27.808 1.00 11.88 330 ALA B O 1
ATOM 5475 N N . LEU B 1 335 ? 67.768 37.323 29.419 1.00 12.17 331 LEU B N 1
ATOM 5476 C CA . LEU B 1 335 ? 66.528 36.791 29.977 1.00 12.63 331 LEU B CA 1
ATOM 5477 C C . LEU B 1 335 ? 65.639 37.909 30.488 1.00 12.82 331 LEU B C 1
ATOM 5478 O O . LEU B 1 335 ? 64.444 37.893 30.209 1.00 12.72 331 LEU B O 1
ATOM 5483 N N . ASP B 1 336 ? 66.216 38.876 31.199 1.00 12.86 332 ASP B N 1
ATOM 5484 C CA . ASP B 1 336 ? 65.426 39.968 31.788 1.00 13.20 332 ASP B CA 1
ATOM 5485 C C . ASP B 1 336 ? 64.828 40.858 30.697 1.00 12.83 332 ASP B C 1
ATOM 5486 O O . ASP B 1 336 ? 63.713 41.317 30.842 1.00 12.62 332 ASP B O 1
ATOM 5491 N N . ALA B 1 337 ? 65.529 41.014 29.571 1.00 12.53 333 ALA B N 1
ATOM 5492 C CA . ALA B 1 337 ? 64.972 41.751 28.430 1.00 12.55 333 ALA B CA 1
ATOM 5493 C C . ALA B 1 337 ? 63.746 41.038 27.855 1.00 12.60 333 ALA B C 1
ATOM 5494 O O . ALA B 1 337 ? 62.796 41.702 27.457 1.00 12.97 333 ALA B O 1
ATOM 5496 N N . VAL B 1 338 ? 63.756 39.691 27.852 1.00 12.38 334 VAL B N 1
ATOM 5497 C CA . VAL B 1 338 ? 62.604 38.915 27.440 1.00 12.50 334 VAL B CA 1
ATOM 5498 C C . VAL B 1 338 ? 61.458 39.244 28.408 1.00 12.48 334 VAL B C 1
ATOM 5499 O O . VAL B 1 338 ? 60.327 39.501 27.958 1.00 12.54 334 VAL B O 1
ATOM 5503 N N . ARG B 1 339 ? 61.770 39.264 29.713 1.00 12.33 335 ARG B N 1
ATOM 5504 C CA . ARG B 1 339 ? 60.749 39.474 30.755 1.00 12.54 335 ARG B CA 1
ATOM 5505 C C . ARG B 1 339 ? 60.100 40.852 30.557 1.00 12.53 335 ARG B C 1
ATOM 5506 O O . ARG B 1 339 ? 58.885 41.012 30.658 1.00 13.01 335 ARG B O 1
ATOM 5514 N N . VAL B 1 340 ? 60.929 41.842 30.280 1.00 12.26 336 VAL B N 1
ATOM 5515 C CA . VAL B 1 340 ? 60.455 43.217 30.087 1.00 12.40 336 VAL B CA 1
ATOM 5516 C C . VAL B 1 340 ? 59.436 43.325 28.966 1.00 12.58 336 VAL B C 1
ATOM 5517 O O . VAL B 1 340 ? 58.541 44.161 29.039 1.00 12.74 336 VAL B O 1
ATOM 5521 N N . HIS B 1 341 ? 59.571 42.490 27.937 1.00 12.68 337 HIS B N 1
ATOM 5522 C CA . HIS B 1 341 ? 58.661 42.492 26.793 1.00 13.10 337 HIS B CA 1
ATOM 5523 C C . HIS B 1 341 ? 57.350 41.701 27.031 1.00 13.38 337 HIS B C 1
ATOM 5524 O O . HIS B 1 341 ? 56.446 41.680 26.175 1.00 13.95 337 HIS B O 1
ATOM 5531 N N . GLY B 1 342 ? 57.217 41.064 28.178 1.00 13.61 338 GLY B N 1
ATOM 5532 C CA . GLY B 1 342 ? 56.054 40.242 28.425 1.00 13.99 338 GLY B CA 1
ATOM 5533 C C . GLY B 1 342 ? 55.934 39.177 27.338 1.00 14.18 338 GLY B C 1
ATOM 5534 O O . GLY B 1 342 ? 56.934 38.607 26.911 1.00 13.71 338 GLY B O 1
ATOM 5535 N N . GLY B 1 343 ? 54.714 38.936 26.864 1.00 14.57 339 GLY B N 1
ATOM 5536 C CA . GLY B 1 343 ? 54.490 37.886 25.872 1.00 14.82 339 GLY B CA 1
ATOM 5537 C C . GLY B 1 343 ? 55.274 38.096 24.597 1.00 14.81 339 GLY B C 1
ATOM 5538 O O . GLY B 1 343 ? 55.723 37.149 23.966 1.00 14.46 339 GLY B O 1
ATOM 5539 N N . TYR B 1 344 ? 55.436 39.350 24.205 1.00 15.01 340 TYR B N 1
ATOM 5540 C CA . TYR B 1 344 ? 56.146 39.673 22.980 1.00 15.38 340 TYR B CA 1
ATOM 5541 C C . TYR B 1 344 ? 57.630 39.303 23.046 1.00 14.73 340 TYR B C 1
ATOM 5542 O O . TYR B 1 344 ? 58.307 39.151 22.009 1.00 14.66 340 TYR B O 1
ATOM 5551 N N . GLY B 1 345 ? 58.141 39.132 24.255 1.00 14.41 341 GLY B N 1
ATOM 5552 C CA . GLY B 1 345 ? 59.503 38.642 24.404 1.00 13.93 341 GLY B CA 1
ATOM 5553 C C . GLY B 1 345 ? 59.698 37.271 23.778 1.00 13.82 341 GLY B C 1
ATOM 5554 O O . GLY B 1 345 ? 60.811 36.928 23.389 1.00 13.70 341 GLY B O 1
ATOM 5555 N N . TYR B 1 346 ? 58.616 36.501 23.721 1.00 13.66 342 TYR B N 1
ATOM 5556 C CA . TYR B 1 346 ? 58.592 35.141 23.201 1.00 13.78 342 TYR B CA 1
ATOM 5557 C C . TYR B 1 346 ? 58.426 35.098 21.662 1.00 14.36 342 TYR B C 1
ATOM 5558 O O . TYR B 1 346 ? 58.532 34.042 21.052 1.00 14.13 342 TYR B O 1
ATOM 5567 N N . SER B 1 347 ? 58.155 36.245 21.047 1.00 14.92 343 SER B N 1
ATOM 5568 C CA . SER B 1 347 ? 57.877 36.319 19.605 1.00 15.99 343 SER B CA 1
ATOM 5569 C C . SER B 1 347 ? 59.160 36.485 18.816 1.00 16.36 343 SER B C 1
ATOM 5570 O O . SER B 1 347 ? 59.979 37.317 19.168 1.00 16.37 343 SER B O 1
ATOM 5573 N N . THR B 1 348 ? 59.313 35.727 17.723 1.00 17.27 344 THR B N 1
ATOM 5574 C CA . THR B 1 348 ? 60.485 35.861 16.854 1.00 17.74 344 THR B CA 1
ATOM 5575 C C . THR B 1 348 ? 60.394 37.067 15.919 1.00 18.66 344 THR B C 1
ATOM 5576 O O . THR B 1 348 ? 61.318 37.289 15.132 1.00 18.72 344 THR B O 1
ATOM 5580 N N . GLU B 1 349 ? 59.304 37.838 16.010 1.00 19.52 345 GLU B N 1
ATOM 5581 C CA . GLU B 1 349 ? 59.181 39.149 15.369 1.00 20.46 345 GLU B CA 1
ATOM 5582 C C . GLU B 1 349 ? 59.806 40.275 16.202 1.00 19.94 345 GLU B C 1
ATOM 5583 O O . GLU B 1 349 ? 59.990 41.391 15.705 1.00 19.22 345 GLU B O 1
ATOM 5589 N N . TYR B 1 350 ? 60.170 39.962 17.443 1.00 18.91 346 TYR B N 1
ATOM 5590 C CA . TYR B 1 350 ? 60.982 40.847 18.286 1.00 18.98 346 TYR B CA 1
ATOM 5591 C C . TYR B 1 350 ? 62.387 40.230 18.390 1.00 17.55 346 TYR B C 1
ATOM 5592 O O . TYR B 1 350 ? 62.587 39.058 18.041 1.00 17.59 346 TYR B O 1
ATOM 5601 N N . ASP B 1 351 ? 63.358 41.019 18.812 1.00 16.71 347 ASP B N 1
ATOM 5602 C CA . ASP B 1 351 ? 64.766 40.621 18.724 1.00 16.38 347 ASP B CA 1
ATOM 5603 C C . ASP B 1 351 ? 65.303 39.981 20.011 1.00 14.94 347 ASP B C 1
ATOM 5604 O O . ASP B 1 351 ? 66.345 39.324 19.982 1.00 14.67 347 ASP B O 1
ATOM 5609 N N . VAL B 1 352 ? 64.617 40.188 21.132 1.00 13.99 348 VAL B N 1
ATOM 5610 C CA . VAL B 1 352 ? 65.148 39.761 22.412 1.00 13.35 348 VAL B CA 1
ATOM 5611 C C . VAL B 1 352 ? 65.280 38.231 22.467 1.00 13.04 348 VAL B C 1
ATOM 5612 O O . VAL B 1 352 ? 66.155 37.729 23.141 1.00 12.84 348 VAL B O 1
ATOM 5616 N N . GLU B 1 353 ? 64.430 37.487 21.761 1.00 13.01 349 GLU B N 1
ATOM 5617 C CA . GLU B 1 353 ? 64.559 36.031 21.745 1.00 12.95 349 GLU B CA 1
ATOM 5618 C C . GLU B 1 353 ? 65.851 35.595 21.087 1.00 13.09 349 GLU B C 1
ATOM 5619 O O . GLU B 1 353 ? 66.442 34.618 21.497 1.00 12.78 349 GLU B O 1
ATOM 5625 N N . ARG B 1 354 ? 66.313 36.350 20.093 1.00 13.43 350 ARG B N 1
ATOM 5626 C CA . ARG B 1 354 ? 67.572 36.040 19.457 1.00 13.93 350 ARG B CA 1
ATOM 5627 C C . ARG B 1 354 ? 68.745 36.261 20.434 1.00 13.58 350 ARG B C 1
ATOM 5628 O O . ARG B 1 354 ? 69.662 35.432 20.489 1.00 13.32 350 ARG B O 1
ATOM 5636 N N . TYR B 1 355 ? 68.746 37.381 21.161 1.00 13.10 351 TYR B N 1
ATOM 5637 C CA . TYR B 1 355 ? 69.827 37.600 22.126 1.00 13.21 351 TYR B CA 1
ATOM 5638 C C . TYR B 1 355 ? 69.852 36.490 23.164 1.00 12.79 351 TYR B C 1
ATOM 5639 O O . TYR B 1 355 ? 70.914 36.075 23.598 1.00 12.68 351 TYR B O 1
ATOM 5648 N N . PHE B 1 356 ? 68.669 36.050 23.572 1.00 12.57 352 PHE B N 1
ATOM 5649 C CA . PHE B 1 356 ? 68.506 34.983 24.550 1.00 12.52 352 PHE B CA 1
ATOM 5650 C C . PHE B 1 356 ? 69.111 33.674 24.007 1.00 12.59 352 PHE B C 1
ATOM 5651 O O . PHE B 1 356 ? 69.762 32.947 24.730 1.00 12.65 352 PHE B O 1
ATOM 5659 N N . ARG B 1 357 ? 68.902 33.395 22.726 1.00 12.76 353 ARG B N 1
ATOM 5660 C CA . ARG B 1 357 ? 69.455 32.186 22.104 1.00 12.91 353 ARG B CA 1
ATOM 5661 C C . ARG B 1 357 ? 70.963 32.303 21.862 1.00 12.80 353 ARG B C 1
ATOM 5662 O O . ARG B 1 357 ? 71.644 31.307 21.841 1.00 12.49 353 ARG B O 1
ATOM 5670 N N . ASP B 1 358 ? 71.462 33.521 21.650 1.00 12.82 354 ASP B N 1
ATOM 5671 C CA . ASP B 1 358 ? 72.882 33.735 21.349 1.00 13.17 354 ASP B CA 1
ATOM 5672 C C . ASP B 1 358 ? 73.773 33.741 22.611 1.00 13.11 354 ASP B C 1
ATOM 5673 O O . ASP B 1 358 ? 74.907 33.286 22.581 1.00 13.38 354 ASP B O 1
ATOM 5678 N N . ALA B 1 359 ? 73.234 34.223 23.721 1.00 12.86 355 ALA B N 1
ATOM 5679 C CA . ALA B 1 359 ? 74.023 34.434 24.933 1.00 12.75 355 ALA B CA 1
ATOM 5680 C C . ALA B 1 359 ? 74.705 33.184 25.518 1.00 12.79 355 ALA B C 1
ATOM 5681 O O . ALA B 1 359 ? 75.867 33.267 25.908 1.00 13.03 355 ALA B O 1
ATOM 5683 N N . PRO B 1 360 ? 74.032 32.036 25.526 1.00 12.90 356 PRO B N 1
ATOM 5684 C CA . PRO B 1 360 ? 74.675 30.837 26.033 1.00 13.32 356 PRO B CA 1
ATOM 5685 C C . PRO B 1 360 ? 75.929 30.402 25.272 1.00 13.86 356 PRO B C 1
ATOM 5686 O O . PRO B 1 360 ? 76.797 29.730 25.862 1.00 13.83 356 PRO B O 1
ATOM 5690 N N . LEU B 1 361 ? 76.069 30.830 24.024 1.00 14.35 357 LEU B N 1
ATOM 5691 C CA . LEU B 1 361 ? 77.265 30.485 23.245 1.00 15.14 357 LEU B CA 1
ATOM 5692 C C . LEU B 1 361 ? 78.535 30.903 23.963 1.00 15.46 357 LEU B C 1
ATOM 5693 O O . LEU B 1 361 ? 79.483 30.114 24.032 1.00 15.69 357 LEU B O 1
ATOM 5698 N N . MET B 1 362 ? 78.571 32.121 24.506 1.00 15.35 358 MET B N 1
ATOM 5699 C CA A MET B 1 362 ? 79.769 32.648 25.160 0.50 15.17 358 MET B CA 1
ATOM 5700 C CA B MET B 1 362 ? 79.802 32.583 25.130 0.50 16.28 358 MET B CA 1
ATOM 5701 C C . MET B 1 362 ? 80.039 31.989 26.505 1.00 15.96 358 MET B C 1
ATOM 5702 O O . MET B 1 362 ? 81.129 32.102 27.045 1.00 17.07 358 MET B O 1
ATOM 5711 N N . ILE B 1 363 ? 79.046 31.304 27.038 1.00 16.52 359 ILE B N 1
ATOM 5712 C CA . ILE B 1 363 ? 79.163 30.573 28.298 1.00 17.05 359 ILE B CA 1
ATOM 5713 C C . ILE B 1 363 ? 79.710 29.145 28.112 1.00 18.16 359 ILE B C 1
ATOM 5714 O O . ILE B 1 363 ? 80.617 28.738 28.850 1.00 18.79 359 ILE B O 1
ATOM 5719 N N . VAL B 1 364 ? 79.160 28.392 27.155 1.00 18.44 360 VAL B N 1
ATOM 5720 C CA . VAL B 1 364 ? 79.459 26.948 26.999 1.00 19.43 360 VAL B CA 1
ATOM 5721 C C . VAL B 1 364 ? 80.329 26.604 25.814 1.00 20.62 360 VAL B C 1
ATOM 5722 O O . VAL B 1 364 ? 80.864 25.489 25.746 1.00 22.09 360 VAL B O 1
ATOM 5726 N N . GLY B 1 365 ? 80.438 27.530 24.878 1.00 21.04 361 GLY B N 1
ATOM 5727 C CA . GLY B 1 365 ? 81.008 27.247 23.558 1.00 22.14 361 GLY B CA 1
ATOM 5728 C C . GLY B 1 365 ? 82.216 28.092 23.189 1.00 22.13 361 GLY B C 1
ATOM 5729 O O . GLY B 1 365 ? 82.631 28.124 22.022 1.00 24.29 361 GLY B O 1
ATOM 5730 N N . GLU B 1 366 ? 82.798 28.784 24.157 1.00 21.82 362 GLU B N 1
ATOM 5731 C CA . GLU B 1 366 ? 84.088 29.481 23.911 1.00 20.79 362 GLU B CA 1
ATOM 5732 C C . GLU B 1 366 ? 84.989 29.208 25.112 1.00 20.54 362 GLU B C 1
ATOM 5733 O O . GLU B 1 366 ? 85.363 30.119 25.878 1.00 19.48 362 GLU B O 1
ATOM 5739 N N . GLY B 1 367 ? 85.344 27.927 25.275 1.00 19.90 363 GLY B N 1
ATOM 5740 C CA . GLY B 1 367 ? 85.760 27.413 26.578 1.00 18.86 363 GLY B CA 1
ATOM 5741 C C . GLY B 1 367 ? 84.565 27.550 27.544 1.00 17.70 363 GLY B C 1
ATOM 5742 O O . GLY B 1 367 ? 83.758 28.486 27.433 1.00 18.59 363 GLY B O 1
ATOM 5743 N N . THR B 1 368 ? 84.411 26.630 28.485 1.00 15.76 364 THR B N 1
ATOM 5744 C CA . THR B 1 368 ? 83.304 26.760 29.423 1.00 14.47 364 THR B CA 1
ATOM 5745 C C . THR B 1 368 ? 83.615 27.649 30.632 1.00 13.45 364 THR B C 1
ATOM 5746 O O . THR B 1 368 ? 84.757 27.828 31.043 1.00 12.81 364 THR B O 1
ATOM 5750 N N . ASN B 1 369 ? 82.561 28.145 31.258 1.00 12.87 365 ASN B N 1
ATOM 5751 C CA . ASN B 1 369 ? 82.751 28.954 32.428 1.00 12.33 365 ASN B CA 1
ATOM 5752 C C . ASN B 1 369 ? 83.214 28.151 33.652 1.00 12.37 365 ASN B C 1
ATOM 5753 O O . ASN B 1 369 ? 83.873 28.719 34.524 1.00 12.08 365 ASN B O 1
ATOM 5758 N N . GLU B 1 370 ? 82.946 26.834 33.693 1.00 12.78 366 GLU B N 1
ATOM 5759 C CA . GLU B 1 370 ? 83.506 26.000 34.760 1.00 13.11 366 GLU B CA 1
ATOM 5760 C C . GLU B 1 370 ? 85.039 25.934 34.616 1.00 12.97 366 GLU B C 1
ATOM 5761 O O . GLU B 1 370 ? 85.777 26.143 35.587 1.00 12.66 366 GLU B O 1
ATOM 5767 N N . ILE B 1 371 ? 85.521 25.697 33.402 1.00 13.21 367 ILE B N 1
ATOM 5768 C CA . ILE B 1 371 ? 86.964 25.686 33.188 1.00 13.50 367 ILE B CA 1
ATOM 5769 C C . ILE B 1 371 ? 87.540 27.075 33.486 1.00 13.25 367 ILE B C 1
ATOM 5770 O O . ILE B 1 371 ? 88.593 27.198 34.101 1.00 12.55 367 ILE B O 1
ATOM 5775 N N . GLN B 1 372 ? 86.845 28.111 33.051 1.00 13.43 368 GLN B N 1
ATOM 5776 C CA . GLN B 1 372 ? 87.342 29.467 33.277 1.00 13.91 368 GLN B CA 1
ATOM 5777 C C . GLN B 1 372 ? 87.504 29.783 34.793 1.00 13.76 368 GLN B C 1
ATOM 5778 O O . GLN B 1 372 ? 88.475 30.428 35.199 1.00 12.95 368 GLN B O 1
ATOM 5784 N N . ARG B 1 373 ? 86.558 29.350 35.623 1.00 13.92 369 ARG B N 1
ATOM 5785 C CA . ARG B 1 373 ? 86.697 29.584 37.082 1.00 14.25 369 ARG B CA 1
ATOM 5786 C C . ARG B 1 373 ? 87.877 28.825 37.641 1.00 13.94 369 ARG B C 1
ATOM 5787 O O . ARG B 1 373 ? 88.589 29.341 38.499 1.00 13.73 369 ARG B O 1
ATOM 5795 N N . ASN B 1 374 ? 88.076 27.580 37.190 1.00 14.14 370 ASN B N 1
ATOM 5796 C CA . ASN B 1 374 ? 89.247 26.798 37.630 1.00 14.50 370 ASN B CA 1
ATOM 5797 C C . ASN B 1 374 ? 90.536 27.549 37.335 1.00 14.35 370 ASN B C 1
ATOM 5798 O O . ASN B 1 374 ? 91.462 27.571 38.149 1.00 14.23 370 ASN B O 1
ATOM 5803 N N . VAL B 1 375 ? 90.603 28.137 36.146 1.00 14.27 371 VAL B N 1
ATOM 5804 C CA . VAL B 1 375 ? 91.820 28.804 35.684 1.00 14.61 371 VAL B CA 1
ATOM 5805 C C . VAL B 1 375 ? 92.051 30.048 36.532 1.00 14.07 371 VAL B C 1
ATOM 5806 O O . VAL B 1 375 ? 93.162 30.313 36.978 1.00 13.88 371 VAL B O 1
ATOM 5810 N N . ILE B 1 376 ? 90.968 30.774 36.797 1.00 13.61 372 ILE B N 1
ATOM 5811 C CA . ILE B 1 376 ? 91.015 31.996 37.606 1.00 13.37 372 ILE B CA 1
ATOM 5812 C C . ILE B 1 376 ? 91.440 31.704 39.052 1.00 13.66 372 ILE B C 1
ATOM 5813 O O . ILE B 1 376 ? 92.274 32.437 39.614 1.00 13.87 372 ILE B O 1
ATOM 5818 N N . ALA B 1 377 ? 90.927 30.614 39.643 1.00 13.68 373 ALA B N 1
ATOM 5819 C CA . ALA B 1 377 ? 91.311 30.274 41.027 1.00 14.08 373 ALA B CA 1
ATOM 5820 C C . ALA B 1 377 ? 92.818 30.032 41.148 1.00 14.34 373 ALA B C 1
ATOM 5821 O O . ALA B 1 377 ? 93.468 30.511 42.059 1.00 13.82 373 ALA B O 1
ATOM 5823 N N . LYS B 1 378 ? 93.357 29.300 40.186 1.00 15.16 374 LYS B N 1
ATOM 5824 C CA . LYS B 1 378 ? 94.763 28.967 40.164 1.00 16.50 374 LYS B CA 1
ATOM 5825 C C . LYS B 1 378 ? 95.614 30.228 39.964 1.00 15.66 374 LYS B C 1
ATOM 5826 O O . LYS B 1 378 ? 96.654 30.401 40.631 1.00 15.45 374 LYS B O 1
ATOM 5832 N N . GLN B 1 379 ? 95.154 31.113 39.069 1.00 15.07 375 GLN B N 1
ATOM 5833 C CA . GLN B 1 379 ? 95.810 32.392 38.809 1.00 14.94 375 GLN B CA 1
ATOM 5834 C C . GLN B 1 379 ? 95.773 33.294 40.041 1.00 14.45 375 GLN B C 1
ATOM 5835 O O . GLN B 1 379 ? 96.775 33.918 40.398 1.00 14.11 375 GLN B O 1
ATOM 5841 N N . LEU B 1 380 ? 94.633 33.353 40.724 1.00 13.91 376 LEU B N 1
ATOM 5842 C CA . LEU B 1 380 ? 94.561 34.137 41.943 1.00 13.85 376 LEU B CA 1
ATOM 5843 C C . LEU B 1 380 ? 95.586 33.696 42.971 1.00 14.34 376 LEU B C 1
ATOM 5844 O O . LEU B 1 380 ? 96.214 34.526 43.616 1.00 14.56 376 LEU B O 1
ATOM 5849 N N . VAL B 1 381 ? 95.765 32.390 43.108 1.00 14.84 377 VAL B N 1
ATOM 5850 C CA . VAL B 1 381 ? 96.751 31.842 44.036 1.00 15.51 377 VAL B CA 1
ATOM 5851 C C . VAL B 1 381 ? 98.199 32.129 43.577 1.00 16.13 377 VAL B C 1
ATOM 5852 O O . VAL B 1 381 ? 99.052 32.511 44.388 1.00 16.15 377 VAL B O 1
ATOM 5856 N N . ALA B 1 382 ? 98.447 31.994 42.288 1.00 16.88 378 ALA B N 1
ATOM 5857 C CA . ALA B 1 382 ? 99.769 32.243 41.731 1.00 17.84 378 ALA B CA 1
ATOM 5858 C C . ALA B 1 382 ? 100.149 33.703 41.960 1.00 19.13 378 ALA B C 1
ATOM 5859 O O . ALA B 1 382 ? 101.278 34.017 42.310 1.00 18.92 378 ALA B O 1
ATOM 5861 N N . ARG B 1 383 ? 99.181 34.588 41.761 1.00 19.29 379 ARG B N 1
ATOM 5862 C CA . ARG B 1 383 ? 99.378 36.015 41.929 1.00 19.99 379 ARG B CA 1
ATOM 5863 C C . ARG B 1 383 ? 99.332 36.538 43.337 1.00 20.18 379 ARG B C 1
ATOM 5864 O O . ARG B 1 383 ? 99.925 37.583 43.606 1.00 19.97 379 ARG B O 1
ATOM 5872 N N . GLY B 1 384 ? 98.596 35.853 44.218 1.00 20.00 380 GLY B N 1
ATOM 5873 C CA . GLY B 1 384 ? 98.402 36.314 45.593 1.00 20.33 380 GLY B CA 1
ATOM 5874 C C . GLY B 1 384 ? 97.223 37.288 45.736 1.00 20.07 380 GLY B C 1
ATOM 5875 O O . GLY B 1 384 ? 97.041 37.898 46.773 1.00 19.85 380 GLY B O 1
ATOM 5876 N N . GLY B 1 385 ? 96.403 37.417 44.706 1.00 19.72 381 GLY B N 1
ATOM 5877 C CA . GLY B 1 385 ? 95.187 38.192 44.803 1.00 20.01 381 GLY B CA 1
ATOM 5878 C C . GLY B 1 385 ? 95.025 39.079 43.597 1.00 20.36 381 GLY B C 1
ATOM 5879 O O . GLY B 1 385 ? 95.606 38.810 42.554 1.00 19.57 381 GLY B O 1
ATOM 5880 N N . LEU B 1 386 ? 94.251 40.138 43.751 1.00 20.84 382 LEU B N 1
ATOM 5881 C CA . LEU B 1 386 ? 94.039 41.076 42.656 1.00 22.75 382 LEU B CA 1
ATOM 5882 C C . LEU B 1 386 ? 95.206 42.062 42.575 1.00 24.40 382 LEU B C 1
ATOM 5883 O O . LEU B 1 386 ? 95.859 42.354 43.563 1.00 23.45 382 LEU B O 1
ATOM 5888 N N . ASP B 1 387 ? 95.401 42.614 41.397 1.00 27.28 383 ASP B N 1
ATOM 5889 C CA . ASP B 1 387 ? 96.420 43.620 41.192 1.00 32.87 383 ASP B CA 1
ATOM 5890 C C . ASP B 1 387 ? 95.883 44.966 41.673 1.00 33.60 383 ASP B C 1
ATOM 5891 O O . ASP B 1 387 ? 95.145 45.642 40.954 1.00 34.50 383 ASP B O 1
ATOM 5896 N N . ILE B 1 388 ? 96.211 45.320 42.907 1.00 34.64 384 ILE B N 1
ATOM 5897 C CA . ILE B 1 388 ? 95.743 46.548 43.524 1.00 34.74 384 ILE B CA 1
ATOM 5898 C C . ILE B 1 388 ? 96.952 47.185 44.162 1.00 38.72 384 ILE B C 1
ATOM 5899 O O . ILE B 1 388 ? 97.372 48.279 43.779 1.00 38.62 384 ILE B O 1
#

Organism: Mycolicibacterium smegmatis (strain ATCC 700084 / mc(2)155) (NCBI:txid246196)

Radius of gyration: 28.94 Å; Cα contacts (8 Å, |Δi|>4): 1544; chains: 2; bounding box: 93×57×59 Å

Nearest PDB structures (foldseek):
  4iv6-assembly1_B  TM=1.002E+00  e=2.930E-59  Mycolicibacterium smegmatis MC2 155
  8i4p-assembly1_A  TM=9.637E-01  e=3.658E-30  Thermobifida fusca YX
  2pg0-assembly1_A  TM=9.557E-01  e=1.096E-30  Geobacillus kaustophilus HTA426
  8w0z-assembly2_H  TM=9.385E-01  e=7.926E-28  Homo sapiens
  8w0u-assembly1_B  TM=9.394E-01  e=2.003E-27  Homo sapiens

CATH classification: 1.10.540.10 (+2 more: 2.40.110.10, 1.20.140.10)

InterPro domains:
  IPR006089 Acyl-CoA dehydrogenase, conserved site [PS00072] (121-133)
  IPR006091 Acyl-CoA dehydrogenase/oxidase, middle domain [PF02770] (120-214)
  IPR009075 Acyl-CoA dehydrogenase/oxidase, C-terminal [PF00441] (228-376)
  IPR009100 Acyl-CoA dehydrogenase/oxidase, N-terminal and middle domain superfamily [SSF56645] (3-239)
  IPR013786 Acyl-CoA dehydrogenase/oxidase, N-terminal [PF02771] (4-115)
  IPR036250 Acyl-CoA dehydrogenase-like, C-terminal [SSF47203] (226-378)
  IPR037069 Acyl-CoA dehydrogenase/oxidase, N-terminal domain superfamily [G3DSA:1.10.540.10] (1-117)
  IPR046373 Acyl-CoA oxidase/dehydrogenase, middle domain superfamily [G3DSA:2.40.110.10] (118-226)

Sequence (765 aa):
LTAEEETIVKTVHDFVEKQVKPVVRELEHANTYPEELIETMKEIIGIFGLAIPEPYGFGAVSMPCYVQVAEELARGWMMSLAGAMGGHTVVSKLLLLFGTEEQKQKYLPRMATGELRATMALTEPGGGSDLQAMRTVARRDGDDYVINGSKTWISNARRSDLVALMCKTDPDAQPAHKGVSILLVEKVPGFDDVSRDLPKLGYKGVESCELNFTDARVPVSSSLLGDDEGRRGFAQMMMKGLEVGRLQVAARATGVARAAFEDALRYSQERESFGKPIWQHQSVGNMLADDMGTKLYAARSLLLSAAEKFDAGQRCDMEAGMAKLFASETAMQIALDAVRVHGGYGYSTEYDVERYFRDAPLMMIVGEGTNEIQRNVIAKQLVARGGLDIALTAEEETIVKTVHDDFVEKQVKPVVRELEHANTYPEELIIETMKEIIGIFGLAIPEPYGFGAVSMPCYVQVAEELARGWMMSLAGAMGGHTVVSKLLLLFGTEEQKQKYLPRMATGELRATMALTEPGGGSDLQAMRTVARRRDGDDYVINGSKTWISNARRSDLVALMCKTDPDAQPAHKGVSILLVEKVPGFDVSRDLPKLGYKGVESCELNFTDARRVPVSSSLLGDDEGRGFAQMMMKGLEVGRLQVAARATGVARAAFEDALRYSQERESFGKPIWQHQSVGNMLADDMGTKLYAARSLLLSAAEKFDAGQRCDMEAGMAKLFASETAMQIALDAVRVHGGYGYSTEYDVERYFRDAPLMMIVGEGTNEIQRNVIAKQLVARGGLDI

Secondary structure (DSSP, 8-state):
--HHHHHHHHHHHHHIIIIIHHHHHHHHHTT---HHHHHHHHHHTGGGTT--TTTSS----HHHHHHHHHHHHHH-HHHHHHHHHHHHHHHHHHHH--HHHHHHHHHHHHTTSS-EEEE--BTTBSS-GGG---EEEEETTEEEEEEEEEEEETTTT-SEEEEEEES-TT-SSGGGGEEEEEE-S-TTEEEEEEPPBSS-TTS-EEEEEEEEEEEEGGGBSSS-SS-HHHHHHHHHHHHHHHHHHHHHHHHHHHHHHHHHHHHH-EETTEEGGGSHHHHHHHHHHHHHHHHHHHHHHHHHHHHHTT---HHHHHHHHHHHHHHHHHHHHHHHHHTGGGGGBTTSSHHHHHHHHHHHHHSSS-HHHHHHHHHHHHHHHTS---/---HHHHHHHHHHHHHIIIIITTTHHHHHHTT---HHHHHHHHHHTGGGTT--TTTSS----HHHHHHHHHHHHHH-HHHHHHHHHHHHHHHHHHHH--HHHHHHHHHHHHTTSS-EEEE--BTTBSS-GGG---EEEEETTEEEEEEEEEEEETTTT-SEEEEEEES-TT-SSGGGGEEEEEEES-TTEEEEEEPPBSS--SS-EEEEEEEEEEEEGGGBSSSSSS-HHHHHHHHHHHHHHHHHHHHHHHHHHHHHHHHHHHHH-EETTEEGGGSHHHHHHHHHHHHHHHHHHHHHHHHHHHHHTT---HHHHHHHHHHHHHHHHHHHHHHHHHTGGGGGBTTSSHHHHHHHHHHHHHSSS-HHHHHHHHHHHHHHHTS---

B-factor: mean 22.59, std 8.9, range [10.08, 67.04]

Foldseek 3Di:
DDPVLVVLLVVLLCCLVPPQQVCVLVCQVVLAQPVVSLLVCLVSFLQQCCPDPPQAPHNHALLSNLSSLLSQLLSPLLSSVQRQQSNLVLVLCVVAADPVVCNVPRNCSRSPVAGEGEFQAAPVDDLPSLPADWEFEDDPQKTFIFGKTWQTKQVVVHQWYFHWHFPPCVDVVSLQRIFTFTDGPFPQWDQDDFDDALGSGSITITMIGGDRGIDGPSRTRHDGGRCHVVSVLVSVLSNLLSLLSSLLSLLVNLLVLLVVQQQVDDDPPHRNCVVCVSVVLSVVSVVLSVVLVVLSSVLSVCVSVVHDRSLSSLVSLLSSLVSSLSSLVSSLVSNPPCSVPSVDCSVNSNSVSCCSQVPSPHSVSSVVVNVVVCVVVVHDDD/DFDPVLVVLLVVLLVCLVPPQQVCVLVCFVVLAQPPVSLLVCLVSQLQQCCPDPPQAPHHGALLSNLSSLLSNLLSPLLSSVQRQQSNLVNVLCVVFADPVSCNVPRNCRRSVVAGEGEFQAAPVGDLPSLPADWEWEDDPQKTFIFHKTWQTWQPVVHQWYFYWHFHDCPDVVSLQRIFTFTDGPFPQWDFDDFDDALASGSIGITMIGGDRGIDGNSRTGHDDGRCHVVSVLVSVLSNLLSLLSSLLSLLVNLLVLLVVQQQVDDDPPHRNCVPCVSVVLSVVSVVLSVVLVVLSSVLSVCVRVVHDRSLSSLVSLLSSLVSSLSSLVSSLVSNPPCSVPSVDCSVNSNSVSCCSQVPSPHSVSSVVVNVVVCVVVVHDDD

Solvent-accessible surface area: 30013 Å² total; per-residue (Å²): 85,90,83,68,26,88,81,54,17,132,58,1,60,60,8,0,74,75,80,0,68,95,60,4,61,76,41,7,140,68,88,58,39,4,118,149,11,3,80,27,0,45,133,64,25,3,2,9,12,20,0,42,126,116,34,12,107,28,54,25,24,15,8,0,6,1,40,0,1,2,12,0,3,17,2,0,0,0,0,2,2,2,0,0,17,3,6,10,0,1,49,0,0,44,78,64,12,45,122,77,11,27,108,112,13,0,43,89,0,12,80,0,130,11,8,3,4,36,0,31,37,6,59,62,10,35,46,20,17,56,55,5,202,0,41,1,55,146,75,62,117,34,3,21,0,54,24,30,1,4,46,5,24,5,0,102,113,0,75,0,0,0,0,0,0,29,18,62,78,118,13,158,76,44,99,125,0,0,1,1,0,5,0,63,74,30,123,35,17,78,22,46,93,72,16,52,20,7,0,5,48,6,2,20,3,0,53,0,61,6,93,87,0,110,3,78,33,86,11,16,1,12,125,70,75,16,134,0,38,64,10,25,119,93,0,54,18,4,7,36,0,10,5,0,0,3,0,0,0,2,0,42,3,0,35,54,16,0,73,116,31,0,94,128,53,92,19,113,75,74,30,16,114,74,48,147,46,16,19,90,24,14,61,83,0,20,92,59,13,164,45,3,64,54,54,4,55,57,1,0,101,40,37,77,74,69,99,135,4,52,1,18,0,0,43,2,2,30,78,1,0,23,3,0,8,79,0,1,26,25,0,0,33,5,10,15,20,39,0,4,6,49,124,79,54,1,10,13,6,0,24,1,0,0,10,0,2,6,33,51,55,22,0,25,55,7,117,71,38,13,54,147,26,58,128,90,39,72,26,105,62,211,149,35,80,85,75,20,78,78,24,17,127,55,0,60,75,6,0,57,152,83,0,83,97,62,4,99,73,37,8,133,64,81,59,46,3,124,80,12,2,82,31,0,47,139,36,26,1,4,10,11,22,0,42,136,120,32,12,114,33,53,36,26,14,8,0,6,0,38,0,1,2,12,0,2,15,2,0,1,0,0,1,2,2,0,0,17,3,6,7,0,1,48,1,0,44,74,63,12,42,109,130,12,26,108,114,13,0,40,93,0,13,79,0,134,14,8,3,4,30,0,28,37,6,50,56,9,34,47,20,25,58,61,6,199,0,42,1,178,137,76,56,115,42,3,13,0,62,25,25,0,6,45,5,25,5,0,100,85,0,73,0,0,0,0,0,0,30,19,59,81,118,10,158,74,48,93,90,1,0,2,0,0,4,0,67,72,29,124,33,18,78,25,39,111,70,18,61,23,6,0,5,43,6,2,10,3,0,30,0,47,7,96,82,0,99,3,74,32,83,10,17,1,14,125,74,71,4,126,0,56,68,7,11,118,89,0,56,15,3,10,35,0,9,5,0,0,3,0,1,0,2,1,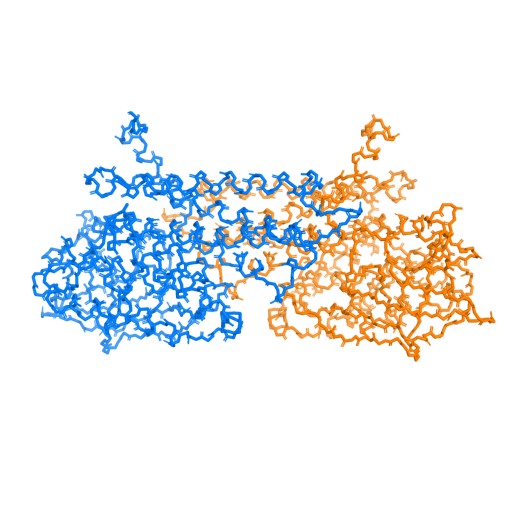42,5,0,35,65,21,0,70,112,21,0,98,110,54,94,20,109,77,74,30,16,117,74,46,146,42,16,19,89,24,15,60,84,0,20,94,59,14,162,46,2,64,54,54,2,52,57,1,0,94,47,37,71,69,69,106,135,6,40,1,17,0,0,41,1,2,30,78,1,0,24,4,0,8,78,0,0,28,24,0,0,34,6,7,15,21,37,0,4,4,32,80,76,40,0,9,13,12,0,20,2,0,0,11,0,2,7,33,50,56,21,0,24,54,7,116,84,43,13,57,162,25,54,128,89,43,72,26,109,73,207